Protein AF-A1Y9X6-F1 (afdb_monomer_lite)

pLDDT: mean 77.51, std 23.69, range [21.83, 98.44]

Foldseek 3Di:
DPVPDPQQLADQPPPDDDDDDDDDDDDDDDDDDDDDDDDDDDDDDDDDDDDDDDDDDDDDDDDDDDDDDDDPPCPVVVVLLVLLLVLLQQAAQFQRDGCVVDPVSDKDFQWDFDDPVLVVLCVVPDDPDGINQVLCCVQRVDRCVPPDSSFHRGIHDVLVVVSSSCVRVVDDDPRDRPDPDGDDTDGDDPPDPSNVVVVVPPDDDDDDDDDDDDDDDDDDDDDDDDDDDDDDDDDDDPPVLVVLQVQCVCVVPAAALVQFPDDDDPVVLVQQAAPRNRGGADCWKAAPVGHIHHLVSVVSCCVPVNQADPPPRHGHDNVRIHRDDPVVVVVSQQTWGADPDPPGGDTDGNVCVVVVVVVVDDDDDDPDPDPPDDDPDDDLVVDDPVVNCVVCVVVLVVLQVVCVPPVVRPSPVSVLVVVLVVCVVVVVVVVSVQSVCVVSCNHLAHQLSVLLSVCVSVVNDLVNSQVVQVVCCVVVVDRNYDHPVRNVVVVLLLFFQNFQKAKVVHFPPDDNRRNFGKDWLLNPPDCDPVDDHQQKGKIFGQPVSLVQSLCQSCLVLLLVLCVVVVHDSQDQFAKEWEKEKAKDKDAQQDDDDDPDHNFARIKMWIWMFGAWIWGDDPPDIGTSDGDPCRPDPSRTGTGMMMRDDLVPLVNVCSRCLSNQSSVVRLQVIWMWGQGPNHTHIYHYDYAHDRYAPQSLCSQLQADGCPDQQNAPFFLHGPVRCVVPVPPDDGDDFSVLLQVLQVCLVVVPVVDDPVVSCSVSSRRPDHHRDGHDRDHDPVVVVVVVVVVVVVVD

Sequence (792 aa):
KFSEWKFKLFKVRSLVKPSPGEAQGPTKNTKEGQSSLEETPAVICSTNIPAPEKPALVPPAVTAHSKSLEKPADVGKAREKAVHQASLRQLCRICGASFRADGQNRRYPVHGPVDSKTQSVLRKKEKKVTSWPDLIVKVFKIDVKGDIDSIHPTQFCHNCWNVMYGRFSNSPYEVYFPRNATIEWHPHAPSCDVCQAARRGLKRKGRQSNPSLSKKLKAMADRARRARLPKSHGQPRNSSRDLMKKLTNCSKVHLSTKCLAVDYPADFVKAVSCRICEHLLTDPVETTCKHLFCRTCILRCLKVMGSYCPSCQYPCFPTDVESPARSFVNTLNSLAVRCPVKDCDKEVSLEKYNQHISSHREPKESYVYINKGGRPRQHLLSLTRRAQKHRLRDLKLQVKAFADKEEGGDLKAVCLTLFLLVLRARNEHRQADELEAIMQGRGSGLQAAVCLAIRVNTFLSCSQYHKMYRTVKAITGRQIFQPLHALRNAEKTLLPGHHPFEWQPPLRNVSARTDVGILDGLSGLSASLDDYPVDTIAKRFRYDAALVSALMDMEEDVLEGLKSRDLSDYLSGPFTVVVKESCDGMGDVSEKHGSGPAVPEKAVRFSFTIMNVSVAHGQESVRIFEEAKPNSELCCKPLCLMLADESDHETLTAILSPLIAEREAMKSSDLLLDMGGIQRTFKFIFRGTGYDEKLVREVEGLEASGSVYICTLCDATRLEASQNLVLHSITRSHAENLERYEVWRSNPYQESVEELRDRVKGVSAKPFIETVPSIDALHCDIGNAAEFYKLF

Radius of gyration: 51.13 Å; chains: 1; bounding box: 126×92×133 Å

Structure (mmCIF, N/CA/C/O backbone):
data_AF-A1Y9X6-F1
#
_entry.id   AF-A1Y9X6-F1
#
loop_
_atom_site.group_PDB
_atom_site.id
_atom_site.type_symbol
_atom_site.label_atom_id
_atom_site.label_alt_id
_atom_site.label_comp_id
_atom_site.label_asym_id
_atom_site.label_entity_id
_atom_site.label_seq_id
_atom_site.pdbx_PDB_ins_code
_atom_site.Cartn_x
_atom_site.Cartn_y
_atom_site.Cartn_z
_atom_site.occupancy
_atom_site.B_iso_or_equiv
_atom_site.auth_seq_id
_atom_site.auth_comp_id
_atom_site.auth_asym_id
_atom_site.auth_atom_id
_atom_site.pdbx_PDB_model_num
ATOM 1 N N . LYS A 1 1 ? 20.071 -16.683 -13.156 1.00 33.16 1 LYS A N 1
ATOM 2 C CA . LYS A 1 1 ? 20.014 -16.990 -11.704 1.00 33.16 1 LYS A CA 1
ATOM 3 C C . LYS A 1 1 ? 19.480 -15.832 -10.834 1.00 33.16 1 LYS A C 1
ATOM 5 O O . LYS A 1 1 ? 19.561 -15.938 -9.626 1.00 33.16 1 LYS A O 1
ATOM 10 N N . PHE A 1 2 ? 18.891 -14.767 -11.402 1.00 29.86 2 PHE A N 1
ATOM 11 C CA . PHE A 1 2 ? 18.185 -13.705 -10.645 1.00 29.86 2 PHE A CA 1
ATOM 12 C C . PHE A 1 2 ? 16.651 -13.768 -10.814 1.00 29.86 2 PHE A C 1
ATOM 14 O O . PHE A 1 2 ? 15.935 -12.913 -10.314 1.00 29.86 2 PHE A O 1
ATOM 21 N N . SER A 1 3 ? 16.151 -14.771 -11.541 1.00 25.25 3 SER A N 1
ATOM 22 C CA . SER A 1 3 ? 14.742 -14.953 -11.916 1.00 25.25 3 SER A CA 1
ATOM 23 C C . SER A 1 3 ? 13.899 -15.687 -10.865 1.00 25.25 3 SER A C 1
ATOM 25 O O . SER A 1 3 ? 12.709 -15.866 -11.073 1.00 25.25 3 SER A O 1
ATOM 27 N N . GLU A 1 4 ? 14.495 -16.110 -9.748 1.00 28.03 4 GLU A N 1
ATOM 28 C CA . GLU A 1 4 ? 13.824 -16.902 -8.700 1.00 28.03 4 GLU A CA 1
ATOM 29 C C . GLU A 1 4 ? 13.557 -16.106 -7.414 1.00 28.03 4 GLU A C 1
ATOM 31 O O . GLU A 1 4 ? 13.043 -16.643 -6.436 1.00 28.03 4 GLU A O 1
ATOM 36 N N . TRP A 1 5 ? 13.875 -14.810 -7.385 1.00 30.14 5 TRP A N 1
ATOM 37 C CA . TRP A 1 5 ? 13.626 -13.983 -6.207 1.00 30.14 5 TRP A CA 1
ATOM 38 C C . TRP A 1 5 ? 12.179 -13.476 -6.201 1.00 30.14 5 TRP A C 1
ATOM 40 O O . TRP A 1 5 ? 11.869 -12.401 -6.710 1.00 30.14 5 TRP A O 1
ATOM 50 N N . LYS A 1 6 ? 11.280 -14.277 -5.615 1.00 30.47 6 LYS A N 1
ATOM 51 C CA . LYS A 1 6 ? 9.922 -13.856 -5.239 1.00 30.47 6 LYS A CA 1
ATOM 52 C C . LYS A 1 6 ? 10.006 -12.897 -4.044 1.00 30.47 6 LYS A C 1
ATOM 54 O O . LYS A 1 6 ? 10.012 -13.340 -2.900 1.00 30.47 6 LYS A O 1
ATOM 59 N N . PHE A 1 7 ? 10.065 -11.589 -4.291 1.00 32.84 7 PHE A N 1
ATOM 60 C CA . PHE A 1 7 ? 9.871 -10.586 -3.239 1.00 32.84 7 PHE A CA 1
ATOM 61 C C . PHE A 1 7 ? 8.386 -10.220 -3.141 1.00 32.84 7 PHE A C 1
ATOM 63 O O . PHE A 1 7 ? 7.777 -9.850 -4.140 1.00 32.84 7 PHE A O 1
ATOM 70 N N . LYS A 1 8 ? 7.804 -10.353 -1.944 1.00 38.34 8 LYS A N 1
ATOM 71 C CA . LYS A 1 8 ? 6.350 -10.279 -1.704 1.00 38.34 8 LYS A CA 1
ATOM 72 C C . LYS A 1 8 ? 5.805 -8.902 -1.297 1.00 38.34 8 LYS A C 1
ATOM 74 O O . LYS A 1 8 ? 4.604 -8.785 -1.134 1.00 38.34 8 LYS A O 1
ATOM 79 N N . LEU A 1 9 ? 6.643 -7.872 -1.166 1.00 37.34 9 LEU A N 1
ATOM 80 C CA . LEU A 1 9 ? 6.183 -6.525 -0.780 1.00 37.34 9 LEU A CA 1
ATOM 81 C C . LEU A 1 9 ? 5.751 -5.659 -1.978 1.00 37.34 9 LEU A C 1
ATOM 83 O O . LEU A 1 9 ? 4.952 -4.751 -1.811 1.00 37.34 9 LEU A O 1
ATOM 87 N N . PHE A 1 10 ? 6.248 -5.952 -3.186 1.00 34.97 10 PHE A N 1
ATOM 88 C CA . PHE A 1 10 ? 5.828 -5.312 -4.441 1.00 34.97 10 PHE A CA 1
ATOM 89 C C . PHE A 1 10 ? 5.846 -6.377 -5.538 1.00 34.97 10 PHE A C 1
ATOM 91 O O . PHE A 1 10 ? 6.927 -6.824 -5.941 1.00 34.97 10 PHE A O 1
ATOM 98 N N . LYS A 1 11 ? 4.675 -6.787 -6.038 1.00 41.50 11 LYS A N 1
ATOM 99 C CA . LYS A 1 11 ? 4.606 -7.568 -7.278 1.00 41.50 11 LYS A CA 1
ATOM 100 C C . LYS A 1 11 ? 4.964 -6.636 -8.433 1.00 41.50 11 LYS A C 1
ATOM 102 O O . LYS A 1 11 ? 4.400 -5.559 -8.601 1.00 41.50 11 LYS A O 1
ATOM 107 N N . VAL A 1 12 ? 5.962 -7.023 -9.221 1.00 34.28 12 VAL A N 1
ATOM 108 C CA . VAL A 1 12 ? 6.292 -6.312 -10.458 1.00 34.28 12 VAL A CA 1
ATOM 109 C C . VAL A 1 12 ? 5.105 -6.493 -11.404 1.00 34.28 12 VAL A C 1
ATOM 111 O O . VAL A 1 12 ? 4.924 -7.591 -11.924 1.00 34.28 12 VAL A O 1
ATOM 114 N N . ARG A 1 13 ? 4.310 -5.434 -11.627 1.00 30.72 13 ARG A N 1
ATOM 115 C CA . ARG A 1 13 ? 3.277 -5.413 -12.675 1.00 30.72 13 ARG A CA 1
ATOM 116 C C . ARG A 1 13 ? 3.906 -5.855 -13.999 1.00 30.72 13 ARG A C 1
ATOM 118 O O . ARG A 1 13 ? 4.835 -5.216 -14.502 1.00 30.72 13 ARG A O 1
ATOM 125 N N . SER A 1 14 ? 3.390 -6.938 -14.569 1.00 28.11 14 SER A N 1
ATOM 126 C CA . SER A 1 14 ? 3.634 -7.303 -15.959 1.00 28.11 14 SER A CA 1
ATOM 127 C C . SER A 1 14 ? 2.846 -6.326 -16.833 1.00 28.11 14 SER A C 1
ATOM 129 O O . SER A 1 14 ? 1.711 -6.589 -17.205 1.00 28.11 14 SER A O 1
ATOM 131 N N . LEU A 1 15 ? 3.431 -5.172 -17.164 1.00 28.12 15 LEU A N 1
ATOM 132 C CA . LEU A 1 15 ? 2.878 -4.283 -18.192 1.00 28.12 15 LEU A CA 1
ATOM 133 C C . LEU A 1 15 ? 3.068 -4.929 -19.573 1.00 28.12 15 LEU A C 1
ATOM 135 O O . LEU A 1 15 ? 3.943 -4.544 -20.347 1.00 28.12 15 LEU A O 1
ATOM 139 N N . VAL A 1 16 ? 2.258 -5.941 -19.867 1.00 27.44 16 VAL A N 1
ATOM 140 C CA . VAL A 1 16 ? 2.082 -6.508 -21.201 1.00 27.44 16 VAL A CA 1
ATOM 141 C C . VAL A 1 16 ? 0.598 -6.399 -21.520 1.00 27.44 16 VAL A C 1
ATOM 143 O O . VAL A 1 16 ? -0.187 -7.250 -21.126 1.00 27.44 16 VAL A O 1
ATOM 146 N N . LYS A 1 17 ? 0.207 -5.345 -22.244 1.00 23.67 17 LYS A N 1
ATOM 147 C CA . LYS A 1 17 ? -1.031 -5.382 -23.031 1.00 23.67 17 LYS A CA 1
ATOM 148 C C . LYS A 1 17 ? -0.779 -6.312 -24.223 1.00 23.67 17 LYS A C 1
ATOM 150 O O . LYS A 1 17 ? 0.127 -6.006 -25.003 1.00 23.67 17 LYS A O 1
ATOM 155 N N . PRO A 1 18 ? -1.535 -7.403 -24.412 1.00 26.08 18 PRO A N 1
ATOM 156 C CA . PRO A 1 18 ? -1.594 -8.060 -25.705 1.00 26.08 18 PRO A CA 1
ATOM 157 C C . PRO A 1 18 ? -2.414 -7.176 -26.652 1.00 26.08 18 PRO A C 1
ATOM 159 O O . PRO A 1 18 ? -3.508 -6.724 -26.315 1.00 26.08 18 PRO A O 1
ATOM 162 N N . SER A 1 19 ? -1.880 -6.909 -27.839 1.00 24.66 19 SER A N 1
ATOM 163 C CA . SER A 1 19 ? -2.670 -6.437 -28.977 1.00 24.66 19 SER A CA 1
ATOM 164 C C . SER A 1 19 ? -3.728 -7.489 -29.347 1.00 24.66 19 SER A C 1
ATOM 166 O O . SER A 1 19 ? -3.403 -8.679 -29.319 1.00 24.66 19 SER A O 1
ATOM 168 N N . PRO A 1 20 ? -4.957 -7.101 -29.729 1.00 28.06 20 PRO A N 1
ATOM 169 C CA . PRO A 1 20 ? -5.976 -8.052 -30.154 1.00 28.06 20 PRO A CA 1
ATOM 170 C C . PRO A 1 20 ? -5.622 -8.585 -31.548 1.00 28.06 20 PRO A C 1
ATOM 172 O O . PRO A 1 20 ? -5.428 -7.805 -32.479 1.00 28.06 20 PRO A O 1
ATOM 175 N N . GLY A 1 21 ? -5.511 -9.906 -31.692 1.00 25.23 21 GLY A N 1
ATOM 176 C CA . GLY A 1 21 ? -5.165 -10.533 -32.966 1.00 25.23 21 GLY A CA 1
ATOM 177 C C . GLY A 1 21 ? -5.295 -12.054 -32.948 1.00 25.23 21 GLY A C 1
ATOM 178 O O . GLY A 1 21 ? -4.360 -12.747 -32.574 1.00 25.23 21 GLY A O 1
ATOM 179 N N . GLU A 1 22 ? -6.465 -12.502 -33.404 1.00 26.42 22 GLU A N 1
ATOM 180 C CA . GLU A 1 22 ? -6.786 -13.790 -34.037 1.00 26.42 22 GLU A CA 1
ATOM 181 C C . GLU A 1 22 ? -6.810 -15.079 -33.196 1.00 26.42 22 GLU A C 1
ATOM 183 O O . GLU A 1 22 ? -5.808 -15.688 -32.827 1.00 26.42 22 GLU A O 1
ATOM 188 N N . ALA A 1 23 ? -8.046 -15.542 -32.994 1.00 27.48 23 ALA A N 1
ATOM 189 C CA . ALA A 1 23 ? -8.404 -16.873 -32.546 1.00 27.48 23 ALA A CA 1
ATOM 190 C C . ALA A 1 23 ? -8.045 -17.937 -33.597 1.00 27.48 23 ALA A C 1
ATOM 192 O O . ALA A 1 23 ? -8.478 -17.848 -34.746 1.00 27.48 23 ALA A O 1
ATOM 193 N N . GLN A 1 24 ? -7.362 -19.001 -33.175 1.00 28.41 24 GLN A N 1
ATOM 194 C CA . GLN A 1 24 ? -7.435 -20.311 -33.825 1.00 28.41 24 GLN A CA 1
ATOM 195 C C . GLN A 1 24 ? -7.580 -21.397 -32.753 1.00 28.41 24 GLN A C 1
ATOM 197 O O . GLN A 1 24 ? -6.834 -21.434 -31.776 1.00 28.41 24 GLN A O 1
ATOM 202 N N . GLY A 1 25 ? -8.614 -22.224 -32.920 1.00 25.81 25 GLY A N 1
ATOM 203 C CA . GLY A 1 25 ? -9.029 -23.274 -31.990 1.00 25.81 25 GLY A CA 1
ATOM 204 C C . GLY A 1 25 ? -8.090 -24.491 -31.933 1.00 25.81 25 GLY A C 1
ATOM 205 O O . GLY A 1 25 ? -7.125 -24.584 -32.691 1.00 25.81 25 GLY A O 1
ATOM 206 N N . PRO A 1 26 ? -8.366 -25.439 -31.018 1.00 28.08 26 PRO A N 1
ATOM 207 C CA . PRO A 1 26 ? -7.383 -26.400 -30.540 1.00 28.08 26 PRO A CA 1
ATOM 208 C C . PRO A 1 26 ? -7.350 -27.676 -31.386 1.00 28.08 26 PRO A C 1
ATOM 210 O O . PRO A 1 26 ? -8.379 -28.303 -31.639 1.00 28.08 26 PRO A O 1
ATOM 213 N N . THR A 1 27 ? -6.150 -28.146 -31.720 1.00 25.47 27 THR A N 1
ATOM 214 C CA . THR A 1 27 ? -5.928 -29.541 -32.120 1.00 25.47 27 THR A CA 1
ATOM 215 C C . THR A 1 27 ? -5.343 -30.330 -30.956 1.00 25.47 27 THR A C 1
ATOM 217 O O . THR A 1 27 ? -4.222 -30.084 -30.513 1.00 25.47 27 THR A O 1
ATOM 220 N N . LYS A 1 28 ? -6.141 -31.292 -30.484 1.00 26.02 28 LYS A N 1
ATOM 221 C CA . LYS A 1 28 ? -5.777 -32.382 -29.573 1.00 26.02 28 LYS A CA 1
ATOM 222 C C . LYS A 1 28 ? -4.501 -33.090 -30.036 1.00 26.02 28 LYS A C 1
ATOM 224 O O . LYS A 1 28 ? -4.397 -33.424 -31.211 1.00 26.02 28 LYS A O 1
ATOM 229 N N . ASN A 1 29 ? -3.627 -33.437 -29.093 1.00 24.62 29 ASN A N 1
ATOM 230 C CA . ASN A 1 29 ? -2.937 -34.725 -29.106 1.00 24.62 29 ASN A CA 1
ATOM 231 C C . ASN A 1 29 ? -2.531 -35.138 -27.687 1.00 24.62 29 ASN A C 1
ATOM 233 O O . ASN A 1 29 ? -1.824 -34.438 -26.970 1.00 24.62 29 ASN A O 1
ATOM 237 N N . THR A 1 30 ? -3.050 -36.299 -27.317 1.00 25.33 30 THR A N 1
ATOM 238 C CA . THR A 1 30 ? -2.841 -37.071 -26.097 1.00 25.33 30 THR A CA 1
ATOM 239 C C . THR A 1 30 ? -1.493 -37.796 -26.161 1.00 25.33 30 THR A C 1
ATOM 241 O O . THR A 1 30 ? -1.182 -38.346 -27.217 1.00 25.33 30 THR A O 1
ATOM 244 N N . LYS A 1 31 ? -0.752 -37.873 -25.042 1.00 26.14 31 LYS A N 1
ATOM 245 C CA . LYS A 1 31 ? -0.281 -39.128 -24.397 1.00 26.14 31 LYS A CA 1
ATOM 246 C C . LYS A 1 31 ? 0.800 -38.899 -23.322 1.00 26.14 31 LYS A C 1
ATOM 248 O O . LYS A 1 31 ? 1.779 -38.221 -23.598 1.00 26.14 31 LYS A O 1
ATOM 253 N N . GLU A 1 32 ? 0.549 -39.529 -22.160 1.00 26.41 32 GLU A N 1
ATOM 254 C CA . GLU A 1 32 ? 1.444 -40.340 -21.288 1.00 26.41 32 GLU A CA 1
ATOM 255 C C . GLU A 1 32 ? 2.796 -39.710 -20.862 1.00 26.41 32 GLU A C 1
ATOM 257 O O . GLU A 1 32 ? 3.558 -39.256 -21.696 1.00 26.41 32 GLU A O 1
ATOM 262 N N . GLY A 1 33 ? 3.235 -39.639 -19.598 1.00 23.72 33 GLY A N 1
ATOM 263 C CA . GLY A 1 33 ? 3.003 -40.443 -18.390 1.00 23.72 33 GLY A CA 1
ATOM 264 C C . GLY A 1 33 ? 4.372 -40.890 -17.814 1.00 23.72 33 GLY A C 1
ATOM 265 O O . GLY A 1 33 ? 5.235 -41.245 -18.607 1.00 23.72 33 GLY A O 1
ATOM 266 N N . GLN A 1 34 ? 4.521 -40.918 -16.471 1.00 24.75 34 GLN A N 1
ATOM 267 C CA . GLN A 1 34 ? 5.664 -41.359 -15.604 1.00 24.75 34 GLN A CA 1
ATOM 268 C C . GLN A 1 34 ? 6.573 -40.223 -15.055 1.00 24.75 34 GLN A C 1
ATOM 270 O O . GLN A 1 34 ? 7.173 -39.492 -15.833 1.00 24.75 34 GLN A O 1
ATOM 275 N N . SER A 1 35 ? 6.579 -39.863 -13.750 1.00 22.05 35 SER A N 1
ATOM 276 C CA . SER A 1 35 ? 7.053 -40.562 -12.512 1.00 22.05 35 SER A CA 1
ATOM 277 C C . SER A 1 35 ? 8.559 -40.902 -12.571 1.00 22.05 35 SER A C 1
ATOM 279 O O . SER A 1 35 ? 8.967 -41.486 -13.562 1.00 22.05 35 SER A O 1
ATOM 281 N N . SER A 1 36 ? 9.464 -40.655 -11.612 1.00 24.34 36 SER A N 1
ATOM 282 C CA . SER A 1 36 ? 9.420 -40.352 -10.167 1.00 24.34 36 SER A CA 1
ATOM 283 C C . SER A 1 36 ? 10.872 -40.223 -9.615 1.00 24.34 36 SER A C 1
ATOM 285 O O . SER A 1 36 ? 11.795 -40.646 -10.307 1.00 24.34 36 SER A O 1
ATOM 287 N N . LEU A 1 37 ? 11.009 -39.779 -8.346 1.00 25.36 37 LEU A N 1
ATOM 288 C CA . LEU A 1 37 ? 12.133 -39.932 -7.373 1.00 25.36 37 LEU A CA 1
ATOM 289 C C . LEU A 1 37 ? 13.325 -38.956 -7.518 1.00 25.36 37 LEU A C 1
ATOM 291 O O . LEU A 1 37 ? 13.980 -38.914 -8.552 1.00 25.36 37 LEU A O 1
ATOM 295 N N . GLU A 1 38 ? 13.555 -37.990 -6.614 1.00 23.14 38 GLU A N 1
ATOM 296 C CA . GLU A 1 38 ? 14.001 -38.060 -5.195 1.00 23.14 38 GLU A CA 1
ATOM 297 C C . GLU A 1 38 ? 15.283 -38.870 -4.965 1.00 23.14 38 GLU A C 1
ATOM 299 O O . GLU A 1 38 ? 15.268 -40.081 -5.116 1.00 23.14 38 GLU A O 1
ATOM 304 N N . GLU A 1 39 ? 16.358 -38.183 -4.542 1.00 24.78 39 GLU A N 1
ATOM 305 C CA . GLU A 1 39 ? 17.291 -38.641 -3.498 1.00 24.78 39 GLU A CA 1
ATOM 306 C C . GLU A 1 39 ? 18.306 -37.535 -3.111 1.00 24.78 39 GLU A C 1
ATOM 308 O O . GLU A 1 39 ? 19.016 -36.965 -3.938 1.00 24.78 39 GLU A O 1
ATOM 313 N N . THR A 1 40 ? 18.373 -37.252 -1.810 1.00 21.83 40 THR A N 1
ATOM 314 C CA . THR A 1 40 ? 19.495 -36.679 -1.033 1.00 21.83 40 THR A CA 1
ATOM 315 C C . THR A 1 40 ? 19.386 -37.299 0.377 1.00 21.83 40 THR A C 1
ATOM 317 O O . THR A 1 40 ? 18.334 -37.879 0.654 1.00 21.83 40 THR A O 1
ATOM 320 N N . PRO A 1 41 ? 20.310 -37.104 1.343 1.00 38.78 41 PRO A N 1
ATOM 321 C CA . PRO A 1 41 ? 21.719 -36.676 1.316 1.00 38.78 41 PRO A CA 1
ATOM 322 C C . PRO A 1 41 ? 22.620 -37.587 2.199 1.00 38.78 41 PRO A C 1
ATOM 324 O O . PRO A 1 41 ? 22.140 -38.453 2.923 1.00 38.78 41 PRO A O 1
ATOM 327 N N . ALA A 1 42 ? 23.933 -37.323 2.249 1.00 23.62 42 ALA A N 1
ATOM 328 C CA . ALA A 1 42 ? 24.750 -37.701 3.408 1.00 23.62 42 ALA A CA 1
ATOM 329 C C . ALA A 1 42 ? 25.847 -36.662 3.699 1.00 23.62 42 ALA A C 1
ATOM 331 O O . ALA A 1 42 ? 26.558 -36.196 2.810 1.00 23.62 42 ALA A O 1
ATOM 332 N N . VAL A 1 43 ? 25.925 -36.308 4.979 1.00 24.28 43 VAL A N 1
ATOM 333 C CA . VAL A 1 43 ? 26.839 -35.381 5.663 1.00 24.28 43 VAL A CA 1
ATOM 334 C C . VAL A 1 43 ? 28.044 -36.166 6.204 1.00 24.28 43 VAL A C 1
ATOM 336 O O . VAL A 1 43 ? 27.867 -37.330 6.540 1.00 24.28 43 VAL A O 1
ATOM 339 N N . ILE A 1 44 ? 29.228 -35.537 6.323 1.00 26.03 44 ILE A N 1
ATOM 340 C CA . ILE A 1 44 ? 30.125 -35.558 7.509 1.00 26.03 44 ILE A CA 1
ATOM 341 C C . ILE A 1 44 ? 31.363 -34.643 7.286 1.00 26.03 44 ILE A C 1
ATOM 343 O O . ILE A 1 44 ? 32.053 -34.711 6.272 1.00 26.03 44 ILE A O 1
ATOM 347 N N . CYS A 1 45 ? 31.575 -33.772 8.282 1.00 23.09 45 CYS A N 1
ATOM 348 C CA . CYS A 1 45 ? 32.722 -32.921 8.670 1.00 23.09 45 CYS A CA 1
ATOM 349 C C . CYS A 1 45 ? 34.058 -33.709 8.846 1.00 23.09 45 CYS A C 1
ATOM 351 O O . CYS A 1 45 ? 34.012 -34.919 8.968 1.00 23.09 45 CYS A O 1
ATOM 353 N N . SER A 1 46 ? 35.294 -33.196 8.973 1.00 25.39 46 SER A N 1
ATOM 354 C CA . SER A 1 46 ? 35.849 -31.884 9.338 1.00 25.39 46 SER A CA 1
ATOM 355 C C . SER A 1 46 ? 37.400 -31.886 9.213 1.00 25.39 46 SER A C 1
ATOM 357 O O . SER A 1 46 ? 38.039 -32.915 9.404 1.00 25.39 46 SER A O 1
ATOM 359 N N . THR A 1 47 ? 37.967 -30.682 9.026 1.00 24.28 47 THR A N 1
ATOM 360 C CA . THR A 1 47 ? 39.203 -30.104 9.634 1.00 24.28 47 THR A CA 1
ATOM 361 C C . THR A 1 47 ? 40.653 -30.542 9.307 1.00 24.28 47 THR A C 1
ATOM 363 O O . THR A 1 47 ? 41.109 -31.607 9.701 1.00 24.28 47 THR A O 1
ATOM 366 N N . ASN A 1 48 ? 41.409 -29.535 8.820 1.00 25.02 48 ASN A N 1
ATOM 367 C CA . ASN A 1 48 ? 42.656 -28.937 9.365 1.00 25.02 48 ASN A CA 1
ATOM 368 C C . ASN A 1 48 ? 43.971 -28.952 8.540 1.00 25.02 48 ASN A C 1
ATOM 370 O O . ASN A 1 48 ? 44.436 -29.956 8.019 1.00 25.02 48 ASN A O 1
ATOM 374 N N . ILE A 1 49 ? 44.541 -27.739 8.489 1.00 26.05 49 ILE A N 1
ATOM 375 C CA . ILE A 1 49 ? 45.761 -27.163 7.872 1.00 26.05 49 ILE A CA 1
ATOM 376 C C . ILE A 1 49 ? 46.753 -26.920 9.046 1.00 26.05 49 ILE A C 1
ATOM 378 O O . ILE A 1 49 ? 46.232 -26.643 10.132 1.00 26.05 49 ILE A O 1
ATOM 382 N N . PRO A 1 50 ? 48.111 -26.998 8.931 1.00 30.39 50 PRO A N 1
ATOM 383 C CA . PRO A 1 50 ? 48.935 -25.899 8.383 1.00 30.39 50 PRO A CA 1
ATOM 384 C C . PRO A 1 50 ? 50.277 -26.218 7.685 1.00 30.39 50 PRO A C 1
ATOM 386 O O . PRO A 1 50 ? 50.867 -27.283 7.816 1.00 30.39 50 PRO A O 1
ATOM 389 N N . ALA A 1 51 ? 50.710 -25.217 6.904 1.00 23.86 51 ALA A N 1
ATOM 390 C CA . ALA A 1 51 ? 52.004 -25.023 6.225 1.00 23.86 51 ALA A CA 1
ATOM 391 C C . ALA A 1 51 ? 53.073 -24.469 7.213 1.00 23.86 51 ALA A C 1
ATOM 393 O O . ALA A 1 51 ? 52.795 -24.508 8.411 1.00 23.86 51 ALA A O 1
ATOM 394 N N . PRO A 1 52 ? 54.182 -23.791 6.813 1.00 41.78 52 PRO A N 1
ATOM 395 C CA . PRO A 1 52 ? 54.988 -23.732 5.570 1.00 41.78 52 PRO A CA 1
ATOM 396 C C . PRO A 1 52 ? 56.523 -23.836 5.860 1.00 41.78 52 PRO A C 1
ATOM 398 O O . PRO A 1 52 ? 56.909 -24.010 7.004 1.00 41.78 52 PRO A O 1
ATOM 401 N N . GLU A 1 53 ? 57.401 -23.713 4.843 1.00 24.16 53 GLU A N 1
ATOM 402 C CA . GLU A 1 53 ? 58.560 -22.771 4.794 1.00 24.16 53 GLU A CA 1
ATOM 403 C C . GLU A 1 53 ? 59.592 -23.081 3.669 1.00 24.16 53 GLU A C 1
ATOM 405 O O . GLU A 1 53 ? 59.806 -24.214 3.249 1.00 24.16 53 GLU A O 1
ATOM 410 N N . LYS A 1 54 ? 60.198 -22.003 3.152 1.00 22.69 54 LYS A N 1
ATOM 411 C CA . LYS A 1 54 ? 61.356 -21.825 2.228 1.00 22.69 54 LYS A CA 1
ATOM 412 C C . LYS A 1 54 ? 62.415 -21.015 3.036 1.00 22.69 54 LYS A C 1
ATOM 414 O O . LYS A 1 54 ? 61.937 -20.402 3.991 1.00 22.69 54 LYS A O 1
ATOM 419 N N . PRO A 1 55 ? 63.728 -20.819 2.685 1.00 33.31 55 PRO A N 1
ATOM 420 C CA . PRO A 1 55 ? 64.213 -20.361 1.353 1.00 33.31 55 PRO A CA 1
ATOM 421 C C . PRO A 1 55 ? 65.730 -20.541 0.962 1.00 33.31 55 PRO A C 1
ATOM 423 O O . PRO A 1 55 ? 66.531 -21.035 1.738 1.00 33.31 55 PRO A O 1
ATOM 426 N N . ALA A 1 56 ? 66.080 -20.012 -0.240 1.00 24.25 56 ALA A N 1
ATOM 427 C CA . ALA A 1 56 ? 67.334 -19.314 -0.677 1.00 24.25 56 ALA A CA 1
ATOM 428 C C . ALA A 1 56 ? 68.682 -20.088 -0.812 1.00 24.25 56 ALA A C 1
ATOM 430 O O . ALA A 1 56 ? 68.890 -21.050 -0.096 1.00 24.25 56 ALA A O 1
ATOM 431 N N . LEU A 1 57 ? 69.719 -19.752 -1.616 1.00 24.84 57 LEU A N 1
ATOM 432 C CA . LEU A 1 57 ? 70.088 -18.944 -2.821 1.00 24.84 57 LEU A CA 1
ATOM 433 C C . LEU A 1 57 ? 71.538 -19.456 -3.195 1.00 24.84 57 LEU A C 1
ATOM 435 O O . LEU A 1 57 ? 72.310 -19.654 -2.268 1.00 24.84 57 LEU A O 1
ATOM 439 N N . VAL A 1 58 ? 71.900 -19.895 -4.426 1.00 25.66 58 VAL A N 1
ATOM 440 C CA . VAL A 1 58 ? 72.701 -19.203 -5.505 1.00 25.66 58 VAL A CA 1
ATOM 441 C C . VAL A 1 58 ? 74.201 -18.899 -5.151 1.00 25.66 58 VAL A C 1
ATOM 443 O O . VAL A 1 58 ? 74.420 -18.440 -4.040 1.00 25.66 58 VAL A O 1
ATOM 446 N N . PRO A 1 59 ? 75.219 -18.854 -6.068 1.00 39.91 59 PRO A N 1
ATOM 447 C CA . PRO A 1 59 ? 75.811 -19.735 -7.126 1.00 39.91 59 PRO A CA 1
ATOM 448 C C . PRO A 1 59 ? 77.393 -19.713 -7.000 1.00 39.91 59 PRO A C 1
ATOM 450 O O . PRO A 1 59 ? 77.837 -19.688 -5.857 1.00 39.91 59 PRO A O 1
ATOM 453 N N . PRO A 1 60 ? 78.297 -19.516 -8.012 1.00 36.78 60 PRO A N 1
ATOM 454 C CA . PRO A 1 60 ? 78.430 -19.883 -9.447 1.00 36.78 60 PRO A CA 1
ATOM 455 C C . PRO A 1 60 ? 79.824 -20.505 -9.808 1.00 36.78 60 PRO A C 1
ATOM 457 O O . PRO A 1 60 ? 80.712 -20.560 -8.968 1.00 36.78 60 PRO A O 1
ATOM 460 N N . ALA A 1 61 ? 80.066 -20.886 -11.077 1.00 24.08 61 ALA A N 1
ATOM 461 C CA . ALA A 1 61 ? 81.219 -20.434 -11.901 1.00 24.08 61 ALA A CA 1
ATOM 462 C C . ALA A 1 61 ? 81.379 -21.246 -13.206 1.00 24.08 61 ALA A C 1
ATOM 464 O O . ALA A 1 61 ? 81.162 -22.451 -13.260 1.00 24.08 61 ALA A O 1
ATOM 465 N N . VAL A 1 62 ? 81.774 -20.536 -14.263 1.00 26.42 62 VAL A N 1
ATOM 466 C CA . VAL A 1 62 ? 81.932 -20.960 -15.662 1.00 26.42 62 VAL A CA 1
ATOM 467 C C . VAL A 1 62 ? 83.421 -20.959 -16.004 1.00 26.42 62 VAL A C 1
ATOM 469 O O . VAL A 1 62 ? 84.113 -20.046 -15.572 1.00 26.42 62 VAL A O 1
ATOM 472 N N . THR A 1 63 ? 83.904 -21.869 -16.855 1.00 24.69 63 THR A N 1
ATOM 473 C CA . THR A 1 63 ? 84.958 -21.550 -17.845 1.00 24.69 63 THR A CA 1
ATOM 474 C C . THR A 1 63 ? 84.974 -22.535 -19.025 1.00 24.69 63 THR A C 1
ATOM 476 O O . THR A 1 63 ? 84.783 -23.739 -18.885 1.00 24.69 63 THR A O 1
ATOM 479 N N . ALA A 1 64 ? 85.172 -21.942 -20.203 1.00 23.95 64 ALA A N 1
ATOM 480 C CA . ALA A 1 64 ? 85.472 -22.485 -21.534 1.00 23.95 64 ALA A CA 1
ATOM 481 C C . ALA A 1 64 ? 86.910 -23.073 -21.602 1.00 23.95 64 ALA A C 1
ATOM 483 O O . ALA A 1 64 ? 87.657 -22.890 -20.653 1.00 23.95 64 ALA A O 1
ATOM 484 N N . HIS A 1 65 ? 87.486 -23.698 -22.641 1.00 25.47 65 HIS A N 1
ATOM 485 C CA . HIS A 1 65 ? 87.209 -24.121 -24.028 1.00 25.47 65 HIS A CA 1
ATOM 486 C C . HIS A 1 65 ? 88.387 -25.068 -24.400 1.00 25.47 65 HIS A C 1
ATOM 488 O O . HIS A 1 65 ? 89.503 -24.794 -23.969 1.00 25.47 65 HIS A O 1
ATOM 494 N N . SER A 1 66 ? 88.226 -26.058 -25.291 1.00 25.98 66 SER A N 1
ATOM 495 C CA . SER A 1 66 ? 89.248 -26.383 -26.319 1.00 25.98 66 SER A CA 1
ATOM 496 C C . SER A 1 66 ? 88.746 -27.390 -27.371 1.00 25.98 66 SER A C 1
ATOM 498 O O . SER A 1 66 ? 87.928 -28.264 -27.106 1.00 25.98 66 SER A O 1
ATOM 500 N N . LYS A 1 67 ? 89.197 -27.174 -28.613 1.00 29.28 67 LYS A N 1
ATOM 501 C CA . LYS A 1 67 ? 88.841 -27.862 -29.868 1.00 29.28 67 LYS A CA 1
ATOM 502 C C . LYS A 1 67 ? 89.729 -29.096 -30.099 1.00 29.28 67 LYS A C 1
ATOM 504 O O . LYS A 1 67 ? 90.908 -29.020 -29.777 1.00 29.28 67 LYS A O 1
ATOM 509 N N . SER A 1 68 ? 89.242 -30.123 -30.812 1.00 24.78 68 SER A N 1
ATOM 510 C CA . SER A 1 68 ? 89.868 -30.618 -32.066 1.00 24.78 68 SER A CA 1
ATOM 511 C C . SER A 1 68 ? 89.228 -31.899 -32.656 1.00 24.78 68 SER A C 1
ATOM 513 O O . SER A 1 68 ? 88.720 -32.747 -31.931 1.00 24.78 68 SER A O 1
ATOM 515 N N . LEU A 1 69 ? 89.356 -32.005 -33.992 1.00 30.27 69 LEU A N 1
ATOM 516 C CA . LEU A 1 69 ? 89.373 -33.194 -34.874 1.00 30.27 69 LEU A CA 1
ATOM 517 C C . LEU A 1 69 ? 88.053 -33.877 -35.319 1.00 30.27 69 LEU A C 1
ATOM 519 O O . LEU A 1 69 ? 87.469 -34.708 -34.630 1.00 30.27 69 LEU A O 1
ATOM 523 N N . GLU A 1 70 ? 87.667 -33.595 -36.573 1.00 33.50 70 GLU A N 1
ATOM 524 C CA . GLU A 1 70 ? 86.645 -34.293 -37.373 1.00 33.50 70 GLU A CA 1
ATOM 525 C C . GLU A 1 70 ? 87.145 -35.650 -37.927 1.00 33.50 70 GLU A C 1
ATOM 527 O O . GLU A 1 70 ? 88.298 -35.788 -38.338 1.00 33.50 70 GLU A O 1
ATOM 532 N N . LYS A 1 71 ? 86.245 -36.649 -37.998 1.00 30.08 71 LYS A N 1
ATOM 533 C CA . LYS A 1 71 ? 86.412 -37.954 -38.682 1.00 30.08 71 LYS A CA 1
ATOM 534 C C . LYS A 1 71 ? 85.185 -38.268 -39.574 1.00 30.08 71 LYS A C 1
ATOM 536 O O . LYS A 1 71 ? 84.084 -37.795 -39.286 1.00 30.08 71 LYS A O 1
ATOM 541 N N . PRO A 1 72 ? 85.323 -39.098 -40.632 1.00 35.31 72 PRO A N 1
ATOM 542 C CA . PRO A 1 72 ? 84.471 -39.124 -41.832 1.00 35.31 72 PRO A CA 1
ATOM 543 C C . PRO A 1 72 ? 83.174 -39.948 -41.686 1.00 35.31 72 PRO A C 1
ATOM 545 O O . PRO A 1 72 ? 82.794 -40.705 -42.573 1.00 35.31 72 PRO A O 1
ATOM 548 N N . ALA A 1 73 ? 82.465 -39.787 -40.567 1.00 38.97 73 ALA A N 1
ATOM 549 C CA . ALA A 1 73 ? 81.073 -40.228 -40.396 1.00 38.97 73 ALA A CA 1
ATOM 550 C C . ALA A 1 73 ? 80.069 -39.073 -40.612 1.00 38.97 73 ALA A C 1
ATOM 552 O O . ALA A 1 73 ? 78.857 -39.243 -40.450 1.00 38.97 73 ALA A O 1
ATOM 553 N N . ASP A 1 74 ? 80.571 -37.882 -40.954 1.00 43.69 74 ASP A N 1
ATOM 554 C CA . ASP A 1 74 ? 79.828 -36.631 -40.812 1.00 43.69 74 ASP A CA 1
ATOM 555 C C . ASP A 1 74 ? 79.036 -36.214 -42.062 1.00 43.69 74 ASP A C 1
ATOM 557 O O . ASP A 1 74 ? 78.082 -35.456 -41.957 1.00 43.69 74 ASP A O 1
ATOM 561 N N . VAL A 1 75 ? 79.309 -36.774 -43.249 1.00 47.88 75 VAL A N 1
ATOM 562 C CA . VAL A 1 75 ? 78.588 -36.375 -44.482 1.00 47.88 75 VAL A CA 1
ATOM 563 C C . VAL A 1 75 ? 77.126 -36.857 -44.479 1.00 47.88 75 VAL A C 1
ATOM 565 O O . VAL A 1 75 ? 76.220 -36.128 -44.892 1.00 47.88 75 VAL A O 1
ATOM 568 N N . GLY A 1 76 ? 76.863 -38.064 -43.959 1.00 51.84 76 GLY A N 1
ATOM 569 C CA . GLY A 1 76 ? 75.503 -38.599 -43.794 1.00 51.84 76 GLY A CA 1
ATOM 570 C C . GLY A 1 76 ? 74.717 -37.870 -42.700 1.00 51.84 76 GLY A C 1
ATOM 571 O O . GLY A 1 76 ? 73.577 -37.459 -42.925 1.00 51.84 76 GLY A O 1
ATOM 572 N N . LYS A 1 77 ? 75.364 -37.609 -41.554 1.00 55.03 77 LYS A N 1
ATOM 573 C CA . LYS A 1 77 ? 74.789 -36.833 -40.444 1.00 55.03 77 LYS A CA 1
ATOM 574 C C . LYS A 1 77 ? 74.544 -35.370 -40.826 1.00 55.03 77 LYS A C 1
ATOM 576 O O . LYS A 1 77 ? 73.517 -34.821 -40.438 1.00 55.03 77 LYS A O 1
ATOM 581 N N . ALA A 1 78 ? 75.416 -34.747 -41.620 1.00 59.44 78 ALA A N 1
ATOM 582 C CA . ALA A 1 78 ? 75.238 -33.384 -42.120 1.00 59.44 78 ALA A CA 1
ATOM 583 C C . ALA A 1 78 ? 74.052 -33.280 -43.089 1.00 59.44 78 ALA A C 1
ATOM 585 O O . ALA A 1 78 ? 73.259 -32.343 -42.992 1.00 59.44 78 ALA A O 1
ATOM 586 N N . ARG A 1 79 ? 73.864 -34.271 -43.973 1.00 64.44 79 ARG A N 1
ATOM 587 C CA . ARG A 1 79 ? 72.702 -34.323 -44.875 1.00 64.44 79 ARG A CA 1
ATOM 588 C C . ARG A 1 79 ? 71.390 -34.503 -44.108 1.00 64.44 79 ARG A C 1
ATOM 590 O O . ARG A 1 79 ? 70.409 -33.836 -44.429 1.00 64.44 79 ARG A O 1
ATOM 597 N N . GLU A 1 80 ? 71.360 -35.358 -43.089 1.00 67.94 80 GLU A N 1
ATOM 598 C CA . GLU A 1 80 ? 70.173 -35.545 -42.243 1.00 67.94 80 GLU A CA 1
ATOM 599 C C . GLU A 1 80 ? 69.869 -34.313 -41.382 1.00 67.94 80 GLU A C 1
ATOM 601 O O . GLU A 1 80 ? 68.719 -33.875 -41.337 1.00 67.94 80 GLU A O 1
ATOM 606 N N . LYS A 1 81 ? 70.894 -33.679 -40.799 1.00 69.06 81 LYS A N 1
ATOM 607 C CA . LYS A 1 81 ? 70.764 -32.392 -40.095 1.00 69.06 81 LYS A CA 1
ATOM 608 C C . LYS A 1 81 ? 70.257 -31.282 -41.023 1.00 69.06 81 LYS A C 1
ATOM 610 O O . LYS A 1 81 ? 69.394 -30.510 -40.616 1.00 69.06 81 LYS A O 1
ATOM 615 N N . ALA A 1 82 ? 70.704 -31.232 -42.281 1.00 72.06 82 ALA A N 1
ATOM 616 C CA . ALA A 1 82 ? 70.223 -30.260 -43.265 1.00 72.06 82 ALA A CA 1
ATOM 617 C C . ALA A 1 82 ? 68.747 -30.487 -43.648 1.00 72.06 82 ALA A C 1
ATOM 619 O O . ALA A 1 82 ? 67.987 -29.528 -43.790 1.00 72.06 82 ALA A O 1
ATOM 620 N N . VAL A 1 83 ? 68.311 -31.747 -43.772 1.00 74.38 83 VAL A N 1
ATOM 621 C CA . VAL A 1 83 ? 66.899 -32.099 -44.020 1.00 74.38 83 VAL A CA 1
ATOM 622 C C . VAL A 1 83 ? 66.025 -31.790 -42.802 1.00 74.38 83 VAL A C 1
ATOM 624 O O . VAL A 1 83 ? 64.915 -31.272 -42.958 1.00 74.38 83 VAL A O 1
ATOM 627 N N . HIS A 1 84 ? 66.526 -32.047 -41.594 1.00 79.25 84 HIS A N 1
ATOM 628 C CA . HIS A 1 84 ? 65.862 -31.667 -40.351 1.00 79.25 84 HIS A CA 1
ATOM 629 C C . HIS A 1 84 ? 65.691 -30.147 -40.258 1.00 79.25 84 HIS A C 1
ATOM 631 O O . HIS A 1 84 ? 64.573 -29.661 -40.094 1.00 79.25 84 HIS A O 1
ATOM 637 N N . GLN A 1 85 ? 66.759 -29.384 -40.499 1.00 77.12 85 GLN A N 1
ATOM 638 C CA . GLN A 1 85 ? 66.725 -27.923 -40.493 1.00 77.12 85 GLN A CA 1
ATOM 639 C C . GLN A 1 85 ? 65.788 -27.357 -41.576 1.00 77.12 85 GLN A C 1
ATOM 641 O O . GLN A 1 85 ? 65.044 -26.406 -41.334 1.00 77.12 85 GLN A O 1
ATOM 646 N N . ALA A 1 86 ? 65.751 -27.967 -42.765 1.00 76.56 86 ALA A N 1
ATOM 647 C CA . ALA A 1 86 ? 64.800 -27.603 -43.816 1.00 76.56 86 ALA A CA 1
ATOM 648 C C . ALA A 1 86 ? 63.340 -27.891 -43.422 1.00 76.56 86 ALA A C 1
ATOM 650 O O . ALA A 1 86 ? 62.442 -27.146 -43.821 1.00 76.56 86 ALA A O 1
ATOM 651 N N . SER A 1 87 ? 63.103 -28.937 -42.626 1.00 77.94 87 SER A N 1
ATOM 652 C CA . SER A 1 87 ? 61.779 -29.294 -42.105 1.00 77.94 87 SER A CA 1
ATOM 653 C C . SER A 1 87 ? 61.342 -28.347 -40.981 1.00 77.94 87 SER A C 1
ATOM 655 O O . SER A 1 87 ? 60.202 -27.885 -41.001 1.00 77.94 87 SER A O 1
ATOM 657 N N . LEU A 1 88 ? 62.256 -27.954 -40.082 1.00 80.38 88 LEU A N 1
ATOM 658 C CA . LEU A 1 88 ? 62.014 -26.933 -39.051 1.00 80.38 88 LEU A CA 1
ATOM 659 C C . LEU A 1 88 ? 61.595 -25.589 -39.663 1.00 80.38 88 LEU A C 1
ATOM 661 O O . LEU A 1 88 ? 60.640 -24.973 -39.201 1.00 80.38 88 LEU A O 1
ATOM 665 N N . ARG A 1 89 ? 62.213 -25.171 -40.779 1.00 78.81 89 ARG A N 1
ATOM 666 C CA . ARG A 1 89 ? 61.833 -23.944 -41.518 1.00 78.81 89 ARG A CA 1
ATOM 667 C C . ARG A 1 89 ? 60.406 -23.965 -42.089 1.00 78.81 89 ARG A C 1
ATOM 669 O O . ARG A 1 89 ? 59.925 -22.938 -42.572 1.00 78.81 89 ARG A O 1
ATOM 676 N N . GLN A 1 90 ? 59.733 -25.117 -42.092 1.00 79.62 90 GLN A N 1
ATOM 677 C CA . GLN A 1 90 ? 58.347 -25.258 -42.550 1.00 79.62 90 GLN A CA 1
ATOM 678 C C . GLN A 1 90 ? 57.326 -25.330 -41.407 1.00 79.62 90 GLN A C 1
ATOM 680 O O . GLN A 1 90 ? 56.139 -25.518 -41.688 1.00 79.62 90 GLN A O 1
ATOM 685 N N . LEU A 1 91 ? 57.763 -25.171 -40.156 1.00 82.69 91 LEU A N 1
ATOM 686 C CA . LEU A 1 91 ? 56.928 -25.245 -38.960 1.00 82.69 91 LEU A CA 1
ATOM 687 C C . LEU A 1 91 ? 56.929 -23.911 -38.206 1.00 82.69 91 LEU A C 1
ATOM 689 O O . LEU A 1 91 ? 57.902 -23.164 -38.223 1.00 82.69 91 LEU A O 1
ATOM 693 N N . CYS A 1 92 ? 55.821 -23.613 -37.532 1.00 85.19 92 CYS A N 1
ATOM 694 C CA . CYS A 1 92 ? 55.701 -22.447 -36.663 1.00 85.19 92 CYS A CA 1
ATOM 695 C C . CYS A 1 92 ? 56.350 -22.706 -35.295 1.00 85.19 92 CYS A C 1
ATOM 697 O O . CYS A 1 92 ? 55.969 -23.657 -34.614 1.00 85.19 92 CYS A O 1
ATOM 699 N N . ARG A 1 93 ? 57.239 -21.814 -34.835 1.00 85.88 93 ARG A N 1
ATOM 700 C CA . ARG A 1 93 ? 57.879 -21.904 -33.505 1.00 85.88 93 ARG A CA 1
ATOM 701 C C . ARG A 1 93 ? 56.900 -21.930 -32.324 1.00 85.88 93 ARG A C 1
ATOM 703 O O . ARG A 1 93 ? 57.184 -22.565 -31.310 1.00 85.88 93 ARG A O 1
ATOM 710 N N . ILE A 1 94 ? 55.774 -21.223 -32.452 1.00 81.44 94 ILE A N 1
ATOM 711 C CA . ILE A 1 94 ? 54.813 -20.993 -31.362 1.00 81.44 94 ILE A CA 1
ATOM 712 C C . ILE A 1 94 ? 53.765 -22.114 -31.296 1.00 81.44 94 ILE A C 1
ATOM 714 O O . ILE A 1 94 ? 53.501 -22.631 -30.219 1.00 81.44 94 ILE A O 1
ATOM 718 N N . CYS A 1 95 ? 53.174 -22.506 -32.432 1.00 79.75 95 CYS A N 1
ATOM 719 C CA . CYS A 1 95 ? 52.072 -23.483 -32.467 1.00 79.75 95 CYS A CA 1
ATOM 720 C C . CYS A 1 95 ? 52.396 -24.809 -33.171 1.00 79.75 95 CYS A C 1
ATOM 722 O O . CYS A 1 95 ? 51.539 -25.689 -33.221 1.00 79.75 95 CYS A O 1
ATOM 724 N N . GLY A 1 96 ? 53.589 -24.966 -33.755 1.00 75.19 96 GLY A N 1
ATOM 725 C CA . GLY A 1 96 ? 54.025 -26.200 -34.425 1.00 75.19 96 GLY A CA 1
ATOM 726 C C . GLY A 1 96 ? 53.299 -26.532 -35.727 1.00 75.19 96 GLY A C 1
ATOM 727 O O . GLY A 1 96 ? 53.599 -27.547 -36.348 1.00 75.19 96 GLY A O 1
ATOM 728 N N . ALA A 1 97 ? 52.352 -25.699 -36.166 1.00 77.94 97 ALA A N 1
ATOM 729 C CA . ALA A 1 97 ? 51.629 -25.917 -37.412 1.00 77.94 97 ALA A CA 1
ATOM 730 C C . ALA A 1 97 ? 52.561 -25.777 -38.625 1.00 77.94 97 ALA A C 1
ATOM 732 O O . ALA A 1 97 ? 53.447 -24.916 -38.651 1.00 77.94 97 ALA A O 1
ATOM 733 N N . SER A 1 98 ? 52.335 -26.606 -39.648 1.00 77.75 98 SER A N 1
ATOM 734 C CA . SER A 1 98 ? 53.055 -26.487 -40.914 1.00 77.75 98 SER A CA 1
ATOM 735 C C . SER A 1 98 ? 52.539 -25.313 -41.734 1.00 77.75 98 SER A C 1
ATOM 737 O O . SER A 1 98 ? 51.338 -25.181 -41.960 1.00 77.75 98 SER A O 1
ATOM 739 N N . PHE A 1 99 ? 53.457 -24.523 -42.290 1.00 74.81 99 PHE A N 1
ATOM 740 C CA . PHE A 1 99 ? 53.114 -23.433 -43.206 1.00 74.81 99 PHE A CA 1
ATOM 741 C C . PHE A 1 99 ? 52.513 -23.915 -44.539 1.00 74.81 99 PHE A C 1
ATOM 743 O O . PHE A 1 99 ? 52.035 -23.091 -45.310 1.00 74.81 99 PHE A O 1
ATOM 750 N N . ARG A 1 100 ? 52.530 -25.225 -44.841 1.00 60.97 100 ARG A N 1
ATOM 751 C CA . ARG A 1 100 ? 51.959 -25.782 -46.083 1.00 60.97 100 ARG A CA 1
ATOM 752 C C . ARG A 1 100 ? 50.427 -25.890 -46.077 1.00 60.97 100 ARG A C 1
ATOM 754 O O . ARG A 1 100 ? 49.863 -26.144 -47.135 1.00 60.97 100 ARG A O 1
ATOM 761 N N . ALA A 1 101 ? 49.770 -25.708 -44.929 1.00 53.41 101 ALA A N 1
ATOM 762 C CA . ALA A 1 101 ? 48.312 -25.813 -44.793 1.00 53.41 101 ALA A CA 1
ATOM 763 C C . ALA A 1 101 ? 47.570 -24.459 -44.846 1.00 53.41 101 ALA A C 1
ATOM 765 O O . ALA A 1 101 ? 46.345 -24.451 -44.896 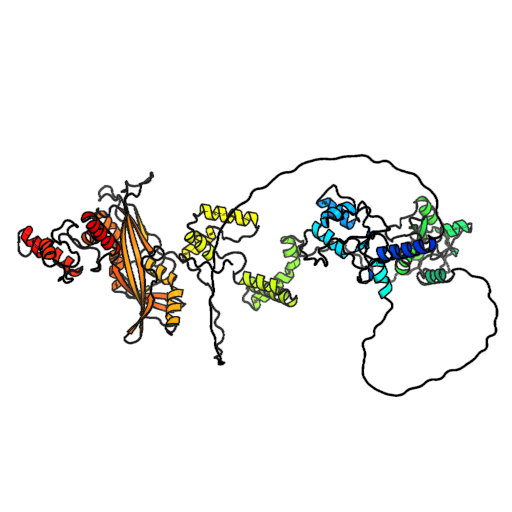1.00 53.41 101 ALA A O 1
ATOM 766 N N . ASP A 1 102 ? 48.285 -23.326 -44.867 1.00 46.56 102 ASP A N 1
ATOM 767 C CA . ASP A 1 102 ? 47.698 -21.980 -44.791 1.00 46.56 102 ASP A CA 1
ATOM 768 C C . ASP A 1 102 ? 47.849 -21.227 -46.126 1.00 46.56 102 ASP A C 1
ATOM 770 O O . ASP A 1 102 ? 48.953 -20.862 -46.538 1.00 46.56 102 ASP A O 1
ATOM 774 N N . GLY A 1 103 ? 46.730 -20.935 -46.797 1.00 51.88 103 GLY A N 1
ATOM 775 C CA . GLY A 1 103 ? 46.695 -20.279 -48.115 1.00 51.88 103 GLY A CA 1
ATOM 776 C C . GLY A 1 103 ? 47.218 -18.833 -48.162 1.00 51.88 103 GLY A C 1
ATOM 777 O O . GLY A 1 103 ? 47.304 -18.254 -49.240 1.00 51.88 103 GLY A O 1
ATOM 778 N N . GLN A 1 104 ? 47.585 -18.234 -47.022 1.00 55.19 104 GLN A N 1
ATOM 779 C CA . GLN A 1 104 ? 48.033 -16.835 -46.945 1.00 55.19 104 GLN A CA 1
ATOM 780 C C . GLN A 1 104 ? 49.561 -16.653 -46.875 1.00 55.19 104 GLN A C 1
ATOM 782 O O . GLN A 1 104 ? 50.029 -15.527 -47.013 1.00 55.19 104 GLN A O 1
ATOM 787 N N . ASN A 1 105 ? 50.339 -17.729 -46.684 1.00 56.44 105 ASN A N 1
ATOM 788 C CA . ASN A 1 105 ? 51.811 -17.804 -46.794 1.00 56.44 105 ASN A CA 1
ATOM 789 C C . ASN A 1 105 ? 52.639 -16.663 -46.131 1.00 56.44 105 ASN A C 1
ATOM 791 O O . ASN A 1 105 ? 53.788 -16.430 -46.508 1.00 56.44 105 ASN A O 1
ATOM 795 N N . ARG A 1 106 ? 52.090 -15.950 -45.133 1.00 70.94 106 ARG A N 1
ATOM 796 C CA . ARG A 1 106 ? 52.783 -14.891 -44.372 1.00 70.94 106 ARG A CA 1
ATOM 797 C C . ARG A 1 106 ? 53.500 -15.484 -43.162 1.00 70.94 106 ARG A C 1
ATOM 799 O O . ARG A 1 106 ? 52.875 -16.132 -42.322 1.00 70.94 106 ARG A O 1
ATOM 806 N N . ARG A 1 107 ? 54.807 -15.238 -43.076 1.00 77.94 107 ARG A N 1
ATOM 807 C CA . ARG A 1 107 ? 55.703 -15.761 -42.036 1.00 77.94 107 ARG A CA 1
ATOM 808 C C . ARG A 1 107 ? 56.438 -14.602 -41.377 1.00 77.94 107 ARG A C 1
ATOM 810 O O . ARG A 1 107 ? 56.878 -13.690 -42.074 1.00 77.94 107 ARG A O 1
ATOM 817 N N . TYR A 1 108 ? 56.564 -14.650 -40.058 1.00 81.19 108 TYR A N 1
ATOM 818 C CA . TYR A 1 108 ? 57.208 -13.609 -39.259 1.00 81.19 108 TYR A CA 1
ATOM 819 C C . TYR A 1 108 ? 58.456 -14.185 -38.584 1.00 81.19 108 TYR A C 1
ATOM 821 O O . TYR A 1 108 ? 58.414 -15.340 -38.149 1.00 81.19 108 TYR A O 1
ATOM 829 N N . PRO A 1 109 ? 59.570 -13.438 -38.518 1.00 83.00 109 PRO A N 1
ATOM 830 C CA . PRO A 1 109 ? 60.787 -13.915 -37.874 1.00 83.00 109 PRO A CA 1
ATOM 831 C C . PRO A 1 109 ? 60.623 -13.927 -36.349 1.00 83.00 109 PRO A C 1
ATOM 833 O O . PRO A 1 109 ? 60.031 -13.015 -35.781 1.00 83.00 109 PRO A O 1
ATOM 836 N N . VAL A 1 110 ? 61.154 -14.955 -35.684 1.00 81.25 110 VAL A N 1
ATOM 837 C CA . VAL A 1 110 ? 61.137 -15.063 -34.210 1.00 81.25 110 VAL A CA 1
ATOM 838 C C . VAL A 1 110 ? 62.122 -14.077 -33.565 1.00 81.25 110 VAL A C 1
ATOM 840 O O . VAL A 1 110 ? 61.856 -13.552 -32.485 1.00 81.25 110 VAL A O 1
ATOM 843 N N . HIS A 1 111 ? 63.223 -13.768 -34.258 1.00 74.56 111 HIS A N 1
ATOM 844 C CA . HIS A 1 111 ? 64.264 -12.838 -33.820 1.00 74.56 111 HIS A CA 1
ATOM 845 C C . HIS A 1 111 ? 64.326 -11.589 -34.707 1.00 74.56 111 HIS A C 1
ATOM 847 O O . HIS A 1 111 ? 64.031 -11.644 -35.900 1.00 74.56 111 HIS A O 1
ATOM 853 N N . GLY A 1 112 ? 64.756 -10.466 -34.129 1.00 71.81 112 GLY A N 1
ATOM 854 C CA . GLY A 1 112 ? 64.909 -9.186 -34.826 1.00 71.81 112 GLY A CA 1
ATOM 855 C C . GLY A 1 112 ? 63.880 -8.126 -34.410 1.00 71.81 112 GLY A C 1
ATOM 856 O O . GLY A 1 112 ? 63.024 -8.383 -33.552 1.00 71.81 112 GLY A O 1
ATOM 857 N N . PRO A 1 113 ? 63.981 -6.908 -34.971 1.00 69.38 113 PRO A N 1
ATOM 858 C CA . PRO A 1 113 ? 63.073 -5.819 -34.649 1.00 69.38 113 PRO A CA 1
ATOM 859 C C . PRO A 1 113 ? 61.662 -6.097 -35.174 1.00 69.38 113 PRO A C 1
ATOM 861 O O . PRO A 1 113 ? 61.462 -6.741 -36.206 1.00 69.38 113 PRO A O 1
ATOM 864 N N . VAL A 1 114 ? 60.676 -5.591 -34.440 1.00 71.12 114 VAL A N 1
ATOM 865 C CA . VAL A 1 114 ? 59.255 -5.718 -34.782 1.00 71.12 114 VAL A CA 1
ATOM 866 C C . VAL A 1 114 ? 58.949 -4.945 -36.074 1.00 71.12 114 VAL A C 1
ATOM 868 O O . VAL A 1 114 ? 59.502 -3.867 -36.295 1.00 71.12 114 VAL A O 1
ATOM 871 N N . ASP A 1 115 ? 58.060 -5.465 -36.926 1.00 69.31 115 ASP A N 1
ATOM 872 C CA . ASP A 1 115 ? 57.669 -4.802 -38.177 1.00 69.31 115 ASP A CA 1
ATOM 873 C C . ASP A 1 115 ? 56.990 -3.445 -37.918 1.00 69.31 115 ASP A C 1
ATOM 875 O O . ASP A 1 115 ? 56.303 -3.253 -36.914 1.00 69.31 115 ASP A O 1
ATOM 879 N N . SER A 1 116 ? 57.143 -2.491 -38.841 1.00 64.56 116 SER A N 1
ATOM 880 C CA . SER A 1 116 ? 56.677 -1.101 -38.674 1.00 64.56 116 SER A CA 1
ATOM 881 C C . SER A 1 116 ? 55.189 -0.989 -38.311 1.00 64.56 116 SER A C 1
ATOM 883 O O . SER A 1 116 ? 54.794 -0.121 -37.525 1.00 64.56 116 SER A O 1
ATOM 885 N N . LYS A 1 117 ? 54.361 -1.913 -38.819 1.00 65.62 117 LYS A N 1
ATOM 886 C CA . LYS A 1 117 ? 52.928 -1.996 -38.520 1.00 65.62 117 LYS A CA 1
ATOM 887 C C . LYS A 1 117 ? 52.676 -2.342 -37.051 1.00 65.62 117 LYS A C 1
ATOM 889 O O . LYS A 1 117 ? 51.923 -1.627 -36.391 1.00 65.62 117 LYS A O 1
ATOM 894 N N . THR A 1 118 ? 53.338 -3.362 -36.514 1.00 65.81 118 THR A N 1
ATOM 895 C CA . THR A 1 118 ? 53.195 -3.766 -35.104 1.00 65.81 118 THR A CA 1
ATOM 896 C C . THR A 1 118 ? 53.927 -2.792 -34.166 1.00 65.81 118 THR A C 1
ATOM 898 O O . THR A 1 118 ? 53.422 -2.467 -33.091 1.00 65.81 118 THR A O 1
ATOM 901 N N . GLN A 1 119 ? 55.040 -2.197 -34.608 1.00 65.69 119 GLN A N 1
ATOM 902 C CA . GLN A 1 119 ? 55.790 -1.173 -33.870 1.00 65.69 119 GLN A CA 1
ATOM 903 C C . GLN A 1 119 ? 54.959 0.105 -33.631 1.00 65.69 119 GLN A C 1
ATOM 905 O O . GLN A 1 119 ? 55.018 0.698 -32.552 1.00 65.69 119 GLN A O 1
ATOM 910 N N . SER A 1 120 ? 54.125 0.506 -34.601 1.00 62.22 120 SER A N 1
ATOM 911 C CA . SER A 1 120 ? 53.211 1.655 -34.468 1.00 62.22 120 SER A CA 1
ATOM 912 C C . SER A 1 120 ? 52.111 1.450 -33.413 1.00 62.22 120 SER A C 1
ATOM 914 O O . SER A 1 120 ? 51.681 2.407 -32.765 1.00 62.22 120 SER A O 1
ATOM 916 N N . VAL A 1 121 ? 51.685 0.198 -33.206 1.00 59.31 121 VAL A N 1
ATOM 917 C CA . VAL A 1 121 ? 50.665 -0.183 -32.216 1.00 59.31 121 VAL A CA 1
ATOM 918 C C . VAL A 1 121 ? 51.269 -0.235 -30.810 1.00 59.31 121 VAL A C 1
ATOM 920 O O . VAL A 1 121 ? 50.643 0.231 -29.859 1.00 59.31 121 VAL A O 1
ATOM 923 N N . LEU A 1 122 ? 52.515 -0.704 -30.682 1.00 58.62 122 LEU A N 1
ATOM 924 C CA . LEU A 1 122 ? 53.236 -0.780 -29.406 1.00 58.62 122 LEU A CA 1
ATOM 925 C C . LEU A 1 122 ? 53.615 0.599 -28.847 1.00 58.62 122 LEU A C 1
ATOM 927 O O . LEU A 1 122 ? 53.436 0.829 -27.650 1.00 58.62 122 LEU A O 1
ATOM 931 N N . ARG A 1 123 ? 54.016 1.560 -29.702 1.00 60.22 123 ARG A N 1
ATOM 932 C CA . ARG A 1 123 ? 54.352 2.938 -29.274 1.00 60.22 123 ARG A CA 1
ATOM 933 C C . ARG A 1 123 ? 53.219 3.655 -28.525 1.00 60.22 123 ARG A C 1
ATOM 935 O O . ARG A 1 123 ? 53.498 4.591 -27.781 1.00 60.22 123 ARG A O 1
ATOM 942 N N . LYS A 1 124 ? 51.960 3.233 -28.703 1.00 56.44 124 LYS A N 1
ATOM 943 C CA . LYS A 1 124 ? 50.792 3.819 -28.022 1.00 56.44 124 LYS A CA 1
ATOM 944 C C . LYS A 1 124 ? 50.547 3.281 -26.610 1.00 56.44 124 LYS A C 1
ATOM 946 O O . LYS A 1 124 ? 49.797 3.919 -25.879 1.00 56.44 124 LYS A O 1
ATOM 951 N N . LYS A 1 125 ? 51.126 2.137 -26.226 1.00 56.84 125 LYS A N 1
ATOM 952 C CA . LYS A 1 125 ? 50.836 1.491 -24.932 1.00 56.84 125 LYS A CA 1
ATOM 953 C C . LYS A 1 125 ? 52.070 1.171 -24.088 1.00 56.84 125 LYS A C 1
ATOM 955 O O . LYS A 1 125 ? 51.964 1.254 -22.873 1.00 56.84 125 LYS A O 1
ATOM 960 N N . GLU A 1 126 ? 53.237 0.886 -24.676 1.00 53.72 126 GLU A N 1
ATOM 961 C CA . GLU A 1 126 ? 54.472 0.631 -23.915 1.00 53.72 126 GLU A CA 1
ATOM 962 C C . GLU A 1 126 ? 55.722 1.139 -24.653 1.00 53.72 126 GLU A C 1
ATOM 964 O O . GLU A 1 126 ? 55.993 0.766 -25.790 1.00 53.72 126 GLU A O 1
ATOM 969 N N . LYS A 1 127 ? 56.528 1.983 -23.992 1.00 54.12 127 LYS A N 1
ATOM 970 C CA . LYS A 1 127 ? 57.690 2.664 -24.601 1.00 54.12 127 LYS A CA 1
ATOM 971 C C . LYS A 1 127 ? 58.981 1.822 -24.689 1.00 54.12 127 LYS A C 1
ATOM 973 O O . LYS A 1 127 ? 59.984 2.351 -25.153 1.00 54.12 127 LYS A O 1
ATOM 978 N N . LYS A 1 128 ? 58.999 0.555 -24.242 1.00 54.00 128 LYS A N 1
ATOM 979 C CA . LYS A 1 128 ? 60.250 -0.221 -24.040 1.00 54.00 128 LYS A CA 1
ATOM 980 C C . LYS A 1 128 ? 60.401 -1.529 -24.833 1.00 54.00 128 LYS A C 1
ATOM 982 O O . LYS A 1 128 ? 61.465 -2.128 -24.752 1.00 54.00 128 LYS A O 1
ATOM 987 N N . VAL A 1 129 ? 59.407 -1.978 -25.604 1.00 54.62 129 VAL A N 1
ATOM 988 C CA . VAL A 1 129 ? 59.501 -3.258 -26.339 1.00 54.62 129 VAL A CA 1
ATOM 989 C C . VAL A 1 129 ? 59.732 -3.010 -27.829 1.00 54.62 129 VAL A C 1
ATOM 991 O O . VAL A 1 129 ? 58.856 -2.488 -28.517 1.00 54.62 129 VAL A O 1
ATOM 994 N N . THR A 1 130 ? 60.917 -3.370 -28.325 1.00 60.59 130 THR A N 1
ATOM 995 C CA . THR A 1 130 ? 61.354 -3.105 -29.711 1.00 60.59 130 THR A CA 1
ATOM 996 C C . THR A 1 130 ? 61.651 -4.370 -30.525 1.00 60.59 130 THR A C 1
ATOM 998 O O . THR A 1 130 ? 61.892 -4.258 -31.730 1.00 60.59 130 THR A O 1
ATOM 1001 N N . SER A 1 131 ? 61.586 -5.563 -29.917 1.00 75.12 131 SER A N 1
ATOM 1002 C CA . SER A 1 131 ? 61.995 -6.833 -30.535 1.00 75.12 131 SER A CA 1
ATOM 1003 C C . SER A 1 131 ? 60.915 -7.929 -30.472 1.00 75.12 131 SER A C 1
ATOM 1005 O O . SER A 1 131 ? 60.087 -7.949 -29.557 1.00 75.12 131 SER A O 1
ATOM 1007 N N . TRP A 1 132 ? 60.914 -8.847 -31.450 1.00 79.00 132 TRP A N 1
ATOM 1008 C CA . TRP A 1 132 ? 60.007 -10.008 -31.480 1.00 79.00 132 TRP A CA 1
ATOM 1009 C C . TRP A 1 132 ? 60.141 -10.942 -30.262 1.00 79.00 132 TRP A C 1
ATOM 1011 O O . TRP A 1 132 ? 59.100 -11.313 -29.711 1.00 79.00 132 TRP A O 1
ATOM 1021 N N . PRO A 1 133 ? 61.355 -11.276 -29.773 1.00 79.50 133 PRO A N 1
ATOM 1022 C CA . PRO A 1 133 ? 61.522 -12.135 -28.598 1.00 79.50 133 PRO A CA 1
ATOM 1023 C C . PRO A 1 133 ? 60.809 -11.627 -27.342 1.00 79.50 133 PRO A C 1
ATOM 1025 O O . PRO A 1 133 ? 60.159 -12.398 -26.639 1.00 79.50 133 PRO A O 1
ATOM 1028 N N . ASP A 1 134 ? 60.870 -10.319 -27.084 1.00 76.25 134 ASP A N 1
ATOM 1029 C CA . ASP A 1 134 ? 60.248 -9.714 -25.902 1.00 76.25 134 ASP A CA 1
ATOM 1030 C C . ASP A 1 134 ? 58.710 -9.805 -25.947 1.00 76.25 134 ASP A C 1
ATOM 1032 O O . ASP A 1 134 ? 58.058 -10.009 -24.919 1.00 76.25 134 ASP A O 1
ATOM 1036 N N . LEU A 1 135 ? 58.112 -9.701 -27.140 1.00 75.62 135 LEU A N 1
ATOM 1037 C CA . LEU A 1 135 ? 56.665 -9.847 -27.328 1.00 75.62 135 LEU A CA 1
ATOM 1038 C C . LEU A 1 135 ? 56.203 -11.297 -27.194 1.00 75.62 135 LEU A C 1
ATOM 1040 O O . LEU A 1 135 ? 55.159 -11.555 -26.590 1.00 75.62 135 LEU A O 1
ATOM 1044 N N . ILE A 1 136 ? 56.974 -12.239 -27.740 1.00 78.19 136 ILE A N 1
ATOM 1045 C CA . ILE A 1 136 ? 56.653 -13.670 -27.700 1.00 78.19 136 ILE A CA 1
ATOM 1046 C C . ILE A 1 136 ? 56.670 -14.176 -26.253 1.00 78.19 136 ILE A C 1
ATOM 1048 O O . ILE A 1 136 ? 55.690 -14.788 -25.819 1.00 78.19 136 ILE A O 1
ATOM 1052 N N . VAL A 1 137 ? 57.700 -13.829 -25.472 1.00 80.19 137 VAL A N 1
ATOM 1053 C CA . VAL A 1 137 ? 57.769 -14.140 -24.032 1.00 80.19 137 VAL A CA 1
ATOM 1054 C C . VAL A 1 137 ? 56.579 -13.544 -23.289 1.00 80.19 137 VAL A C 1
ATOM 1056 O O . VAL A 1 137 ? 55.956 -14.200 -22.457 1.00 80.19 137 VAL A O 1
ATOM 1059 N N . LYS A 1 138 ? 56.216 -12.295 -23.585 1.00 76.56 138 LYS A N 1
ATOM 1060 C CA . LYS A 1 138 ? 55.157 -11.604 -22.847 1.00 76.56 138 LYS A CA 1
ATOM 1061 C C . LYS A 1 138 ? 53.766 -12.185 -23.108 1.00 76.56 138 LYS A C 1
ATOM 1063 O O . LYS A 1 138 ? 52.989 -12.311 -22.161 1.00 76.56 138 LYS A O 1
ATOM 1068 N N . VAL A 1 139 ? 53.461 -12.530 -24.362 1.00 74.81 139 VAL A N 1
ATOM 1069 C CA . VAL A 1 139 ? 52.133 -13.015 -24.780 1.00 74.81 139 VAL A CA 1
ATOM 1070 C C . VAL A 1 139 ? 51.979 -14.522 -24.606 1.00 74.81 139 VAL A C 1
ATOM 1072 O O . VAL A 1 139 ? 50.941 -14.960 -24.118 1.00 74.81 139 VAL A O 1
ATOM 1075 N N . PHE A 1 140 ? 52.993 -15.303 -24.981 1.00 75.38 140 PHE A N 1
ATOM 1076 C CA . PHE A 1 140 ? 52.919 -16.767 -25.014 1.00 75.38 140 PHE A CA 1
ATOM 1077 C C . PHE A 1 140 ? 53.714 -17.451 -23.898 1.00 75.38 140 PHE A C 1
ATOM 1079 O O . PHE A 1 140 ? 53.607 -18.663 -23.764 1.00 75.38 140 PHE A O 1
ATOM 1086 N N . LYS A 1 141 ? 54.492 -16.703 -23.096 1.00 76.12 141 LYS A N 1
ATOM 1087 C CA . LYS A 1 141 ? 55.382 -17.250 -22.049 1.00 76.12 141 LYS A CA 1
ATOM 1088 C C . LYS A 1 141 ? 56.431 -18.233 -22.588 1.00 76.12 141 LYS A C 1
ATOM 1090 O O . LYS A 1 141 ? 56.931 -19.067 -21.846 1.00 76.12 141 LYS A O 1
ATOM 1095 N N . ILE A 1 142 ? 56.783 -18.104 -23.868 1.00 79.00 142 ILE A N 1
ATOM 1096 C CA . ILE A 1 142 ? 57.824 -18.901 -24.523 1.00 79.00 142 ILE A CA 1
ATOM 1097 C C . ILE A 1 142 ? 59.093 -18.057 -24.583 1.00 79.00 142 ILE A C 1
ATOM 1099 O O . ILE A 1 142 ? 59.088 -17.013 -25.238 1.00 79.00 142 ILE A O 1
ATOM 1103 N N . ASP A 1 143 ? 60.163 -18.505 -23.926 1.00 77.25 143 ASP A N 1
ATOM 1104 C CA . ASP A 1 143 ? 61.485 -17.916 -24.127 1.00 77.25 143 ASP A CA 1
ATOM 1105 C C . ASP A 1 143 ? 62.089 -18.416 -25.434 1.00 77.25 143 ASP A C 1
ATOM 1107 O O . ASP A 1 143 ? 62.234 -19.616 -25.655 1.00 77.25 143 ASP A O 1
ATOM 1111 N N . VAL A 1 144 ? 62.378 -17.463 -26.315 1.00 79.19 144 VAL A N 1
ATOM 1112 C CA . VAL A 1 144 ? 62.984 -17.703 -27.624 1.00 79.19 144 VAL A CA 1
ATOM 1113 C C . VAL A 1 144 ? 64.383 -17.105 -27.710 1.00 79.19 144 VAL A C 1
ATOM 1115 O O . VAL A 1 144 ? 65.050 -17.296 -28.713 1.00 79.19 144 VAL A O 1
ATOM 1118 N N . LYS A 1 145 ? 64.878 -16.381 -26.690 1.00 74.75 145 LYS A N 1
ATOM 1119 C CA . LYS A 1 145 ? 66.192 -15.708 -26.761 1.00 74.75 145 LYS A CA 1
ATOM 1120 C C . LYS A 1 145 ? 67.365 -16.691 -26.843 1.00 74.75 145 LYS A C 1
ATOM 1122 O O . LYS A 1 145 ? 68.409 -16.316 -27.366 1.00 74.75 145 LYS A O 1
ATOM 1127 N N . GLY A 1 146 ? 67.175 -17.922 -26.366 1.00 71.25 146 GLY A N 1
ATOM 1128 C CA . GLY A 1 146 ? 68.135 -19.027 -26.456 1.00 71.25 146 GLY A CA 1
ATOM 1129 C C . GLY A 1 146 ? 67.887 -20.010 -27.607 1.00 71.25 146 GLY A C 1
ATOM 1130 O O . GLY A 1 146 ? 68.487 -21.084 -27.605 1.00 71.25 146 GLY A O 1
ATOM 1131 N N . ASP A 1 147 ? 67.000 -19.697 -28.560 1.00 80.44 147 ASP A N 1
ATOM 1132 C CA . ASP A 1 147 ? 66.692 -20.601 -29.671 1.00 80.44 147 ASP A CA 1
ATOM 1133 C C . ASP A 1 147 ? 67.927 -20.818 -30.569 1.00 80.44 147 ASP A C 1
ATOM 1135 O O . ASP A 1 147 ? 68.600 -19.885 -31.005 1.00 80.44 147 ASP A O 1
ATOM 1139 N N . ILE A 1 148 ? 68.206 -22.086 -30.870 1.00 73.88 148 ILE A N 1
ATOM 1140 C CA . ILE A 1 148 ? 69.270 -22.511 -31.788 1.00 73.88 148 ILE A CA 1
ATOM 1141 C C . ILE A 1 148 ? 68.629 -22.997 -33.096 1.00 73.88 148 ILE A C 1
ATOM 1143 O O . ILE A 1 148 ? 67.816 -23.923 -33.066 1.00 73.88 148 ILE A O 1
ATOM 1147 N N . ASP A 1 149 ? 69.040 -22.436 -34.241 1.00 73.19 149 ASP A N 1
ATOM 1148 C CA . ASP A 1 149 ? 68.508 -22.694 -35.601 1.00 73.19 149 ASP A CA 1
ATOM 1149 C C . ASP A 1 149 ? 68.533 -24.166 -36.062 1.00 73.19 149 ASP A C 1
ATOM 1151 O O . ASP A 1 149 ? 67.927 -24.518 -37.078 1.00 73.19 149 ASP A O 1
ATOM 1155 N N . SER A 1 150 ? 69.284 -25.025 -35.372 1.00 70.31 150 SER A N 1
ATOM 1156 C CA . SER A 1 150 ? 69.384 -26.465 -35.637 1.00 70.31 150 SER A CA 1
ATOM 1157 C C . SER A 1 150 ? 68.372 -27.309 -34.852 1.00 70.31 150 SER A C 1
ATOM 1159 O O . SER A 1 150 ? 68.241 -28.497 -35.140 1.00 70.31 150 SER A O 1
ATOM 1161 N N . ILE A 1 151 ? 67.671 -26.705 -33.886 1.00 75.31 151 ILE A N 1
ATOM 1162 C CA . ILE A 1 151 ? 66.702 -27.346 -32.982 1.00 75.31 151 ILE A CA 1
ATOM 1163 C C . ILE A 1 151 ? 65.326 -26.671 -33.107 1.00 75.31 151 ILE A C 1
ATOM 1165 O O . ILE A 1 151 ? 64.298 -27.346 -33.115 1.00 75.31 151 ILE A O 1
ATOM 1169 N N . HIS A 1 152 ? 65.299 -25.343 -33.254 1.00 83.25 152 HIS A N 1
ATOM 1170 C CA . HIS A 1 152 ? 64.085 -24.531 -33.199 1.00 83.25 152 HIS A CA 1
ATOM 1171 C C . HIS A 1 152 ? 63.725 -23.933 -34.568 1.00 83.25 152 HIS A C 1
ATOM 1173 O O . HIS A 1 152 ? 64.610 -23.507 -35.317 1.00 83.25 152 HIS A O 1
ATOM 1179 N N . PRO A 1 153 ? 62.427 -23.840 -34.918 1.00 85.25 153 PRO A N 1
ATOM 1180 C CA . PRO A 1 153 ? 61.995 -23.064 -36.074 1.00 85.25 153 PRO A CA 1
ATOM 1181 C C . PRO A 1 153 ? 62.278 -21.569 -35.904 1.00 85.25 153 PRO A C 1
ATOM 1183 O O . PRO A 1 153 ? 61.952 -20.977 -34.881 1.00 85.25 153 PRO A O 1
ATOM 1186 N N . THR A 1 154 ? 62.788 -20.926 -36.951 1.00 79.88 154 THR A N 1
ATOM 1187 C CA . THR A 1 154 ? 63.171 -19.502 -36.922 1.00 79.88 154 THR A CA 1
ATOM 1188 C C . THR A 1 154 ? 62.024 -18.538 -37.257 1.00 79.88 154 THR A C 1
ATOM 1190 O O . THR A 1 154 ? 62.199 -17.316 -37.246 1.00 79.88 154 THR A O 1
ATOM 1193 N N . GLN A 1 155 ? 60.837 -19.069 -37.576 1.00 84.69 155 GLN A N 1
ATOM 1194 C CA . GLN A 1 155 ? 59.665 -18.303 -38.010 1.00 84.69 155 GLN A CA 1
ATOM 1195 C C . GLN A 1 155 ? 58.380 -18.763 -37.308 1.00 84.69 155 GLN A C 1
ATOM 1197 O O . GLN A 1 155 ? 58.230 -19.926 -36.928 1.00 84.69 155 GLN A O 1
ATOM 1202 N N . PHE A 1 156 ? 57.410 -17.858 -37.186 1.00 86.44 156 PHE A N 1
ATOM 1203 C CA . PHE A 1 156 ? 56.066 -18.153 -36.689 1.00 86.44 156 PHE A CA 1
ATOM 1204 C C . PHE A 1 156 ? 54.972 -17.695 -37.669 1.00 86.44 156 PHE A C 1
ATOM 1206 O O . PHE A 1 156 ? 55.207 -16.883 -38.569 1.00 86.44 156 PHE A O 1
ATOM 1213 N N . CYS A 1 157 ? 53.775 -18.277 -37.545 1.00 83.81 157 CYS A N 1
ATOM 1214 C CA . CYS A 1 157 ? 52.684 -18.107 -38.509 1.00 83.81 157 CYS A CA 1
ATOM 1215 C C . CYS A 1 157 ? 51.858 -16.838 -38.276 1.00 83.81 157 CYS A C 1
ATOM 1217 O O . CYS A 1 157 ? 51.832 -16.266 -37.183 1.00 83.81 157 CYS A O 1
ATOM 1219 N N . HIS A 1 158 ? 51.117 -16.434 -39.310 1.00 81.62 158 HIS A N 1
ATOM 1220 C CA . HIS A 1 158 ? 50.235 -15.270 -39.258 1.00 81.62 158 HIS A CA 1
ATOM 1221 C C . HIS A 1 158 ? 49.114 -15.391 -38.216 1.00 81.62 158 HIS A C 1
ATOM 1223 O O . HIS A 1 158 ? 48.748 -14.390 -37.612 1.00 81.62 158 HIS A O 1
ATOM 1229 N N . ASN A 1 159 ? 48.622 -16.598 -37.920 1.00 78.94 159 ASN A N 1
ATOM 1230 C CA . ASN A 1 159 ? 47.614 -16.788 -36.872 1.00 78.94 159 ASN A CA 1
ATOM 1231 C C . ASN A 1 159 ? 48.180 -16.495 -35.474 1.00 78.94 159 ASN A C 1
ATOM 1233 O O . ASN A 1 159 ? 47.553 -15.774 -34.702 1.00 78.94 159 ASN A O 1
ATOM 1237 N N . CYS A 1 160 ? 49.401 -16.946 -35.166 1.00 79.44 160 CYS A N 1
ATOM 1238 C CA . CYS A 1 160 ? 50.081 -16.573 -33.920 1.00 79.44 160 CYS A CA 1
ATOM 1239 C C . CYS A 1 160 ? 50.392 -15.069 -33.866 1.00 79.44 160 CYS A C 1
ATOM 1241 O O . CYS A 1 160 ? 50.270 -14.457 -32.805 1.00 79.44 160 CYS A O 1
ATOM 1243 N N . TRP A 1 161 ? 50.727 -14.454 -35.007 1.00 80.31 161 TRP A N 1
ATOM 1244 C CA . TRP A 1 161 ? 50.854 -12.999 -35.109 1.00 80.31 161 TRP A CA 1
ATOM 1245 C C . TRP A 1 161 ? 49.525 -12.281 -34.826 1.00 80.31 161 TRP A C 1
ATOM 1247 O O . TRP A 1 161 ? 49.517 -11.326 -34.060 1.00 80.31 161 TRP A O 1
ATOM 1257 N N . ASN A 1 162 ? 48.394 -12.759 -35.358 1.00 77.00 162 ASN A N 1
ATOM 1258 C CA . ASN A 1 162 ? 47.067 -12.181 -35.113 1.00 77.00 162 ASN A CA 1
ATOM 1259 C C . ASN A 1 162 ? 46.652 -12.287 -33.640 1.00 77.00 162 ASN A C 1
ATOM 1261 O O . ASN A 1 162 ? 46.092 -11.335 -33.104 1.00 77.00 162 ASN A O 1
ATOM 1265 N N . VAL A 1 163 ? 46.970 -13.396 -32.964 1.00 75.56 163 VAL A N 1
ATOM 1266 C CA . VAL A 1 163 ? 46.756 -13.541 -31.510 1.00 75.56 163 VAL A CA 1
ATOM 1267 C C . VAL A 1 163 ? 47.575 -12.507 -30.737 1.00 75.56 163 VAL A C 1
ATOM 1269 O O . VAL A 1 163 ? 47.059 -11.840 -29.838 1.00 75.56 163 VAL A O 1
ATOM 1272 N N . MET A 1 164 ? 48.845 -12.336 -31.114 1.00 75.31 164 MET A N 1
ATOM 1273 C CA . MET A 1 164 ? 49.731 -11.344 -30.510 1.00 75.31 164 MET A CA 1
ATOM 1274 C C . MET A 1 164 ? 49.218 -9.920 -30.756 1.00 75.31 164 MET A C 1
ATOM 1276 O O . MET A 1 164 ? 49.095 -9.141 -29.819 1.00 75.31 164 MET A O 1
ATOM 1280 N N . TYR A 1 165 ? 48.842 -9.601 -31.994 1.00 69.69 165 TYR A N 1
ATOM 1281 C CA . TYR A 1 165 ? 48.292 -8.309 -32.394 1.00 69.69 165 TYR A CA 1
ATOM 1282 C C . TYR A 1 165 ? 46.967 -8.002 -31.671 1.00 69.69 165 TYR A C 1
ATOM 1284 O O . TYR A 1 165 ? 46.810 -6.917 -31.110 1.00 69.69 165 TYR A O 1
ATOM 1292 N N . GLY A 1 166 ? 46.055 -8.978 -31.602 1.00 67.06 166 GLY A N 1
ATOM 1293 C CA . GLY A 1 166 ? 44.741 -8.871 -30.962 1.00 67.06 166 GLY A CA 1
ATOM 1294 C C . GLY A 1 166 ? 44.809 -8.549 -29.467 1.00 67.06 166 GLY A C 1
ATOM 1295 O O . GLY A 1 166 ? 44.054 -7.702 -28.987 1.00 67.06 166 GLY A O 1
ATOM 1296 N N . ARG A 1 167 ? 45.777 -9.137 -28.745 1.00 65.31 167 ARG A N 1
ATOM 1297 C CA . ARG A 1 167 ? 46.040 -8.836 -27.322 1.00 65.31 167 ARG A CA 1
ATOM 1298 C C . ARG A 1 167 ? 46.407 -7.369 -27.075 1.00 65.31 167 ARG A C 1
ATOM 1300 O O . ARG A 1 167 ? 46.098 -6.844 -26.009 1.00 65.31 167 ARG A O 1
ATOM 1307 N N . PHE A 1 168 ? 47.032 -6.690 -28.038 1.00 61.97 168 PHE A N 1
ATOM 1308 C CA . PHE A 1 168 ? 47.433 -5.286 -27.889 1.00 61.97 168 PHE A CA 1
ATOM 1309 C C . PHE A 1 168 ? 46.443 -4.295 -28.526 1.00 61.97 168 PHE A C 1
ATOM 1311 O O . PHE A 1 168 ? 46.381 -3.134 -28.100 1.00 61.97 168 PHE A O 1
ATOM 1318 N N . SER A 1 169 ? 45.615 -4.739 -29.480 1.00 53.72 169 SER A N 1
ATOM 1319 C CA . SER A 1 169 ? 44.715 -3.881 -30.262 1.00 53.72 169 SER A CA 1
ATOM 1320 C C . SER A 1 169 ? 43.299 -3.669 -29.688 1.00 53.72 169 SER A C 1
ATOM 1322 O O . SER A 1 169 ? 42.502 -3.015 -30.350 1.00 53.72 169 SER A O 1
ATOM 1324 N N . ASN A 1 170 ? 42.970 -4.139 -28.472 1.00 51.97 170 ASN A N 1
ATOM 1325 C CA . ASN A 1 170 ? 41.637 -3.996 -27.832 1.00 51.97 170 ASN A CA 1
ATOM 1326 C C . ASN A 1 170 ? 40.448 -4.414 -28.734 1.00 51.97 170 ASN A C 1
ATOM 1328 O O . ASN A 1 170 ? 39.391 -3.788 -28.696 1.00 51.97 170 ASN A O 1
ATOM 1332 N N . SER A 1 171 ? 40.606 -5.467 -29.541 1.00 42.28 171 SER A N 1
ATOM 1333 C CA . SER A 1 171 ? 39.500 -6.045 -30.318 1.00 42.28 171 SER A CA 1
ATOM 1334 C C . SER A 1 171 ? 39.070 -7.364 -29.669 1.00 42.28 171 SER A C 1
ATOM 1336 O O . SER A 1 171 ? 39.934 -8.224 -29.497 1.00 42.28 171 SER A O 1
ATOM 1338 N N . PRO A 1 172 ? 37.787 -7.562 -29.310 1.00 40.03 172 PRO A N 1
ATOM 1339 C CA . PRO A 1 172 ? 37.316 -8.836 -28.787 1.00 40.03 172 PRO A CA 1
ATOM 1340 C C . PRO A 1 172 ? 37.193 -9.808 -29.963 1.00 40.03 172 PRO A C 1
ATOM 1342 O O . PRO A 1 172 ? 36.264 -9.723 -30.760 1.00 40.03 172 PRO A O 1
ATOM 1345 N N . TYR A 1 173 ? 38.177 -10.685 -30.116 1.00 40.06 173 TYR A N 1
ATOM 1346 C CA . TYR A 1 173 ? 38.117 -11.802 -31.050 1.00 40.06 173 TYR A CA 1
ATOM 1347 C C . TYR A 1 173 ? 38.464 -13.057 -30.255 1.00 40.06 173 TYR A C 1
ATOM 1349 O O . TYR A 1 173 ? 39.578 -13.166 -29.737 1.00 40.06 173 TYR A O 1
ATOM 1357 N N . GLU A 1 174 ? 37.514 -13.980 -30.112 1.00 39.22 174 GLU A N 1
ATOM 1358 C CA . GLU A 1 174 ? 37.810 -15.327 -29.626 1.00 39.22 174 GLU A CA 1
ATOM 1359 C C . GLU A 1 174 ? 38.667 -16.016 -30.686 1.00 39.22 174 GLU A C 1
ATOM 1361 O O . GLU A 1 174 ? 38.179 -16.508 -31.701 1.00 39.22 174 GLU A O 1
ATOM 1366 N N . VAL A 1 175 ? 39.985 -15.993 -30.492 1.00 40.31 175 VAL A N 1
ATOM 1367 C CA . VAL A 1 175 ? 40.881 -16.799 -31.312 1.00 40.31 175 VAL A CA 1
ATOM 1368 C C . VAL A 1 175 ? 40.993 -18.161 -30.649 1.00 40.31 175 VAL A C 1
ATOM 1370 O O . VAL A 1 175 ? 41.625 -18.299 -29.603 1.00 40.31 175 VAL A O 1
ATOM 1373 N N . TYR A 1 176 ? 40.386 -19.169 -31.270 1.00 40.62 176 TYR A N 1
ATOM 1374 C CA . TYR A 1 176 ? 40.607 -20.564 -30.916 1.00 40.62 176 TYR A CA 1
ATOM 1375 C C . TYR A 1 176 ? 42.100 -20.893 -31.070 1.00 40.62 176 TYR A C 1
ATOM 1377 O O . TYR A 1 176 ? 42.648 -20.852 -32.174 1.00 40.62 176 TYR A O 1
ATOM 1385 N N . PHE A 1 177 ? 42.776 -21.178 -29.955 1.00 42.97 177 PHE A N 1
ATOM 1386 C CA . PHE A 1 177 ? 44.170 -21.608 -29.951 1.00 42.97 177 PHE A CA 1
ATOM 1387 C C . PHE A 1 177 ? 44.193 -23.143 -30.039 1.00 42.97 177 PHE A C 1
ATOM 1389 O O . PHE A 1 177 ? 43.697 -23.794 -29.123 1.00 42.97 177 PHE A O 1
ATOM 1396 N N . PRO A 1 178 ? 44.732 -23.767 -31.105 1.00 41.69 178 PRO A N 1
ATOM 1397 C CA . PRO A 1 178 ? 44.510 -25.199 -31.329 1.00 41.69 178 PRO A CA 1
ATOM 1398 C C . PRO A 1 178 ? 45.204 -26.131 -30.322 1.00 41.69 178 PRO A C 1
ATOM 1400 O O . PRO A 1 178 ? 44.952 -27.333 -30.356 1.00 41.69 178 PRO A O 1
ATOM 1403 N N . ARG A 1 179 ? 46.114 -25.629 -29.471 1.00 49.75 179 ARG A N 1
ATOM 1404 C CA . ARG A 1 179 ? 46.885 -26.434 -28.505 1.00 49.75 179 ARG A CA 1
ATOM 1405 C C . ARG A 1 179 ? 47.297 -25.610 -27.283 1.00 49.75 179 ARG A C 1
ATOM 1407 O O . ARG A 1 179 ? 48.076 -24.676 -27.422 1.00 49.75 179 ARG A O 1
ATOM 1414 N N . ASN A 1 180 ? 46.842 -26.000 -26.093 1.00 43.66 180 ASN A N 1
ATOM 1415 C CA . ASN A 1 180 ? 47.168 -25.327 -24.824 1.00 43.66 180 ASN A CA 1
ATOM 1416 C C . ASN A 1 180 ? 48.530 -25.726 -24.215 1.00 43.66 180 ASN A C 1
ATOM 1418 O O . ASN A 1 180 ? 48.858 -25.269 -23.126 1.00 43.66 180 ASN A O 1
ATOM 1422 N N . ALA A 1 181 ? 49.326 -26.556 -24.896 1.00 50.03 181 ALA A N 1
ATOM 1423 C CA . ALA A 1 181 ? 50.636 -27.000 -24.420 1.00 50.03 181 ALA A CA 1
ATOM 1424 C C . ALA A 1 181 ? 51.767 -26.341 -25.224 1.00 50.03 181 ALA A C 1
ATOM 1426 O O . ALA A 1 181 ? 51.736 -26.333 -26.459 1.00 50.03 181 ALA A O 1
ATOM 1427 N N . THR A 1 182 ? 52.766 -25.799 -24.524 1.00 58.38 182 THR A N 1
ATOM 1428 C CA . THR A 1 182 ? 54.023 -25.326 -25.118 1.00 58.38 182 THR A CA 1
ATOM 1429 C C . THR A 1 182 ? 54.723 -26.483 -25.823 1.00 58.38 182 THR A C 1
ATOM 1431 O O . THR A 1 182 ? 54.909 -27.545 -25.239 1.00 58.38 182 THR A O 1
ATOM 1434 N N . ILE A 1 183 ? 55.097 -26.293 -27.089 1.00 71.06 183 ILE A N 1
ATOM 1435 C CA . ILE A 1 183 ? 55.798 -27.328 -27.856 1.00 71.06 183 ILE A CA 1
ATOM 1436 C C . ILE A 1 183 ? 57.268 -27.352 -27.454 1.00 71.06 183 ILE A C 1
ATOM 1438 O O . ILE A 1 183 ? 57.964 -26.342 -27.583 1.00 71.06 183 ILE A O 1
ATOM 1442 N N . GLU A 1 184 ? 57.727 -28.523 -27.030 1.00 69.88 184 GLU A N 1
ATOM 1443 C CA . GLU A 1 184 ? 59.129 -28.794 -26.731 1.00 69.88 184 GLU A CA 1
ATOM 1444 C C . GLU A 1 184 ? 59.867 -29.250 -27.994 1.00 69.88 184 GLU A C 1
ATOM 1446 O O . GLU A 1 184 ? 59.476 -30.211 -28.664 1.00 69.88 184 GLU A O 1
ATOM 1451 N N . TRP A 1 185 ? 60.941 -28.537 -28.337 1.00 80.69 185 TRP A N 1
ATOM 1452 C CA . TRP A 1 185 ? 61.768 -28.814 -29.509 1.00 80.69 185 TRP A CA 1
ATOM 1453 C C . TRP A 1 185 ? 63.048 -29.525 -29.082 1.00 80.69 185 TRP A C 1
ATOM 1455 O O . TRP A 1 185 ? 63.762 -29.064 -28.196 1.00 80.69 185 TRP A O 1
ATOM 1465 N N . HIS A 1 186 ? 63.344 -30.643 -29.739 1.00 72.50 186 HIS A N 1
ATOM 1466 C CA . HIS A 1 186 ? 64.472 -31.506 -29.405 1.00 72.50 186 HIS A CA 1
ATOM 1467 C C . HIS A 1 186 ? 65.477 -31.553 -30.567 1.00 72.50 186 HIS A C 1
ATOM 1469 O O . HIS A 1 186 ? 65.057 -31.498 -31.729 1.00 72.50 186 HIS A O 1
ATOM 1475 N N . PRO A 1 187 ? 66.793 -31.677 -30.299 1.00 73.81 187 PRO A N 1
ATOM 1476 C CA . PRO A 1 187 ? 67.796 -31.885 -31.340 1.00 73.81 187 PRO A CA 1
ATOM 1477 C C . PRO A 1 187 ? 67.507 -33.120 -32.201 1.00 73.81 187 PRO A C 1
ATOM 1479 O O . PRO A 1 187 ? 66.877 -34.080 -31.757 1.00 73.81 187 PRO A O 1
ATOM 1482 N N . HIS A 1 188 ? 68.015 -33.126 -33.436 1.00 77.31 188 HIS A N 1
ATOM 1483 C CA . HIS A 1 188 ? 67.823 -34.251 -34.351 1.00 77.31 188 HIS A CA 1
ATOM 1484 C C . HIS A 1 188 ? 68.372 -35.574 -33.782 1.00 77.31 188 HIS A C 1
ATOM 1486 O O . HIS A 1 188 ? 69.583 -35.737 -33.625 1.00 77.31 188 HIS A O 1
ATOM 1492 N N . ALA A 1 189 ? 67.474 -36.537 -33.565 1.00 71.94 189 ALA A N 1
ATOM 1493 C CA . ALA A 1 189 ? 67.760 -37.928 -33.215 1.00 71.94 189 ALA A CA 1
ATOM 1494 C C . ALA A 1 189 ? 67.194 -38.895 -34.282 1.00 71.94 189 ALA A C 1
ATOM 1496 O O . ALA A 1 189 ? 66.307 -38.507 -35.048 1.00 71.94 189 ALA A O 1
ATOM 1497 N N . PRO A 1 190 ? 67.654 -40.161 -34.346 1.00 64.38 190 PRO A N 1
ATOM 1498 C CA . PRO A 1 190 ? 67.201 -41.142 -35.345 1.00 64.38 190 PRO A CA 1
ATOM 1499 C C . PRO A 1 190 ? 65.678 -41.383 -35.354 1.00 64.38 190 PRO A C 1
ATOM 1501 O O . PRO A 1 190 ? 65.112 -41.759 -36.380 1.00 64.38 190 PRO A O 1
ATOM 1504 N N . SER A 1 191 ? 65.004 -41.126 -34.229 1.00 62.56 191 SER A N 1
ATOM 1505 C CA . SER A 1 191 ? 63.553 -41.234 -34.027 1.00 62.56 191 SER A CA 1
ATOM 1506 C C . SER A 1 191 ? 62.811 -39.884 -34.065 1.00 62.56 191 SER A C 1
ATOM 1508 O O . SER A 1 191 ? 61.718 -39.774 -33.528 1.00 62.56 191 SER A O 1
ATOM 1510 N N . CYS A 1 192 ? 63.368 -38.845 -34.698 1.00 73.94 192 CYS A N 1
ATOM 1511 C CA . CYS A 1 192 ? 62.790 -37.495 -34.690 1.00 73.94 192 CYS A CA 1
ATOM 1512 C C . CYS A 1 192 ? 61.418 -37.395 -35.398 1.00 73.94 192 CYS A C 1
ATOM 1514 O O . CYS A 1 192 ? 61.317 -37.579 -36.618 1.00 73.94 192 CYS A O 1
ATOM 1516 N N . ASP A 1 193 ? 60.382 -36.987 -34.657 1.00 66.88 193 ASP A N 1
ATOM 1517 C CA . ASP A 1 193 ? 59.002 -36.821 -35.146 1.00 66.88 193 ASP A CA 1
ATOM 1518 C C . ASP A 1 193 ? 58.873 -35.812 -36.300 1.00 66.88 193 ASP A C 1
ATOM 1520 O O . ASP A 1 193 ? 58.127 -36.034 -37.260 1.00 66.88 193 ASP A O 1
ATOM 1524 N N . VAL A 1 194 ? 59.666 -34.734 -36.265 1.00 73.75 194 VAL A N 1
ATOM 1525 C CA . VAL A 1 194 ? 59.721 -33.702 -37.320 1.00 73.75 194 VAL A CA 1
ATOM 1526 C C . VAL A 1 194 ? 60.184 -34.304 -38.652 1.00 73.75 194 VAL A C 1
ATOM 1528 O O . VAL A 1 194 ? 59.638 -33.992 -39.714 1.00 73.75 194 VAL A O 1
ATOM 1531 N N . CYS A 1 195 ? 61.158 -35.215 -38.605 1.00 71.69 195 CYS A N 1
ATOM 1532 C CA . CYS A 1 195 ? 61.685 -35.898 -39.784 1.00 71.69 195 CYS A CA 1
ATOM 1533 C C . CYS A 1 195 ? 60.792 -37.069 -40.230 1.00 71.69 195 CYS A C 1
ATOM 1535 O O . CYS A 1 195 ? 60.684 -37.329 -41.432 1.00 71.69 195 CYS A O 1
ATOM 1537 N N . GLN A 1 196 ? 60.115 -37.762 -39.305 1.00 62.69 196 GLN A N 1
ATOM 1538 C CA . GLN A 1 196 ? 59.164 -38.830 -39.642 1.00 62.69 196 GLN A CA 1
ATOM 1539 C C . GLN A 1 196 ? 57.918 -38.305 -40.367 1.00 62.69 196 GLN A C 1
ATOM 1541 O O . GLN A 1 196 ? 57.460 -38.938 -41.324 1.00 62.69 196 GLN A O 1
ATOM 1546 N N . ALA A 1 197 ? 57.391 -37.140 -39.974 1.00 59.12 197 ALA A N 1
ATOM 1547 C CA . ALA A 1 197 ? 56.241 -36.518 -40.634 1.00 59.12 197 ALA A CA 1
ATOM 1548 C C . ALA A 1 197 ? 56.526 -36.190 -42.115 1.00 59.12 197 ALA A C 1
ATOM 1550 O O . ALA A 1 197 ? 55.681 -36.434 -42.979 1.00 59.12 197 ALA A O 1
ATOM 1551 N N . ALA A 1 198 ? 57.745 -35.737 -42.435 1.00 53.38 198 ALA A N 1
ATOM 1552 C CA . ALA A 1 198 ? 58.180 -35.473 -43.809 1.00 53.38 198 ALA A CA 1
ATOM 1553 C C . ALA A 1 198 ? 58.303 -36.752 -44.666 1.00 53.38 198 ALA A C 1
ATOM 1555 O O . ALA A 1 198 ? 58.088 -36.703 -45.879 1.00 53.38 198 ALA A O 1
ATOM 1556 N N . ARG A 1 199 ? 58.593 -37.913 -44.053 1.00 51.59 199 ARG A N 1
ATOM 1557 C CA . ARG A 1 199 ? 58.709 -39.208 -44.755 1.00 51.59 199 ARG A CA 1
ATOM 1558 C C . ARG A 1 199 ? 57.356 -39.861 -45.084 1.00 51.59 199 ARG A C 1
ATOM 1560 O O . ARG A 1 199 ? 57.290 -40.643 -46.030 1.00 51.59 199 ARG A O 1
ATOM 1567 N N . ARG A 1 200 ? 56.261 -39.536 -44.376 1.00 48.06 200 ARG A N 1
ATOM 1568 C CA . ARG A 1 200 ? 54.918 -40.122 -44.626 1.00 48.06 200 ARG A CA 1
ATOM 1569 C C . ARG A 1 200 ? 54.179 -39.544 -45.847 1.00 48.06 200 ARG A C 1
ATOM 1571 O O . ARG A 1 200 ? 53.198 -40.135 -46.285 1.00 48.06 200 ARG A O 1
ATOM 1578 N N . GLY A 1 201 ? 54.661 -38.452 -46.450 1.00 42.88 201 GLY A N 1
ATOM 1579 C CA . GLY A 1 201 ? 54.036 -37.796 -47.614 1.00 42.88 201 GLY A CA 1
ATOM 1580 C C . GLY A 1 201 ? 54.099 -38.560 -48.949 1.00 42.88 201 GLY A C 1
ATOM 1581 O O . GLY A 1 201 ? 53.617 -38.057 -49.960 1.00 42.88 201 GLY A O 1
ATOM 1582 N N . LEU A 1 202 ? 54.671 -39.768 -48.975 1.00 43.09 202 LEU A N 1
ATOM 1583 C CA . LEU A 1 202 ? 54.821 -40.608 -50.169 1.00 43.09 202 LEU A CA 1
ATOM 1584 C C . LEU A 1 202 ? 54.144 -41.979 -50.004 1.00 43.09 202 LEU A C 1
ATOM 1586 O O . LEU A 1 202 ? 54.756 -43.001 -50.283 1.00 43.09 202 LEU A O 1
ATOM 1590 N N . LYS A 1 203 ? 52.877 -42.034 -49.575 1.00 32.62 203 LYS A N 1
ATOM 1591 C CA . LYS A 1 203 ? 51.991 -43.188 -49.839 1.00 32.62 203 LYS A CA 1
ATOM 1592 C C . LYS A 1 203 ? 50.542 -42.724 -50.023 1.00 32.62 203 LYS A C 1
ATOM 1594 O O . LYS A 1 203 ? 49.817 -42.516 -49.056 1.00 32.62 203 LYS A O 1
ATOM 1599 N N . ARG A 1 204 ? 50.106 -42.586 -51.281 1.00 32.50 204 ARG A N 1
ATOM 1600 C CA . ARG A 1 204 ? 48.680 -42.495 -51.640 1.00 32.50 204 ARG A CA 1
ATOM 1601 C C . ARG A 1 204 ? 48.010 -43.840 -51.320 1.00 32.50 204 ARG A C 1
ATOM 1603 O O . ARG A 1 204 ? 48.302 -44.829 -51.982 1.00 32.50 204 ARG A O 1
ATOM 1610 N N . LYS A 1 205 ? 47.094 -43.871 -50.347 1.00 28.80 205 LYS A N 1
ATOM 1611 C CA . LYS A 1 205 ? 45.986 -44.840 -50.311 1.00 28.80 205 LYS A CA 1
ATOM 1612 C C . LYS A 1 205 ? 44.790 -44.160 -50.978 1.00 28.80 205 LYS A C 1
ATOM 1614 O O . LYS A 1 205 ? 44.225 -43.229 -50.413 1.00 28.80 205 LYS A O 1
ATOM 1619 N N . GLY A 1 206 ? 44.468 -44.572 -52.202 1.00 27.23 206 GLY A N 1
ATOM 1620 C CA . GLY A 1 206 ? 43.240 -44.170 -52.886 1.00 27.23 206 GLY A CA 1
ATOM 1621 C C . GLY A 1 206 ? 42.032 -44.858 -52.252 1.00 27.23 206 GLY A C 1
ATOM 1622 O O . GLY A 1 206 ? 42.107 -46.037 -51.904 1.00 27.23 206 GLY A O 1
ATOM 1623 N N . ARG A 1 207 ? 40.935 -44.115 -52.087 1.00 26.75 207 ARG A N 1
ATOM 1624 C CA . ARG A 1 207 ? 39.619 -44.672 -51.765 1.00 26.75 207 ARG A CA 1
ATOM 1625 C C . ARG A 1 207 ? 38.937 -45.082 -53.074 1.00 26.75 207 ARG A C 1
ATOM 1627 O O . ARG A 1 207 ? 39.079 -44.403 -54.086 1.00 26.75 207 ARG A O 1
ATOM 1634 N N . GLN A 1 208 ? 38.284 -46.234 -53.013 1.00 26.83 208 GLN A N 1
ATOM 1635 C CA . GLN A 1 208 ? 37.678 -46.995 -54.100 1.00 26.83 208 GLN A CA 1
ATOM 1636 C C . GLN A 1 208 ? 36.472 -46.283 -54.728 1.00 26.83 208 GLN A C 1
ATOM 1638 O O . GLN A 1 208 ? 35.682 -45.666 -54.018 1.00 26.83 208 GLN A O 1
ATOM 1643 N N . SER A 1 209 ? 36.299 -46.472 -56.037 1.00 24.69 209 SER A N 1
ATOM 1644 C CA . SER A 1 209 ? 35.022 -46.348 -56.740 1.00 24.69 209 SER A CA 1
ATOM 1645 C C . SER A 1 209 ? 34.777 -47.616 -57.574 1.00 24.69 209 SER A C 1
ATOM 1647 O O . SER A 1 209 ? 35.454 -47.821 -58.577 1.00 24.69 209 SER A O 1
ATOM 1649 N N . ASN A 1 210 ? 33.798 -48.406 -57.118 1.00 24.81 210 ASN A N 1
ATOM 1650 C CA . ASN A 1 210 ? 32.847 -49.264 -57.846 1.00 24.81 210 ASN A CA 1
ATOM 1651 C C . ASN A 1 210 ? 33.308 -50.519 -58.634 1.00 24.81 210 ASN A C 1
ATOM 1653 O O . ASN A 1 210 ? 34.480 -50.661 -58.971 1.00 24.81 210 ASN A O 1
ATOM 1657 N N . PRO A 1 211 ? 32.398 -51.512 -58.788 1.00 32.41 211 PRO A N 1
ATOM 1658 C CA . PRO A 1 211 ? 32.738 -52.914 -58.572 1.00 32.41 211 PRO A CA 1
ATOM 1659 C C . PRO A 1 211 ? 33.015 -53.736 -59.840 1.00 32.41 211 PRO A C 1
ATOM 1661 O O . PRO A 1 211 ? 32.528 -53.457 -60.928 1.00 32.41 211 PRO A O 1
ATOM 1664 N N . SER A 1 212 ? 33.738 -54.829 -59.573 1.00 26.91 212 SER A N 1
ATOM 1665 C CA . SER A 1 212 ? 33.660 -56.172 -60.170 1.00 26.91 212 SER A CA 1
ATOM 1666 C C . SER A 1 212 ? 34.006 -56.411 -61.650 1.00 26.91 212 SER A C 1
ATOM 1668 O O . SER A 1 212 ? 33.228 -56.108 -62.542 1.00 26.91 212 SER A O 1
ATOM 1670 N N . LEU A 1 213 ? 35.087 -57.203 -61.796 1.00 27.80 213 LEU A N 1
ATOM 1671 C CA . LEU A 1 213 ? 35.262 -58.382 -62.672 1.00 27.80 213 LEU A CA 1
ATOM 1672 C C . LEU A 1 213 ? 35.401 -58.087 -64.186 1.00 27.80 213 LEU A C 1
ATOM 1674 O O . LEU A 1 213 ? 34.504 -57.569 -64.821 1.00 27.80 213 LEU A O 1
ATOM 1678 N N . SER A 1 214 ? 36.475 -58.475 -64.883 1.00 28.27 214 SER A N 1
ATOM 1679 C CA . SER A 1 214 ? 37.111 -59.794 -64.845 1.00 28.27 214 SER A CA 1
ATOM 1680 C C . SER A 1 214 ? 38.428 -59.864 -65.662 1.00 28.27 214 SER A C 1
ATOM 1682 O O . SER A 1 214 ? 38.611 -59.132 -66.626 1.00 28.27 214 SER A O 1
ATOM 1684 N N . LYS A 1 215 ? 39.278 -60.835 -65.270 1.00 30.80 215 LYS A N 1
ATOM 1685 C CA . LYS A 1 215 ? 40.297 -61.600 -66.044 1.00 30.80 215 LYS A CA 1
ATOM 1686 C C . LYS A 1 215 ? 41.662 -60.960 -66.432 1.00 30.80 215 LYS A C 1
ATOM 1688 O O . LYS A 1 215 ? 41.780 -60.208 -67.386 1.00 30.80 215 LYS A O 1
ATOM 1693 N N . LYS A 1 216 ? 42.699 -61.369 -65.658 1.00 29.56 216 LYS A N 1
ATOM 1694 C CA . LYS A 1 216 ? 43.972 -62.090 -66.013 1.00 29.56 216 LYS A CA 1
ATOM 1695 C C . LYS A 1 216 ? 44.388 -62.111 -67.507 1.00 29.56 216 LYS A C 1
ATOM 1697 O O . LYS A 1 216 ? 43.513 -62.273 -68.336 1.00 29.56 216 LYS A O 1
ATOM 1702 N N . LEU A 1 217 ? 45.650 -62.154 -67.974 1.00 25.75 217 LEU A N 1
ATOM 1703 C CA . LEU A 1 217 ? 47.043 -62.414 -67.509 1.00 25.75 217 LEU A CA 1
ATOM 1704 C C . LEU A 1 217 ? 47.947 -62.001 -68.723 1.00 25.75 217 LEU A C 1
ATOM 1706 O O . LEU A 1 217 ? 47.562 -62.275 -69.849 1.00 25.75 217 LEU A O 1
ATOM 1710 N N . LYS A 1 218 ? 49.008 -61.185 -68.595 1.00 26.41 218 LYS A N 1
ATOM 1711 C CA . LYS A 1 218 ? 50.455 -61.521 -68.439 1.00 26.41 218 LYS A CA 1
ATOM 1712 C C . LYS A 1 218 ? 51.186 -62.130 -69.665 1.00 26.41 218 LYS A C 1
ATOM 1714 O O . LYS A 1 218 ? 50.973 -63.296 -69.955 1.00 26.41 218 LYS A O 1
ATOM 1719 N N . ALA A 1 219 ? 52.139 -61.371 -70.239 1.00 23.88 219 ALA A N 1
ATOM 1720 C CA . ALA A 1 219 ? 53.534 -61.726 -70.633 1.00 23.88 219 ALA A CA 1
ATOM 1721 C C . ALA A 1 219 ? 54.083 -60.618 -71.575 1.00 23.88 219 ALA A C 1
ATOM 1723 O O . ALA A 1 219 ? 53.411 -60.253 -72.528 1.00 23.88 219 ALA A O 1
ATOM 1724 N N . MET A 1 220 ? 55.124 -59.841 -71.236 1.00 23.47 220 MET A N 1
ATOM 1725 C CA . MET A 1 220 ? 56.570 -60.137 -71.339 1.00 23.47 220 MET A CA 1
ATOM 1726 C C . MET A 1 220 ? 57.016 -60.645 -72.719 1.00 23.47 220 MET A C 1
ATOM 1728 O O . MET A 1 220 ? 56.766 -61.797 -73.038 1.00 23.47 220 MET A O 1
ATOM 1732 N N . ALA A 1 221 ? 57.779 -59.838 -73.464 1.00 24.16 221 ALA A N 1
ATOM 1733 C CA . ALA A 1 221 ? 59.245 -59.891 -73.464 1.00 24.16 221 ALA A CA 1
ATOM 1734 C C . ALA A 1 221 ? 59.827 -59.158 -74.690 1.00 24.16 221 ALA A C 1
ATOM 1736 O O . ALA A 1 221 ? 59.402 -59.408 -75.808 1.00 24.16 221 ALA A O 1
ATOM 1737 N N . ASP A 1 222 ? 60.857 -58.345 -74.410 1.00 27.41 222 ASP A N 1
ATOM 1738 C CA . ASP A 1 222 ? 62.078 -58.189 -75.215 1.00 27.41 222 ASP A CA 1
ATOM 1739 C C . ASP A 1 222 ? 61.986 -57.604 -76.649 1.00 27.41 222 ASP A C 1
ATOM 1741 O O . ASP A 1 222 ? 61.037 -57.794 -77.382 1.00 27.41 222 ASP A O 1
ATOM 1745 N N . ARG A 1 223 ? 62.960 -56.867 -77.190 1.00 27.81 223 ARG A N 1
ATOM 1746 C CA . ARG A 1 223 ? 64.261 -56.370 -76.728 1.00 27.81 223 ARG A CA 1
ATOM 1747 C C . ARG A 1 223 ? 64.776 -55.432 -77.827 1.00 27.81 223 ARG A C 1
ATOM 1749 O O . ARG A 1 223 ? 64.709 -55.810 -78.985 1.00 27.81 223 ARG A O 1
ATOM 1756 N N . ALA A 1 224 ? 65.424 -54.333 -77.426 1.00 27.61 224 ALA A N 1
ATOM 1757 C CA . ALA A 1 224 ? 66.579 -53.697 -78.088 1.00 27.61 224 ALA A CA 1
ATOM 1758 C C . ALA A 1 224 ? 66.422 -53.196 -79.553 1.00 27.61 224 ALA A C 1
ATOM 1760 O O . ALA A 1 224 ? 65.864 -53.835 -80.420 1.00 27.61 224 ALA A O 1
ATOM 1761 N N . ARG A 1 225 ? 67.030 -52.077 -79.952 1.00 28.56 225 ARG A N 1
ATOM 1762 C CA . ARG A 1 225 ? 68.446 -51.772 -79.736 1.00 28.56 225 ARG A CA 1
ATOM 1763 C C . ARG A 1 225 ? 68.722 -50.288 -80.022 1.00 28.56 225 ARG A C 1
ATOM 1765 O O . ARG A 1 225 ? 68.115 -49.671 -80.885 1.00 28.56 225 ARG A O 1
ATOM 1772 N N . ARG A 1 226 ? 69.655 -49.747 -79.238 1.00 31.77 226 ARG A N 1
ATOM 1773 C CA . ARG A 1 226 ? 70.236 -48.397 -79.291 1.00 31.77 226 ARG A CA 1
ATOM 1774 C C . ARG A 1 226 ? 71.267 -48.275 -80.423 1.00 31.77 226 ARG A C 1
ATOM 1776 O O . ARG A 1 226 ? 71.959 -49.254 -80.681 1.00 31.77 226 ARG A O 1
ATOM 1783 N N . ALA A 1 227 ? 71.536 -47.039 -80.842 1.00 25.94 227 ALA A N 1
ATOM 1784 C CA . ALA A 1 227 ? 72.881 -46.459 -81.042 1.00 25.94 227 ALA A CA 1
ATOM 1785 C C . ALA A 1 227 ? 72.733 -44.917 -80.905 1.00 25.94 227 ALA A C 1
ATOM 1787 O O . ALA A 1 227 ? 71.872 -44.357 -81.568 1.00 25.94 227 ALA A O 1
ATOM 1788 N N . ARG A 1 228 ? 73.225 -44.222 -79.852 1.00 27.80 228 ARG A N 1
ATOM 1789 C CA . ARG A 1 228 ? 74.605 -43.719 -79.563 1.00 27.80 228 ARG A CA 1
ATOM 1790 C C . ARG A 1 228 ? 75.168 -42.896 -80.741 1.00 27.80 228 ARG A C 1
ATOM 1792 O O . ARG A 1 228 ? 75.188 -43.447 -81.825 1.00 27.80 228 ARG A O 1
ATOM 1799 N N . LEU A 1 229 ? 75.673 -41.652 -80.658 1.00 30.02 229 LEU A N 1
ATOM 1800 C CA . LEU A 1 229 ? 76.325 -40.749 -79.659 1.00 30.02 229 LEU A CA 1
ATOM 1801 C C . LEU A 1 229 ? 76.485 -39.338 -80.348 1.00 30.02 229 LEU A C 1
ATOM 1803 O O . LEU A 1 229 ? 76.099 -39.264 -81.512 1.00 30.02 229 LEU A O 1
ATOM 1807 N N . PRO A 1 230 ? 77.141 -38.266 -79.811 1.00 39.59 230 PRO A N 1
ATOM 1808 C CA . PRO A 1 230 ? 77.515 -37.869 -78.442 1.00 39.59 230 PRO A CA 1
ATOM 1809 C C . PRO A 1 230 ? 77.146 -36.396 -78.063 1.00 39.59 230 PRO A C 1
ATOM 1811 O O . PRO A 1 230 ? 76.601 -35.621 -78.839 1.00 39.59 230 PRO A O 1
ATOM 1814 N N . LYS A 1 231 ? 77.482 -36.033 -76.816 1.00 39.75 231 LYS A N 1
ATOM 1815 C CA . LYS A 1 231 ? 77.383 -34.721 -76.140 1.00 39.75 231 LYS A CA 1
ATOM 1816 C C . LYS A 1 231 ? 78.030 -33.547 -76.904 1.00 39.75 231 LYS A C 1
ATOM 1818 O O . LYS A 1 231 ? 79.121 -33.708 -77.439 1.00 39.75 231 LYS A O 1
ATOM 1823 N N . SER A 1 232 ? 77.474 -32.338 -76.752 1.00 26.03 232 SER A N 1
ATOM 1824 C CA . SER A 1 232 ? 78.250 -31.089 -76.809 1.00 26.03 232 SER A CA 1
ATOM 1825 C C . SER A 1 232 ? 77.840 -30.112 -75.696 1.00 26.03 232 SER A C 1
ATOM 1827 O O . SER A 1 232 ? 76.818 -30.270 -75.030 1.00 26.03 232 SER A O 1
ATOM 1829 N N . HIS A 1 233 ? 78.758 -29.192 -75.432 1.00 30.56 233 HIS A N 1
ATOM 1830 C CA . HIS A 1 233 ? 78.929 -28.352 -74.256 1.00 30.56 233 HIS A CA 1
ATOM 1831 C C . HIS A 1 233 ? 77.815 -27.324 -73.999 1.00 30.56 233 HIS A C 1
ATOM 1833 O O . HIS A 1 233 ? 77.027 -26.979 -74.871 1.00 30.56 233 HIS A O 1
ATOM 1839 N N . GLY A 1 234 ? 77.771 -26.836 -72.754 1.00 38.78 234 GLY A N 1
ATOM 1840 C CA . GLY A 1 234 ? 76.753 -25.917 -72.260 1.00 38.78 234 GLY A CA 1
ATOM 1841 C C . GLY A 1 234 ? 76.649 -24.585 -73.007 1.00 38.78 234 GLY A C 1
ATOM 1842 O O . GLY A 1 234 ? 77.623 -24.064 -73.545 1.00 38.78 234 GLY A O 1
ATOM 1843 N N . GLN A 1 235 ? 75.449 -24.006 -72.950 1.00 30.34 235 GLN A N 1
ATOM 1844 C CA . GLN A 1 235 ? 75.189 -22.617 -73.314 1.00 30.34 235 GLN A CA 1
ATOM 1845 C C . GLN A 1 235 ? 74.316 -21.910 -72.261 1.00 30.34 235 GLN A C 1
ATOM 1847 O O . GLN A 1 235 ? 73.524 -22.558 -71.569 1.00 30.34 235 GLN A O 1
ATOM 1852 N N . PRO A 1 236 ? 74.469 -20.582 -72.101 1.00 33.34 236 PRO A N 1
ATOM 1853 C CA . PRO A 1 236 ? 73.963 -19.831 -70.964 1.00 33.34 236 PRO A CA 1
ATOM 1854 C C . PRO A 1 236 ? 72.556 -19.252 -71.200 1.00 33.34 236 PRO A C 1
ATOM 1856 O O . PRO A 1 236 ? 72.232 -18.758 -72.272 1.00 33.34 236 PRO A O 1
ATOM 1859 N N . ARG A 1 237 ? 71.734 -19.304 -70.146 1.00 35.56 237 ARG A N 1
ATOM 1860 C CA . ARG A 1 237 ? 70.738 -18.328 -69.634 1.00 35.56 237 ARG A CA 1
ATOM 1861 C C . ARG A 1 237 ? 70.112 -17.230 -70.545 1.00 35.56 237 ARG A C 1
ATOM 1863 O O . ARG A 1 237 ? 69.763 -16.174 -70.025 1.00 35.56 237 ARG A O 1
ATOM 1870 N N . ASN A 1 238 ? 69.855 -17.449 -71.835 1.00 33.62 238 ASN A N 1
ATOM 1871 C CA . ASN A 1 238 ? 69.259 -16.414 -72.707 1.00 33.62 238 ASN A CA 1
ATOM 1872 C C . ASN A 1 238 ? 67.716 -16.293 -72.667 1.00 33.62 238 ASN A C 1
ATOM 1874 O O . ASN A 1 238 ? 67.182 -15.289 -73.125 1.00 33.62 238 ASN A O 1
ATOM 1878 N N . SER A 1 239 ? 66.972 -17.222 -72.052 1.00 41.50 239 SER A N 1
ATOM 1879 C CA . SER A 1 239 ? 65.491 -17.188 -72.070 1.00 41.50 239 SER A CA 1
ATOM 1880 C C . SER A 1 239 ? 64.842 -16.107 -71.184 1.00 41.50 239 SER A C 1
ATOM 1882 O O . SER A 1 239 ? 63.696 -15.727 -71.412 1.00 41.50 239 SER A O 1
ATOM 1884 N N . SER A 1 240 ? 65.560 -15.582 -70.184 1.00 52.47 240 SER A N 1
ATOM 1885 C CA . SER A 1 240 ? 65.043 -14.571 -69.241 1.00 52.47 240 SER A CA 1
ATOM 1886 C C . SER A 1 240 ? 64.997 -13.157 -69.846 1.00 52.47 240 SER A C 1
ATOM 1888 O O . SER A 1 240 ? 64.062 -12.392 -69.599 1.00 52.47 240 SER A O 1
ATOM 1890 N N . ARG A 1 241 ? 65.977 -12.808 -70.692 1.00 53.53 241 ARG A N 1
ATOM 1891 C CA . ARG A 1 241 ? 66.131 -11.447 -71.236 1.00 53.53 241 ARG A CA 1
ATOM 1892 C C . ARG A 1 241 ? 65.083 -11.115 -72.303 1.00 53.53 241 ARG A C 1
ATOM 1894 O O . ARG A 1 241 ? 64.554 -10.006 -72.306 1.00 53.53 241 ARG A O 1
ATOM 1901 N N . ASP A 1 242 ? 64.704 -12.090 -73.125 1.00 55.38 242 ASP A N 1
ATOM 1902 C CA . ASP A 1 242 ? 63.634 -11.927 -74.120 1.00 55.38 242 ASP A CA 1
ATOM 1903 C C . ASP A 1 242 ? 62.235 -11.879 -73.487 1.00 55.38 242 ASP A C 1
ATOM 1905 O O . ASP A 1 242 ? 61.339 -11.202 -74.000 1.00 55.38 242 ASP A O 1
ATOM 1909 N N . LEU A 1 243 ? 62.048 -12.527 -72.331 1.00 59.97 243 LEU A N 1
ATOM 1910 C CA . LEU A 1 243 ? 60.818 -12.421 -71.543 1.00 59.97 243 LEU A CA 1
ATOM 1911 C C . LEU A 1 243 ? 60.656 -11.003 -70.960 1.00 59.97 243 LEU A C 1
ATOM 1913 O O . LEU A 1 243 ? 59.566 -10.432 -71.020 1.00 59.97 243 LEU A O 1
ATOM 1917 N N . MET A 1 244 ? 61.753 -10.407 -70.469 1.00 58.12 244 MET A N 1
ATOM 1918 C CA . MET A 1 244 ? 61.776 -9.030 -69.953 1.00 58.12 244 MET A CA 1
ATOM 1919 C C . MET A 1 244 ? 61.411 -7.998 -71.030 1.00 58.12 244 MET A C 1
ATOM 1921 O O . MET A 1 244 ? 60.588 -7.119 -70.773 1.00 58.12 244 MET A O 1
ATOM 1925 N N . LYS A 1 245 ? 61.934 -8.144 -72.257 1.00 58.41 245 LYS A N 1
ATOM 1926 C CA . LYS A 1 245 ? 61.628 -7.241 -73.384 1.00 58.41 245 LYS A CA 1
ATOM 1927 C C . LYS A 1 245 ? 60.156 -7.306 -73.824 1.00 58.41 245 LYS A C 1
ATOM 1929 O O . LYS A 1 245 ? 59.578 -6.272 -74.155 1.00 58.41 245 LYS A O 1
ATOM 1934 N N . LYS A 1 246 ? 59.518 -8.485 -73.768 1.00 58.75 246 LYS A N 1
ATOM 1935 C CA . LYS A 1 246 ? 58.087 -8.665 -74.101 1.00 58.75 246 LYS A CA 1
ATOM 1936 C C . LYS A 1 246 ? 57.137 -8.053 -73.061 1.00 58.75 246 LYS A C 1
ATOM 1938 O O . LYS A 1 246 ? 56.075 -7.555 -73.426 1.00 58.75 246 LYS A O 1
ATOM 1943 N N . LEU A 1 247 ? 57.521 -8.051 -71.783 1.00 58.06 247 LEU A N 1
ATOM 1944 C CA . LEU A 1 247 ? 56.728 -7.499 -70.671 1.00 58.06 247 LEU A CA 1
ATOM 1945 C C . LEU A 1 247 ? 56.689 -5.962 -70.646 1.00 58.06 247 LEU A C 1
ATOM 1947 O O . LEU A 1 247 ? 55.724 -5.357 -70.169 1.00 58.06 247 LEU A O 1
ATOM 1951 N N . THR A 1 248 ? 57.731 -5.313 -71.165 1.00 58.03 248 THR A N 1
ATOM 1952 C CA . THR A 1 248 ? 57.868 -3.855 -71.191 1.00 58.03 248 THR A CA 1
ATOM 1953 C C . THR A 1 248 ? 57.989 -3.358 -72.627 1.00 58.03 248 THR A C 1
ATOM 1955 O O . THR A 1 248 ? 59.034 -2.835 -73.009 1.00 58.03 248 THR A O 1
ATOM 1958 N N . ASN A 1 249 ? 56.940 -3.524 -73.444 1.00 63.00 249 ASN A N 1
ATOM 1959 C CA . ASN A 1 249 ? 56.899 -2.947 -74.792 1.00 63.00 249 ASN A CA 1
ATOM 1960 C C . ASN A 1 249 ? 56.900 -1.403 -74.702 1.00 63.00 249 ASN A C 1
ATOM 1962 O O . ASN A 1 249 ? 55.857 -0.752 -74.688 1.00 63.00 249 ASN A O 1
ATOM 1966 N N . CYS A 1 250 ? 58.093 -0.831 -74.539 1.00 67.25 250 CYS A N 1
ATOM 1967 C CA . CYS A 1 250 ? 58.349 0.583 -74.268 1.00 67.25 250 CYS A CA 1
ATOM 1968 C C . CYS A 1 250 ? 58.722 1.359 -75.536 1.00 67.25 250 CYS A C 1
ATOM 1970 O O . CYS A 1 250 ? 59.028 2.542 -75.442 1.00 67.25 250 CYS A O 1
ATOM 1972 N N . SER A 1 251 ? 58.685 0.719 -76.709 1.00 61.00 251 SER A N 1
ATOM 1973 C CA . SER A 1 251 ? 59.008 1.311 -78.020 1.00 61.00 251 SER A CA 1
ATOM 1974 C C . SER A 1 251 ? 58.166 2.542 -78.366 1.00 61.00 251 SER A C 1
ATOM 1976 O O . SER A 1 251 ? 58.629 3.415 -79.086 1.00 61.00 251 SER A O 1
ATOM 1978 N N . LYS A 1 252 ? 56.949 2.636 -77.815 1.00 61.34 252 LYS A N 1
ATOM 1979 C CA . LYS A 1 252 ? 56.040 3.784 -77.975 1.00 61.34 252 LYS A CA 1
ATOM 1980 C C . LYS A 1 252 ? 56.037 4.752 -76.780 1.00 61.34 252 LYS A C 1
ATOM 1982 O O . LYS A 1 252 ? 55.253 5.693 -76.783 1.00 61.34 252 LYS A O 1
ATOM 1987 N N . VAL A 1 253 ? 56.835 4.488 -75.738 1.00 65.69 253 VAL A N 1
ATOM 1988 C CA . VAL A 1 253 ? 56.769 5.196 -74.440 1.00 65.69 253 VAL A CA 1
ATOM 1989 C C . VAL A 1 253 ? 58.103 5.836 -74.051 1.00 65.69 253 VAL A C 1
ATOM 1991 O O . VAL A 1 253 ? 58.098 6.935 -73.515 1.00 65.69 253 VAL A O 1
ATOM 1994 N N . HIS A 1 254 ? 59.236 5.174 -74.303 1.00 78.38 254 HIS A N 1
ATOM 1995 C CA . HIS A 1 254 ? 60.572 5.696 -73.989 1.00 78.38 254 HIS A CA 1
ATOM 1996 C C . HIS A 1 254 ? 61.367 5.929 -75.274 1.00 78.38 254 HIS A C 1
ATOM 1998 O O . HIS A 1 254 ? 61.232 5.169 -76.234 1.00 78.38 254 HIS A O 1
ATOM 2004 N N . LEU A 1 255 ? 62.222 6.950 -75.265 1.00 78.88 255 LEU A N 1
ATOM 2005 C CA . LEU A 1 255 ? 63.033 7.339 -76.413 1.00 78.88 255 LEU A CA 1
ATOM 2006 C C . LEU A 1 255 ? 64.227 6.391 -76.607 1.00 78.88 255 LEU A C 1
ATOM 2008 O O . LEU A 1 255 ? 64.941 6.068 -75.656 1.00 78.88 255 LEU A O 1
ATOM 2012 N N . SER A 1 256 ? 64.454 5.941 -77.842 1.00 78.19 256 SER A N 1
ATOM 2013 C CA . SER A 1 256 ? 65.589 5.071 -78.166 1.00 78.19 256 SER A CA 1
ATOM 2014 C C . SER A 1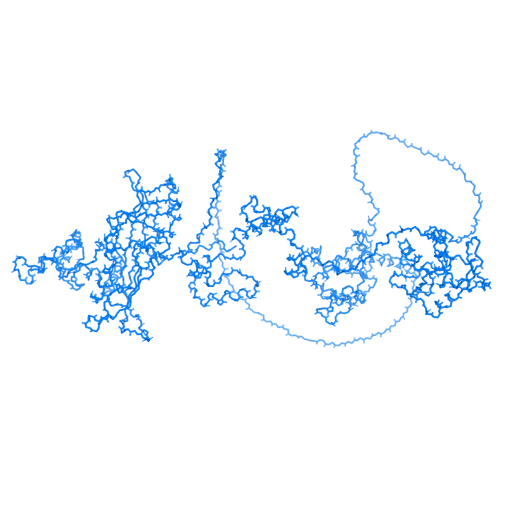 256 ? 66.922 5.807 -77.988 1.00 78.19 256 SER A C 1
ATOM 2016 O O . SER A 1 256 ? 67.018 7.003 -78.246 1.00 78.19 256 SER A O 1
ATOM 2018 N N . THR A 1 257 ? 67.981 5.083 -77.622 1.00 76.19 257 THR A N 1
ATOM 2019 C CA . THR A 1 257 ? 69.353 5.621 -77.564 1.00 76.19 257 THR A CA 1
ATOM 2020 C C . THR A 1 257 ? 69.879 6.069 -78.931 1.00 76.19 257 THR A C 1
ATOM 2022 O O . THR A 1 257 ? 70.787 6.889 -78.988 1.00 76.19 257 THR A O 1
ATOM 2025 N N . LYS A 1 258 ? 69.265 5.609 -80.032 1.00 74.81 258 LYS A N 1
ATOM 2026 C CA . LYS A 1 258 ? 69.552 6.065 -81.405 1.00 74.81 258 LYS A CA 1
ATOM 2027 C C . LYS A 1 258 ? 69.124 7.511 -81.680 1.00 74.81 258 LYS A C 1
ATOM 2029 O O . LYS A 1 258 ? 69.482 8.057 -82.713 1.00 74.81 258 LYS A O 1
ATOM 2034 N N . CYS A 1 259 ? 68.338 8.108 -80.786 1.00 73.06 259 CYS A N 1
ATOM 2035 C CA . CYS A 1 259 ? 67.898 9.493 -80.897 1.00 73.06 259 CYS A CA 1
ATOM 2036 C C . CYS A 1 259 ? 68.890 10.479 -80.266 1.00 73.06 259 CYS A C 1
ATOM 2038 O O . CYS A 1 259 ? 68.598 11.665 -80.253 1.00 73.06 259 CYS A O 1
ATOM 2040 N N . LEU A 1 260 ? 70.030 10.039 -79.719 1.00 77.19 260 LEU A N 1
ATOM 2041 C CA . LEU A 1 260 ? 71.057 10.960 -79.225 1.00 77.19 260 LEU A CA 1
ATOM 2042 C C . LEU A 1 260 ? 71.666 11.747 -80.399 1.00 77.19 260 LEU A C 1
ATOM 2044 O O . LEU A 1 260 ? 71.984 11.185 -81.447 1.00 77.19 260 LEU A O 1
ATOM 2048 N N . ALA A 1 261 ? 71.782 13.065 -80.241 1.00 71.81 261 ALA A N 1
ATOM 2049 C CA . ALA A 1 261 ? 72.371 13.941 -81.253 1.00 71.81 261 ALA A CA 1
ATOM 2050 C C . ALA A 1 261 ? 73.884 13.714 -81.392 1.00 71.81 261 ALA A C 1
ATOM 2052 O O . ALA A 1 261 ? 74.405 13.708 -82.504 1.00 71.81 261 ALA A O 1
ATOM 2053 N N . VAL A 1 262 ? 74.549 13.442 -80.265 1.00 75.62 262 VAL A N 1
ATOM 2054 C CA . VAL A 1 262 ? 76.000 13.257 -80.145 1.00 75.62 262 VAL A CA 1
ATOM 2055 C C . VAL A 1 262 ? 76.347 11.775 -79.968 1.00 75.62 262 VAL A C 1
ATOM 2057 O O . VAL A 1 262 ? 75.706 11.069 -79.183 1.00 75.62 262 VAL A O 1
ATOM 2060 N N . ASP A 1 263 ? 77.398 11.321 -80.653 1.00 73.56 263 ASP A N 1
ATOM 2061 C CA . ASP A 1 263 ? 77.948 9.971 -80.507 1.00 73.56 263 ASP A CA 1
ATOM 2062 C C . ASP A 1 263 ? 78.776 9.860 -79.217 1.00 73.56 263 ASP A C 1
ATOM 2064 O O . ASP A 1 263 ? 79.944 10.243 -79.151 1.00 73.56 263 ASP A O 1
ATOM 2068 N N . TYR A 1 264 ? 78.157 9.338 -78.157 1.00 79.62 264 TYR A N 1
ATOM 2069 C CA . TYR A 1 264 ? 78.824 9.106 -76.874 1.00 79.62 264 TYR A CA 1
ATOM 2070 C C . TYR A 1 264 ? 79.497 7.723 -76.803 1.00 79.62 264 TYR A C 1
ATOM 2072 O O . TYR A 1 264 ? 79.009 6.765 -77.411 1.00 79.62 264 TYR A O 1
ATOM 2080 N N . PRO A 1 265 ? 80.556 7.556 -75.981 1.00 82.88 265 PRO A N 1
ATOM 2081 C CA . PRO A 1 265 ? 81.163 6.252 -75.724 1.00 82.88 265 PRO A CA 1
ATOM 2082 C C . PRO A 1 265 ? 80.137 5.204 -75.274 1.00 82.88 265 PRO A C 1
ATOM 2084 O O . PRO A 1 265 ? 79.231 5.493 -74.487 1.00 82.88 265 PRO A O 1
ATOM 2087 N N . ALA A 1 266 ? 80.306 3.955 -75.718 1.00 74.50 266 ALA A N 1
ATOM 2088 C CA . ALA A 1 266 ? 79.336 2.879 -75.483 1.00 74.50 266 ALA A CA 1
ATOM 2089 C C . ALA A 1 266 ? 79.019 2.644 -73.994 1.00 74.50 266 ALA A C 1
ATOM 2091 O O . ALA A 1 266 ? 77.894 2.280 -73.645 1.00 74.50 266 ALA A O 1
ATOM 2092 N N . ASP A 1 267 ? 79.986 2.867 -73.105 1.00 76.25 267 ASP A N 1
ATOM 2093 C CA . ASP A 1 267 ? 79.787 2.697 -71.665 1.00 76.25 267 ASP A CA 1
ATOM 2094 C C . ASP A 1 267 ? 79.000 3.851 -71.037 1.00 76.25 267 ASP A C 1
ATOM 2096 O O . ASP A 1 267 ? 78.205 3.618 -70.124 1.00 76.25 267 ASP A O 1
ATOM 2100 N N . PHE A 1 268 ? 79.106 5.059 -71.598 1.00 81.44 268 PHE A N 1
ATOM 2101 C CA . PHE A 1 268 ? 78.256 6.185 -71.222 1.00 81.44 268 PHE A CA 1
ATOM 2102 C C . PHE A 1 268 ? 76.807 5.947 -71.662 1.00 81.44 268 PHE A C 1
ATOM 2104 O O . PHE A 1 268 ? 75.891 6.060 -70.848 1.00 81.44 268 PHE A O 1
ATOM 2111 N N . VAL A 1 269 ? 76.588 5.501 -72.906 1.00 79.81 269 VAL A N 1
ATOM 2112 C CA . VAL A 1 269 ? 75.244 5.168 -73.420 1.00 79.81 269 VAL A CA 1
ATOM 2113 C C . VAL A 1 269 ? 74.585 4.066 -72.578 1.00 79.81 269 VAL A C 1
ATOM 2115 O O . VAL A 1 269 ? 73.402 4.157 -72.252 1.00 79.81 269 VAL A O 1
ATOM 2118 N N . LYS A 1 270 ? 75.351 3.057 -72.136 1.00 78.50 270 LYS A N 1
ATOM 2119 C CA . LYS A 1 270 ? 74.859 2.023 -71.206 1.00 78.50 270 LYS A CA 1
ATOM 2120 C C . LYS A 1 270 ? 74.484 2.582 -69.830 1.00 78.50 270 LYS A C 1
ATOM 2122 O O . LYS A 1 270 ? 73.565 2.041 -69.216 1.00 78.50 270 LYS A O 1
ATOM 2127 N N . ALA A 1 271 ? 75.177 3.610 -69.337 1.00 79.88 271 ALA A N 1
ATOM 2128 C CA . ALA A 1 271 ? 74.917 4.222 -68.032 1.00 79.88 271 ALA A CA 1
ATOM 2129 C C . ALA A 1 271 ? 73.632 5.066 -68.019 1.00 79.88 271 ALA A C 1
ATOM 2131 O O . ALA A 1 271 ? 72.905 5.058 -67.028 1.00 79.88 271 ALA A O 1
ATOM 2132 N N . VAL A 1 272 ? 73.311 5.730 -69.134 1.00 82.00 272 VAL A N 1
ATOM 2133 C CA . VAL A 1 272 ? 72.088 6.545 -69.290 1.00 82.00 272 VAL A CA 1
ATOM 2134 C C . VAL A 1 272 ? 70.890 5.759 -69.847 1.00 82.00 272 VAL A C 1
ATOM 2136 O O . VAL A 1 272 ? 69.793 6.302 -69.998 1.00 82.00 272 VAL A O 1
ATOM 2139 N N . SER A 1 273 ? 71.081 4.467 -70.130 1.00 84.19 273 SER A N 1
ATOM 2140 C CA . SER A 1 273 ? 70.041 3.561 -70.624 1.00 84.19 273 SER A CA 1
ATOM 2141 C C . SER A 1 273 ? 69.464 2.664 -69.526 1.00 84.19 273 SER A C 1
ATOM 2143 O O . SER A 1 273 ? 70.163 2.187 -68.629 1.00 84.19 273 SER A O 1
ATOM 2145 N N . CYS A 1 274 ? 68.169 2.375 -69.617 1.00 84.12 274 CYS A N 1
ATOM 2146 C CA . CYS A 1 274 ? 67.511 1.429 -68.728 1.00 84.12 274 CYS A CA 1
ATOM 2147 C C . CYS A 1 274 ? 67.969 -0.005 -69.013 1.00 84.12 274 CYS A C 1
ATOM 2149 O O . CYS A 1 274 ? 67.830 -0.498 -70.129 1.00 84.12 274 CYS A O 1
ATOM 2151 N N . ARG A 1 275 ? 68.391 -0.743 -67.980 1.00 79.50 275 ARG A N 1
ATOM 2152 C CA . ARG A 1 275 ? 68.824 -2.149 -68.119 1.00 79.50 275 ARG A CA 1
ATOM 2153 C C . ARG A 1 275 ? 67.706 -3.149 -68.460 1.00 79.50 275 ARG A C 1
ATOM 2155 O O . ARG A 1 275 ? 68.008 -4.298 -68.759 1.00 79.50 275 ARG A O 1
ATOM 2162 N N . ILE A 1 276 ? 66.438 -2.724 -68.430 1.00 78.19 276 ILE A N 1
ATOM 2163 C CA . ILE A 1 276 ? 65.273 -3.550 -68.798 1.00 78.19 276 ILE A CA 1
ATOM 2164 C C . ILE A 1 276 ? 64.844 -3.277 -70.245 1.00 78.19 276 ILE A C 1
ATOM 2166 O O . ILE A 1 276 ? 64.730 -4.214 -71.030 1.00 78.19 276 ILE A O 1
ATOM 2170 N N . CYS A 1 277 ? 64.605 -2.008 -70.604 1.00 79.50 277 CYS A N 1
ATOM 2171 C CA . CYS A 1 277 ? 64.084 -1.650 -71.928 1.00 79.50 277 CYS A CA 1
ATOM 2172 C C . CYS A 1 277 ? 65.142 -1.136 -72.915 1.00 79.50 277 CYS A C 1
ATOM 2174 O O . CYS A 1 277 ? 64.796 -0.893 -74.062 1.00 79.50 277 CYS A O 1
ATOM 2176 N N . GLU A 1 278 ? 66.396 -0.951 -72.490 1.00 79.31 278 GLU A N 1
ATOM 2177 C CA . GLU A 1 278 ? 67.529 -0.482 -73.316 1.00 79.31 278 GLU A CA 1
ATOM 2178 C C . GLU A 1 278 ? 67.297 0.893 -73.990 1.00 79.31 278 GLU A C 1
ATOM 2180 O O . GLU A 1 278 ? 68.011 1.283 -74.909 1.00 79.31 278 GLU A O 1
ATOM 2185 N N . HIS A 1 279 ? 66.313 1.655 -73.506 1.00 83.25 279 HIS A N 1
ATOM 2186 C CA . HIS A 1 279 ? 65.994 3.024 -73.932 1.00 83.25 279 HIS A CA 1
ATOM 2187 C C . HIS A 1 279 ? 66.571 4.042 -72.943 1.00 83.25 279 HIS A C 1
ATOM 2189 O O . HIS A 1 279 ? 66.953 3.663 -71.831 1.00 83.25 279 HIS A O 1
ATOM 2195 N N . LEU A 1 280 ? 66.605 5.323 -73.321 1.00 82.06 280 LEU A N 1
ATOM 2196 C CA . LEU A 1 280 ? 67.018 6.403 -72.420 1.00 82.06 280 LEU A CA 1
ATOM 2197 C C . LEU A 1 280 ? 66.143 6.408 -71.159 1.00 82.06 280 LEU A C 1
ATOM 2199 O O . LEU A 1 280 ? 64.921 6.230 -71.228 1.00 82.06 280 LEU A O 1
ATOM 2203 N N . LEU A 1 281 ? 66.780 6.562 -69.996 1.00 83.06 281 LEU A N 1
ATOM 2204 C CA . LEU A 1 281 ? 66.093 6.523 -68.709 1.00 83.06 281 LEU A CA 1
ATOM 2205 C C . LEU A 1 281 ? 65.018 7.620 -68.637 1.00 83.06 281 LEU A C 1
ATOM 2207 O O . LEU A 1 281 ? 65.308 8.806 -68.730 1.00 83.06 281 LEU A O 1
ATOM 2211 N N . THR A 1 282 ? 63.765 7.206 -68.454 1.00 76.25 282 THR A N 1
ATOM 2212 C CA . THR A 1 282 ? 62.611 8.094 -68.256 1.00 76.25 282 THR A CA 1
ATOM 2213 C C . THR A 1 282 ? 62.121 7.908 -66.825 1.00 76.25 282 THR A C 1
ATOM 2215 O O . THR A 1 282 ? 61.782 6.781 -66.457 1.00 76.25 282 THR A O 1
ATOM 2218 N N . ASP A 1 283 ? 62.110 8.982 -66.029 1.00 79.56 283 ASP A N 1
ATOM 2219 C CA . ASP A 1 283 ? 61.930 8.919 -64.566 1.00 79.56 283 ASP A CA 1
ATOM 2220 C C . ASP A 1 283 ? 62.920 7.912 -63.932 1.00 79.56 283 ASP A C 1
ATOM 2222 O O . ASP A 1 283 ? 62.538 6.786 -63.573 1.00 79.56 283 ASP A O 1
ATOM 2226 N N . PRO A 1 284 ? 64.228 8.254 -63.928 1.00 86.31 284 PRO A N 1
ATOM 2227 C CA . PRO A 1 284 ? 65.281 7.342 -63.519 1.00 86.31 284 PRO A CA 1
ATOM 2228 C C . PRO A 1 284 ? 65.150 7.021 -62.035 1.00 86.31 284 PRO A C 1
ATOM 2230 O O . PRO A 1 284 ? 65.002 7.905 -61.192 1.00 86.31 284 PRO A O 1
ATOM 2233 N N . VAL A 1 285 ? 65.263 5.739 -61.719 1.00 86.19 285 VAL A N 1
ATOM 2234 C CA . VAL A 1 285 ? 65.290 5.255 -60.349 1.00 86.19 285 VAL A CA 1
ATOM 2235 C C . VAL A 1 285 ? 66.461 4.320 -60.123 1.00 86.19 285 VAL A C 1
ATOM 2237 O O . VAL A 1 285 ? 66.839 3.531 -60.993 1.00 86.19 285 VAL A O 1
ATOM 2240 N N . GLU A 1 286 ? 67.016 4.414 -58.929 1.00 85.62 286 GLU A N 1
ATOM 2241 C CA . GLU A 1 286 ? 68.150 3.663 -58.442 1.00 85.62 286 GLU A CA 1
ATOM 2242 C C . GLU A 1 286 ? 67.671 2.655 -57.397 1.00 85.62 286 GLU A C 1
ATOM 2244 O O . GLU A 1 286 ? 66.933 2.968 -56.464 1.00 85.62 286 GLU A O 1
ATOM 2249 N N . THR A 1 287 ? 68.071 1.405 -57.581 1.00 84.06 287 THR A N 1
ATOM 2250 C CA . THR A 1 287 ? 67.841 0.347 -56.590 1.00 84.06 287 THR A CA 1
ATOM 2251 C C . THR A 1 287 ? 68.926 0.384 -55.513 1.00 84.06 287 THR A C 1
ATOM 2253 O O . THR A 1 287 ? 70.021 0.888 -55.751 1.00 84.06 287 THR A O 1
ATOM 2256 N N . THR A 1 288 ? 68.691 -0.235 -54.354 1.00 78.31 288 THR A N 1
ATOM 2257 C CA . THR A 1 288 ? 69.700 -0.380 -53.277 1.00 78.31 288 THR A CA 1
ATOM 2258 C C . THR A 1 288 ? 71.025 -0.989 -53.749 1.00 78.31 288 THR A C 1
ATOM 2260 O O . THR A 1 288 ? 72.087 -0.664 -53.226 1.00 78.31 288 THR A O 1
ATOM 2263 N N . CYS A 1 289 ? 70.983 -1.823 -54.791 1.00 83.31 289 CYS A N 1
ATOM 2264 C CA . CYS A 1 289 ? 72.157 -2.392 -55.451 1.00 83.31 289 CYS A CA 1
ATOM 2265 C C . CYS A 1 289 ? 72.785 -1.493 -56.537 1.00 83.31 289 CYS A C 1
ATOM 2267 O O . CYS A 1 289 ? 73.537 -1.994 -57.371 1.00 83.31 289 CYS A O 1
ATOM 2269 N N . LYS A 1 290 ? 72.459 -0.193 -56.555 1.00 81.69 290 LYS A N 1
ATOM 2270 C CA . LYS A 1 290 ? 73.031 0.848 -57.428 1.00 81.69 290 LYS A CA 1
ATOM 2271 C C . LYS A 1 290 ? 72.759 0.689 -58.932 1.00 81.69 290 LYS A C 1
ATOM 2273 O O . LYS A 1 290 ? 73.368 1.367 -59.753 1.00 81.69 290 LYS A O 1
ATOM 2278 N N . HIS A 1 291 ? 71.810 -0.167 -59.319 1.00 85.88 291 HIS A N 1
ATOM 2279 C CA . HIS A 1 291 ? 71.380 -0.302 -60.714 1.00 85.88 291 HIS A CA 1
ATOM 2280 C C . HIS A 1 291 ? 70.248 0.670 -61.057 1.00 85.88 291 HIS A C 1
ATOM 2282 O O . HIS A 1 291 ? 69.301 0.811 -60.276 1.00 85.88 291 HIS A O 1
ATOM 2288 N N . LEU A 1 292 ? 70.337 1.264 -62.253 1.00 86.19 292 LEU A N 1
ATOM 2289 C CA . LEU A 1 292 ? 69.408 2.270 -62.770 1.00 86.19 292 LEU A CA 1
ATOM 2290 C C . LEU A 1 292 ? 68.364 1.681 -63.727 1.00 86.19 292 LEU A C 1
ATOM 2292 O O . LEU A 1 292 ? 68.679 0.925 -64.655 1.00 86.19 292 LEU A O 1
ATOM 2296 N N . PHE A 1 293 ? 67.109 2.081 -63.529 1.00 87.31 293 PHE A N 1
ATOM 2297 C CA . PHE A 1 293 ? 65.968 1.671 -64.345 1.00 87.31 293 PHE A CA 1
ATOM 2298 C C . PHE A 1 293 ? 64.979 2.828 -64.543 1.00 87.31 293 PHE A C 1
ATOM 2300 O O . PHE A 1 293 ? 64.996 3.790 -63.786 1.00 87.31 293 PHE A O 1
ATOM 2307 N N . CYS A 1 294 ? 64.071 2.728 -65.520 1.00 85.12 294 CYS A N 1
ATOM 2308 C CA . CYS A 1 294 ? 62.879 3.581 -65.530 1.00 85.12 294 CYS A CA 1
ATOM 2309 C C . CYS A 1 294 ? 61.924 3.103 -64.431 1.00 85.12 294 CYS A C 1
ATOM 2311 O O . CYS A 1 294 ? 61.694 1.889 -64.314 1.00 85.12 294 CYS A O 1
ATOM 2313 N N . ARG A 1 295 ? 61.303 4.021 -63.682 1.00 84.31 295 ARG A N 1
ATOM 2314 C CA . ARG A 1 295 ? 60.345 3.686 -62.609 1.00 84.31 295 ARG A CA 1
ATOM 2315 C C . ARG A 1 295 ? 59.249 2.724 -63.071 1.00 84.31 295 ARG A C 1
ATOM 2317 O O . ARG A 1 295 ? 58.918 1.753 -62.392 1.00 84.31 295 ARG A O 1
ATOM 2324 N N . THR A 1 296 ? 58.718 2.950 -64.268 1.00 82.38 296 THR A N 1
ATOM 2325 C CA . THR A 1 296 ? 57.684 2.105 -64.883 1.00 82.38 296 THR A CA 1
ATOM 2326 C C . THR A 1 296 ? 58.191 0.700 -65.223 1.00 82.38 296 THR A C 1
ATOM 2328 O O . THR A 1 296 ? 57.472 -0.279 -65.008 1.00 82.38 296 THR A O 1
ATOM 2331 N N . CYS A 1 297 ? 59.429 0.576 -65.713 1.00 81.06 297 CYS A N 1
ATOM 2332 C CA . CYS A 1 297 ? 60.038 -0.699 -66.091 1.00 81.06 297 CYS A CA 1
ATOM 2333 C C . CYS A 1 297 ? 60.320 -1.580 -64.874 1.00 81.06 297 CYS A C 1
ATOM 2335 O O . CYS A 1 297 ? 59.947 -2.754 -64.879 1.00 81.06 297 CYS A O 1
ATOM 2337 N N . ILE A 1 298 ? 60.928 -1.026 -63.820 1.00 83.25 298 ILE A N 1
ATOM 2338 C CA . ILE A 1 298 ? 61.263 -1.811 -62.626 1.00 83.25 298 ILE A CA 1
ATOM 2339 C C . ILE A 1 298 ? 60.004 -2.244 -61.871 1.00 83.25 298 ILE A C 1
ATOM 2341 O O . ILE A 1 298 ? 59.884 -3.413 -61.520 1.00 83.25 298 ILE A O 1
ATOM 2345 N N . LEU A 1 299 ? 58.999 -1.373 -61.721 1.00 81.44 299 LEU A N 1
ATOM 2346 C CA . LEU A 1 299 ? 57.755 -1.729 -61.027 1.00 81.44 299 LEU A CA 1
ATOM 2347 C C . LEU A 1 299 ? 56.944 -2.805 -61.765 1.00 81.44 299 LEU A C 1
ATOM 2349 O O . LEU A 1 299 ? 56.324 -3.651 -61.118 1.00 81.44 299 LEU A O 1
ATOM 2353 N N . ARG A 1 300 ? 56.947 -2.812 -63.108 1.00 80.50 300 ARG A N 1
ATOM 2354 C CA . ARG A 1 300 ? 56.346 -3.914 -63.883 1.00 80.50 300 ARG A CA 1
ATOM 2355 C C . ARG A 1 300 ? 57.135 -5.209 -63.719 1.00 80.50 300 ARG A C 1
ATOM 2357 O O . ARG A 1 300 ? 56.524 -6.259 -63.550 1.00 80.50 300 ARG A O 1
ATOM 2364 N N . CYS A 1 301 ? 58.464 -5.134 -63.731 1.00 77.56 301 CYS A N 1
ATOM 2365 C CA . CYS A 1 301 ? 59.317 -6.307 -63.571 1.00 77.56 301 CYS A CA 1
ATOM 2366 C C . CYS A 1 301 ? 59.160 -6.940 -62.176 1.00 77.56 301 CYS A C 1
ATOM 2368 O O . CYS A 1 301 ? 58.916 -8.140 -62.087 1.00 77.56 301 CYS A O 1
ATOM 2370 N N . LEU A 1 302 ? 59.154 -6.138 -61.102 1.00 79.88 302 LEU A N 1
ATOM 2371 C CA . LEU A 1 302 ? 58.960 -6.616 -59.725 1.00 79.88 302 LEU A CA 1
ATOM 2372 C C . LEU A 1 302 ? 57.590 -7.284 -59.508 1.00 79.88 302 LEU A C 1
ATOM 2374 O O . LEU A 1 302 ? 57.489 -8.257 -58.764 1.00 79.88 302 LEU A O 1
ATOM 2378 N N . LYS A 1 303 ? 56.531 -6.810 -60.184 1.00 74.31 303 LYS A N 1
ATOM 2379 C CA . LYS A 1 303 ? 55.196 -7.439 -60.124 1.00 74.31 303 LYS A CA 1
ATOM 2380 C C . LYS A 1 303 ? 55.158 -8.845 -60.723 1.00 74.31 303 LYS A C 1
ATOM 2382 O O . LYS A 1 303 ? 54.336 -9.647 -60.293 1.00 74.31 303 LYS A O 1
ATOM 2387 N N . VAL A 1 304 ? 55.994 -9.126 -61.722 1.00 71.31 304 VAL A N 1
ATOM 2388 C CA . VAL A 1 304 ? 55.946 -10.384 -62.486 1.00 71.31 304 VAL A CA 1
ATOM 2389 C C . VAL A 1 304 ? 57.034 -11.362 -62.051 1.00 71.31 304 VAL A C 1
ATOM 2391 O O . VAL A 1 304 ? 56.778 -12.558 -61.961 1.00 71.31 304 VAL A O 1
ATOM 2394 N N . MET A 1 305 ? 58.236 -10.868 -61.757 1.00 62.00 305 MET A N 1
ATOM 2395 C CA . MET A 1 305 ? 59.404 -11.687 -61.418 1.00 62.00 305 MET A CA 1
ATOM 2396 C C . MET A 1 305 ? 59.685 -11.776 -59.909 1.00 62.00 305 MET A C 1
ATOM 2398 O O . MET A 1 305 ? 60.541 -12.557 -59.497 1.00 62.00 305 MET A O 1
ATOM 2402 N N . GLY A 1 306 ? 58.955 -11.019 -59.081 1.00 67.75 306 GLY A N 1
ATOM 2403 C CA . GLY A 1 306 ? 59.151 -10.955 -57.631 1.00 67.75 306 GLY A CA 1
ATOM 2404 C C . GLY A 1 306 ? 60.158 -9.882 -57.199 1.00 67.75 306 GLY A C 1
ATOM 2405 O O . GLY A 1 306 ? 60.723 -9.168 -58.024 1.00 67.75 306 GLY A O 1
ATOM 2406 N N . SER A 1 307 ? 60.364 -9.754 -55.885 1.00 78.12 307 SER A N 1
ATOM 2407 C CA . SER A 1 307 ? 61.139 -8.675 -55.245 1.00 78.12 307 SER A CA 1
ATOM 2408 C C . SER A 1 307 ? 62.664 -8.830 -55.379 1.00 78.12 307 SER A C 1
ATOM 2410 O O . SER A 1 307 ? 63.379 -8.870 -54.377 1.00 78.12 307 SER A O 1
ATOM 2412 N N . TYR A 1 308 ? 63.172 -8.943 -56.606 1.00 80.06 308 TYR A N 1
ATOM 2413 C CA . TYR A 1 308 ? 64.600 -9.062 -56.905 1.00 80.06 308 TYR A CA 1
ATOM 2414 C C . TYR A 1 308 ? 65.004 -8.116 -58.038 1.00 80.06 308 TYR A C 1
ATOM 2416 O O . TYR A 1 308 ? 64.272 -7.938 -59.011 1.00 80.06 308 TYR A O 1
ATOM 2424 N N . CYS A 1 309 ? 66.197 -7.529 -57.937 1.00 80.06 309 CYS A N 1
ATOM 2425 C CA . CYS A 1 309 ? 66.766 -6.678 -58.972 1.00 80.06 309 CYS A CA 1
ATOM 2426 C C . CYS A 1 309 ? 67.005 -7.482 -60.267 1.00 80.06 309 CYS A C 1
ATOM 2428 O O . CYS A 1 309 ? 67.718 -8.488 -60.228 1.00 80.06 309 CYS A O 1
ATOM 2430 N N . PRO A 1 310 ? 66.508 -7.027 -61.432 1.00 76.56 310 PRO A N 1
ATOM 2431 C CA . PRO A 1 310 ? 66.689 -7.735 -62.702 1.00 76.56 310 PRO A CA 1
ATOM 2432 C C . PRO A 1 310 ? 68.148 -7.860 -63.162 1.00 76.56 310 PRO A C 1
ATOM 2434 O O . PRO A 1 310 ? 68.479 -8.791 -63.893 1.00 76.56 310 PRO A O 1
ATOM 2437 N N . SER A 1 311 ? 69.022 -6.946 -62.728 1.00 78.44 311 SER A N 1
ATOM 2438 C CA . SER A 1 311 ? 70.429 -6.911 -63.150 1.00 78.44 311 SER A CA 1
ATOM 2439 C C . SER A 1 311 ? 71.333 -7.839 -62.334 1.00 78.44 311 SER A C 1
ATOM 2441 O O . SER A 1 311 ? 72.231 -8.454 -62.900 1.00 78.44 311 SER A O 1
ATOM 2443 N N . CYS A 1 312 ? 71.111 -7.960 -61.020 1.00 80.50 312 CYS A N 1
ATOM 2444 C CA . CYS A 1 312 ? 72.012 -8.696 -60.116 1.00 80.50 312 CYS A CA 1
ATOM 2445 C C . CYS A 1 312 ? 71.316 -9.681 -59.163 1.00 80.50 312 CYS A C 1
ATOM 2447 O O . CYS A 1 312 ? 71.987 -10.321 -58.361 1.00 80.50 312 CYS A O 1
ATOM 2449 N N . GLN A 1 313 ? 69.986 -9.813 -59.232 1.00 74.62 313 GLN A N 1
ATOM 2450 C CA . GLN A 1 313 ? 69.165 -10.684 -58.373 1.00 74.62 313 GLN A CA 1
ATOM 2451 C C . GLN A 1 313 ? 69.224 -10.349 -56.870 1.00 74.62 313 GLN A C 1
ATOM 2453 O O . GLN A 1 313 ? 68.772 -11.136 -56.043 1.00 74.62 313 GLN A O 1
ATOM 2458 N N . TYR A 1 314 ? 69.720 -9.162 -56.506 1.00 77.75 314 TYR A N 1
ATOM 2459 C CA . TYR A 1 314 ? 69.686 -8.665 -55.131 1.00 77.75 314 TYR A CA 1
ATOM 2460 C C . TYR A 1 314 ? 68.237 -8.377 -54.688 1.00 77.75 314 TYR A C 1
ATOM 2462 O O . TYR A 1 314 ? 67.480 -7.833 -55.497 1.00 77.75 314 TYR A O 1
ATOM 2470 N N . PRO A 1 315 ? 67.819 -8.711 -53.451 1.00 76.56 315 PRO A N 1
ATOM 2471 C CA . PRO A 1 315 ? 66.472 -8.411 -52.965 1.00 76.56 315 PRO A CA 1
ATOM 2472 C C . PRO A 1 315 ? 66.149 -6.916 -53.085 1.00 76.56 315 PRO A C 1
ATOM 2474 O O . PRO A 1 315 ? 66.893 -6.072 -52.595 1.00 76.56 315 PRO A O 1
ATOM 2477 N N . CYS A 1 316 ? 65.054 -6.586 -53.764 1.00 75.31 316 CYS A N 1
ATOM 2478 C CA . CYS A 1 316 ? 64.640 -5.210 -54.015 1.00 75.31 316 CYS A CA 1
ATOM 2479 C C . CYS A 1 316 ? 63.116 -5.131 -53.949 1.00 75.31 316 CYS A C 1
ATOM 2481 O O . CYS A 1 316 ? 62.422 -5.714 -54.787 1.00 75.31 316 CYS A O 1
ATOM 2483 N N . PHE A 1 317 ? 62.584 -4.441 -52.939 1.00 76.50 317 PHE A N 1
ATOM 2484 C CA . PHE A 1 317 ? 61.151 -4.210 -52.817 1.00 76.50 317 PHE A CA 1
ATOM 2485 C C . PHE A 1 317 ? 60.751 -2.912 -53.534 1.00 76.50 317 PHE A C 1
ATOM 2487 O O . PHE A 1 317 ? 61.565 -2.002 -53.673 1.00 76.50 317 PHE A O 1
ATOM 2494 N N . PRO A 1 318 ? 59.483 -2.771 -53.967 1.00 71.25 318 PRO A N 1
ATOM 2495 C CA . PRO A 1 318 ? 59.001 -1.544 -54.611 1.00 71.25 318 PRO A CA 1
ATOM 2496 C C . PRO A 1 318 ? 59.180 -0.261 -53.780 1.00 71.25 318 PRO A C 1
ATOM 2498 O O . PRO A 1 318 ? 59.138 0.829 -54.340 1.00 71.25 318 PRO A O 1
ATOM 2501 N N . THR A 1 319 ? 59.341 -0.388 -52.459 1.00 73.94 319 THR A N 1
ATOM 2502 C CA . THR A 1 319 ? 59.626 0.712 -51.526 1.00 73.94 319 THR A CA 1
ATOM 2503 C C . THR A 1 319 ? 61.092 1.137 -51.502 1.00 73.94 319 THR A C 1
ATOM 2505 O O . THR A 1 319 ? 61.374 2.231 -51.032 1.00 73.94 319 THR A O 1
ATOM 2508 N N . ASP A 1 320 ? 62.004 0.312 -52.017 1.00 75.00 320 ASP A N 1
ATOM 2509 C CA . ASP A 1 320 ? 63.461 0.475 -51.871 1.00 75.00 320 ASP A CA 1
ATOM 2510 C C . ASP A 1 320 ? 64.100 1.116 -53.115 1.00 75.00 320 ASP A C 1
ATOM 2512 O O . ASP A 1 320 ? 65.287 0.947 -53.400 1.00 75.00 320 ASP A O 1
ATOM 2516 N N . VAL A 1 321 ? 63.269 1.768 -53.921 1.00 81.00 321 VAL A N 1
ATOM 2517 C CA . VAL A 1 321 ? 63.629 2.360 -55.202 1.00 81.00 321 VAL A CA 1
ATOM 2518 C C . VAL A 1 321 ? 63.660 3.872 -55.007 1.00 81.00 321 VAL A C 1
ATOM 2520 O O . VAL A 1 321 ? 62.614 4.501 -54.833 1.00 81.00 321 VAL A O 1
ATOM 2523 N N . GLU A 1 322 ? 64.859 4.444 -55.017 1.00 81.88 322 GLU A N 1
ATOM 2524 C CA . GLU A 1 322 ? 65.102 5.865 -54.763 1.00 81.88 322 GLU A CA 1
ATOM 2525 C C . GLU A 1 322 ? 65.434 6.609 -56.061 1.00 81.88 322 GLU A C 1
ATOM 2527 O O . GLU A 1 322 ? 65.717 6.005 -57.095 1.00 81.88 322 GLU A O 1
ATOM 2532 N N . SER A 1 323 ? 65.371 7.939 -56.043 1.00 81.62 323 SER A N 1
ATOM 2533 C CA . SER A 1 323 ? 65.847 8.748 -57.169 1.00 81.62 323 SER A CA 1
ATOM 2534 C C . SER A 1 323 ? 67.379 8.832 -57.136 1.00 81.62 323 SER A C 1
ATOM 2536 O O . SER A 1 323 ? 67.935 9.050 -56.058 1.00 81.62 323 SER A O 1
ATOM 2538 N N . PRO A 1 324 ? 68.071 8.701 -58.282 1.00 84.69 324 PRO A N 1
ATOM 2539 C CA . PRO A 1 324 ? 69.520 8.828 -58.328 1.00 84.69 324 PRO A CA 1
ATOM 2540 C C . PRO A 1 324 ? 69.972 10.249 -57.984 1.00 84.69 324 PRO A C 1
ATOM 2542 O O . PRO A 1 324 ? 69.179 11.197 -57.970 1.00 84.69 324 PRO A O 1
ATOM 2545 N N . ALA A 1 325 ? 71.272 10.403 -57.726 1.00 83.44 325 ALA A N 1
ATOM 2546 C CA . ALA A 1 325 ? 71.874 11.687 -57.383 1.00 83.44 325 ALA A CA 1
ATOM 2547 C C . ALA A 1 325 ? 71.478 12.799 -58.376 1.00 83.44 325 ALA A C 1
ATOM 2549 O O . ALA A 1 325 ? 71.497 12.606 -59.594 1.00 83.44 325 ALA A O 1
ATOM 2550 N N . ARG A 1 326 ? 71.162 13.995 -57.855 1.00 80.44 326 ARG A N 1
ATOM 2551 C CA . ARG A 1 326 ? 70.708 15.145 -58.665 1.00 80.44 326 ARG A CA 1
ATOM 2552 C C . ARG A 1 326 ? 71.687 15.514 -59.783 1.00 80.44 326 ARG A C 1
ATOM 2554 O O . ARG A 1 326 ? 71.248 15.897 -60.859 1.00 80.44 326 ARG A O 1
ATOM 2561 N N . SER A 1 327 ? 72.991 15.357 -59.552 1.00 80.12 327 SER A N 1
ATOM 2562 C CA . SER A 1 327 ? 74.026 15.570 -60.571 1.00 80.12 327 SER A CA 1
ATOM 2563 C C . SER A 1 327 ? 73.840 14.655 -61.784 1.00 80.12 327 SER A C 1
ATOM 2565 O O . SER A 1 327 ? 73.871 15.138 -62.910 1.00 80.12 327 SER A O 1
ATOM 2567 N N . PHE A 1 328 ? 73.555 13.367 -61.568 1.00 85.00 328 PHE A N 1
ATOM 2568 C CA . PHE A 1 328 ? 73.291 12.407 -62.643 1.00 85.00 328 PHE A CA 1
ATOM 2569 C C . PHE A 1 328 ? 72.010 12.746 -63.417 1.00 85.00 328 PHE A C 1
ATOM 2571 O O . PHE A 1 328 ? 72.006 12.707 -64.645 1.00 85.00 328 PHE A O 1
ATOM 2578 N N . VAL A 1 329 ? 70.934 13.121 -62.716 1.00 81.94 329 VAL A N 1
ATOM 2579 C CA . VAL A 1 329 ? 69.667 13.528 -63.352 1.00 81.94 329 VAL A CA 1
ATOM 2580 C C . VAL A 1 329 ? 69.858 14.785 -64.206 1.00 81.94 329 VAL A C 1
ATOM 2582 O O . VAL A 1 329 ? 69.353 14.841 -65.324 1.00 81.94 329 VAL A O 1
ATOM 2585 N N . ASN A 1 330 ? 70.638 15.757 -63.732 1.00 80.38 330 ASN A N 1
ATOM 2586 C CA . ASN A 1 330 ? 70.946 16.967 -64.494 1.00 80.38 330 ASN A CA 1
ATOM 2587 C C . ASN A 1 330 ? 71.762 16.653 -65.759 1.00 80.38 330 ASN A C 1
ATOM 2589 O O . ASN A 1 330 ? 71.429 17.156 -66.828 1.00 80.38 330 ASN A O 1
ATOM 2593 N N . THR A 1 331 ? 72.771 15.776 -65.666 1.00 81.62 331 THR A N 1
ATOM 2594 C CA . THR A 1 331 ? 73.549 15.320 -66.833 1.00 81.62 331 THR A CA 1
ATOM 2595 C C . THR A 1 331 ? 72.691 14.547 -67.839 1.00 81.62 331 THR A C 1
ATOM 2597 O O . THR A 1 331 ? 72.856 14.712 -69.045 1.00 81.62 331 THR A O 1
ATOM 2600 N N . LEU A 1 332 ? 71.750 13.726 -67.363 1.00 83.19 332 LEU A N 1
ATOM 2601 C CA . LEU A 1 332 ? 70.794 13.011 -68.212 1.00 83.19 332 LEU A CA 1
ATOM 2602 C C . LEU A 1 332 ? 69.857 13.987 -68.946 1.00 83.19 332 LEU A C 1
ATOM 2604 O O . LEU A 1 332 ? 69.616 13.840 -70.142 1.00 83.19 332 LEU A O 1
ATOM 2608 N N . ASN A 1 333 ? 69.366 15.007 -68.244 1.00 81.31 333 ASN A N 1
ATOM 2609 C CA . ASN A 1 333 ? 68.448 16.014 -68.775 1.00 81.31 333 ASN A CA 1
ATOM 2610 C C . ASN A 1 333 ? 69.101 16.960 -69.798 1.00 81.31 333 ASN A C 1
ATOM 2612 O O . ASN A 1 333 ? 68.408 17.452 -70.692 1.00 81.31 333 ASN A O 1
ATOM 2616 N N . SER A 1 334 ? 70.419 17.178 -69.709 1.00 80.56 334 SER A N 1
ATOM 2617 C CA . SER A 1 334 ? 71.188 17.990 -70.662 1.00 80.56 334 SER A CA 1
ATOM 2618 C C . SER A 1 334 ? 71.548 17.269 -71.965 1.00 80.56 334 SER A C 1
ATOM 2620 O O . SER A 1 334 ? 72.096 17.903 -72.863 1.00 80.56 334 SER A O 1
ATOM 2622 N N . LEU A 1 335 ? 71.269 15.965 -72.093 1.00 83.62 335 LEU A N 1
ATOM 2623 C CA . LEU A 1 335 ? 71.553 15.226 -73.326 1.00 83.62 335 LEU A CA 1
ATOM 2624 C C . LEU A 1 335 ? 70.719 15.779 -74.486 1.00 83.62 335 LEU A C 1
ATOM 2626 O O . LEU A 1 335 ? 69.493 15.863 -74.391 1.00 83.62 335 LEU A O 1
ATOM 2630 N N . ALA A 1 336 ? 71.388 16.130 -75.583 1.00 81.44 336 ALA A N 1
ATOM 2631 C CA . ALA A 1 336 ? 70.739 16.554 -76.815 1.00 81.44 336 ALA A CA 1
ATOM 2632 C C . ALA A 1 336 ? 70.180 15.334 -77.558 1.00 81.44 336 ALA A C 1
ATOM 2634 O O . ALA A 1 336 ? 70.898 14.364 -77.824 1.00 81.44 336 ALA A O 1
ATOM 2635 N N . VAL A 1 337 ? 68.890 15.379 -77.881 1.00 81.88 337 VAL A N 1
ATOM 2636 C CA . VAL A 1 337 ? 68.180 14.333 -78.616 1.00 81.88 337 VAL A CA 1
ATOM 2637 C C . VAL A 1 337 ? 67.548 14.893 -79.890 1.00 81.88 337 VAL A C 1
ATOM 2639 O O . VAL A 1 337 ? 66.939 15.963 -79.883 1.00 81.88 337 VAL A O 1
ATOM 2642 N N . ARG A 1 338 ? 67.694 14.148 -80.988 1.00 78.31 338 ARG A N 1
ATOM 2643 C CA . ARG A 1 338 ? 67.058 14.394 -82.285 1.00 78.31 338 ARG A CA 1
ATOM 2644 C C . ARG A 1 338 ? 65.616 13.891 -82.271 1.00 78.31 338 ARG A C 1
ATOM 2646 O O . ARG A 1 338 ? 65.331 12.787 -81.796 1.00 78.31 338 ARG A O 1
ATOM 2653 N N . CYS A 1 339 ? 64.705 14.703 -82.802 1.00 77.00 339 CYS A N 1
ATOM 2654 C CA . CYS A 1 339 ? 63.298 14.341 -82.927 1.00 77.00 339 CYS A CA 1
ATOM 2655 C C . CYS A 1 339 ? 63.107 13.232 -83.986 1.00 77.00 339 CYS A C 1
ATOM 2657 O O . CYS A 1 339 ? 63.609 13.366 -85.097 1.00 77.00 339 CYS A O 1
ATOM 2659 N N . PRO A 1 340 ? 62.384 12.133 -83.691 1.00 67.44 340 PRO A N 1
ATOM 2660 C CA . PRO A 1 340 ? 62.157 11.045 -84.648 1.00 67.44 340 PRO A CA 1
ATOM 2661 C C . PRO A 1 340 ? 60.982 11.294 -85.620 1.00 67.44 340 PRO A C 1
ATOM 2663 O O . PRO A 1 340 ? 60.624 10.391 -86.379 1.00 67.44 340 PRO A O 1
ATOM 2666 N N . VAL A 1 341 ? 60.335 12.466 -85.573 1.00 73.81 341 VAL A N 1
ATOM 2667 C CA . VAL A 1 341 ? 59.201 12.832 -86.443 1.00 73.81 341 VAL A CA 1
ATOM 2668 C C . VAL A 1 341 ? 59.734 13.282 -87.808 1.00 73.81 341 VAL A C 1
ATOM 2670 O O . VAL A 1 341 ? 60.638 14.112 -87.865 1.00 73.81 341 VAL A O 1
ATOM 2673 N N . LYS A 1 342 ? 59.187 12.736 -88.905 1.00 59.75 342 LYS A N 1
ATOM 2674 C CA . LYS A 1 342 ? 59.533 13.168 -90.271 1.00 59.75 342 LYS A CA 1
ATOM 2675 C C . LYS A 1 342 ? 59.179 14.658 -90.427 1.00 59.75 342 LYS A C 1
ATOM 2677 O O . LYS A 1 342 ? 58.107 15.049 -89.982 1.00 59.75 342 LYS A O 1
ATOM 2682 N N . ASP A 1 343 ? 60.089 15.447 -91.001 1.00 62.09 343 ASP A N 1
ATOM 2683 C CA . ASP A 1 343 ? 60.022 16.915 -91.172 1.00 62.09 343 ASP A CA 1
ATOM 2684 C C . ASP A 1 343 ? 60.368 17.774 -89.930 1.00 62.09 343 ASP A C 1
ATOM 2686 O O . ASP A 1 343 ? 60.024 18.955 -89.861 1.00 62.09 343 ASP A O 1
ATOM 2690 N N . CYS A 1 344 ? 61.094 17.223 -88.942 1.00 72.56 344 CYS A N 1
ATOM 2691 C CA . CYS A 1 344 ? 61.586 17.987 -87.789 1.00 72.56 344 CYS A CA 1
ATOM 2692 C C . CYS A 1 344 ? 63.048 17.668 -87.408 1.00 72.56 344 CYS A C 1
ATOM 2694 O O . CYS A 1 344 ? 63.302 16.783 -86.594 1.00 72.56 344 CYS A O 1
ATOM 2696 N N . ASP A 1 345 ? 64.001 18.483 -87.874 1.00 66.44 345 ASP A N 1
ATOM 2697 C CA . ASP A 1 345 ? 65.449 18.317 -87.614 1.00 66.44 345 ASP A CA 1
ATOM 2698 C C . ASP A 1 345 ? 65.965 19.035 -86.347 1.00 66.44 345 ASP A C 1
ATOM 2700 O O . ASP A 1 345 ? 67.151 19.330 -86.209 1.00 66.44 345 ASP A O 1
ATOM 2704 N N . LYS A 1 346 ? 65.085 19.354 -85.390 1.00 72.94 346 LYS A N 1
ATOM 2705 C CA . LYS A 1 346 ? 65.480 20.078 -84.170 1.00 72.94 346 LYS A CA 1
ATOM 2706 C C . LYS A 1 346 ? 66.149 19.154 -83.150 1.00 72.94 346 LYS A C 1
ATOM 2708 O O . LYS A 1 346 ? 65.574 18.144 -82.737 1.00 72.94 346 LYS A O 1
ATOM 2713 N N . GLU A 1 347 ? 67.326 19.563 -82.684 1.00 79.69 347 GLU A N 1
ATOM 2714 C CA . GLU A 1 347 ? 67.986 19.002 -81.506 1.00 79.69 347 GLU A CA 1
ATOM 2715 C C . GLU A 1 347 ? 67.474 19.703 -80.248 1.00 79.69 347 GLU A C 1
ATOM 2717 O O . GLU A 1 347 ? 67.539 20.926 -80.118 1.00 79.69 347 GLU A O 1
ATOM 2722 N N . VAL A 1 348 ? 66.922 18.929 -79.316 1.00 79.88 348 VAL A N 1
ATOM 2723 C CA . VAL A 1 348 ? 66.326 19.453 -78.083 1.00 79.88 348 VAL A CA 1
ATOM 2724 C C . VAL A 1 348 ? 66.938 18.717 -76.897 1.00 79.88 348 VAL A C 1
ATOM 2726 O O . VAL A 1 348 ? 67.228 17.526 -76.990 1.00 79.88 348 VAL A O 1
ATOM 2729 N N . SER A 1 349 ? 67.146 19.400 -75.769 1.00 80.56 349 SER A N 1
ATOM 2730 C CA . SER A 1 349 ? 67.550 18.715 -74.537 1.00 80.56 349 SER A CA 1
ATOM 2731 C C . SER A 1 349 ? 66.464 17.733 -74.087 1.00 80.56 349 SER A C 1
ATOM 2733 O O . SER A 1 349 ? 65.267 17.992 -74.255 1.00 80.56 349 SER A O 1
ATOM 2735 N N . LEU A 1 350 ? 66.859 16.609 -73.486 1.00 77.81 350 LEU A N 1
ATOM 2736 C CA . LEU A 1 350 ? 65.930 15.567 -73.039 1.00 77.81 350 LEU A CA 1
ATOM 2737 C C . LEU A 1 350 ? 64.826 16.115 -72.113 1.00 77.81 350 LEU A C 1
ATOM 2739 O O . LEU A 1 350 ? 63.680 15.677 -72.193 1.00 77.81 350 LEU A O 1
ATOM 2743 N N . GLU A 1 351 ? 65.140 17.124 -71.296 1.00 75.19 351 GLU A N 1
ATOM 2744 C CA . GLU A 1 351 ? 64.176 17.822 -70.433 1.00 75.19 351 GLU A CA 1
ATOM 2745 C C . GLU A 1 351 ? 63.036 18.505 -71.211 1.00 75.19 351 GLU A C 1
ATOM 2747 O O . GLU A 1 351 ? 61.870 18.432 -70.818 1.00 75.19 351 GLU A O 1
ATOM 2752 N N . LYS A 1 352 ? 63.353 19.140 -72.346 1.00 73.50 352 LYS A N 1
ATOM 2753 C CA . LYS A 1 352 ? 62.396 19.912 -73.160 1.00 73.50 352 LYS A CA 1
ATOM 2754 C C 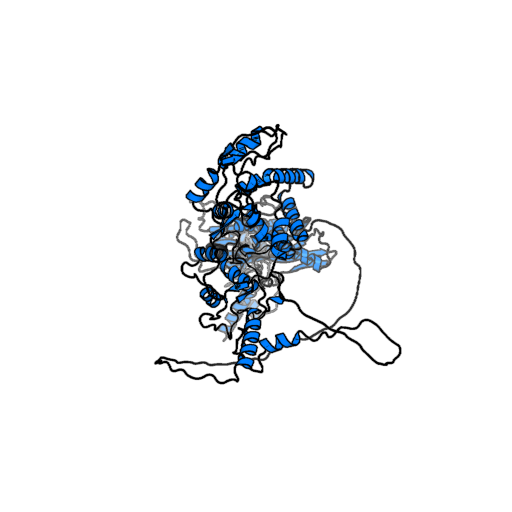. LYS A 1 352 ? 61.737 19.073 -74.261 1.00 73.50 352 LYS A C 1
ATOM 2756 O O . LYS A 1 352 ? 60.800 19.531 -74.916 1.00 73.50 352 LYS A O 1
ATOM 2761 N N . TYR A 1 353 ? 62.167 17.823 -74.432 1.00 74.88 353 TYR A N 1
ATOM 2762 C CA . TYR A 1 353 ? 61.665 16.911 -75.460 1.00 74.88 353 TYR A CA 1
ATOM 2763 C C . TYR A 1 353 ? 60.146 16.666 -75.376 1.00 74.88 353 TYR A C 1
ATOM 2765 O O . TYR A 1 353 ? 59.454 16.691 -76.392 1.00 74.88 353 TYR A O 1
ATOM 2773 N N . ASN A 1 354 ? 59.591 16.493 -74.170 1.00 68.38 354 ASN A N 1
ATOM 2774 C CA . ASN A 1 354 ? 58.148 16.257 -73.994 1.00 68.38 354 ASN A CA 1
ATOM 2775 C C . ASN A 1 354 ? 57.292 17.474 -74.391 1.00 68.38 354 ASN A C 1
ATOM 2777 O O . ASN A 1 354 ? 56.196 17.312 -74.929 1.00 68.38 354 ASN A O 1
ATOM 2781 N N . GLN A 1 355 ? 57.797 18.692 -74.172 1.00 70.88 355 GLN A N 1
ATOM 2782 C CA . GLN A 1 355 ? 57.139 19.925 -74.619 1.00 70.88 355 GLN A CA 1
ATOM 2783 C C . GLN A 1 355 ? 57.214 20.060 -76.146 1.00 70.88 355 GLN A C 1
ATOM 2785 O O . GLN A 1 355 ? 56.224 20.410 -76.779 1.00 70.88 355 GLN A O 1
ATOM 2790 N N . HIS A 1 356 ? 58.346 19.680 -76.744 1.00 76.88 356 HIS A N 1
ATOM 2791 C CA . HIS A 1 356 ? 58.528 19.660 -78.194 1.00 76.88 356 HIS A CA 1
ATOM 2792 C C . HIS A 1 356 ? 57.638 18.624 -78.913 1.00 76.88 356 HIS A C 1
ATOM 2794 O O . HIS A 1 356 ? 57.040 18.935 -79.934 1.00 76.88 356 HIS A O 1
ATOM 2800 N N . ILE A 1 357 ? 57.461 17.407 -78.381 1.00 68.94 357 ILE A N 1
ATOM 2801 C CA . ILE A 1 357 ? 56.488 16.447 -78.946 1.00 68.94 357 ILE A CA 1
ATOM 2802 C C . ILE A 1 357 ? 55.055 16.976 -78.860 1.00 68.94 357 ILE A C 1
ATOM 2804 O O . ILE A 1 357 ? 54.233 16.693 -79.732 1.00 68.94 357 ILE A O 1
ATOM 2808 N N . SER A 1 358 ? 54.745 17.735 -77.811 1.00 66.00 358 SER A N 1
ATOM 2809 C CA . SER A 1 358 ? 53.403 18.279 -77.613 1.00 66.00 358 SER A CA 1
ATOM 2810 C C . SER A 1 358 ? 53.031 19.306 -78.688 1.00 66.00 358 SER A C 1
ATOM 2812 O O . SER A 1 358 ? 51.858 19.388 -79.031 1.00 66.00 358 SER A O 1
ATOM 2814 N N . SER A 1 359 ? 54.001 20.004 -79.299 1.00 65.31 359 SER A N 1
ATOM 2815 C CA . SER A 1 359 ? 53.742 20.876 -80.459 1.00 65.31 359 SER A CA 1
ATOM 2816 C C . SER A 1 359 ? 53.473 20.122 -81.768 1.00 65.31 359 SER A C 1
ATOM 2818 O O . SER A 1 359 ? 53.036 20.739 -82.729 1.00 65.31 359 SER A O 1
ATOM 2820 N N . HIS A 1 360 ? 53.712 18.804 -81.816 1.00 68.94 360 HIS A N 1
ATOM 2821 C CA . HIS A 1 360 ? 53.446 17.952 -82.987 1.00 68.94 360 HIS A CA 1
ATOM 2822 C C . HIS A 1 360 ? 52.103 17.203 -82.912 1.00 68.94 360 HIS A C 1
ATOM 2824 O O . HIS A 1 360 ? 51.734 16.502 -83.852 1.00 68.94 360 HIS A O 1
ATOM 2830 N N . ARG A 1 361 ? 51.366 17.291 -81.794 1.00 53.88 361 ARG A N 1
ATOM 2831 C CA . ARG A 1 361 ? 50.047 16.656 -81.630 1.00 53.88 361 ARG A CA 1
ATOM 2832 C C . ARG A 1 361 ? 48.939 17.705 -81.681 1.00 53.88 361 ARG A C 1
ATOM 2834 O O . ARG A 1 361 ? 48.765 18.456 -80.730 1.00 53.88 361 ARG A O 1
ATOM 2841 N N . GLU A 1 362 ? 48.146 17.685 -82.747 1.00 45.66 362 GLU A N 1
ATOM 2842 C CA . GLU A 1 362 ? 46.883 18.431 -82.824 1.00 45.66 362 GLU A CA 1
ATOM 2843 C C . GLU A 1 362 ? 45.897 17.996 -81.714 1.00 45.66 362 GLU A C 1
ATOM 2845 O O . GLU A 1 362 ? 45.880 16.817 -81.323 1.00 45.66 362 GLU A O 1
ATOM 2850 N N . PRO A 1 363 ? 45.074 18.916 -81.176 1.00 46.09 363 PRO A N 1
ATOM 2851 C CA . PRO A 1 363 ? 44.309 18.681 -79.960 1.00 46.09 363 PRO A CA 1
ATOM 2852 C C . PRO A 1 363 ? 43.099 17.777 -80.229 1.00 46.09 363 PRO A C 1
ATOM 2854 O O . PRO A 1 363 ? 42.091 18.194 -80.788 1.00 46.09 363 PRO A O 1
ATOM 2857 N N . LYS A 1 364 ? 43.157 16.529 -79.758 1.00 42.66 364 LYS A N 1
ATOM 2858 C CA . LYS A 1 364 ? 41.947 15.761 -79.433 1.00 42.66 364 LYS A CA 1
ATOM 2859 C C . LYS A 1 364 ? 41.598 16.049 -77.980 1.00 42.66 364 LYS A C 1
ATOM 2861 O O . LYS A 1 364 ? 42.382 15.707 -77.097 1.00 42.66 364 LYS A O 1
ATOM 2866 N N . GLU A 1 365 ? 40.443 16.666 -77.741 1.00 44.41 365 GLU A N 1
ATOM 2867 C CA . GLU A 1 365 ? 39.896 16.918 -76.405 1.00 44.41 365 GLU A CA 1
ATOM 2868 C C . GLU A 1 365 ? 39.728 15.602 -75.629 1.00 44.41 365 GLU A C 1
ATOM 2870 O O . GLU A 1 365 ? 38.714 14.911 -75.695 1.00 44.41 365 GLU A O 1
ATOM 2875 N N . SER A 1 366 ? 40.756 15.228 -74.870 1.00 44.50 366 SER A N 1
ATOM 2876 C CA . SER A 1 366 ? 40.616 14.274 -73.784 1.00 44.50 366 SER A CA 1
ATOM 2877 C C . SER A 1 366 ? 40.075 15.045 -72.587 1.00 44.50 366 SER A C 1
ATOM 2879 O O . SER A 1 366 ? 40.802 15.856 -72.010 1.00 44.50 366 SER A O 1
ATOM 2881 N N . TYR A 1 367 ? 38.832 14.795 -72.181 1.00 48.97 367 TYR A N 1
ATOM 2882 C CA . TYR A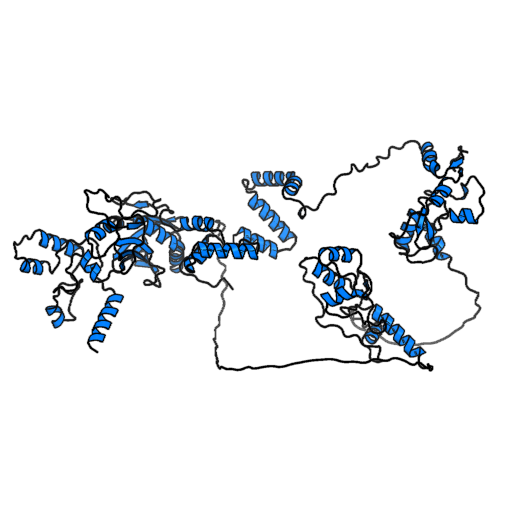 1 367 ? 38.383 15.177 -70.844 1.00 48.97 367 TYR A CA 1
ATOM 2883 C C . TYR A 1 367 ? 39.283 14.475 -69.820 1.00 48.97 367 TYR A C 1
ATOM 2885 O O . TYR A 1 367 ? 39.080 13.314 -69.462 1.00 48.97 367 TYR A O 1
ATOM 2893 N N . VAL A 1 368 ? 40.321 15.167 -69.360 1.00 52.22 368 VAL A N 1
ATOM 2894 C CA . VAL A 1 368 ? 41.107 14.741 -68.208 1.00 52.22 368 VAL A CA 1
ATOM 2895 C C . VAL A 1 368 ? 40.218 14.982 -66.994 1.00 52.22 368 VAL A C 1
ATOM 2897 O O . VAL A 1 368 ? 39.872 16.121 -66.691 1.00 52.22 368 VAL A O 1
ATOM 2900 N N . TYR A 1 369 ? 39.805 13.915 -66.307 1.00 61.50 369 TYR A N 1
ATOM 2901 C CA . TYR A 1 369 ? 39.137 14.034 -65.013 1.00 61.50 369 TYR A CA 1
ATOM 2902 C C . TYR A 1 369 ? 40.079 14.759 -64.043 1.00 61.50 369 TYR A C 1
ATOM 2904 O O . TYR A 1 369 ? 41.043 14.182 -63.535 1.00 61.50 369 TYR A O 1
ATOM 2912 N N . ILE A 1 370 ? 39.814 16.041 -63.796 1.00 65.88 370 ILE A N 1
ATOM 2913 C CA . ILE A 1 370 ? 40.520 16.813 -62.778 1.00 65.88 370 ILE A CA 1
ATOM 2914 C C . ILE A 1 370 ? 39.883 16.444 -61.441 1.00 65.88 370 ILE A C 1
ATOM 2916 O O . ILE A 1 370 ? 38.741 16.813 -61.154 1.00 65.88 370 ILE A O 1
ATOM 2920 N N . ASN A 1 371 ? 40.614 15.695 -60.613 1.00 76.25 371 ASN A N 1
ATOM 2921 C CA . ASN A 1 371 ? 40.203 15.456 -59.236 1.00 76.25 371 ASN A CA 1
ATOM 2922 C C . ASN A 1 371 ? 40.110 16.813 -58.521 1.00 76.25 371 ASN A C 1
ATOM 2924 O O . ASN A 1 371 ? 41.134 17.418 -58.215 1.00 76.25 371 ASN A O 1
ATOM 2928 N N . LYS A 1 372 ? 38.884 17.273 -58.232 1.00 84.50 372 LYS A N 1
ATOM 2929 C CA . LYS A 1 372 ? 38.602 18.537 -57.522 1.00 84.50 372 LYS A CA 1
ATOM 2930 C C . LYS A 1 372 ? 39.089 18.539 -56.061 1.00 84.50 372 LYS A C 1
ATOM 2932 O O . LYS A 1 372 ? 38.823 19.480 -55.319 1.00 84.50 372 LYS A O 1
ATOM 2937 N N . GLY A 1 373 ? 39.776 17.481 -55.629 1.00 81.81 373 GLY A N 1
ATOM 2938 C CA . GLY A 1 373 ? 40.187 17.281 -54.252 1.00 81.81 373 GLY A CA 1
ATOM 2939 C C . GLY A 1 373 ? 38.992 16.969 -53.352 1.00 81.81 373 GLY A C 1
ATOM 2940 O O . GLY A 1 373 ? 37.951 16.484 -53.794 1.00 81.81 373 GLY A O 1
ATOM 2941 N N . GLY A 1 374 ? 39.159 17.227 -52.057 1.00 83.38 374 GLY A N 1
ATOM 2942 C CA . GLY A 1 374 ? 38.154 16.964 -51.031 1.00 83.38 374 GLY A CA 1
ATOM 2943 C C . GLY A 1 374 ? 38.671 16.031 -49.943 1.00 83.38 374 GLY A C 1
ATOM 2944 O O . GLY A 1 374 ? 39.478 15.130 -50.180 1.00 83.38 374 GLY A O 1
ATOM 2945 N N . ARG A 1 375 ? 38.210 16.254 -48.710 1.00 84.19 375 ARG A N 1
ATOM 2946 C CA . ARG A 1 375 ? 38.591 15.413 -47.573 1.00 84.19 375 ARG A CA 1
ATOM 2947 C C . ARG A 1 375 ? 38.124 13.970 -47.823 1.00 84.19 375 ARG A C 1
ATOM 2949 O O . ARG A 1 375 ? 36.938 13.777 -48.108 1.00 84.19 375 ARG A O 1
ATOM 2956 N N . PRO A 1 376 ? 38.992 12.954 -47.650 1.00 88.06 376 PRO A N 1
ATOM 2957 C CA . PRO A 1 376 ? 38.590 11.558 -47.767 1.00 88.06 376 PRO A CA 1
ATOM 2958 C C . PRO A 1 376 ? 37.386 11.255 -46.874 1.00 88.06 376 PRO A C 1
ATOM 2960 O O . PRO A 1 376 ? 37.359 11.622 -45.693 1.00 88.06 376 PRO A O 1
ATOM 2963 N N . ARG A 1 377 ? 36.369 10.596 -47.439 1.00 89.56 377 ARG A N 1
ATOM 2964 C CA . ARG A 1 377 ? 35.166 10.236 -46.686 1.00 89.56 377 ARG A CA 1
ATOM 2965 C C . ARG A 1 377 ? 35.548 9.263 -45.573 1.00 89.56 377 ARG A C 1
ATOM 2967 O O . ARG A 1 377 ? 36.064 8.182 -45.826 1.00 89.56 377 ARG A O 1
ATOM 2974 N N . GLN A 1 378 ? 35.261 9.656 -44.339 1.00 92.56 378 GLN A N 1
ATOM 2975 C CA . GLN A 1 378 ? 35.434 8.797 -43.173 1.00 92.56 378 GLN A CA 1
ATOM 2976 C C . GLN A 1 378 ? 34.287 7.781 -43.081 1.00 92.56 378 GLN A C 1
ATOM 2978 O O . GLN A 1 378 ? 33.183 8.031 -43.582 1.00 92.56 378 GLN A O 1
ATOM 2983 N N . HIS A 1 379 ? 34.556 6.644 -42.437 1.00 94.31 379 HIS A N 1
ATOM 2984 C CA . HIS A 1 379 ? 33.545 5.638 -42.123 1.00 94.31 379 HIS A CA 1
ATOM 2985 C C . HIS A 1 379 ? 32.486 6.222 -41.175 1.00 94.31 379 HIS A C 1
ATOM 2987 O O . HIS A 1 379 ? 32.816 6.983 -40.269 1.00 94.31 379 HIS A O 1
ATOM 2993 N N . LEU A 1 380 ? 31.211 5.863 -41.351 1.00 94.12 380 LEU A N 1
ATOM 2994 C CA . LEU A 1 380 ? 30.106 6.488 -40.611 1.00 94.12 380 LEU A CA 1
ATOM 2995 C C . LEU A 1 380 ? 30.255 6.352 -39.085 1.00 94.12 380 LEU A C 1
ATOM 2997 O O . LEU A 1 380 ? 29.944 7.287 -38.350 1.00 94.12 380 LEU A O 1
ATOM 3001 N N . LEU A 1 381 ? 30.770 5.215 -38.611 1.00 94.31 381 LEU A N 1
ATOM 3002 C CA . LEU A 1 381 ? 30.939 4.936 -37.180 1.00 94.31 381 LEU A CA 1
ATOM 3003 C C . LEU A 1 381 ? 32.087 5.717 -36.516 1.00 94.31 381 LEU A C 1
ATOM 3005 O O . LEU A 1 381 ? 32.113 5.806 -35.295 1.00 94.31 381 LEU A O 1
ATOM 3009 N N . SER A 1 382 ? 33.022 6.296 -37.282 1.00 94.88 382 SER A N 1
ATOM 3010 C CA . SER A 1 382 ? 34.117 7.108 -36.723 1.00 94.88 382 SER A CA 1
ATOM 3011 C C . SER A 1 382 ? 33.798 8.606 -36.663 1.00 94.88 382 SER A C 1
ATOM 3013 O O . SER A 1 382 ? 34.629 9.403 -36.228 1.00 94.88 382 SER A O 1
ATOM 3015 N N . LEU A 1 383 ? 32.606 9.000 -37.118 1.00 95.19 383 LEU A N 1
ATOM 3016 C CA . LEU A 1 383 ? 32.151 10.386 -37.163 1.00 95.19 383 LEU A CA 1
ATOM 3017 C C . LEU A 1 383 ? 31.481 10.823 -35.853 1.00 95.19 383 LEU A C 1
ATOM 3019 O O . LEU A 1 383 ? 30.855 10.032 -35.154 1.00 95.19 383 LEU A O 1
ATOM 3023 N N . THR A 1 384 ? 31.533 12.126 -35.564 1.00 95.62 384 THR A N 1
ATOM 3024 C CA . THR A 1 384 ? 30.732 12.740 -34.491 1.00 95.62 384 THR A CA 1
ATOM 3025 C C . THR A 1 384 ? 29.243 12.742 -34.849 1.00 95.62 384 THR A C 1
ATOM 3027 O O . THR A 1 384 ? 28.884 12.744 -36.030 1.00 95.62 384 THR A O 1
ATOM 3030 N N . ARG A 1 385 ? 28.350 12.844 -33.850 1.00 94.25 385 ARG A N 1
ATOM 3031 C CA . ARG A 1 385 ? 26.889 12.871 -34.084 1.00 94.25 385 ARG A CA 1
ATOM 3032 C C . ARG A 1 385 ? 26.460 13.943 -35.096 1.00 94.25 385 ARG A C 1
ATOM 3034 O O . ARG A 1 385 ? 25.586 13.693 -35.920 1.00 94.25 385 ARG A O 1
ATOM 3041 N N . ARG A 1 386 ? 27.088 15.129 -35.079 1.00 94.69 386 ARG A N 1
ATOM 3042 C CA . ARG A 1 386 ? 26.790 16.217 -36.033 1.00 94.69 386 ARG A CA 1
ATOM 3043 C C . ARG A 1 386 ? 27.160 15.834 -37.467 1.00 94.69 386 ARG A C 1
ATOM 3045 O O . ARG A 1 386 ? 26.374 16.071 -38.381 1.00 94.69 386 ARG A O 1
ATOM 3052 N N . ALA A 1 387 ? 28.322 15.214 -37.659 1.00 94.56 387 ALA A N 1
ATOM 3053 C CA . ALA A 1 387 ? 28.759 14.754 -38.971 1.00 94.56 387 ALA A CA 1
ATOM 3054 C C . ALA A 1 387 ? 27.914 13.569 -39.475 1.00 94.56 387 ALA A C 1
ATOM 3056 O O . ALA A 1 387 ? 27.551 13.554 -40.648 1.00 94.56 387 ALA A O 1
ATOM 3057 N N . GLN A 1 388 ? 27.523 12.633 -38.601 1.00 94.69 388 GLN A N 1
ATOM 3058 C CA . GLN A 1 388 ? 26.576 11.559 -38.937 1.00 94.69 388 GLN A CA 1
ATOM 3059 C C . GLN A 1 388 ? 25.212 12.121 -39.358 1.00 94.69 388 GLN A C 1
ATOM 3061 O O . GLN A 1 388 ? 24.706 11.756 -40.415 1.00 94.69 388 GLN A O 1
ATOM 3066 N N . LYS A 1 389 ? 24.656 13.073 -38.589 1.00 94.81 389 LYS A N 1
ATOM 3067 C CA . LYS A 1 389 ? 23.393 13.758 -38.917 1.00 94.81 389 LYS A CA 1
ATOM 3068 C C . LYS A 1 389 ? 23.449 14.427 -40.289 1.00 94.81 389 LYS A C 1
ATOM 3070 O O . LYS A 1 389 ? 22.485 14.344 -41.038 1.00 94.81 389 LYS A O 1
ATOM 3075 N N . HIS A 1 390 ? 24.561 15.082 -40.618 1.00 94.94 390 HIS A N 1
ATOM 3076 C CA . HIS A 1 390 ? 24.741 15.705 -41.928 1.00 94.94 390 HIS A CA 1
ATOM 3077 C C . HIS A 1 390 ? 24.850 14.660 -43.050 1.00 94.94 390 HIS A C 1
ATOM 3079 O O . HIS A 1 390 ? 24.191 14.793 -44.073 1.00 94.94 390 HIS A O 1
ATOM 3085 N N . ARG A 1 391 ? 25.626 13.587 -42.844 1.00 93.81 391 ARG A N 1
ATOM 3086 C CA . ARG A 1 391 ? 25.819 12.513 -43.835 1.00 93.81 391 ARG A CA 1
ATOM 3087 C C . ARG A 1 391 ? 24.564 11.686 -44.109 1.00 93.81 391 ARG A C 1
ATOM 3089 O O . ARG A 1 391 ? 24.443 11.167 -45.211 1.00 93.81 391 ARG A O 1
ATOM 3096 N N . LEU A 1 392 ? 23.680 11.550 -43.124 1.00 95.81 392 LEU A N 1
ATOM 3097 C CA . LEU A 1 392 ? 22.421 10.806 -43.220 1.00 95.81 392 LEU A CA 1
ATOM 3098 C C . LEU A 1 392 ? 21.204 11.722 -43.417 1.00 95.81 392 LEU A C 1
ATOM 3100 O O . LEU A 1 392 ? 20.082 11.261 -43.244 1.00 95.81 392 LEU A O 1
ATOM 3104 N N . ARG A 1 393 ? 21.393 13.013 -43.729 1.00 95.94 393 ARG A N 1
ATOM 3105 C CA . ARG A 1 393 ? 20.294 13.991 -43.800 1.00 95.94 393 ARG A CA 1
ATOM 3106 C C . ARG A 1 393 ? 19.197 13.548 -44.765 1.00 95.94 393 ARG A C 1
ATOM 3108 O O . ARG A 1 393 ? 18.036 13.522 -44.372 1.00 95.94 393 ARG A O 1
ATOM 3115 N N . ASP A 1 394 ? 19.575 13.187 -45.984 1.00 95.69 394 ASP A N 1
ATOM 3116 C CA . ASP A 1 394 ? 18.612 12.883 -47.045 1.00 95.69 394 ASP A CA 1
ATOM 3117 C C . ASP A 1 394 ? 17.903 11.553 -46.773 1.00 95.69 394 ASP A C 1
ATOM 3119 O O . ASP A 1 394 ? 16.680 11.482 -46.845 1.00 95.69 394 ASP A O 1
ATOM 3123 N N . LEU A 1 395 ? 18.645 10.535 -46.317 1.00 95.62 395 LEU A N 1
ATOM 3124 C CA . LEU A 1 395 ? 18.061 9.264 -45.878 1.00 95.62 395 LEU A CA 1
ATOM 3125 C C . LEU A 1 395 ? 17.100 9.461 -44.698 1.00 95.62 395 LEU A C 1
ATOM 3127 O O . LEU A 1 395 ? 16.021 8.884 -44.678 1.00 95.62 395 LEU A O 1
ATOM 3131 N N . LYS A 1 396 ? 17.451 10.311 -43.725 1.00 94.62 396 LYS A N 1
ATOM 3132 C CA . LYS A 1 396 ? 16.561 10.640 -42.606 1.00 94.62 396 LYS A CA 1
ATOM 3133 C C . LYS A 1 396 ? 15.259 11.279 -43.098 1.00 94.62 396 LYS A C 1
ATOM 3135 O O . LYS A 1 396 ? 14.209 10.987 -42.537 1.00 94.62 396 LYS A O 1
ATOM 3140 N N . LEU A 1 397 ? 15.320 12.156 -44.102 1.00 94.75 397 LEU A N 1
ATOM 3141 C CA . LEU A 1 397 ? 14.126 12.771 -44.688 1.00 94.75 397 LEU A CA 1
ATOM 3142 C C . LEU A 1 397 ? 13.263 11.741 -45.422 1.00 94.75 397 LEU A C 1
ATOM 3144 O O . LEU A 1 397 ? 12.050 11.772 -45.267 1.00 94.75 397 LEU A O 1
ATOM 3148 N N . GLN A 1 398 ? 13.876 10.802 -46.143 1.00 95.56 398 GLN A N 1
ATOM 3149 C CA . GLN A 1 398 ? 13.159 9.703 -46.798 1.00 95.56 398 GLN A CA 1
ATOM 3150 C C . GLN A 1 398 ? 12.469 8.784 -45.784 1.00 95.56 398 GLN A C 1
ATOM 3152 O O . GLN A 1 398 ? 11.283 8.515 -45.926 1.00 95.56 398 GLN A O 1
ATOM 3157 N N . VAL A 1 399 ? 13.175 8.361 -44.728 1.00 95.12 399 VAL A N 1
ATOM 3158 C CA . VAL A 1 399 ? 12.597 7.523 -43.661 1.00 95.12 399 VAL A CA 1
ATOM 3159 C C . VAL A 1 399 ? 11.473 8.258 -42.936 1.00 95.12 399 VAL A C 1
ATOM 3161 O O . VAL A 1 399 ? 10.463 7.648 -42.608 1.00 95.12 399 VAL A O 1
ATOM 3164 N N . LYS A 1 400 ? 11.610 9.573 -42.723 1.00 94.94 400 LYS A N 1
ATOM 3165 C CA . LYS A 1 400 ? 10.529 10.386 -42.160 1.00 94.94 400 LYS A CA 1
ATOM 3166 C C . LYS A 1 400 ? 9.314 10.440 -43.081 1.00 94.94 400 LYS A C 1
ATOM 3168 O O . LYS A 1 400 ? 8.219 10.161 -42.626 1.00 94.94 400 LYS A O 1
ATOM 3173 N N . ALA A 1 401 ? 9.514 10.725 -44.365 1.00 95.25 401 ALA A N 1
ATOM 3174 C CA . ALA A 1 401 ? 8.424 10.750 -45.334 1.00 95.25 401 ALA A CA 1
ATOM 3175 C C . ALA A 1 401 ? 7.733 9.383 -45.484 1.00 95.25 401 ALA A C 1
ATOM 3177 O O . ALA A 1 401 ? 6.538 9.343 -45.745 1.00 95.25 401 ALA A O 1
ATOM 3178 N N . PHE A 1 402 ? 8.468 8.279 -45.323 1.00 96.25 402 PHE A N 1
ATOM 3179 C CA . PHE A 1 402 ? 7.901 6.932 -45.274 1.00 96.25 402 PHE A CA 1
ATOM 3180 C C . PHE A 1 402 ? 7.074 6.714 -44.001 1.00 96.25 402 PHE A C 1
ATOM 3182 O O . PHE A 1 402 ? 5.913 6.334 -44.095 1.00 96.25 402 PHE A O 1
ATOM 3189 N N . ALA A 1 403 ? 7.638 7.018 -42.826 1.00 95.38 403 ALA A N 1
ATOM 3190 C CA . ALA A 1 403 ? 6.943 6.857 -41.550 1.00 95.38 403 ALA A CA 1
ATOM 3191 C C . ALA A 1 403 ? 5.654 7.689 -41.494 1.00 95.38 403 ALA A C 1
ATOM 3193 O O . ALA A 1 403 ? 4.631 7.189 -41.046 1.00 95.38 403 ALA A O 1
ATOM 3194 N N . ASP A 1 404 ? 5.687 8.928 -41.993 1.00 94.56 404 ASP A N 1
ATOM 3195 C CA . ASP A 1 404 ? 4.524 9.822 -42.026 1.00 94.56 404 ASP A CA 1
ATOM 3196 C C . ASP A 1 404 ? 3.408 9.298 -42.960 1.00 94.56 404 ASP A C 1
ATOM 3198 O O . ASP A 1 404 ? 2.240 9.601 -42.732 1.00 94.56 404 ASP A O 1
ATOM 3202 N N . LYS A 1 405 ? 3.748 8.522 -44.001 1.00 95.06 405 LYS A N 1
ATOM 3203 C CA . LYS A 1 405 ? 2.780 7.971 -44.967 1.00 95.06 405 LYS A CA 1
ATOM 3204 C C . LYS A 1 405 ? 2.175 6.635 -44.539 1.00 95.06 405 LYS A C 1
ATOM 3206 O O . LYS A 1 405 ? 0.979 6.455 -44.716 1.00 95.06 405 LYS A O 1
ATOM 3211 N N . GLU A 1 406 ? 2.991 5.722 -44.017 1.00 92.94 406 GLU A N 1
ATOM 3212 C CA . GLU A 1 406 ? 2.590 4.324 -43.777 1.00 92.94 406 GLU A CA 1
ATOM 3213 C C . GLU A 1 406 ? 2.344 4.013 -42.288 1.00 92.94 406 GLU A C 1
ATOM 3215 O O . GLU A 1 406 ? 1.502 3.189 -41.962 1.00 92.94 406 GLU A O 1
ATOM 3220 N N . GLU A 1 407 ? 3.049 4.685 -41.370 1.00 90.19 407 GLU A N 1
ATOM 3221 C CA . GLU A 1 407 ? 3.140 4.299 -39.945 1.00 90.19 407 GLU A CA 1
ATOM 3222 C C . GLU A 1 407 ? 2.723 5.442 -38.998 1.00 90.19 407 GLU A C 1
ATOM 3224 O O . GLU A 1 407 ? 3.143 5.511 -37.840 1.00 90.19 407 GLU A O 1
ATOM 3229 N N . GLY A 1 408 ? 1.965 6.420 -39.509 1.00 90.00 408 GLY A N 1
ATOM 3230 C CA . GLY A 1 408 ? 1.472 7.561 -38.727 1.00 90.00 408 GLY A CA 1
ATOM 3231 C C . GLY A 1 408 ? 2.567 8.445 -38.107 1.00 90.00 408 GLY A C 1
ATOM 3232 O O . GLY A 1 408 ? 2.301 9.187 -37.162 1.00 90.00 408 GLY A O 1
ATOM 3233 N N . GLY A 1 409 ? 3.802 8.371 -38.612 1.00 91.06 409 GLY A N 1
ATOM 3234 C CA . GLY A 1 409 ? 4.943 9.171 -38.161 1.00 91.06 409 GLY A CA 1
ATOM 3235 C C . GLY A 1 409 ? 5.814 8.549 -37.059 1.00 91.06 409 GLY A C 1
ATOM 3236 O O . GLY A 1 409 ? 6.718 9.237 -36.565 1.00 91.06 409 GLY A O 1
ATOM 3237 N N . ASP A 1 410 ? 5.629 7.275 -36.673 1.00 91.38 410 ASP A N 1
ATOM 3238 C CA . ASP A 1 410 ? 6.501 6.621 -35.676 1.00 91.38 410 ASP A CA 1
ATOM 3239 C C . ASP A 1 410 ? 7.884 6.254 -36.247 1.00 91.38 410 ASP A C 1
ATOM 3241 O O . ASP A 1 410 ? 8.234 5.113 -36.559 1.00 91.38 410 ASP A O 1
ATOM 3245 N N . LEU A 1 411 ? 8.742 7.269 -36.313 1.00 91.81 411 LEU A N 1
ATOM 3246 C CA . LEU A 1 411 ? 10.140 7.145 -36.712 1.00 91.81 411 LEU A CA 1
ATOM 3247 C C . LEU A 1 411 ? 10.939 6.149 -35.864 1.00 91.81 411 LEU A C 1
ATOM 3249 O O . LEU A 1 411 ? 11.922 5.586 -36.356 1.00 91.81 411 LEU A O 1
ATOM 3253 N N . LYS A 1 412 ? 10.598 5.985 -34.580 1.00 90.19 412 LYS A N 1
ATOM 3254 C CA . LYS A 1 412 ? 11.385 5.168 -33.654 1.00 90.19 412 LYS A CA 1
ATOM 3255 C C . LYS A 1 412 ? 11.143 3.694 -33.948 1.00 90.19 412 LYS A C 1
ATOM 3257 O O . LYS A 1 412 ? 12.126 2.969 -34.105 1.00 90.19 412 LYS A O 1
ATOM 3262 N N . ALA A 1 413 ? 9.880 3.282 -34.055 1.00 89.75 413 ALA A N 1
ATOM 3263 C CA . ALA A 1 413 ? 9.520 1.918 -34.424 1.00 89.75 413 ALA A CA 1
ATOM 3264 C C . ALA A 1 413 ? 10.108 1.552 -35.791 1.00 89.75 413 ALA A C 1
ATOM 3266 O O . ALA A 1 413 ? 10.864 0.588 -35.883 1.00 89.75 413 ALA A O 1
ATOM 3267 N N . VAL A 1 414 ? 9.904 2.396 -36.811 1.00 92.81 414 VAL A N 1
ATOM 3268 C CA . VAL A 1 414 ? 10.428 2.165 -38.169 1.00 92.81 414 VAL A CA 1
ATOM 3269 C C . VAL A 1 414 ? 11.947 1.969 -38.175 1.00 92.81 414 VAL A C 1
ATOM 3271 O O . VAL A 1 414 ? 12.452 1.002 -38.745 1.00 92.81 414 VAL A O 1
ATOM 3274 N N . CYS A 1 415 ? 12.709 2.849 -37.515 1.00 93.19 415 CYS A N 1
ATOM 3275 C CA . CYS A 1 415 ? 14.171 2.726 -37.483 1.00 93.19 415 CYS A CA 1
ATOM 3276 C C . CYS A 1 415 ? 14.648 1.473 -36.735 1.00 93.19 415 CYS A C 1
ATOM 3278 O O . CYS A 1 415 ? 15.644 0.867 -37.137 1.00 93.19 415 CYS A O 1
ATOM 3280 N N . LEU A 1 416 ? 13.973 1.100 -35.645 1.00 92.25 416 LEU A N 1
ATOM 3281 C CA . LEU A 1 416 ? 14.310 -0.092 -34.870 1.00 92.25 416 LEU A CA 1
ATOM 3282 C C . LEU A 1 416 ? 14.020 -1.367 -35.667 1.00 92.25 416 LEU A C 1
ATOM 3284 O O . LEU A 1 416 ? 14.893 -2.227 -35.761 1.00 92.25 416 LEU A O 1
ATOM 3288 N N . THR A 1 417 ? 12.859 -1.442 -36.317 1.00 91.88 417 THR A N 1
ATOM 3289 C CA . THR A 1 417 ? 12.470 -2.561 -37.183 1.00 91.88 417 THR A CA 1
ATOM 3290 C C . THR A 1 417 ? 13.415 -2.701 -38.373 1.00 91.88 417 THR A C 1
ATOM 3292 O O . THR A 1 417 ? 13.901 -3.798 -38.644 1.00 91.88 417 THR A O 1
ATOM 3295 N N . LEU A 1 418 ? 13.779 -1.599 -39.041 1.00 93.94 418 LEU A N 1
ATOM 3296 C CA . LEU A 1 418 ? 14.780 -1.627 -40.114 1.00 93.94 418 LEU A CA 1
ATOM 3297 C C . LEU A 1 418 ? 16.121 -2.187 -39.627 1.00 93.94 418 LEU A C 1
ATOM 3299 O O . LEU A 1 418 ? 16.745 -2.992 -40.318 1.00 93.94 418 LEU A O 1
ATOM 3303 N N . PHE A 1 419 ? 16.570 -1.786 -38.435 1.00 94.88 419 PHE A N 1
ATOM 3304 C CA . PHE A 1 419 ? 17.828 -2.285 -37.890 1.00 94.88 419 PHE A CA 1
ATOM 3305 C C . PHE A 1 419 ? 17.744 -3.772 -37.510 1.00 94.88 419 PHE A C 1
ATOM 3307 O O . PHE A 1 419 ? 18.666 -4.521 -37.828 1.00 94.88 419 PHE A O 1
ATOM 3314 N N . LEU A 1 420 ? 16.622 -4.223 -36.939 1.00 94.38 420 LEU A N 1
ATOM 3315 C CA . LEU A 1 420 ? 16.355 -5.640 -36.667 1.00 94.38 420 LEU A CA 1
ATOM 3316 C C . LEU A 1 420 ? 16.392 -6.498 -37.933 1.00 94.38 420 LEU A C 1
ATOM 3318 O O . LEU A 1 420 ? 17.072 -7.524 -37.961 1.00 94.38 420 LEU A O 1
ATOM 3322 N N . LEU A 1 421 ? 15.706 -6.067 -38.995 1.00 94.94 421 LEU A N 1
ATOM 3323 C CA . LEU A 1 421 ? 15.681 -6.784 -40.270 1.00 94.94 421 LEU A CA 1
ATOM 3324 C C . LEU A 1 421 ? 17.080 -6.890 -40.882 1.00 94.94 421 LEU A C 1
ATOM 3326 O O . LEU A 1 421 ? 17.447 -7.946 -41.391 1.00 94.94 421 LEU A O 1
ATOM 3330 N N . VAL A 1 422 ? 17.894 -5.835 -40.780 1.00 96.12 422 VAL A N 1
ATOM 3331 C CA . VAL A 1 422 ? 19.288 -5.860 -41.248 1.00 96.12 422 VAL A CA 1
ATOM 3332 C C . VAL A 1 422 ? 20.143 -6.831 -40.430 1.00 96.12 422 VAL A C 1
ATOM 3334 O O . VAL A 1 422 ? 20.934 -7.565 -41.020 1.00 96.12 422 VAL A O 1
ATOM 3337 N N . LEU A 1 423 ? 19.997 -6.863 -39.101 1.00 95.50 423 LEU A N 1
ATOM 3338 C CA . LEU A 1 423 ? 20.720 -7.814 -38.246 1.00 95.50 423 LEU A CA 1
ATOM 3339 C C . LEU A 1 423 ? 20.328 -9.262 -38.570 1.00 95.50 423 LEU A C 1
ATOM 3341 O O . LEU A 1 423 ? 21.201 -10.118 -38.719 1.00 95.50 423 LEU A O 1
ATOM 3345 N N . ARG A 1 424 ? 19.033 -9.527 -38.781 1.00 94.50 424 ARG A N 1
ATOM 3346 C CA . ARG A 1 424 ? 18.546 -10.845 -39.213 1.00 94.50 424 ARG A CA 1
ATOM 3347 C C . ARG A 1 424 ? 19.049 -11.225 -40.603 1.00 94.50 424 ARG A C 1
ATOM 3349 O O . ARG A 1 424 ? 19.537 -12.333 -40.773 1.00 94.50 424 ARG A O 1
ATOM 3356 N N . ALA A 1 425 ? 19.030 -10.303 -41.566 1.00 96.38 425 ALA A N 1
ATOM 3357 C CA . ALA A 1 425 ? 19.570 -10.536 -42.909 1.00 96.38 425 ALA A CA 1
ATOM 3358 C C . ALA A 1 425 ? 21.089 -10.797 -42.910 1.00 96.38 425 ALA A C 1
ATOM 3360 O O . ALA A 1 425 ? 21.614 -11.441 -43.817 1.00 96.38 425 ALA A O 1
ATOM 3361 N N . ARG A 1 426 ? 21.807 -10.308 -41.891 1.00 95.81 426 ARG A N 1
ATOM 3362 C CA . ARG A 1 426 ? 23.233 -10.588 -41.657 1.00 95.81 426 ARG A CA 1
ATOM 3363 C C . ARG A 1 426 ? 23.491 -11.861 -40.846 1.00 95.81 426 ARG A C 1
ATOM 3365 O O . ARG A 1 426 ? 24.653 -12.178 -40.609 1.00 95.81 426 ARG A O 1
ATOM 3372 N N . ASN A 1 427 ? 22.445 -12.594 -40.459 1.00 94.94 427 ASN A N 1
ATOM 3373 C CA . ASN A 1 427 ? 22.490 -13.769 -39.582 1.00 94.94 427 ASN A CA 1
ATOM 3374 C C . ASN A 1 427 ? 23.044 -13.479 -38.171 1.00 94.94 427 ASN A C 1
ATOM 3376 O O . ASN A 1 427 ? 23.570 -14.365 -37.500 1.00 94.94 427 ASN A O 1
ATOM 3380 N N . GLU A 1 428 ? 22.910 -12.242 -37.684 1.00 95.50 428 GLU A N 1
ATOM 3381 C CA . GLU A 1 428 ? 23.324 -11.826 -36.337 1.00 95.50 428 GLU A CA 1
ATOM 3382 C C . GLU A 1 428 ? 22.153 -11.954 -35.342 1.00 95.50 428 GLU A C 1
ATOM 3384 O O . GLU A 1 428 ? 21.783 -10.997 -34.661 1.00 95.50 428 GLU A O 1
ATOM 3389 N N . HIS A 1 429 ? 21.556 -13.151 -35.252 1.00 92.56 429 HIS A N 1
ATOM 3390 C CA . HIS A 1 429 ? 20.325 -13.395 -34.478 1.00 92.56 429 HIS A CA 1
ATOM 3391 C C . HIS A 1 429 ? 20.436 -12.977 -33.010 1.00 92.56 429 HIS A C 1
ATOM 3393 O O . HIS A 1 429 ? 19.579 -12.258 -32.521 1.00 92.56 429 HIS A O 1
ATOM 3399 N N . ARG A 1 430 ? 21.554 -13.288 -32.342 1.00 92.25 430 ARG A N 1
ATOM 3400 C CA . ARG A 1 430 ? 21.777 -12.889 -30.944 1.00 92.25 430 ARG A CA 1
ATOM 3401 C C . ARG A 1 430 ? 21.655 -11.376 -30.721 1.00 92.25 430 ARG A C 1
ATOM 3403 O O . ARG A 1 430 ? 21.106 -10.946 -29.715 1.00 92.25 430 ARG A O 1
ATOM 3410 N N . GLN A 1 431 ? 22.190 -10.564 -31.633 1.00 90.69 431 GLN A N 1
ATOM 3411 C CA . GLN A 1 431 ? 22.119 -9.104 -31.505 1.00 90.69 431 GLN A CA 1
ATOM 3412 C C . GLN A 1 431 ? 20.719 -8.581 -31.825 1.00 90.69 431 GLN A C 1
ATOM 3414 O O . GLN A 1 431 ? 20.290 -7.597 -31.225 1.00 90.69 431 GLN A O 1
ATOM 3419 N N . ALA A 1 432 ? 20.010 -9.238 -32.747 1.00 91.38 432 ALA A N 1
ATOM 3420 C CA . ALA A 1 432 ? 18.608 -8.946 -33.008 1.00 91.38 432 ALA A CA 1
ATOM 3421 C C . ALA A 1 432 ? 17.750 -9.244 -31.766 1.00 91.38 432 ALA A C 1
ATOM 3423 O O . ALA A 1 432 ? 16.984 -8.380 -31.353 1.00 91.38 432 ALA A O 1
ATOM 3424 N N . ASP A 1 433 ? 17.962 -10.385 -31.107 1.00 89.75 433 ASP A N 1
ATOM 3425 C CA . ASP A 1 433 ? 17.243 -10.768 -29.886 1.00 89.75 433 ASP A CA 1
ATOM 3426 C C . ASP A 1 433 ? 17.551 -9.808 -28.721 1.00 89.75 433 ASP A C 1
ATOM 3428 O O . ASP A 1 433 ? 16.656 -9.394 -27.985 1.00 89.75 433 ASP A O 1
ATOM 3432 N N . GLU A 1 434 ? 18.813 -9.386 -28.566 1.00 87.94 434 GLU A N 1
ATOM 3433 C CA . GLU A 1 434 ? 19.205 -8.371 -27.577 1.00 87.94 434 GLU A CA 1
ATOM 3434 C C . GLU A 1 434 ? 18.533 -7.012 -27.857 1.00 87.94 434 GLU A C 1
ATOM 3436 O O . GLU A 1 434 ? 18.104 -6.322 -26.926 1.00 87.94 434 GLU A O 1
ATOM 3441 N N . LEU A 1 435 ? 18.410 -6.621 -29.129 1.00 88.44 435 LEU A N 1
ATOM 3442 C CA . LEU A 1 435 ? 17.723 -5.395 -29.529 1.00 88.44 435 LEU A CA 1
ATOM 3443 C C . LEU A 1 435 ? 16.208 -5.494 -29.296 1.00 88.44 435 LEU A C 1
ATOM 3445 O O . LEU A 1 435 ? 15.630 -4.551 -28.759 1.00 88.44 435 LEU A O 1
ATOM 3449 N N . GLU A 1 436 ? 15.580 -6.627 -29.613 1.00 87.19 436 GLU A N 1
ATOM 3450 C CA . GLU A 1 436 ? 14.165 -6.895 -29.317 1.00 87.19 436 GLU A CA 1
ATOM 3451 C C . GLU A 1 436 ? 13.889 -6.867 -27.815 1.00 87.19 436 GLU A C 1
ATOM 3453 O O . GLU A 1 436 ? 12.931 -6.230 -27.373 1.00 87.19 436 GLU A O 1
ATOM 3458 N N . ALA A 1 437 ? 14.773 -7.456 -27.008 1.00 85.19 437 ALA A N 1
ATOM 3459 C CA . ALA A 1 437 ? 14.681 -7.374 -25.558 1.00 85.19 437 ALA A CA 1
ATOM 3460 C C . ALA A 1 437 ? 14.732 -5.914 -25.079 1.00 85.19 437 ALA A C 1
ATOM 3462 O O . ALA A 1 437 ? 13.940 -5.517 -24.228 1.00 85.19 437 ALA A O 1
ATOM 3463 N N . ILE A 1 438 ? 15.604 -5.073 -25.646 1.00 80.75 438 ILE A N 1
ATOM 3464 C CA . ILE A 1 438 ? 15.643 -3.637 -25.323 1.00 80.75 438 ILE A CA 1
ATOM 3465 C C . ILE A 1 438 ? 14.349 -2.931 -25.754 1.00 80.75 438 ILE A C 1
ATOM 3467 O O . ILE A 1 438 ? 13.838 -2.103 -24.998 1.00 80.75 438 ILE A O 1
ATOM 3471 N N . MET A 1 439 ? 13.801 -3.259 -26.927 1.00 80.19 439 MET A N 1
ATOM 3472 C CA . MET A 1 439 ? 12.541 -2.692 -27.425 1.00 80.19 439 MET A CA 1
ATOM 3473 C C . MET A 1 439 ? 11.356 -3.025 -26.518 1.00 80.19 439 MET A C 1
ATOM 3475 O O . MET A 1 439 ? 10.532 -2.155 -26.255 1.00 80.19 439 MET A O 1
ATOM 3479 N N . GLN A 1 440 ? 11.320 -4.243 -25.982 1.00 80.75 440 GLN A N 1
ATOM 3480 C CA . GLN A 1 440 ? 10.302 -4.715 -25.039 1.00 80.75 440 GLN A CA 1
ATOM 3481 C C . GLN A 1 440 ? 10.572 -4.281 -23.585 1.00 80.75 440 GLN A C 1
ATOM 3483 O O . GLN A 1 440 ? 9.869 -4.701 -22.670 1.00 80.75 440 GLN A O 1
ATOM 3488 N N . GLY A 1 441 ? 11.615 -3.480 -23.328 1.00 72.69 441 GLY A N 1
ATOM 3489 C CA . GLY A 1 441 ? 11.979 -3.056 -21.972 1.00 72.69 441 GLY A CA 1
ATOM 3490 C C . GLY A 1 441 ? 12.550 -4.174 -21.085 1.00 72.69 441 GLY A C 1
ATOM 3491 O O . GLY A 1 441 ? 12.608 -4.009 -19.869 1.00 72.69 441 GLY A O 1
ATOM 3492 N N . ARG A 1 442 ? 12.985 -5.287 -21.687 1.00 75.38 442 ARG A N 1
ATOM 3493 C CA . ARG A 1 442 ? 13.678 -6.444 -21.083 1.00 75.38 442 ARG A CA 1
ATOM 3494 C C . ARG A 1 442 ? 15.206 -6.376 -21.244 1.00 75.38 442 ARG A C 1
ATOM 3496 O O . ARG A 1 442 ? 15.901 -7.376 -21.089 1.00 75.38 442 ARG A O 1
ATOM 3503 N N . GLY A 1 443 ? 15.742 -5.209 -21.605 1.00 73.94 443 GLY A N 1
ATOM 3504 C CA . GLY A 1 443 ? 17.183 -4.988 -21.726 1.00 73.94 443 GLY A CA 1
ATOM 3505 C C . GLY A 1 443 ? 17.915 -5.043 -20.377 1.00 73.94 443 GLY A C 1
ATOM 3506 O O . GLY A 1 443 ? 17.323 -5.229 -19.320 1.00 73.94 443 GLY A O 1
ATOM 3507 N N . SER A 1 444 ? 19.231 -4.800 -20.383 1.00 74.12 444 SER A N 1
ATOM 3508 C CA . SER A 1 444 ? 20.044 -4.804 -19.151 1.00 74.12 444 SER A CA 1
ATOM 3509 C C . SER A 1 444 ? 19.697 -3.690 -18.148 1.00 74.12 444 SER A C 1
ATOM 3511 O O . SER A 1 444 ? 20.215 -3.692 -17.034 1.00 74.12 444 SER A O 1
ATOM 3513 N N . GLY A 1 445 ? 18.910 -2.693 -18.562 1.00 84.62 445 GLY A N 1
ATOM 3514 C CA . GLY A 1 445 ? 18.380 -1.657 -17.681 1.00 84.62 445 GLY A CA 1
ATOM 3515 C C . GLY A 1 445 ? 17.053 -2.114 -17.093 1.00 84.62 445 GLY A C 1
ATOM 3516 O O . GLY A 1 445 ? 16.104 -2.334 -17.838 1.00 84.62 445 GLY A O 1
ATOM 3517 N N . LEU A 1 446 ? 16.986 -2.232 -15.770 1.00 90.00 446 LEU A N 1
ATOM 3518 C CA . LEU A 1 446 ? 15.761 -2.595 -15.065 1.00 90.00 446 LEU A CA 1
ATOM 3519 C C . LEU A 1 446 ? 14.717 -1.484 -15.214 1.00 90.00 446 LEU A C 1
ATOM 3521 O O . LEU A 1 446 ? 15.057 -0.299 -15.237 1.00 90.00 446 LEU A O 1
ATOM 3525 N N . GLN A 1 447 ? 13.439 -1.852 -15.270 1.00 90.75 447 GLN A N 1
ATOM 3526 C CA . GLN A 1 447 ? 12.348 -0.878 -15.247 1.00 90.75 447 GLN A CA 1
ATOM 3527 C C . GLN A 1 447 ? 12.287 -0.153 -13.893 1.00 90.75 447 GLN A C 1
ATOM 3529 O O . GLN A 1 447 ? 12.730 -0.673 -12.865 1.00 90.75 447 GLN A O 1
ATOM 3534 N N . ALA A 1 448 ? 11.722 1.058 -13.879 1.00 93.81 448 ALA A N 1
ATOM 3535 C CA . ALA A 1 448 ? 11.629 1.863 -12.661 1.00 93.81 448 ALA A CA 1
ATOM 3536 C C . ALA A 1 448 ? 10.803 1.171 -11.562 1.00 93.81 448 ALA A C 1
ATOM 3538 O O . ALA A 1 448 ? 11.219 1.201 -10.408 1.00 93.81 448 ALA A O 1
ATOM 3539 N N . ALA A 1 449 ? 9.711 0.487 -11.925 1.00 92.56 449 ALA A N 1
ATOM 3540 C CA . ALA A 1 449 ? 8.885 -0.284 -10.993 1.00 92.56 449 ALA A CA 1
ATOM 3541 C C . ALA A 1 449 ? 9.666 -1.437 -10.335 1.00 92.56 449 ALA A C 1
ATOM 3543 O O . ALA A 1 449 ? 9.615 -1.604 -9.122 1.00 92.56 449 ALA A O 1
ATOM 3544 N N . VAL A 1 450 ? 10.483 -2.166 -11.107 1.00 93.69 450 VAL A N 1
ATOM 3545 C CA . VAL A 1 450 ? 11.361 -3.225 -10.571 1.00 93.69 450 VAL A CA 1
ATOM 3546 C C . VAL A 1 450 ? 12.395 -2.641 -9.607 1.00 93.69 450 VAL A C 1
ATOM 3548 O O . VAL A 1 450 ? 12.653 -3.201 -8.546 1.00 93.69 450 VAL A O 1
ATOM 3551 N N . CYS A 1 451 ? 12.978 -1.489 -9.945 1.00 95.62 451 CYS A N 1
ATOM 3552 C CA . CYS A 1 451 ? 13.918 -0.804 -9.060 1.00 95.62 451 CYS A CA 1
ATOM 3553 C C . CYS A 1 451 ? 13.252 -0.313 -7.765 1.00 95.62 451 CYS A C 1
ATOM 3555 O O . CYS A 1 451 ? 13.879 -0.368 -6.707 1.00 95.62 451 CYS A O 1
ATOM 3557 N N . LEU A 1 452 ? 12.006 0.170 -7.848 1.00 96.69 452 LEU A N 1
ATOM 3558 C CA . LEU A 1 452 ? 11.212 0.585 -6.693 1.00 96.69 452 LEU A CA 1
ATOM 3559 C C . LEU A 1 452 ? 10.930 -0.611 -5.777 1.00 96.69 452 LEU A C 1
ATOM 3561 O O . LEU A 1 452 ? 11.228 -0.528 -4.590 1.00 96.69 452 LEU A O 1
ATOM 3565 N N . ALA A 1 453 ? 10.483 -1.734 -6.346 1.00 95.12 453 ALA A N 1
ATOM 3566 C CA . ALA A 1 453 ? 10.269 -2.982 -5.621 1.00 95.12 453 ALA A CA 1
ATOM 3567 C C . ALA A 1 453 ? 11.542 -3.449 -4.900 1.00 95.12 453 ALA A C 1
ATOM 3569 O O . ALA A 1 453 ? 11.513 -3.696 -3.700 1.00 95.12 453 ALA A O 1
ATOM 3570 N N . ILE A 1 454 ? 12.690 -3.495 -5.592 1.00 95.94 454 ILE A N 1
ATOM 3571 C CA . ILE A 1 454 ? 13.973 -3.852 -4.963 1.00 95.94 454 ILE A CA 1
ATOM 3572 C C . ILE A 1 454 ? 14.271 -2.911 -3.797 1.00 95.94 454 ILE A C 1
ATOM 3574 O O . ILE A 1 454 ? 14.605 -3.378 -2.713 1.00 95.94 454 ILE A O 1
ATOM 3578 N N . ARG A 1 455 ? 14.149 -1.593 -4.001 1.00 97.62 455 ARG A N 1
ATOM 3579 C CA . ARG A 1 455 ? 14.460 -0.603 -2.966 1.00 97.62 455 ARG A CA 1
ATOM 3580 C C . ARG A 1 455 ? 13.604 -0.810 -1.715 1.00 97.62 455 ARG A C 1
ATOM 3582 O O . ARG A 1 455 ? 14.167 -0.855 -0.626 1.00 97.62 455 ARG A O 1
ATOM 3589 N N . VAL A 1 456 ? 12.281 -0.901 -1.863 1.00 95.69 456 VAL A N 1
ATOM 3590 C CA . VAL A 1 456 ? 11.374 -0.966 -0.708 1.00 95.69 456 VAL A CA 1
ATOM 3591 C C . VAL A 1 456 ? 11.462 -2.329 -0.018 1.00 95.69 456 VAL A C 1
ATOM 3593 O O . VAL A 1 456 ? 11.609 -2.375 1.197 1.00 95.69 456 VAL A O 1
ATOM 3596 N N . ASN A 1 457 ? 11.521 -3.427 -0.778 1.00 94.44 457 ASN A N 1
ATOM 3597 C CA . ASN A 1 457 ? 11.539 -4.795 -0.231 1.00 94.44 457 ASN A CA 1
ATOM 3598 C C . ASN A 1 457 ? 12.841 -5.144 0.491 1.00 94.44 457 ASN A C 1
ATOM 3600 O O . ASN A 1 457 ? 12.885 -6.095 1.262 1.00 94.44 457 ASN A O 1
ATOM 3604 N N . THR A 1 458 ? 13.916 -4.410 0.201 1.00 95.88 458 THR A N 1
ATOM 3605 C CA . THR A 1 458 ? 15.219 -4.575 0.862 1.00 95.88 458 THR A CA 1
ATOM 3606 C C . THR A 1 458 ? 15.500 -3.470 1.879 1.00 95.88 458 THR A C 1
ATOM 3608 O O . THR A 1 458 ? 16.630 -3.350 2.347 1.00 95.88 458 THR A O 1
ATOM 3611 N N . PHE A 1 459 ? 14.489 -2.656 2.213 1.00 96.00 459 PHE A N 1
ATOM 3612 C CA . PHE A 1 459 ? 14.571 -1.563 3.188 1.00 96.00 459 PHE A CA 1
ATOM 3613 C C . PHE A 1 459 ? 15.684 -0.543 2.890 1.00 96.00 459 PHE A C 1
ATOM 3615 O O . PHE A 1 459 ? 16.227 0.102 3.787 1.00 96.00 459 PHE A O 1
ATOM 3622 N N . LEU A 1 460 ? 16.029 -0.359 1.610 1.00 96.50 460 LEU A N 1
ATOM 3623 C CA . LEU A 1 460 ? 17.055 0.595 1.204 1.00 96.50 460 LEU A CA 1
ATOM 3624 C C . LEU A 1 460 ? 16.515 2.024 1.255 1.00 96.50 460 LEU A C 1
ATOM 3626 O O . LEU A 1 460 ? 15.595 2.417 0.522 1.00 96.50 460 LEU A O 1
ATOM 3630 N N . SER A 1 461 ? 17.172 2.860 2.056 1.00 97.75 461 SER A N 1
ATOM 3631 C CA . SER A 1 461 ? 16.871 4.288 2.085 1.00 97.75 461 SER A CA 1
ATOM 3632 C C . SER A 1 461 ? 17.146 4.938 0.721 1.00 97.75 461 SER A C 1
ATOM 3634 O O . SER A 1 461 ? 17.942 4.449 -0.090 1.00 97.75 461 SER A O 1
ATOM 3636 N N . CYS A 1 462 ? 16.511 6.083 0.442 1.00 97.75 462 CYS A N 1
ATOM 3637 C CA . CYS A 1 462 ? 16.756 6.834 -0.797 1.00 97.75 462 CYS A CA 1
ATOM 3638 C C . CYS A 1 462 ? 18.249 7.143 -1.005 1.00 97.75 462 CYS A C 1
ATOM 3640 O O . CYS A 1 462 ? 18.743 7.069 -2.132 1.00 97.75 462 CYS A O 1
ATOM 3642 N N . SER A 1 463 ? 18.974 7.476 0.067 1.00 97.62 463 SER A N 1
ATOM 3643 C CA . SER A 1 463 ? 20.399 7.813 0.011 1.00 97.62 463 SER A CA 1
ATOM 3644 C C . SER A 1 463 ? 21.271 6.580 -0.239 1.00 97.62 463 SER A C 1
ATOM 3646 O O . SER A 1 463 ? 22.154 6.628 -1.100 1.00 97.62 463 SER A O 1
ATOM 3648 N N . GLN A 1 464 ? 20.988 5.459 0.432 1.00 97.88 464 GLN A N 1
ATOM 3649 C CA . GLN A 1 464 ? 21.673 4.182 0.206 1.00 97.88 464 GLN A CA 1
ATOM 3650 C C . GLN A 1 464 ? 21.461 3.687 -1.228 1.00 97.88 464 GLN A C 1
ATOM 3652 O O . GLN A 1 464 ? 22.431 3.389 -1.929 1.00 97.88 464 GLN A O 1
ATOM 3657 N N . TYR A 1 465 ? 20.213 3.694 -1.704 1.00 98.00 465 TYR A N 1
ATOM 3658 C CA . TYR A 1 465 ? 19.883 3.340 -3.083 1.00 98.00 465 TYR A CA 1
ATOM 3659 C C . TYR A 1 465 ? 20.597 4.257 -4.084 1.00 98.00 465 TYR A C 1
ATOM 3661 O O . TYR A 1 465 ? 21.179 3.784 -5.059 1.00 98.00 465 TYR A O 1
ATOM 3669 N N . HIS A 1 466 ? 20.614 5.573 -3.843 1.00 97.56 466 HIS A N 1
ATOM 3670 C CA . HIS A 1 466 ? 21.304 6.514 -4.725 1.00 97.56 466 HIS A CA 1
ATOM 3671 C C . HIS A 1 466 ? 22.816 6.257 -4.783 1.00 97.56 466 HIS A C 1
ATOM 3673 O O . HIS A 1 466 ? 23.403 6.292 -5.868 1.00 97.56 466 HIS A O 1
ATOM 3679 N N . LYS A 1 467 ? 23.442 5.950 -3.639 1.00 97.88 467 LYS A N 1
ATOM 3680 C CA . LYS A 1 467 ? 24.857 5.567 -3.560 1.00 97.88 467 LYS A CA 1
ATOM 3681 C C . LYS A 1 467 ? 25.120 4.289 -4.360 1.00 97.88 467 LYS A C 1
ATOM 3683 O O . LYS A 1 467 ? 26.036 4.275 -5.179 1.00 97.88 467 LYS A O 1
ATOM 3688 N N . MET A 1 468 ? 24.286 3.261 -4.197 1.00 97.38 468 MET A N 1
ATOM 3689 C CA . MET A 1 468 ? 24.359 2.016 -4.970 1.00 97.38 468 MET A CA 1
ATOM 3690 C C . MET A 1 468 ? 24.230 2.276 -6.479 1.00 97.38 468 MET A C 1
ATOM 3692 O O . MET A 1 468 ? 25.108 1.886 -7.249 1.00 97.38 468 MET A O 1
ATOM 3696 N N . TYR A 1 469 ? 23.185 2.994 -6.899 1.00 96.69 469 TYR A N 1
ATOM 3697 C CA . TYR A 1 469 ? 22.950 3.379 -8.292 1.00 96.69 469 TYR A CA 1
ATOM 3698 C C . TYR A 1 469 ? 24.164 4.103 -8.895 1.00 96.69 469 TYR A C 1
ATOM 3700 O O . TYR A 1 469 ? 24.625 3.741 -9.981 1.00 96.69 469 TYR A O 1
ATOM 3708 N N . ARG A 1 470 ? 24.713 5.104 -8.190 1.00 97.06 470 ARG A N 1
ATOM 3709 C CA . ARG A 1 470 ? 25.858 5.895 -8.663 1.00 97.06 470 ARG A CA 1
ATOM 3710 C C . ARG A 1 470 ? 27.108 5.032 -8.820 1.00 97.06 470 ARG A C 1
ATOM 3712 O O . ARG A 1 470 ? 27.776 5.137 -9.846 1.00 97.06 470 ARG A O 1
ATOM 3719 N N . THR A 1 471 ? 27.399 4.172 -7.848 1.00 96.81 471 THR A N 1
ATOM 3720 C CA . THR A 1 471 ? 28.565 3.277 -7.876 1.00 96.81 471 THR A CA 1
ATOM 3721 C C . THR A 1 471 ? 28.467 2.264 -9.014 1.00 96.81 471 THR A C 1
ATOM 3723 O O . THR A 1 471 ? 29.395 2.146 -9.812 1.00 96.81 471 THR A O 1
ATOM 3726 N N . VAL A 1 472 ? 27.324 1.588 -9.164 1.00 95.62 472 VAL A N 1
ATOM 3727 C CA . VAL A 1 472 ? 27.114 0.598 -10.235 1.00 95.62 472 VAL A CA 1
ATOM 3728 C C . VAL A 1 472 ? 27.207 1.252 -11.614 1.00 95.62 472 VAL A C 1
ATOM 3730 O O . VAL A 1 472 ? 27.865 0.715 -12.509 1.00 95.62 472 VAL A O 1
ATOM 3733 N N . LYS A 1 473 ? 26.612 2.438 -11.787 1.00 95.62 473 LYS A N 1
ATOM 3734 C CA . LYS A 1 473 ? 26.678 3.193 -13.045 1.00 95.62 473 LYS A CA 1
ATOM 3735 C C . LYS A 1 473 ? 28.102 3.651 -13.373 1.00 95.62 473 LYS A C 1
ATOM 3737 O O . LYS A 1 473 ? 28.493 3.598 -14.536 1.00 95.62 473 LYS A O 1
ATOM 3742 N N . ALA A 1 474 ? 28.878 4.066 -12.370 1.00 96.31 474 ALA A N 1
ATOM 3743 C CA . ALA A 1 474 ? 30.267 4.485 -12.550 1.00 96.31 474 ALA A CA 1
ATOM 3744 C C . ALA A 1 474 ? 31.193 3.316 -12.931 1.00 96.31 474 ALA A C 1
ATOM 3746 O O . ALA A 1 474 ? 32.031 3.478 -13.812 1.00 96.31 474 ALA A O 1
ATOM 3747 N N . ILE A 1 475 ? 31.022 2.141 -12.313 1.00 95.81 475 ILE A N 1
ATOM 3748 C CA . ILE A 1 475 ? 31.874 0.964 -12.562 1.00 95.81 475 ILE A CA 1
ATOM 3749 C C . ILE A 1 475 ? 31.539 0.297 -13.901 1.00 95.81 475 ILE A C 1
ATOM 3751 O O . ILE A 1 475 ? 32.431 -0.028 -14.679 1.00 95.81 475 ILE A O 1
ATOM 3755 N N . THR A 1 476 ? 30.253 0.084 -14.189 1.00 92.44 476 THR A N 1
ATOM 3756 C CA . THR A 1 476 ? 29.827 -0.650 -15.396 1.00 92.44 476 THR A CA 1
ATOM 3757 C C . THR A 1 476 ? 29.735 0.232 -16.642 1.00 92.44 476 THR A C 1
ATOM 3759 O O . THR A 1 476 ? 29.655 -0.283 -17.758 1.00 92.44 476 THR A O 1
ATOM 3762 N N . GLY A 1 477 ? 29.673 1.559 -16.474 1.00 91.50 477 GLY A N 1
ATOM 3763 C CA . GLY A 1 477 ? 29.383 2.508 -17.551 1.00 91.50 477 GLY A CA 1
ATOM 3764 C C . GLY A 1 477 ? 27.967 2.382 -18.132 1.00 91.50 477 GLY A C 1
ATOM 3765 O O . GLY A 1 477 ? 27.643 3.062 -19.106 1.00 91.50 477 GLY A O 1
ATOM 3766 N N . ARG A 1 478 ? 27.113 1.522 -17.556 1.00 88.31 478 ARG A N 1
ATOM 3767 C CA . ARG A 1 478 ? 25.737 1.259 -17.994 1.00 88.31 478 ARG A CA 1
ATOM 3768 C C . ARG A 1 478 ? 24.751 1.639 -16.894 1.00 88.31 478 ARG A C 1
ATOM 3770 O O . ARG A 1 478 ? 25.007 1.457 -15.707 1.00 88.31 478 ARG A O 1
ATOM 3777 N N . GLN A 1 479 ? 23.593 2.157 -17.290 1.00 91.00 479 GLN A N 1
ATOM 3778 C CA . GLN A 1 479 ? 22.506 2.454 -16.360 1.00 91.00 479 GLN A CA 1
ATOM 3779 C C . GLN A 1 479 ? 21.640 1.203 -16.166 1.00 91.00 479 GLN A C 1
ATOM 3781 O O . GLN A 1 479 ? 20.697 0.985 -16.920 1.00 91.00 479 GLN A O 1
ATOM 3786 N N . ILE A 1 480 ? 22.007 0.370 -15.186 1.00 91.44 480 ILE A N 1
ATOM 3787 C CA . ILE A 1 480 ? 21.243 -0.833 -14.810 1.00 91.44 480 ILE A CA 1
ATOM 3788 C C . ILE A 1 480 ? 20.043 -0.441 -13.939 1.00 91.44 480 ILE A C 1
ATOM 3790 O O . ILE A 1 480 ? 18.902 -0.714 -14.293 1.00 91.44 480 ILE A O 1
ATOM 3794 N N . PHE A 1 481 ? 20.302 0.243 -12.823 1.00 94.94 481 PHE A N 1
ATOM 3795 C CA . PHE A 1 481 ? 19.271 0.790 -11.941 1.00 94.94 481 PHE A CA 1
ATOM 3796 C C . PHE A 1 481 ? 18.766 2.143 -12.451 1.00 94.94 481 PHE A C 1
ATOM 3798 O O . PHE A 1 481 ? 19.515 2.892 -13.085 1.00 94.94 481 PHE A O 1
ATOM 3805 N N . GLN A 1 482 ? 17.519 2.489 -12.131 1.00 95.50 482 GLN A N 1
ATOM 3806 C CA . GLN A 1 482 ? 16.938 3.783 -12.495 1.00 95.50 482 GLN A CA 1
ATOM 3807 C C . GLN A 1 482 ? 17.212 4.863 -11.433 1.00 95.50 482 GLN A C 1
ATOM 3809 O O . GLN A 1 482 ? 17.315 4.552 -10.244 1.00 95.50 482 GLN A O 1
ATOM 3814 N N . PRO A 1 483 ? 17.342 6.143 -11.827 1.00 96.75 483 PRO A N 1
ATOM 3815 C CA . PRO A 1 483 ? 17.537 7.247 -10.889 1.00 96.75 483 PRO A CA 1
ATOM 3816 C C . PRO A 1 483 ? 16.285 7.509 -10.037 1.00 96.75 483 PRO A C 1
ATOM 3818 O O . PRO A 1 483 ? 15.165 7.236 -10.457 1.00 96.75 483 PRO A O 1
ATOM 3821 N N . LEU A 1 484 ? 16.464 8.125 -8.862 1.00 97.38 484 LEU A N 1
ATOM 3822 C CA . LEU A 1 484 ? 15.381 8.351 -7.890 1.00 97.38 484 LEU A CA 1
ATOM 3823 C C . LEU A 1 484 ? 14.157 9.094 -8.452 1.00 97.38 484 LEU A C 1
ATOM 3825 O O . LEU A 1 484 ? 13.042 8.781 -8.059 1.00 97.38 484 LEU A O 1
ATOM 3829 N N . HIS A 1 485 ? 14.328 10.053 -9.368 1.00 96.94 485 HIS A N 1
ATOM 3830 C CA . HIS A 1 485 ? 13.182 10.760 -9.958 1.00 96.94 485 HIS A CA 1
ATOM 3831 C C . HIS A 1 485 ? 12.286 9.832 -10.793 1.00 96.94 485 HIS A C 1
ATOM 3833 O O . HIS A 1 485 ? 11.075 10.019 -10.819 1.00 96.94 485 HIS A O 1
ATOM 3839 N N . ALA A 1 486 ? 12.860 8.808 -11.434 1.00 96.00 486 ALA A N 1
ATOM 3840 C CA . ALA A 1 486 ? 12.089 7.805 -12.160 1.00 96.00 486 ALA A CA 1
ATOM 3841 C C . ALA A 1 486 ? 11.321 6.892 -11.192 1.00 96.00 486 ALA A C 1
ATOM 3843 O O . ALA A 1 486 ? 10.175 6.555 -11.464 1.00 96.00 486 ALA A O 1
ATOM 3844 N N . LEU A 1 487 ? 11.921 6.549 -10.042 1.00 96.94 487 LEU A N 1
ATOM 3845 C CA . LEU A 1 487 ? 11.251 5.781 -8.985 1.00 96.94 487 LEU A CA 1
ATOM 3846 C C . LEU A 1 487 ? 10.076 6.564 -8.387 1.00 96.94 487 LEU A C 1
ATOM 3848 O O . LEU A 1 487 ? 8.992 6.009 -8.284 1.00 96.94 487 LEU A O 1
ATOM 3852 N N . ARG A 1 488 ? 10.255 7.857 -8.078 1.00 96.44 488 ARG A N 1
ATOM 3853 C CA . ARG A 1 488 ? 9.165 8.719 -7.577 1.00 96.44 488 ARG A CA 1
ATOM 3854 C C . ARG A 1 488 ? 8.007 8.837 -8.565 1.00 96.44 488 ARG A C 1
ATOM 3856 O O . ARG A 1 488 ? 6.858 8.900 -8.160 1.00 96.44 488 ARG A O 1
ATOM 3863 N N . ASN A 1 489 ? 8.293 8.883 -9.866 1.00 95.81 489 ASN A N 1
ATOM 3864 C CA . ASN A 1 489 ? 7.236 8.906 -10.878 1.00 95.81 489 ASN A CA 1
ATOM 3865 C C . ASN A 1 489 ? 6.506 7.562 -10.979 1.00 95.81 489 ASN A C 1
ATOM 3867 O O . ASN A 1 489 ? 5.299 7.560 -11.181 1.00 95.81 489 ASN A O 1
ATOM 3871 N N . ALA A 1 490 ? 7.218 6.441 -10.824 1.00 94.50 490 ALA A N 1
ATOM 3872 C CA . ALA A 1 490 ? 6.603 5.115 -10.799 1.00 94.50 490 ALA A CA 1
ATOM 3873 C C . ALA A 1 490 ? 5.730 4.909 -9.547 1.00 94.50 490 ALA A C 1
ATOM 3875 O O . ALA A 1 490 ? 4.632 4.376 -9.648 1.00 94.50 490 ALA A O 1
ATOM 3876 N N . GLU A 1 491 ? 6.185 5.391 -8.389 1.00 95.38 491 GLU A N 1
ATOM 3877 C CA . GLU A 1 491 ? 5.480 5.304 -7.102 1.00 95.38 491 GLU A CA 1
ATOM 3878 C C . GLU A 1 491 ? 4.094 5.960 -7.134 1.00 95.38 491 GLU A C 1
ATOM 3880 O O . GLU A 1 491 ? 3.153 5.412 -6.573 1.00 95.38 491 GLU A O 1
ATOM 3885 N N . LYS A 1 492 ? 3.928 7.067 -7.870 1.00 94.12 492 LYS A N 1
ATOM 3886 C CA . LYS A 1 492 ? 2.628 7.748 -8.022 1.00 94.12 492 LYS A CA 1
ATOM 3887 C C . LYS A 1 492 ? 1.506 6.838 -8.519 1.00 94.12 492 LYS A C 1
ATOM 3889 O O . LYS A 1 492 ? 0.358 7.119 -8.223 1.00 94.12 492 LYS A O 1
ATOM 3894 N N . THR A 1 493 ? 1.830 5.789 -9.276 1.00 92.19 493 THR A N 1
ATOM 3895 C CA . THR A 1 493 ? 0.830 4.843 -9.800 1.00 92.19 493 THR A CA 1
ATOM 3896 C C . THR A 1 493 ? 0.320 3.843 -8.761 1.00 92.19 493 THR A C 1
ATOM 3898 O O . THR A 1 493 ? -0.642 3.137 -9.034 1.00 92.19 493 THR A O 1
ATOM 3901 N N . LEU A 1 494 ? 0.986 3.758 -7.605 1.00 93.50 494 LEU A N 1
ATOM 3902 C CA . LEU A 1 494 ? 0.689 2.815 -6.522 1.00 93.50 494 LEU A CA 1
ATOM 3903 C C . LEU A 1 494 ? 0.110 3.510 -5.284 1.00 93.50 494 LEU A C 1
ATOM 3905 O O . LEU A 1 494 ? -0.374 2.840 -4.378 1.00 93.50 494 LEU A O 1
ATOM 3909 N N . LEU A 1 495 ? 0.212 4.839 -5.218 1.00 95.69 495 LEU A N 1
ATOM 3910 C CA . LEU A 1 495 ? -0.326 5.624 -4.115 1.00 95.69 495 LEU A CA 1
ATOM 3911 C C . LEU A 1 495 ? -1.813 5.944 -4.346 1.00 95.69 495 LEU A C 1
ATOM 3913 O O . LEU A 1 495 ? -2.221 6.143 -5.497 1.00 95.69 495 LEU A O 1
ATOM 3917 N N . PRO A 1 496 ? -2.602 6.084 -3.263 1.00 97.31 496 PRO A N 1
ATOM 3918 C CA . PRO A 1 496 ? -3.969 6.586 -3.344 1.00 97.31 496 PRO A CA 1
ATOM 3919 C C . PRO A 1 496 ? -4.052 7.930 -4.078 1.00 97.31 496 PRO A C 1
ATOM 3921 O O . PRO A 1 496 ? -3.154 8.770 -3.966 1.00 97.31 496 PRO A O 1
ATOM 3924 N N . GLY A 1 497 ? -5.131 8.114 -4.840 1.00 94.31 497 GLY A N 1
ATOM 3925 C CA . GLY A 1 497 ? -5.362 9.315 -5.649 1.00 94.31 497 GLY A CA 1
ATOM 3926 C C . GLY A 1 497 ? -4.947 9.204 -7.123 1.00 94.31 497 GLY A C 1
ATOM 3927 O O . GLY A 1 497 ? -4.989 10.198 -7.844 1.00 94.31 497 GLY A O 1
ATOM 3928 N N . HIS A 1 498 ? -4.509 8.025 -7.588 1.00 95.31 498 HIS A N 1
ATOM 3929 C CA . HIS A 1 498 ? -4.102 7.820 -8.986 1.00 95.31 498 HIS A CA 1
ATOM 3930 C C . HIS A 1 498 ? -5.231 7.343 -9.907 1.00 95.31 498 HIS A C 1
ATOM 3932 O O . HIS A 1 498 ? -5.343 7.803 -11.043 1.00 95.31 498 HIS A O 1
ATOM 3938 N N . HIS A 1 499 ? -6.027 6.383 -9.437 1.00 95.38 499 HIS A N 1
ATOM 3939 C CA . HIS A 1 499 ? -7.026 5.692 -10.246 1.00 95.38 499 HIS A CA 1
ATOM 3940 C C . HIS A 1 499 ? -8.388 6.404 -10.174 1.00 95.38 499 HIS A C 1
ATOM 3942 O O . HIS A 1 499 ? -8.778 6.834 -9.087 1.00 95.38 499 HIS A O 1
ATOM 3948 N N . PRO A 1 500 ? -9.120 6.538 -11.296 1.00 96.50 500 PRO A N 1
ATOM 3949 C CA . PRO A 1 500 ? -10.494 7.027 -11.285 1.00 96.50 500 PRO A CA 1
ATOM 3950 C C . PRO A 1 500 ? -11.451 5.946 -10.763 1.00 96.50 500 PRO A C 1
ATOM 3952 O O . PRO A 1 500 ? -11.265 4.761 -11.038 1.00 96.50 500 PRO A O 1
ATOM 3955 N N . PHE A 1 501 ? -12.481 6.360 -10.031 1.00 96.94 501 PHE A N 1
ATOM 3956 C CA . PHE A 1 501 ? -13.528 5.491 -9.495 1.00 96.94 501 PHE A CA 1
ATOM 3957 C C . PHE A 1 501 ? -14.806 6.290 -9.233 1.00 96.94 501 PHE A C 1
ATOM 3959 O O . PHE A 1 501 ? -14.769 7.518 -9.154 1.00 96.94 501 PHE A O 1
ATOM 3966 N N . GLU A 1 502 ? -15.930 5.597 -9.082 1.00 97.56 502 GLU A N 1
ATOM 3967 C CA . GLU A 1 502 ? -17.231 6.208 -8.802 1.00 97.56 502 GLU A CA 1
ATOM 3968 C C . GLU A 1 502 ? -17.998 5.370 -7.775 1.00 97.56 502 GLU A C 1
ATOM 3970 O O . GLU A 1 502 ? -17.873 4.149 -7.755 1.00 97.56 502 GLU A O 1
ATOM 3975 N N . TRP A 1 503 ? -18.795 6.016 -6.925 1.00 98.00 503 TRP A N 1
ATOM 3976 C CA . TRP A 1 503 ? -19.683 5.346 -5.973 1.00 98.00 503 TRP A CA 1
ATOM 3977 C C . TRP A 1 503 ? -21.138 5.532 -6.386 1.00 98.00 503 TRP A C 1
ATOM 3979 O O . TRP A 1 503 ? -21.555 6.653 -6.686 1.00 98.00 503 TRP A O 1
ATOM 3989 N N . GLN A 1 504 ? -21.912 4.449 -6.362 1.00 95.94 504 GLN A N 1
ATOM 3990 C CA . GLN A 1 504 ? -23.334 4.457 -6.683 1.00 95.94 504 GLN A CA 1
ATOM 3991 C C . GLN A 1 504 ? -24.144 3.766 -5.576 1.00 95.94 504 GLN A C 1
ATOM 3993 O O . GLN A 1 504 ? -24.027 2.553 -5.400 1.00 95.94 504 GLN A O 1
ATOM 3998 N N . PRO A 1 505 ? -24.998 4.509 -4.843 1.00 96.94 505 PRO A N 1
ATOM 3999 C CA . PRO A 1 505 ? -25.182 5.970 -4.875 1.00 96.94 505 PRO A CA 1
ATOM 4000 C C . PRO A 1 505 ? -23.953 6.758 -4.363 1.00 96.94 505 PRO A C 1
ATOM 4002 O O . PRO A 1 505 ? -23.121 6.193 -3.652 1.00 96.94 505 PRO A O 1
ATOM 4005 N N . PRO A 1 506 ? -23.832 8.070 -4.655 1.00 97.19 506 PRO A N 1
ATOM 4006 C CA . PRO A 1 506 ? -22.755 8.894 -4.109 1.00 97.19 506 PRO A CA 1
ATOM 4007 C C . PRO A 1 506 ? -22.708 8.848 -2.577 1.00 97.19 506 PRO A C 1
ATOM 4009 O O . PRO A 1 506 ? -23.741 8.913 -1.906 1.00 97.19 506 PRO A O 1
ATOM 4012 N N . LEU A 1 507 ? -21.499 8.756 -2.025 1.00 97.25 507 LEU A N 1
ATOM 4013 C CA . LEU A 1 507 ? -21.283 8.674 -0.583 1.00 97.25 507 LEU A CA 1
ATOM 4014 C C . LEU A 1 507 ? -21.717 9.965 0.127 1.00 97.25 507 LEU A C 1
ATOM 4016 O O . LEU A 1 507 ? -21.386 11.076 -0.292 1.00 97.25 507 LEU A O 1
ATOM 4020 N N . ARG A 1 508 ? -22.430 9.818 1.247 1.00 95.44 508 ARG A N 1
ATOM 4021 C CA . ARG A 1 508 ? -22.838 10.948 2.094 1.00 95.44 508 ARG A CA 1
ATOM 4022 C C . ARG A 1 508 ? -21.611 11.562 2.764 1.00 95.44 508 ARG A C 1
ATOM 4024 O O . ARG A 1 508 ? -20.795 10.835 3.312 1.00 95.44 508 ARG A O 1
ATOM 4031 N N . ASN A 1 509 ? -21.505 12.891 2.753 1.00 94.88 509 ASN A N 1
ATOM 4032 C CA . ASN A 1 509 ? -20.427 13.661 3.395 1.00 94.88 509 ASN A CA 1
ATOM 4033 C C . ASN A 1 509 ? -18.995 13.342 2.910 1.00 94.88 509 ASN A C 1
ATOM 4035 O O . ASN A 1 509 ? -18.031 13.783 3.530 1.00 94.88 509 ASN A O 1
ATOM 4039 N N . VAL A 1 510 ? -18.837 12.642 1.782 1.00 96.31 510 VAL A N 1
ATOM 4040 C CA . VAL A 1 510 ? -17.532 12.356 1.170 1.00 96.31 510 VAL A CA 1
ATOM 4041 C C . VAL A 1 510 ? -17.449 13.045 -0.191 1.00 96.31 510 VAL A C 1
ATOM 4043 O O . VAL A 1 510 ? -18.382 13.014 -0.990 1.00 96.31 510 VAL A O 1
ATOM 4046 N N . SER A 1 511 ? -16.321 13.700 -0.468 1.00 95.62 511 SER A N 1
ATOM 4047 C CA . SER A 1 511 ? -16.104 14.383 -1.748 1.00 95.62 511 SER A CA 1
ATOM 4048 C C . SER A 1 511 ? -15.966 13.389 -2.907 1.00 95.62 511 SER A C 1
ATOM 4050 O O . SER A 1 511 ? -15.189 12.443 -2.819 1.00 95.62 511 SER A O 1
ATOM 4052 N N . ALA A 1 512 ? -16.609 13.678 -4.043 1.00 94.88 512 ALA A N 1
ATOM 4053 C CA . ALA A 1 512 ? -16.505 12.883 -5.274 1.00 94.88 512 ALA A CA 1
ATOM 4054 C C . ALA A 1 512 ? -15.131 12.965 -5.978 1.00 94.88 512 ALA A C 1
ATOM 4056 O O . ALA A 1 512 ? -14.900 12.291 -6.978 1.00 94.88 512 ALA A O 1
ATOM 4057 N N . ARG A 1 513 ? -14.204 13.803 -5.494 1.00 96.44 513 ARG A N 1
ATOM 4058 C CA . ARG A 1 513 ? -12.853 13.912 -6.064 1.00 96.44 513 ARG A CA 1
ATOM 4059 C C . ARG A 1 513 ? -12.071 12.618 -5.870 1.00 96.44 513 ARG A C 1
ATOM 4061 O O . ARG A 1 513 ? -11.952 12.159 -4.739 1.00 96.44 513 ARG A O 1
ATOM 4068 N N . THR A 1 514 ? -11.476 12.084 -6.931 1.00 95.69 514 THR A N 1
ATOM 4069 C CA . THR A 1 514 ? -10.694 10.834 -6.896 1.00 95.69 514 THR A CA 1
ATOM 4070 C C . THR A 1 514 ? -9.183 11.066 -6.812 1.00 95.69 514 THR A C 1
ATOM 4072 O O . THR A 1 514 ? -8.432 10.115 -6.644 1.00 95.69 514 THR A O 1
ATOM 4075 N N . ASP A 1 515 ? -8.721 12.316 -6.919 1.00 95.69 515 ASP A N 1
ATOM 4076 C CA . ASP A 1 515 ? -7.307 12.718 -6.987 1.00 95.69 515 ASP A CA 1
ATOM 4077 C C . ASP A 1 515 ? -6.683 13.029 -5.612 1.00 95.69 515 ASP A C 1
ATOM 4079 O O . ASP A 1 515 ? -5.670 13.724 -5.505 1.00 95.69 515 ASP A O 1
ATOM 4083 N N . VAL A 1 516 ? -7.304 12.539 -4.539 1.00 95.00 516 VAL A N 1
ATOM 4084 C CA . VAL A 1 516 ? -6.911 12.837 -3.160 1.00 95.00 516 VAL A CA 1
ATOM 4085 C C . VAL A 1 516 ? -5.862 11.836 -2.671 1.00 95.00 516 VAL A C 1
ATOM 4087 O O . VAL A 1 516 ? -6.107 10.633 -2.639 1.00 95.00 516 VAL A O 1
ATOM 4090 N N . GLY A 1 517 ? -4.688 12.348 -2.290 1.00 95.38 517 GLY A N 1
ATOM 4091 C CA . GLY A 1 517 ? -3.581 11.567 -1.731 1.00 95.38 517 GLY A CA 1
ATOM 4092 C C . GLY A 1 517 ? -3.527 11.625 -0.201 1.00 95.38 517 GLY A C 1
ATOM 4093 O O . GLY A 1 517 ? -4.521 11.390 0.480 1.00 95.38 517 GLY A O 1
ATOM 4094 N N . ILE A 1 518 ? -2.347 11.939 0.344 1.00 97.75 518 ILE A N 1
ATOM 4095 C CA . ILE A 1 518 ? -2.143 12.091 1.793 1.00 97.75 518 ILE A CA 1
ATOM 4096 C C . ILE A 1 518 ? -2.826 13.375 2.275 1.00 97.75 518 ILE A C 1
ATOM 4098 O O . ILE A 1 518 ? -2.518 14.466 1.790 1.00 97.75 518 ILE A O 1
ATOM 4102 N N . LEU A 1 519 ? -3.710 13.233 3.258 1.00 96.81 519 LEU A N 1
ATOM 4103 C CA . LEU A 1 519 ? -4.426 14.309 3.930 1.00 96.81 519 LEU A CA 1
ATOM 4104 C C . LEU A 1 519 ? -3.851 14.578 5.318 1.00 96.81 519 LEU A C 1
ATOM 4106 O O . LEU A 1 519 ? -3.208 13.724 5.937 1.00 96.81 519 LEU A O 1
ATOM 4110 N N . ASP A 1 520 ? -4.115 15.785 5.811 1.00 96.44 520 ASP A N 1
ATOM 4111 C CA . ASP A 1 520 ? -3.915 16.098 7.216 1.00 96.44 520 ASP A CA 1
ATOM 4112 C C . ASP A 1 520 ? -5.001 15.434 8.067 1.00 96.44 520 ASP A C 1
ATOM 4114 O O . ASP A 1 520 ? -6.189 15.597 7.787 1.00 96.44 520 ASP A O 1
ATOM 4118 N N . GLY A 1 521 ? -4.599 14.657 9.075 1.00 94.06 521 GLY A N 1
ATOM 4119 C CA . GLY A 1 521 ? -5.527 13.870 9.892 1.00 94.06 521 GLY A CA 1
ATOM 4120 C C . GLY A 1 521 ? -6.461 14.736 10.736 1.00 94.06 521 GLY A C 1
ATOM 4121 O O . GLY A 1 521 ? -7.604 14.344 10.949 1.00 94.06 521 GLY A O 1
ATOM 4122 N N . LEU A 1 522 ? -6.024 15.953 11.082 1.00 94.31 522 LEU A N 1
ATOM 4123 C CA . LEU A 1 522 ? -6.820 16.963 11.788 1.00 94.31 522 LEU A CA 1
ATOM 4124 C C . LEU A 1 522 ? -8.116 17.333 11.052 1.00 94.31 522 LEU A C 1
ATOM 4126 O O . LEU A 1 522 ? -9.038 17.858 11.660 1.00 94.31 522 LEU A O 1
ATOM 4130 N N . SER A 1 523 ? -8.190 17.091 9.736 1.00 92.75 523 SER A N 1
ATOM 4131 C CA . SER A 1 523 ? -9.406 17.257 8.925 1.00 92.75 523 SER A CA 1
ATOM 4132 C C . SER A 1 523 ? -10.088 18.633 9.066 1.00 92.75 523 SER A C 1
ATOM 4134 O O . SER A 1 523 ? -11.296 18.747 8.882 1.00 92.75 523 SER A O 1
ATOM 4136 N N . GLY A 1 524 ? -9.304 19.685 9.336 1.00 89.81 524 GLY A N 1
ATOM 4137 C CA . GLY A 1 524 ? -9.790 21.061 9.482 1.00 89.81 524 GLY A CA 1
ATOM 4138 C C . GLY A 1 524 ? -10.142 21.488 10.910 1.00 89.81 524 GLY A C 1
ATOM 4139 O O . GLY A 1 524 ? -10.773 22.531 11.058 1.00 89.81 524 GLY A O 1
ATOM 4140 N N . LEU A 1 525 ? -9.745 20.721 11.935 1.00 90.06 525 LEU A N 1
ATOM 4141 C CA . LEU A 1 525 ? -9.877 21.119 13.340 1.00 90.06 525 LEU A CA 1
ATOM 4142 C C . LEU A 1 525 ? -9.242 22.502 13.570 1.00 90.06 525 LEU A C 1
ATOM 4144 O O . LEU A 1 525 ? -8.135 22.769 13.089 1.00 90.06 525 LEU A O 1
ATOM 4148 N N . SER A 1 526 ? -9.961 23.398 14.248 1.00 86.00 526 SER A N 1
ATOM 4149 C CA . SER A 1 526 ? -9.484 24.756 14.489 1.00 86.00 526 SER A CA 1
ATOM 4150 C C . SER A 1 526 ? -8.318 24.738 15.474 1.00 86.00 526 SER A C 1
ATOM 4152 O O . SER A 1 526 ? -8.384 24.141 16.539 1.00 86.00 526 SER A O 1
ATOM 4154 N N . ALA A 1 527 ? -7.233 25.412 15.102 1.00 83.19 527 ALA A N 1
ATOM 4155 C CA . ALA A 1 527 ? -6.061 25.598 15.955 1.00 83.19 527 ALA A CA 1
ATOM 4156 C C . ALA A 1 527 ? -6.068 26.996 16.606 1.00 83.19 527 ALA A C 1
ATOM 4158 O O . ALA A 1 527 ? -5.023 27.642 16.707 1.00 83.19 527 ALA A O 1
ATOM 4159 N N . SER A 1 528 ? -7.255 27.513 16.952 1.00 89.81 528 SER A N 1
ATOM 4160 C CA . SER A 1 528 ? -7.375 28.788 17.667 1.00 89.81 528 SER A CA 1
ATOM 4161 C C . SER A 1 528 ? -6.932 28.615 19.118 1.00 89.81 528 SER A C 1
ATOM 4163 O O . SER A 1 528 ? -7.133 27.554 19.697 1.00 89.81 528 SER A O 1
ATOM 4165 N N . LEU A 1 529 ? -6.378 29.668 19.724 1.00 87.75 529 LEU A N 1
ATOM 4166 C CA . LEU A 1 529 ? -6.035 29.665 21.155 1.00 87.75 529 LEU A CA 1
ATOM 4167 C C . LEU A 1 529 ? -7.270 29.584 22.061 1.00 87.75 529 LEU A C 1
ATOM 4169 O O . LEU A 1 529 ? -7.144 29.203 23.220 1.00 87.75 529 LEU A O 1
ATOM 4173 N N . ASP A 1 530 ? -8.433 29.976 21.541 1.00 92.62 530 ASP A N 1
ATOM 4174 C CA . ASP A 1 530 ? -9.699 29.952 22.276 1.00 92.62 530 ASP A CA 1
ATOM 4175 C C . ASP A 1 530 ? -10.346 28.556 22.291 1.00 92.62 530 ASP A C 1
ATOM 4177 O O . ASP A 1 530 ? -11.210 28.287 23.125 1.00 92.62 530 ASP A O 1
ATOM 4181 N N . ASP A 1 531 ? -9.943 27.682 21.364 1.00 91.94 531 ASP A N 1
ATOM 4182 C CA . ASP A 1 531 ? -10.493 26.337 21.205 1.00 91.94 531 ASP A CA 1
ATOM 4183 C C . ASP A 1 531 ? -9.668 25.303 21.990 1.00 91.94 531 ASP A C 1
ATOM 4185 O O . ASP A 1 531 ? -8.608 25.601 22.546 1.00 91.94 531 ASP A O 1
ATOM 4189 N N . TYR A 1 532 ? -10.154 24.059 22.042 1.00 90.56 532 TYR A N 1
ATOM 4190 C CA . TYR A 1 532 ? -9.428 22.965 22.688 1.00 90.56 532 TYR A CA 1
ATOM 4191 C C . TYR A 1 532 ? -8.049 22.765 22.026 1.00 90.56 532 TYR A C 1
ATOM 4193 O O . TYR A 1 532 ? -7.976 22.697 20.794 1.00 90.56 532 TYR A O 1
ATOM 4201 N N . PRO A 1 533 ? -6.956 22.670 22.807 1.00 89.19 533 PRO A N 1
ATOM 4202 C CA . PRO A 1 533 ? -5.610 22.579 22.257 1.00 89.19 533 PRO A CA 1
ATOM 4203 C C . PRO A 1 533 ? -5.431 21.301 21.435 1.00 89.19 533 PRO A C 1
ATOM 4205 O O . PRO A 1 533 ? -5.766 20.199 21.864 1.00 89.19 533 PRO A O 1
ATOM 4208 N N . VAL A 1 534 ? -4.885 21.457 20.229 1.00 86.94 534 VAL A N 1
ATOM 4209 C CA . VAL A 1 534 ? -4.637 20.351 19.299 1.00 86.94 534 VAL A CA 1
ATOM 4210 C C . VAL A 1 534 ? -3.178 19.916 19.411 1.00 86.94 534 VAL A C 1
ATOM 4212 O O . VAL A 1 534 ? -2.333 20.288 18.595 1.00 86.94 534 VAL A O 1
ATOM 4215 N N . ASP A 1 535 ? -2.893 19.094 20.416 1.00 88.81 535 ASP A N 1
ATOM 4216 C CA . ASP A 1 535 ? -1.549 18.583 20.727 1.00 88.81 535 ASP A CA 1
ATOM 4217 C C . ASP A 1 535 ? -1.249 17.260 19.995 1.00 88.81 535 ASP A C 1
ATOM 4219 O O . ASP A 1 535 ? -0.669 16.314 20.527 1.00 88.81 535 ASP A O 1
ATOM 4223 N N . THR A 1 536 ? -1.668 17.171 18.728 1.00 93.75 536 THR A N 1
ATOM 4224 C CA . THR A 1 536 ? -1.482 15.977 17.896 1.00 93.75 536 THR A CA 1
ATOM 4225 C C . THR A 1 536 ? -1.051 16.320 16.477 1.00 93.75 536 THR A C 1
ATOM 4227 O O . THR A 1 536 ? -1.416 17.342 15.894 1.00 93.75 536 THR A O 1
ATOM 4230 N N . ILE A 1 537 ? -0.275 15.416 15.884 1.00 95.75 537 ILE A N 1
ATOM 4231 C CA . ILE A 1 537 ? 0.082 15.451 14.470 1.00 95.75 537 ILE A CA 1
ATOM 4232 C C . ILE A 1 537 ? -0.395 14.145 13.853 1.00 95.75 537 ILE A C 1
ATOM 4234 O O . ILE A 1 537 ? 0.052 13.065 14.246 1.00 95.75 537 ILE A O 1
ATOM 4238 N N . ALA A 1 538 ? -1.262 14.246 12.847 1.00 97.19 538 ALA A N 1
ATOM 4239 C CA . ALA A 1 538 ? -1.844 13.088 12.186 1.00 97.19 538 ALA A CA 1
ATOM 4240 C C . ALA A 1 538 ? -1.770 13.197 10.659 1.00 97.19 538 ALA A C 1
ATOM 4242 O O . ALA A 1 538 ? -1.932 14.271 10.078 1.00 97.19 538 ALA A O 1
ATOM 4243 N N . LYS A 1 539 ? -1.553 12.068 9.982 1.00 98.25 539 LYS A N 1
ATOM 4244 C CA . LYS A 1 539 ? -1.661 11.943 8.521 1.00 98.25 539 LYS A CA 1
ATOM 4245 C C . LYS A 1 539 ? -2.474 10.714 8.174 1.00 98.25 539 LYS A C 1
ATOM 4247 O O . LYS A 1 539 ? -2.269 9.644 8.747 1.00 98.25 539 LYS A O 1
ATOM 4252 N N . ARG A 1 540 ? -3.363 10.864 7.196 1.00 98.06 540 ARG A N 1
ATOM 4253 C CA . ARG A 1 540 ? -4.229 9.777 6.744 1.00 98.06 540 ARG A CA 1
ATOM 4254 C C . ARG A 1 540 ? -4.420 9.778 5.240 1.00 98.06 540 ARG A C 1
ATOM 4256 O O . ARG A 1 540 ? -4.218 10.795 4.578 1.00 98.06 540 ARG A O 1
ATOM 4263 N N . PHE A 1 541 ? -4.861 8.649 4.713 1.00 98.38 541 PHE A N 1
ATOM 4264 C CA . PHE A 1 541 ? -5.545 8.614 3.428 1.00 98.38 541 PHE A CA 1
ATOM 4265 C C . PHE A 1 541 ? -7.055 8.728 3.642 1.00 98.38 541 PHE A C 1
ATOM 4267 O O . PHE A 1 541 ? -7.571 8.423 4.720 1.00 98.38 541 PHE A O 1
ATOM 4274 N N . ARG A 1 542 ? -7.768 9.168 2.604 1.00 97.88 542 ARG A N 1
ATOM 4275 C CA . ARG A 1 542 ? -9.221 8.989 2.548 1.00 97.88 542 ARG A CA 1
ATOM 4276 C C . ARG A 1 542 ? -9.520 7.502 2.355 1.00 97.88 542 ARG A C 1
ATOM 4278 O O . ARG A 1 542 ? -8.823 6.846 1.574 1.00 97.88 542 ARG A O 1
ATOM 4285 N N . TYR A 1 543 ? -10.491 6.968 3.088 1.00 98.31 543 TYR A N 1
ATOM 4286 C CA . TYR A 1 543 ? -10.694 5.526 3.209 1.00 98.31 543 TYR A CA 1
ATOM 4287 C C . TYR A 1 543 ? -11.007 4.887 1.846 1.00 98.31 543 TYR A C 1
ATOM 4289 O O . TYR A 1 543 ? -10.317 3.965 1.407 1.00 98.31 543 TYR A O 1
ATOM 4297 N N . ASP A 1 544 ? -11.981 5.431 1.124 1.00 97.88 544 ASP A N 1
ATOM 4298 C CA . ASP A 1 544 ? -12.366 5.001 -0.224 1.00 97.88 544 ASP A CA 1
ATOM 4299 C C . ASP A 1 544 ? -11.186 5.002 -1.217 1.00 97.88 544 ASP A C 1
ATOM 4301 O O . ASP A 1 544 ? -10.954 4.013 -1.913 1.00 97.88 544 ASP A O 1
ATOM 4305 N N . ALA A 1 545 ? -10.385 6.070 -1.243 1.00 97.62 545 ALA A N 1
ATOM 4306 C CA . ALA A 1 545 ? -9.227 6.187 -2.127 1.00 97.62 545 ALA A CA 1
ATOM 4307 C C . ALA A 1 545 ? -8.144 5.144 -1.797 1.00 97.62 545 ALA A C 1
ATOM 4309 O O . ALA A 1 545 ? -7.496 4.607 -2.702 1.00 97.62 545 ALA A O 1
ATOM 4310 N N . ALA A 1 546 ? -7.954 4.831 -0.511 1.00 98.06 546 ALA A N 1
ATOM 4311 C CA . ALA A 1 546 ? -7.035 3.787 -0.070 1.00 98.06 546 ALA A CA 1
ATOM 4312 C C . ALA A 1 546 ? -7.528 2.381 -0.450 1.00 98.06 546 ALA A C 1
ATOM 4314 O O . ALA A 1 546 ? -6.726 1.574 -0.925 1.00 98.06 546 ALA A O 1
ATOM 4315 N N . LEU A 1 547 ? -8.829 2.099 -0.309 1.00 97.94 547 LEU A N 1
ATOM 4316 C CA . LEU A 1 547 ? -9.440 0.833 -0.735 1.00 97.94 547 LEU A CA 1
ATOM 4317 C C . LEU A 1 547 ? -9.312 0.622 -2.243 1.00 97.94 547 LEU A C 1
ATOM 4319 O O . LEU A 1 547 ? -8.901 -0.452 -2.675 1.00 97.94 547 LEU A O 1
ATOM 4323 N N . VAL A 1 548 ? -9.588 1.654 -3.043 1.00 97.94 548 VAL A N 1
ATOM 4324 C CA . VAL A 1 548 ? -9.423 1.604 -4.503 1.00 97.94 548 VAL A CA 1
ATOM 4325 C C . VAL A 1 548 ? -7.971 1.317 -4.870 1.00 97.94 548 VAL A C 1
ATOM 4327 O O . VAL A 1 548 ? -7.699 0.420 -5.665 1.00 97.94 548 VAL A O 1
ATOM 4330 N N . SER A 1 549 ? -7.020 2.029 -4.259 1.00 97.62 549 SER A N 1
ATOM 4331 C CA . SER A 1 549 ? -5.593 1.792 -4.497 1.00 97.62 549 SER A CA 1
ATOM 4332 C C . SER A 1 549 ? -5.176 0.369 -4.115 1.00 97.62 549 SER A C 1
ATOM 4334 O O . SER A 1 549 ? -4.376 -0.243 -4.819 1.00 97.62 549 SER A O 1
ATOM 4336 N N . ALA A 1 550 ? -5.720 -0.169 -3.020 1.00 97.31 550 ALA A N 1
ATOM 4337 C CA . ALA A 1 550 ? -5.460 -1.533 -2.575 1.00 97.31 550 ALA A CA 1
ATOM 4338 C C . ALA A 1 550 ? -6.053 -2.586 -3.526 1.00 97.31 550 ALA A C 1
ATOM 4340 O O . ALA A 1 550 ? -5.378 -3.571 -3.807 1.00 97.31 550 ALA A O 1
ATOM 4341 N N . LEU A 1 551 ? -7.262 -2.367 -4.054 1.00 97.00 551 LEU A N 1
ATOM 4342 C CA . LEU A 1 551 ? -7.894 -3.252 -5.039 1.00 97.00 551 LEU A CA 1
ATOM 4343 C C . LEU A 1 551 ? -7.142 -3.251 -6.378 1.00 97.00 551 LEU A C 1
ATOM 4345 O O . LEU A 1 551 ? -6.872 -4.316 -6.924 1.00 97.00 551 LEU A O 1
ATOM 4349 N N . MET A 1 552 ? -6.723 -2.079 -6.867 1.00 96.62 552 MET A N 1
ATOM 4350 C CA . MET A 1 552 ? -5.938 -1.959 -8.107 1.00 96.62 552 MET A CA 1
ATOM 4351 C C . MET A 1 552 ? -4.528 -2.561 -7.999 1.00 96.62 552 MET A C 1
ATOM 4353 O O . MET A 1 552 ? -3.905 -2.890 -9.011 1.00 96.62 552 MET A O 1
ATOM 4357 N N . ASP A 1 553 ? -3.982 -2.676 -6.789 1.00 94.50 553 ASP A N 1
ATOM 4358 C CA . ASP A 1 553 ? -2.707 -3.357 -6.532 1.00 94.50 553 ASP A CA 1
ATOM 4359 C C . ASP A 1 553 ? -2.847 -4.886 -6.669 1.00 94.50 553 ASP A C 1
ATOM 4361 O O . ASP A 1 553 ? -1.945 -5.546 -7.181 1.00 94.50 553 ASP A O 1
ATOM 4365 N N . MET A 1 554 ? -4.010 -5.440 -6.303 1.00 94.75 554 MET A N 1
ATOM 4366 C CA . MET A 1 554 ? -4.334 -6.873 -6.413 1.00 94.75 554 MET A CA 1
ATOM 4367 C C . MET A 1 554 ? -5.149 -7.245 -7.661 1.00 94.75 554 MET A C 1
ATOM 4369 O O . MET A 1 554 ? -5.692 -8.344 -7.734 1.00 94.75 554 MET A O 1
ATOM 4373 N N . GLU A 1 555 ? -5.216 -6.360 -8.659 1.00 95.19 555 GLU A N 1
ATOM 4374 C CA . GLU A 1 555 ? -5.936 -6.581 -9.922 1.00 95.19 555 GLU A CA 1
ATOM 4375 C C . GLU A 1 555 ? -5.556 -7.921 -10.575 1.00 95.19 555 GLU A C 1
ATOM 4377 O O . GLU A 1 555 ? -6.426 -8.716 -10.926 1.00 95.19 555 GLU A O 1
ATOM 4382 N N . GLU A 1 556 ? -4.255 -8.208 -10.675 1.00 93.69 556 GLU A N 1
ATOM 4383 C CA . GLU A 1 556 ? -3.746 -9.458 -11.254 1.00 93.69 556 GLU A CA 1
ATOM 4384 C C . GLU A 1 556 ? -4.191 -10.690 -10.454 1.00 93.69 556 GLU A C 1
ATOM 4386 O O . GLU A 1 556 ? -4.536 -11.706 -11.047 1.00 93.69 556 GLU A O 1
ATOM 4391 N N . ASP A 1 557 ? -4.246 -10.592 -9.122 1.00 95.19 557 ASP A N 1
ATOM 4392 C CA . ASP A 1 557 ? -4.649 -11.703 -8.251 1.00 95.19 557 ASP A CA 1
ATOM 4393 C C . ASP A 1 557 ? -6.149 -11.989 -8.364 1.00 95.19 557 ASP A C 1
ATOM 4395 O O . ASP A 1 557 ? -6.570 -13.145 -8.348 1.00 95.19 557 ASP A O 1
ATOM 4399 N N . VAL A 1 558 ? -6.965 -10.945 -8.532 1.00 94.56 558 VAL A N 1
ATOM 4400 C CA . VAL A 1 558 ? -8.404 -11.084 -8.781 1.00 94.56 558 VAL A CA 1
ATOM 4401 C C . VAL A 1 558 ? -8.655 -11.700 -10.161 1.00 94.56 558 VAL A C 1
ATOM 4403 O O . VAL A 1 558 ? -9.469 -12.616 -10.281 1.00 94.56 558 VAL A O 1
ATOM 4406 N N . LEU A 1 559 ? -7.945 -11.249 -11.201 1.00 94.25 559 LEU A N 1
ATOM 4407 C CA . LEU A 1 559 ? -8.073 -11.797 -12.557 1.00 94.25 559 LEU A CA 1
ATOM 4408 C C . LEU A 1 559 ? -7.563 -13.244 -12.651 1.00 94.25 559 LEU A C 1
ATOM 4410 O O . LEU A 1 559 ? -8.205 -14.085 -13.277 1.00 94.25 559 LEU A O 1
ATOM 4414 N N . GLU A 1 560 ? -6.435 -13.562 -12.013 1.00 95.00 560 GLU A N 1
ATOM 4415 C CA . GLU A 1 560 ? -5.929 -14.935 -11.905 1.00 95.00 560 GLU A CA 1
ATOM 4416 C C . GLU A 1 560 ? -6.902 -15.818 -11.112 1.00 95.00 560 GLU A C 1
ATOM 4418 O O . GLU A 1 560 ? -7.182 -16.948 -11.515 1.00 95.00 560 GLU A O 1
ATOM 4423 N N . GLY A 1 561 ? -7.493 -15.282 -10.041 1.00 94.06 561 GLY A N 1
ATOM 4424 C CA . GLY A 1 561 ? -8.527 -15.951 -9.260 1.00 94.06 561 GLY A CA 1
ATOM 4425 C C . GLY A 1 561 ? -9.760 -16.312 -10.094 1.00 94.06 561 GLY A C 1
ATOM 4426 O O . GLY A 1 561 ? -10.224 -17.450 -10.018 1.00 94.06 561 GLY A O 1
ATOM 4427 N N . LEU A 1 562 ? -10.255 -15.401 -10.942 1.00 93.06 562 LEU A N 1
ATOM 4428 C CA . LEU A 1 562 ? -11.377 -15.674 -11.853 1.00 93.06 562 LEU A CA 1
ATOM 4429 C C . LEU A 1 562 ? -11.050 -16.823 -12.813 1.00 93.06 562 LEU A C 1
ATOM 4431 O O . LEU A 1 562 ? -11.826 -17.773 -12.921 1.00 93.06 562 LEU A O 1
ATOM 4435 N N . LYS A 1 563 ? -9.860 -16.786 -13.425 1.00 93.50 563 LYS A N 1
ATOM 4436 C CA . LYS A 1 563 ? -9.375 -17.846 -14.324 1.00 93.50 563 LYS A CA 1
ATOM 4437 C C . LYS A 1 563 ? -9.251 -19.189 -13.623 1.00 93.50 563 LYS A C 1
ATOM 4439 O O . LYS A 1 563 ? -9.647 -20.204 -14.179 1.00 93.50 563 LYS A O 1
ATOM 4444 N N . SER A 1 564 ? -8.729 -19.202 -12.396 1.00 93.50 564 SER A N 1
ATOM 4445 C CA . SER A 1 564 ? -8.557 -20.430 -11.607 1.00 93.50 564 SER A CA 1
ATOM 4446 C C . SER A 1 564 ? -9.880 -21.109 -11.231 1.00 93.50 564 SER A C 1
ATOM 4448 O O . SER A 1 564 ? -9.893 -22.290 -10.890 1.00 93.50 564 SER A O 1
ATOM 4450 N N . ARG A 1 565 ? -10.987 -20.359 -11.279 1.00 91.25 565 ARG A N 1
ATOM 4451 C CA . ARG A 1 565 ? -12.349 -20.819 -10.988 1.00 91.25 565 ARG A CA 1
ATOM 4452 C C . ARG A 1 565 ? -13.182 -21.046 -12.255 1.00 91.25 565 ARG A C 1
ATOM 4454 O O . ARG A 1 565 ? -14.393 -21.193 -12.140 1.00 91.25 565 ARG A O 1
ATOM 4461 N N . ASP A 1 566 ? -12.553 -21.040 -13.434 1.00 90.25 566 ASP A N 1
ATOM 4462 C CA . ASP A 1 566 ? -13.204 -21.158 -14.747 1.00 90.25 566 ASP A CA 1
ATOM 4463 C C . ASP A 1 566 ? -14.309 -20.104 -14.989 1.00 90.25 566 ASP A C 1
ATOM 4465 O O . ASP A 1 566 ? -15.270 -20.329 -15.729 1.00 90.25 566 ASP A O 1
ATOM 4469 N N . LEU A 1 567 ? -14.175 -18.923 -14.372 1.00 90.38 567 LEU A N 1
ATOM 4470 C CA . LEU A 1 567 ? -15.069 -17.785 -14.579 1.00 90.38 567 LEU A CA 1
ATOM 4471 C C . LEU A 1 567 ? -14.546 -16.882 -15.704 1.00 90.38 567 LEU A C 1
ATOM 4473 O O . LEU A 1 567 ? -13.347 -16.783 -15.954 1.00 90.38 567 LEU A O 1
ATOM 4477 N N . SER A 1 568 ? -15.464 -16.192 -16.383 1.00 89.19 568 SER A N 1
ATOM 4478 C CA . SER A 1 568 ? -15.113 -15.246 -17.447 1.00 89.19 568 SER A CA 1
ATOM 4479 C C . SER A 1 568 ? -14.355 -14.037 -16.894 1.00 89.19 568 SER A C 1
ATOM 4481 O O . SER A 1 568 ? -14.839 -13.371 -15.977 1.00 89.19 568 SER A O 1
ATOM 4483 N N . ASP A 1 569 ? -13.240 -13.673 -17.535 1.00 88.69 569 ASP A N 1
ATOM 4484 C CA . ASP A 1 569 ? -12.515 -12.418 -17.279 1.00 88.69 569 ASP A CA 1
ATOM 4485 C C . ASP A 1 569 ? -13.430 -11.186 -17.429 1.00 88.69 569 ASP A C 1
ATOM 4487 O O . ASP A 1 569 ? -13.188 -10.148 -16.814 1.00 88.69 569 ASP A O 1
ATOM 4491 N N . TYR A 1 570 ? -14.508 -11.299 -18.214 1.00 89.94 570 TYR A N 1
ATOM 4492 C CA . TYR A 1 570 ? -15.462 -10.216 -18.459 1.00 89.94 570 TYR A CA 1
ATOM 4493 C C . TYR A 1 570 ? -16.535 -10.051 -17.377 1.00 89.94 570 TYR A C 1
ATOM 4495 O O . TYR A 1 570 ? -17.407 -9.194 -17.508 1.00 89.94 570 TYR A O 1
ATOM 4503 N N . LEU A 1 571 ? -16.494 -10.855 -16.312 1.00 91.00 571 LEU A N 1
ATOM 4504 C CA . LEU A 1 571 ? -17.455 -10.765 -15.219 1.00 91.00 571 LEU A CA 1
ATOM 4505 C C . LEU A 1 571 ? -17.329 -9.415 -14.492 1.00 91.00 571 LEU A C 1
ATOM 4507 O O . LEU A 1 571 ? -16.251 -9.049 -14.015 1.00 91.00 571 LEU A O 1
ATOM 4511 N N . SER A 1 572 ? -18.443 -8.683 -14.405 1.00 88.38 572 SER A N 1
ATOM 4512 C CA . SER A 1 572 ? -18.500 -7.331 -13.834 1.00 88.38 572 SER A CA 1
ATOM 4513 C C . SER A 1 572 ? -18.941 -7.277 -12.367 1.00 88.38 572 SER A C 1
ATOM 4515 O O . SER A 1 572 ? -18.719 -6.259 -11.717 1.00 88.38 572 SER A O 1
ATOM 4517 N N . GLY A 1 573 ? -19.474 -8.364 -11.801 1.00 84.81 573 GLY A N 1
ATOM 4518 C CA . GLY A 1 573 ? -19.848 -8.451 -10.384 1.00 84.81 573 GLY A CA 1
ATOM 4519 C C . GLY A 1 573 ? -21.360 -8.593 -10.155 1.00 84.81 573 GLY A C 1
ATOM 4520 O O . GLY A 1 573 ? -22.081 -8.947 -11.089 1.00 84.81 573 GLY A O 1
ATOM 4521 N N . PRO A 1 574 ? -21.849 -8.362 -8.921 1.00 92.44 574 PRO A N 1
ATOM 4522 C CA . PRO A 1 574 ? -21.166 -7.675 -7.820 1.00 92.44 574 PRO A CA 1
ATOM 4523 C C . PRO A 1 574 ? -20.140 -8.551 -7.082 1.00 92.44 574 PRO A C 1
ATOM 4525 O O . PRO A 1 574 ? -20.416 -9.698 -6.730 1.00 92.44 574 PRO A O 1
ATOM 4528 N N . PHE A 1 575 ? -18.963 -7.985 -6.809 1.00 95.88 575 PHE A N 1
ATOM 4529 C CA . PHE A 1 575 ? -17.939 -8.584 -5.953 1.00 95.88 575 PHE A CA 1
ATOM 4530 C C . PHE A 1 575 ? -18.138 -8.138 -4.503 1.00 95.88 575 PHE A C 1
ATOM 4532 O O . PHE A 1 575 ? -18.421 -6.972 -4.241 1.00 95.88 575 PHE A O 1
ATOM 4539 N N . THR A 1 576 ? -17.950 -9.039 -3.547 1.00 97.06 576 THR A N 1
ATOM 4540 C CA . THR A 1 576 ? -17.974 -8.744 -2.112 1.00 97.06 576 THR A CA 1
ATOM 4541 C C . THR A 1 576 ? -16.565 -8.844 -1.545 1.00 97.06 576 THR A C 1
ATOM 4543 O O . THR A 1 576 ? -15.932 -9.900 -1.607 1.00 97.06 576 THR A O 1
ATOM 4546 N N . VAL A 1 577 ? -16.082 -7.735 -0.993 1.00 98.00 577 VAL A N 1
ATOM 4547 C CA . VAL A 1 577 ? -14.750 -7.572 -0.412 1.00 98.00 577 VAL A CA 1
ATOM 4548 C C . VAL A 1 577 ? -14.879 -7.544 1.105 1.00 98.00 577 VAL A C 1
ATOM 4550 O O . VAL A 1 577 ? -15.535 -6.663 1.660 1.00 98.00 577 VAL A O 1
ATOM 4553 N N . VAL A 1 578 ? -14.239 -8.492 1.786 1.00 98.19 578 VAL A N 1
ATOM 4554 C CA . VAL A 1 578 ? -14.186 -8.514 3.253 1.00 98.19 578 VAL A CA 1
ATOM 4555 C C . VAL A 1 578 ? -12.889 -7.859 3.711 1.00 98.19 578 VAL A C 1
ATOM 4557 O O . VAL A 1 578 ? -11.796 -8.323 3.379 1.00 98.19 578 VAL A O 1
ATOM 4560 N N . VAL A 1 579 ? -13.013 -6.788 4.490 1.00 98.44 579 VAL A N 1
ATOM 4561 C CA . VAL A 1 579 ? -11.896 -5.980 4.984 1.00 98.44 579 VAL A CA 1
ATOM 4562 C C . VAL A 1 579 ? -11.779 -6.164 6.493 1.00 98.44 579 VAL A C 1
ATOM 4564 O O . VAL A 1 579 ? -12.724 -5.881 7.225 1.00 98.44 579 VAL A O 1
ATOM 4567 N N . LYS A 1 580 ? -10.621 -6.634 6.961 1.00 98.06 580 LYS A N 1
ATOM 4568 C CA . LYS A 1 580 ? -10.263 -6.628 8.382 1.00 98.06 580 LYS A CA 1
ATOM 4569 C C . LYS A 1 580 ? -9.700 -5.258 8.737 1.00 98.06 580 LYS A C 1
ATOM 4571 O O . LYS A 1 580 ? -8.761 -4.802 8.087 1.00 98.06 580 LYS A O 1
ATOM 4576 N N . GLU A 1 581 ? -10.243 -4.641 9.775 1.00 97.81 581 GLU A N 1
ATOM 4577 C CA . GLU A 1 581 ? -9.753 -3.378 10.328 1.00 97.81 581 GLU A CA 1
ATOM 4578 C C . GLU A 1 581 ? -9.030 -3.633 11.647 1.00 97.81 581 GLU A C 1
ATOM 4580 O O . GLU A 1 581 ? -9.444 -4.491 12.438 1.00 97.81 581 GLU A O 1
ATOM 4585 N N . SER A 1 582 ? -7.947 -2.888 11.854 1.00 96.56 582 SER A N 1
ATOM 4586 C CA . SER A 1 582 ? -7.123 -2.965 13.052 1.00 96.56 582 SER A CA 1
ATOM 4587 C C . SER A 1 582 ? -6.710 -1.567 13.500 1.00 96.56 582 SER A C 1
ATOM 4589 O O . SER A 1 582 ? -6.319 -0.736 12.673 1.00 96.56 582 SER A O 1
ATOM 4591 N N . CYS A 1 583 ? -6.722 -1.329 14.805 1.00 96.50 583 CYS A N 1
ATOM 4592 C CA . CYS A 1 583 ? -6.187 -0.120 15.414 1.00 96.50 583 CYS A CA 1
ATOM 4593 C C . CYS A 1 583 ? -5.413 -0.513 16.664 1.00 96.50 583 CYS A C 1
ATOM 4595 O O . CYS A 1 583 ? -5.876 -1.356 17.423 1.00 96.50 583 CYS A O 1
ATOM 4597 N N . ASP A 1 584 ? -4.236 0.075 16.835 1.00 95.00 584 ASP A N 1
ATOM 4598 C CA . ASP A 1 584 ? -3.323 -0.284 17.913 1.00 95.00 584 ASP A CA 1
ATOM 4599 C C . ASP A 1 584 ? -2.525 0.939 18.374 1.00 95.00 584 ASP A C 1
ATOM 4601 O O . ASP A 1 584 ? -2.124 1.778 17.548 1.00 95.00 584 ASP A O 1
ATOM 4605 N N . GLY A 1 585 ? -2.327 1.030 19.688 1.00 93.62 585 GLY A N 1
ATOM 4606 C CA . GLY A 1 585 ? -1.543 2.051 20.365 1.00 93.62 585 GLY A CA 1
ATOM 4607 C C . GLY A 1 585 ? -0.107 1.586 20.602 1.00 93.62 585 GLY A C 1
ATOM 4608 O O . GLY A 1 585 ? 0.164 0.460 21.001 1.00 93.62 585 GLY A O 1
ATOM 4609 N N . MET A 1 586 ? 0.851 2.474 20.361 1.00 94.88 586 MET A N 1
ATOM 4610 C CA . MET A 1 586 ? 2.277 2.229 20.554 1.00 94.88 586 MET A CA 1
ATOM 4611 C C . MET A 1 586 ? 2.832 3.211 21.585 1.00 94.88 586 MET A C 1
ATOM 4613 O O . MET A 1 586 ? 2.725 4.426 21.410 1.00 94.88 586 MET A O 1
ATOM 4617 N N . GLY A 1 587 ? 3.453 2.678 22.638 1.00 92.62 587 GLY A N 1
ATOM 4618 C CA . GLY A 1 587 ? 4.235 3.451 23.604 1.00 92.62 587 GLY A CA 1
ATOM 4619 C C . GLY A 1 587 ? 5.674 3.710 23.148 1.00 92.62 587 GLY A C 1
ATOM 4620 O O . GLY A 1 587 ? 6.122 3.179 22.130 1.00 92.62 587 GLY A O 1
ATOM 4621 N N . ASP A 1 588 ? 6.396 4.511 23.933 1.00 94.44 588 ASP A N 1
ATOM 4622 C CA . ASP A 1 588 ? 7.836 4.779 23.798 1.00 94.44 588 ASP A CA 1
ATOM 4623 C C . ASP A 1 588 ? 8.259 5.343 22.424 1.00 94.44 588 ASP A C 1
ATOM 4625 O O . ASP A 1 588 ? 9.351 5.074 21.907 1.00 94.44 588 ASP A O 1
ATOM 4629 N N . VAL A 1 589 ? 7.397 6.160 21.812 1.00 96.56 589 VAL A N 1
ATOM 4630 C CA . VAL A 1 589 ? 7.680 6.846 20.546 1.00 96.56 589 VAL A CA 1
ATOM 4631 C C . VAL A 1 589 ? 8.267 8.223 20.845 1.00 96.56 589 VAL A C 1
ATOM 4633 O O . VAL A 1 589 ? 7.542 9.199 20.977 1.00 96.56 589 VAL A O 1
ATOM 4636 N N . SER A 1 590 ? 9.597 8.295 20.931 1.00 96.12 590 SER A N 1
ATOM 4637 C CA . SER A 1 590 ? 10.323 9.519 21.307 1.00 96.12 590 SER A CA 1
ATOM 4638 C C . SER A 1 590 ? 9.924 10.753 20.485 1.00 96.12 590 SER A C 1
ATOM 4640 O O . SER A 1 590 ? 9.981 10.751 19.245 1.00 96.12 590 SER A O 1
ATOM 4642 N N . GLU A 1 591 ? 9.600 11.831 21.204 1.00 96.44 591 GLU A N 1
ATOM 4643 C CA . GLU A 1 591 ? 9.376 13.152 20.626 1.00 96.44 591 GLU A CA 1
ATOM 4644 C C . GLU A 1 591 ? 10.676 13.699 20.014 1.00 96.44 591 GLU A C 1
ATOM 4646 O O . GLU A 1 591 ? 11.786 13.516 20.524 1.00 96.44 591 GLU A O 1
ATOM 4651 N N . LYS A 1 592 ? 10.551 14.390 18.878 1.00 95.94 592 LYS A N 1
ATOM 4652 C CA . LYS A 1 592 ? 11.686 15.037 18.216 1.00 95.94 592 LYS A CA 1
ATOM 4653 C C . LYS A 1 592 ? 11.704 16.521 18.527 1.00 95.94 592 LYS A C 1
ATOM 4655 O O . LYS A 1 592 ? 10.688 17.191 18.397 1.00 95.94 592 LYS A O 1
ATOM 4660 N N . HIS A 1 593 ? 12.899 17.065 18.755 1.00 95.31 593 HIS A N 1
ATOM 4661 C CA . HIS A 1 593 ? 13.096 18.511 18.697 1.00 95.31 593 HIS A CA 1
ATOM 4662 C C . HIS A 1 593 ? 12.646 19.072 17.339 1.00 95.31 593 HIS A C 1
ATOM 4664 O O . HIS A 1 593 ? 12.963 18.515 16.282 1.00 95.31 593 HIS A O 1
ATOM 4670 N N . GLY A 1 594 ? 11.966 20.213 17.363 1.00 94.69 594 GLY A N 1
ATOM 4671 C CA . GLY A 1 594 ? 11.503 20.888 16.160 1.00 94.69 594 GLY A CA 1
ATOM 4672 C C . GLY A 1 594 ? 10.543 22.026 16.477 1.00 94.69 594 GLY A C 1
ATOM 4673 O O . GLY A 1 594 ? 10.242 22.300 17.633 1.00 94.69 594 GLY A O 1
ATOM 4674 N N . SER A 1 595 ? 10.077 22.700 15.429 1.00 90.50 595 SER A N 1
ATOM 4675 C CA . SER A 1 595 ? 8.940 23.614 15.522 1.00 90.50 595 SER A CA 1
ATOM 4676 C C . SER A 1 595 ? 7.649 22.803 15.392 1.00 90.50 595 SER A C 1
ATOM 4678 O O . SER A 1 595 ? 7.420 22.207 14.337 1.00 90.50 595 SER A O 1
ATOM 4680 N N . GLY A 1 596 ? 6.822 22.779 16.429 1.00 90.06 596 GLY A N 1
ATOM 4681 C CA . GLY A 1 596 ? 5.549 22.062 16.448 1.00 90.06 596 GLY A CA 1
ATOM 4682 C C . GLY A 1 596 ? 4.854 22.206 17.803 1.00 90.06 596 GLY A C 1
ATOM 4683 O O . GLY A 1 596 ? 5.463 22.766 18.719 1.00 90.06 596 GLY A O 1
ATOM 4684 N N . PRO A 1 597 ? 3.596 21.748 17.919 1.00 92.31 597 PRO A N 1
ATOM 4685 C CA . PRO A 1 597 ? 2.964 21.584 19.223 1.00 92.31 597 PRO A CA 1
ATOM 4686 C C . PRO A 1 597 ? 3.739 20.550 20.047 1.00 92.31 597 PRO A C 1
ATOM 4688 O O . PRO A 1 597 ? 4.449 19.713 19.478 1.00 92.31 597 PRO A O 1
ATOM 4691 N N . ALA A 1 598 ? 3.598 20.613 21.369 1.00 93.69 598 ALA A N 1
ATOM 4692 C CA . ALA A 1 598 ? 4.053 19.528 22.228 1.00 93.69 598 ALA A CA 1
ATOM 4693 C C . ALA A 1 598 ? 3.226 18.285 21.886 1.00 93.69 598 ALA A C 1
ATOM 4695 O O . ALA A 1 598 ? 2.003 18.369 21.824 1.00 93.69 598 ALA A O 1
ATOM 4696 N N . VAL A 1 599 ? 3.880 17.162 21.604 1.00 95.56 599 VAL A N 1
ATOM 4697 C CA . VAL A 1 599 ? 3.198 15.922 21.206 1.00 95.56 599 VAL A CA 1
ATOM 4698 C C . VAL A 1 599 ? 3.505 14.799 22.191 1.00 95.56 599 VAL A C 1
ATOM 4700 O O . VAL A 1 599 ? 4.626 14.717 22.694 1.00 95.56 599 VAL A O 1
ATOM 4703 N N . PRO A 1 600 ? 2.546 13.897 22.465 1.00 94.94 600 PRO A N 1
ATOM 4704 C CA . PRO A 1 600 ? 2.783 12.780 23.368 1.00 94.94 600 PRO A CA 1
ATOM 4705 C C . PRO A 1 600 ? 3.793 11.788 22.775 1.00 94.94 600 PRO A C 1
ATOM 4707 O O . PRO A 1 600 ? 3.823 11.555 21.565 1.00 94.94 600 PRO A O 1
ATOM 4710 N N . GLU A 1 601 ? 4.561 11.114 23.638 1.00 95.25 601 GLU A N 1
ATOM 4711 C CA . GLU A 1 601 ? 5.502 10.044 23.252 1.00 95.25 601 GLU A CA 1
ATOM 4712 C C . GLU A 1 601 ? 4.798 8.702 22.956 1.00 95.25 601 GLU A C 1
ATOM 4714 O O . GLU A 1 601 ? 5.293 7.610 23.254 1.00 95.25 601 GLU A O 1
ATOM 4719 N N . LYS A 1 602 ? 3.595 8.785 22.387 1.00 95.44 602 LYS A N 1
ATOM 4720 C CA . LYS A 1 602 ? 2.734 7.667 22.013 1.00 95.44 602 LYS A CA 1
ATOM 4721 C C . LYS A 1 602 ? 2.204 7.889 20.605 1.00 95.44 602 LYS A C 1
ATOM 4723 O O . LYS A 1 602 ? 2.009 9.022 20.164 1.00 95.44 602 LYS A O 1
ATOM 4728 N N . ALA A 1 603 ? 1.973 6.800 19.887 1.00 96.69 603 ALA A N 1
ATOM 4729 C CA . ALA A 1 603 ? 1.412 6.847 18.548 1.00 96.69 603 ALA A CA 1
ATOM 4730 C C . ALA A 1 603 ? 0.268 5.852 18.406 1.00 96.69 603 ALA A C 1
ATOM 4732 O O . ALA A 1 603 ? 0.364 4.728 18.882 1.00 96.69 603 ALA A O 1
ATOM 4733 N N . VAL A 1 604 ? -0.773 6.229 17.673 1.00 97.06 604 VAL A N 1
ATOM 4734 C CA . VAL A 1 604 ? -1.867 5.327 17.305 1.00 97.06 604 VAL A CA 1
ATOM 4735 C C . VAL A 1 604 ? -1.827 5.099 15.801 1.00 97.06 604 VAL A C 1
ATOM 4737 O O . VAL A 1 604 ? -1.649 6.029 15.002 1.00 97.06 604 VAL A O 1
ATOM 4740 N N . ARG A 1 605 ? -1.986 3.838 15.397 1.00 97.62 605 ARG A N 1
ATOM 4741 C CA . ARG A 1 605 ? -1.990 3.432 13.992 1.00 97.62 605 ARG A CA 1
ATOM 4742 C C . ARG A 1 605 ? -3.272 2.690 13.654 1.00 97.62 605 ARG A C 1
ATOM 4744 O O . ARG A 1 605 ? -3.489 1.572 14.108 1.00 97.62 605 ARG A O 1
ATOM 4751 N N . PHE A 1 606 ? -4.045 3.269 12.743 1.00 98.25 606 PHE A N 1
ATOM 4752 C CA . PHE A 1 606 ? -5.204 2.628 12.133 1.00 98.25 606 PHE A CA 1
ATOM 4753 C C . PHE A 1 606 ? -4.816 2.037 10.774 1.00 98.25 606 PHE A C 1
ATOM 4755 O O . PHE A 1 606 ? -4.222 2.717 9.928 1.00 98.25 606 PHE A O 1
ATOM 4762 N N . SER A 1 607 ? -5.134 0.765 10.557 1.00 98.31 607 SER A N 1
ATOM 4763 C CA . SER A 1 607 ? -4.771 0.002 9.359 1.00 98.31 607 SER A CA 1
ATOM 4764 C C . SER A 1 607 ? -5.905 -0.926 8.927 1.00 98.31 607 SER A C 1
ATOM 4766 O O . SER A 1 607 ? -6.789 -1.264 9.711 1.00 98.31 607 SER A O 1
ATOM 4768 N N . PHE A 1 608 ? -5.859 -1.384 7.679 1.00 98.38 608 PHE A N 1
ATOM 4769 C CA . PHE A 1 608 ? -6.798 -2.378 7.168 1.00 98.38 608 PHE A CA 1
ATOM 4770 C C . PHE A 1 608 ? -6.093 -3.436 6.316 1.00 98.38 608 PHE A C 1
ATOM 4772 O O . PHE A 1 608 ? -4.974 -3.246 5.837 1.00 98.38 608 PHE A O 1
ATOM 4779 N N . THR A 1 609 ? -6.746 -4.578 6.130 1.00 98.25 609 THR A N 1
ATOM 4780 C CA . THR A 1 609 ? -6.282 -5.685 5.285 1.00 98.25 609 THR A CA 1
ATOM 4781 C C . THR A 1 609 ? -7.461 -6.253 4.505 1.00 98.25 609 THR A C 1
ATOM 4783 O O . THR A 1 609 ? -8.516 -6.523 5.077 1.00 98.25 609 THR A O 1
ATOM 4786 N N . ILE A 1 610 ? -7.294 -6.461 3.198 1.00 98.06 610 ILE A N 1
ATOM 4787 C CA . ILE A 1 610 ? -8.291 -7.166 2.383 1.00 98.06 610 ILE A CA 1
ATOM 4788 C C . ILE A 1 610 ? -8.119 -8.664 2.639 1.00 98.06 610 ILE A C 1
ATOM 4790 O O . ILE A 1 610 ? -7.105 -9.243 2.264 1.00 98.06 610 ILE A O 1
ATOM 4794 N N . MET A 1 611 ? -9.098 -9.281 3.299 1.00 97.62 611 MET A N 1
ATOM 4795 C CA . MET A 1 611 ? -9.031 -10.685 3.711 1.00 97.62 611 MET A CA 1
ATOM 4796 C C . MET A 1 611 ? -9.434 -11.627 2.585 1.00 97.62 611 MET A C 1
ATOM 4798 O O . MET A 1 611 ? -8.780 -12.640 2.349 1.00 97.62 611 MET A O 1
ATOM 4802 N N . ASN A 1 612 ? -10.530 -11.313 1.898 1.00 96.81 612 ASN A N 1
ATOM 4803 C CA . ASN A 1 612 ? -10.980 -12.077 0.746 1.00 96.81 612 ASN A CA 1
ATOM 4804 C C . ASN A 1 612 ? -11.828 -11.221 -0.197 1.00 96.81 612 ASN A C 1
ATOM 4806 O O . ASN A 1 612 ? -12.410 -10.207 0.198 1.00 96.81 612 ASN A O 1
ATOM 4810 N N . VAL A 1 613 ? -11.883 -11.665 -1.450 1.00 97.00 613 VAL A N 1
ATOM 4811 C CA . VAL A 1 613 ? -12.782 -11.149 -2.482 1.00 97.00 613 VAL A CA 1
ATOM 4812 C C . VAL A 1 613 ? -13.579 -12.325 -3.024 1.00 97.00 613 VAL A C 1
ATOM 4814 O O . VAL A 1 613 ? -13.019 -13.349 -3.424 1.00 97.00 613 VAL A O 1
ATOM 4817 N N . SER A 1 614 ? -14.894 -12.176 -3.035 1.00 95.81 614 SER A N 1
ATOM 4818 C CA . SER A 1 614 ? -15.833 -13.178 -3.532 1.00 95.81 614 SER A CA 1
ATOM 4819 C C . SER A 1 614 ? -16.768 -12.574 -4.571 1.00 95.81 614 SER A C 1
ATOM 4821 O O . SER A 1 614 ? -16.912 -11.356 -4.643 1.00 95.81 614 SER A O 1
ATOM 4823 N N . VAL A 1 615 ? -17.379 -13.410 -5.402 1.00 94.44 615 VAL A N 1
ATOM 4824 C CA . VAL A 1 615 ? -18.393 -12.993 -6.374 1.00 94.44 615 VAL A CA 1
ATOM 4825 C C . VAL A 1 615 ? -19.612 -13.891 -6.255 1.00 94.44 615 VAL A C 1
ATOM 4827 O O . VAL A 1 615 ? -19.485 -15.103 -6.067 1.00 94.44 615 VAL A O 1
ATOM 4830 N N . ALA A 1 616 ? -20.796 -13.297 -6.365 1.00 88.31 616 ALA A N 1
ATOM 4831 C CA . ALA A 1 616 ? -22.035 -14.057 -6.429 1.00 88.31 616 ALA A CA 1
ATOM 4832 C C . ALA A 1 616 ? -22.154 -14.735 -7.804 1.00 88.31 616 ALA A C 1
ATOM 4834 O O . ALA A 1 616 ? -22.123 -14.062 -8.836 1.00 88.31 616 ALA A O 1
ATOM 4835 N N . HIS A 1 617 ? -22.306 -16.059 -7.826 1.00 82.44 617 HIS A N 1
ATOM 4836 C CA . HIS A 1 617 ? -22.553 -16.825 -9.044 1.00 82.44 617 HIS A CA 1
ATOM 4837 C C . HIS A 1 617 ? -23.761 -17.748 -8.831 1.00 82.44 617 HIS A C 1
ATOM 4839 O O . HIS A 1 617 ? -23.664 -18.807 -8.215 1.00 82.44 617 HIS A O 1
ATOM 4845 N N . GLY A 1 618 ? -24.934 -17.325 -9.310 1.00 79.31 618 GLY A N 1
ATOM 4846 C CA . GLY A 1 618 ? -26.191 -18.026 -9.032 1.00 79.31 618 GLY A CA 1
ATOM 4847 C C . GLY A 1 618 ? -26.610 -17.873 -7.565 1.00 79.31 618 GLY A C 1
ATOM 4848 O O . GLY A 1 618 ? -26.813 -16.753 -7.106 1.00 79.31 618 GLY A O 1
ATOM 4849 N N . GLN A 1 619 ? -26.758 -18.991 -6.845 1.00 73.81 619 GLN A N 1
ATOM 4850 C CA . GLN A 1 619 ? -27.111 -19.008 -5.414 1.00 73.81 619 GLN A CA 1
ATOM 4851 C C . GLN A 1 619 ? -25.899 -19.114 -4.474 1.00 73.81 619 GLN A C 1
ATOM 4853 O O . GLN A 1 619 ? -26.059 -18.968 -3.264 1.00 73.81 619 GLN A O 1
ATOM 4858 N N . GLU A 1 620 ? -24.695 -19.343 -5.003 1.00 83.00 620 GLU A N 1
ATOM 4859 C CA . GLU A 1 620 ? -23.486 -19.536 -4.201 1.00 83.00 620 GLU A CA 1
ATOM 4860 C C . GLU A 1 620 ? -22.511 -18.360 -4.355 1.00 83.00 620 GLU A C 1
ATOM 4862 O O . GLU A 1 620 ? -22.419 -17.716 -5.404 1.00 83.00 620 GLU A O 1
ATOM 4867 N N . SER A 1 621 ? -21.769 -18.073 -3.283 1.00 88.88 621 SER A N 1
ATOM 4868 C CA . SER A 1 621 ? -20.678 -17.096 -3.295 1.00 88.88 621 SER A CA 1
ATOM 4869 C C . SER A 1 621 ? -19.353 -17.816 -3.518 1.00 88.88 621 SER A C 1
ATOM 4871 O O . SER A 1 621 ? -18.930 -18.640 -2.702 1.00 88.88 621 SER A O 1
ATOM 4873 N N . VAL A 1 622 ? -18.689 -17.508 -4.631 1.00 93.12 622 VAL A N 1
ATOM 4874 C CA . VAL A 1 622 ? -17.411 -18.118 -5.005 1.00 93.12 622 VAL A CA 1
ATOM 4875 C C . VAL A 1 622 ? -16.270 -17.207 -4.564 1.00 93.12 622 VAL A C 1
ATOM 4877 O O . VAL A 1 622 ? -16.210 -16.036 -4.940 1.00 93.12 622 VAL A O 1
ATOM 4880 N N . ARG A 1 623 ? -15.330 -17.746 -3.779 1.00 94.31 623 ARG A N 1
ATOM 4881 C CA . ARG A 1 623 ? -14.108 -17.036 -3.366 1.00 94.31 623 ARG A CA 1
ATOM 4882 C C . ARG A 1 623 ? -13.088 -16.994 -4.506 1.00 94.31 623 ARG A C 1
ATOM 4884 O O . ARG A 1 623 ? -12.608 -18.040 -4.951 1.00 94.31 623 ARG A O 1
ATOM 4891 N N . ILE A 1 624 ? -12.749 -15.780 -4.932 1.00 95.56 624 ILE A N 1
ATOM 4892 C CA . ILE A 1 624 ? -11.791 -15.486 -6.008 1.00 95.56 624 ILE A CA 1
ATOM 4893 C C . ILE A 1 624 ? -10.397 -15.263 -5.432 1.00 95.56 624 ILE A C 1
ATOM 4895 O O . ILE A 1 624 ? -9.423 -15.808 -5.939 1.00 95.56 624 ILE A O 1
ATOM 4899 N N . PHE A 1 625 ? -10.319 -14.483 -4.357 1.00 96.62 625 PHE A N 1
ATOM 4900 C CA . PHE A 1 625 ? -9.080 -14.169 -3.663 1.00 96.62 625 PHE A CA 1
ATOM 4901 C C . PHE A 1 625 ? -9.250 -14.422 -2.168 1.00 96.62 625 PHE A C 1
ATOM 4903 O O . PHE A 1 625 ? -10.291 -14.100 -1.593 1.00 96.62 625 PHE A O 1
ATOM 4910 N N . GLU A 1 626 ? -8.213 -14.964 -1.542 1.00 96.69 626 GLU A N 1
ATOM 4911 C CA . GLU A 1 626 ? -8.109 -15.143 -0.098 1.00 96.69 626 GLU A CA 1
ATOM 4912 C C . GLU A 1 626 ? -6.660 -14.887 0.319 1.00 96.69 626 GLU A C 1
ATOM 4914 O O . GLU A 1 626 ? -5.728 -15.438 -0.274 1.00 96.69 626 GLU A O 1
ATOM 4919 N N . GLU A 1 627 ? -6.467 -14.022 1.315 1.00 97.06 627 GLU A N 1
ATOM 4920 C CA . GLU A 1 627 ? -5.138 -13.672 1.801 1.00 97.06 627 GLU A CA 1
ATOM 4921 C C . GLU A 1 627 ? -4.503 -14.884 2.490 1.00 97.06 627 GLU A C 1
ATOM 4923 O O . GLU A 1 627 ? -4.954 -15.351 3.536 1.00 97.06 627 GLU A O 1
ATOM 4928 N N . ALA A 1 628 ? -3.423 -15.394 1.899 1.00 95.50 628 ALA A N 1
ATOM 4929 C CA . ALA A 1 628 ? -2.764 -16.606 2.367 1.00 95.50 628 ALA A CA 1
ATOM 4930 C C . ALA A 1 628 ? -2.056 -16.416 3.718 1.00 95.50 628 ALA A C 1
ATOM 4932 O O . ALA A 1 628 ? -1.812 -17.395 4.426 1.00 95.50 628 ALA A O 1
ATOM 4933 N N . LYS A 1 629 ? -1.656 -15.183 4.060 1.00 96.12 629 LYS A N 1
ATOM 4934 C CA . LYS A 1 629 ? -0.968 -14.863 5.319 1.00 96.12 629 LYS A CA 1
ATOM 4935 C C . LYS A 1 629 ? -1.571 -13.611 5.970 1.00 96.12 629 LYS A C 1
ATOM 4937 O O . LYS A 1 629 ? -0.916 -12.571 5.986 1.00 96.12 629 LYS A O 1
ATOM 4942 N N . PRO A 1 630 ? -2.767 -13.711 6.575 1.00 94.12 630 PRO A N 1
ATOM 4943 C CA . PRO A 1 630 ? -3.529 -12.547 7.039 1.00 94.12 630 PRO A CA 1
ATOM 4944 C C . PRO A 1 630 ? -2.883 -11.776 8.199 1.00 94.12 630 PRO A C 1
ATOM 4946 O O . PRO A 1 630 ? -3.205 -10.614 8.418 1.00 94.12 630 PRO A O 1
ATOM 4949 N N . ASN A 1 631 ? -1.964 -12.407 8.936 1.00 93.94 631 ASN A N 1
ATOM 4950 C CA . ASN A 1 631 ? -1.223 -11.780 10.035 1.00 93.94 631 ASN A CA 1
ATOM 4951 C C . ASN A 1 631 ? 0.181 -11.309 9.610 1.00 93.94 631 ASN A C 1
ATOM 4953 O O . ASN A 1 631 ? 1.027 -11.055 10.463 1.00 93.94 631 ASN A O 1
ATOM 4957 N N . SER A 1 632 ? 0.469 -11.239 8.305 1.00 95.62 632 SER A N 1
ATOM 4958 C CA . SER A 1 632 ? 1.744 -10.715 7.817 1.00 95.62 632 SER A CA 1
ATOM 4959 C C . SER A 1 632 ? 1.741 -9.189 7.792 1.00 95.62 632 SER A C 1
ATOM 4961 O O . SER A 1 632 ? 0.788 -8.539 7.370 1.00 95.62 632 SER A O 1
ATOM 4963 N N . GLU A 1 633 ? 2.875 -8.605 8.146 1.00 93.12 633 GLU A N 1
ATOM 4964 C CA . GLU A 1 633 ? 3.162 -7.183 8.012 1.00 93.12 633 GLU A CA 1
ATOM 4965 C C . GLU A 1 633 ? 3.074 -6.680 6.560 1.00 93.12 633 GLU A C 1
ATOM 4967 O O . GLU A 1 633 ? 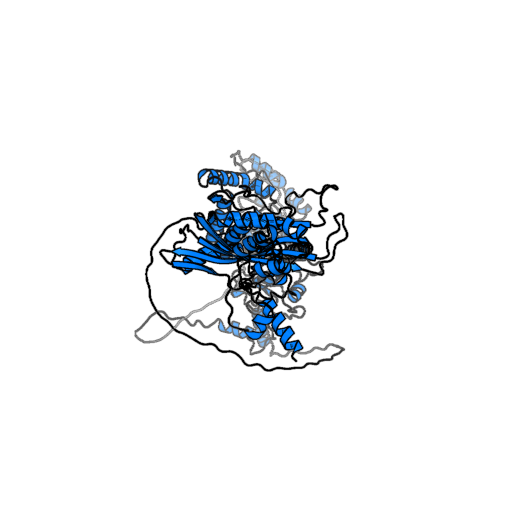2.890 -5.487 6.338 1.00 93.12 633 GLU A O 1
ATOM 4972 N N . LEU A 1 634 ? 3.181 -7.574 5.566 1.00 93.25 634 LEU A N 1
ATOM 4973 C CA . LEU A 1 634 ? 3.151 -7.205 4.148 1.00 93.25 634 LEU A CA 1
ATOM 4974 C C . LEU A 1 634 ? 1.742 -6.837 3.651 1.00 93.25 634 LEU A C 1
ATOM 4976 O O . LEU A 1 634 ? 1.623 -6.050 2.713 1.00 93.25 634 LEU A O 1
ATOM 4980 N N . CYS A 1 635 ? 0.688 -7.416 4.238 1.00 94.38 635 CYS A N 1
ATOM 4981 C CA . CYS A 1 635 ? -0.700 -7.183 3.819 1.00 94.38 635 CYS A CA 1
ATOM 4982 C C . CYS A 1 635 ? -1.423 -6.130 4.674 1.00 94.38 635 CYS A C 1
ATOM 4984 O O . CYS A 1 635 ? -2.461 -5.620 4.252 1.00 94.38 635 CYS A O 1
ATOM 4986 N N . CYS A 1 636 ? -0.865 -5.766 5.834 1.00 96.94 636 CYS A N 1
ATOM 4987 C CA . CYS A 1 636 ? -1.412 -4.739 6.717 1.00 96.94 636 CYS A CA 1
ATOM 4988 C C . CYS A 1 636 ? -1.150 -3.334 6.149 1.00 96.94 636 CYS A C 1
ATOM 4990 O O . CYS A 1 636 ? -0.049 -2.791 6.267 1.00 96.94 636 CYS A O 1
ATOM 4992 N N . LYS A 1 637 ? -2.159 -2.745 5.494 1.00 97.50 637 LYS A N 1
ATOM 4993 C CA . LYS A 1 637 ? -2.048 -1.445 4.820 1.00 97.50 637 LYS A CA 1
ATOM 4994 C C . LYS A 1 637 ? -2.365 -0.307 5.809 1.00 97.50 637 LYS A C 1
ATOM 4996 O O . LYS A 1 637 ? -3.476 -0.270 6.343 1.00 97.50 637 LYS A O 1
ATOM 5001 N N . PRO A 1 638 ? -1.428 0.632 6.062 1.00 97.81 638 PRO A N 1
ATOM 5002 C CA . PRO A 1 638 ? -1.661 1.741 6.983 1.00 97.81 638 PRO A CA 1
ATOM 5003 C C . PRO A 1 638 ? -2.614 2.767 6.366 1.00 97.81 638 PRO A C 1
ATOM 5005 O O . PRO A 1 638 ? -2.459 3.142 5.201 1.00 97.81 638 PRO A O 1
ATOM 5008 N N . LEU A 1 639 ? -3.570 3.252 7.159 1.00 98.19 639 LEU A N 1
ATOM 5009 C CA . LEU A 1 639 ? -4.573 4.221 6.718 1.00 98.19 639 LEU A CA 1
ATOM 5010 C C . LEU A 1 639 ? -4.450 5.562 7.438 1.00 98.19 639 LEU A C 1
ATOM 5012 O O . LEU A 1 639 ? -4.522 6.601 6.783 1.00 98.19 639 LEU A O 1
ATOM 5016 N N . CYS A 1 640 ? -4.232 5.546 8.754 1.00 98.38 640 CYS A N 1
ATOM 5017 C CA . CYS A 1 640 ? -4.032 6.744 9.563 1.00 98.38 640 CYS A CA 1
ATOM 5018 C C . CYS A 1 640 ? -2.942 6.517 10.607 1.00 98.38 640 CYS A C 1
ATOM 5020 O O . CYS A 1 640 ? -2.914 5.488 11.281 1.00 98.38 640 CYS A O 1
ATOM 5022 N N . LEU A 1 641 ? -2.045 7.493 10.717 1.00 98.38 641 LEU A N 1
ATOM 5023 C CA . LEU A 1 641 ? -0.981 7.551 11.709 1.00 98.38 641 LEU A CA 1
ATOM 5024 C C . LEU A 1 641 ? -1.147 8.849 12.488 1.00 98.38 641 LEU A C 1
ATOM 5026 O O . LEU A 1 641 ? -1.216 9.913 11.870 1.00 98.38 641 LEU A O 1
ATOM 5030 N N . MET A 1 642 ? -1.188 8.763 13.811 1.00 97.25 642 MET A N 1
ATOM 5031 C CA . MET A 1 642 ? -1.278 9.927 14.688 1.00 97.25 642 MET A CA 1
ATOM 5032 C C . MET A 1 642 ? -0.334 9.785 15.878 1.00 97.25 642 MET A C 1
ATOM 5034 O O . MET A 1 642 ? -0.081 8.673 16.340 1.00 97.25 642 MET A O 1
ATOM 5038 N N . LEU A 1 643 ? 0.183 10.912 16.358 1.00 97.31 643 LEU A N 1
ATOM 5039 C CA . LEU A 1 643 ? 0.856 11.008 17.651 1.00 97.31 643 LEU A CA 1
ATOM 5040 C C . LEU A 1 643 ? -0.194 11.402 18.687 1.00 97.31 643 LEU A C 1
ATOM 5042 O O . LEU A 1 643 ? -0.587 12.564 18.752 1.00 97.31 643 LEU A O 1
ATOM 5046 N N . ALA A 1 644 ? -0.720 10.412 19.395 1.00 94.75 644 ALA A N 1
ATOM 5047 C CA . ALA A 1 644 ? -1.793 10.559 20.368 1.00 94.75 644 ALA A CA 1
ATOM 5048 C C . ALA A 1 644 ? -1.696 9.424 21.394 1.00 94.75 644 ALA A C 1
ATOM 5050 O O . ALA A 1 644 ? -1.147 8.357 21.097 1.00 94.75 644 ALA A O 1
ATOM 5051 N N . ASP A 1 645 ? -2.237 9.651 22.586 1.00 91.88 645 ASP A N 1
ATOM 5052 C CA . ASP A 1 645 ? -2.493 8.581 23.544 1.00 91.88 645 ASP A CA 1
ATOM 5053 C C . ASP A 1 645 ? -3.824 7.915 23.188 1.00 91.88 645 ASP A C 1
ATOM 5055 O O . ASP A 1 645 ? -4.820 8.596 22.972 1.00 91.88 645 ASP A O 1
ATOM 5059 N N . GLU A 1 646 ? -3.868 6.586 23.155 1.00 89.25 646 GLU A N 1
ATOM 5060 C CA . GLU A 1 646 ? -5.130 5.847 22.998 1.00 89.25 646 GLU A CA 1
ATOM 5061 C C . GLU A 1 646 ? -6.100 6.078 24.166 1.00 89.25 646 GLU A C 1
ATOM 5063 O O . GLU A 1 646 ? -7.289 5.814 24.041 1.00 89.25 646 GLU A O 1
ATOM 5068 N N . SER A 1 647 ? -5.574 6.553 25.298 1.00 87.38 647 SER A N 1
ATOM 5069 C CA . SER A 1 647 ? -6.343 6.859 26.506 1.00 87.38 647 SER A CA 1
ATOM 5070 C C . SER A 1 647 ? -6.962 8.266 26.472 1.00 87.38 647 SER A C 1
ATOM 5072 O O . SER A 1 647 ? -7.778 8.580 27.331 1.00 87.38 647 SER A O 1
ATOM 5074 N N . ASP A 1 648 ? -6.550 9.122 25.526 1.00 91.44 648 ASP A N 1
ATOM 5075 C CA . ASP A 1 648 ? -7.136 10.447 25.292 1.00 91.44 648 ASP A CA 1
ATOM 5076 C C . ASP A 1 648 ? -8.283 10.312 24.281 1.00 91.44 648 ASP A C 1
ATOM 5078 O O . ASP A 1 648 ? -8.081 10.260 23.060 1.00 91.44 648 ASP A O 1
ATOM 5082 N N . HIS A 1 649 ? -9.498 10.194 24.815 1.00 92.06 649 HIS A N 1
ATOM 5083 C CA . HIS A 1 649 ? -10.696 9.903 24.038 1.00 92.06 649 HIS A CA 1
ATOM 5084 C C . HIS A 1 649 ? -11.068 11.060 23.102 1.00 92.06 649 HIS A C 1
ATOM 5086 O O . HIS A 1 649 ? -11.510 10.840 21.971 1.00 92.06 649 HIS A O 1
ATOM 5092 N N . GLU A 1 650 ? -10.877 12.299 23.543 1.00 92.81 650 GLU A N 1
ATOM 5093 C CA . GLU A 1 650 ? -11.173 13.512 22.792 1.00 92.81 650 GLU A CA 1
ATOM 5094 C C . GLU A 1 650 ? -10.317 13.587 21.528 1.00 92.81 650 GLU A C 1
ATOM 5096 O O . GLU A 1 650 ? -10.846 13.708 20.417 1.00 92.81 650 GLU A O 1
ATOM 5101 N N . THR A 1 651 ? -8.999 13.432 21.672 1.00 93.56 651 THR A N 1
ATOM 5102 C CA . THR A 1 651 ? -8.084 13.445 20.526 1.00 93.56 651 THR A CA 1
ATOM 5103 C C . THR A 1 651 ? -8.334 12.247 19.609 1.00 93.56 651 THR A C 1
ATOM 5105 O O . THR A 1 651 ? -8.414 12.402 18.385 1.00 93.56 651 THR A O 1
ATOM 5108 N N . LEU A 1 652 ? -8.513 11.046 20.171 1.00 94.31 652 LEU A N 1
ATOM 5109 C CA . LEU A 1 652 ? -8.737 9.828 19.390 1.00 94.31 652 LEU A CA 1
ATOM 5110 C C . LEU A 1 652 ? -10.009 9.924 18.533 1.00 94.31 652 LEU A C 1
ATOM 5112 O O . LEU A 1 652 ? -9.980 9.635 17.330 1.00 94.31 652 LEU A O 1
ATOM 5116 N N . THR A 1 653 ? -11.121 10.364 19.126 1.00 95.12 653 THR A N 1
ATOM 5117 C CA . THR A 1 653 ? -12.401 10.524 18.422 1.00 95.12 653 THR A CA 1
ATOM 5118 C C . THR A 1 653 ? -12.351 11.645 17.388 1.00 95.12 653 THR A C 1
ATOM 5120 O O . THR A 1 653 ? -12.849 11.461 16.272 1.00 95.12 653 THR A O 1
ATOM 5123 N N . ALA A 1 654 ? -11.701 12.774 17.689 1.00 95.12 654 ALA A N 1
ATOM 5124 C CA . ALA A 1 654 ? -11.548 13.879 16.744 1.00 95.12 654 ALA A CA 1
ATOM 5125 C C . ALA A 1 654 ? -10.817 13.443 15.461 1.00 95.12 654 ALA A C 1
ATOM 5127 O O . ALA A 1 654 ? -11.242 13.790 14.357 1.00 95.12 654 ALA A O 1
ATOM 5128 N N . ILE A 1 655 ? -9.761 12.631 15.585 1.00 96.19 655 ILE A N 1
ATOM 5129 C CA . ILE A 1 655 ? -8.956 12.181 14.440 1.00 96.19 655 ILE A CA 1
ATOM 5130 C C . ILE A 1 655 ? -9.577 10.988 13.702 1.00 96.19 655 ILE A C 1
ATOM 5132 O O . ILE A 1 655 ? -9.493 10.924 12.472 1.00 96.19 655 ILE A O 1
ATOM 5136 N N . LEU A 1 656 ? -10.196 10.034 14.410 1.00 97.06 656 LEU A N 1
ATOM 5137 C CA . LEU A 1 656 ? -10.756 8.828 13.785 1.00 97.06 656 LEU A CA 1
ATOM 5138 C C . LEU A 1 656 ? -12.182 9.006 13.259 1.00 97.06 656 LEU A C 1
ATOM 5140 O O . LEU A 1 656 ? -12.548 8.320 12.303 1.00 97.06 656 LEU A O 1
ATOM 5144 N N . SER A 1 657 ? -12.981 9.926 13.805 1.00 96.50 657 SER A N 1
ATOM 5145 C CA . SER A 1 657 ? -14.379 10.107 13.384 1.00 96.50 657 SER A CA 1
ATOM 5146 C C . SER A 1 657 ? -14.576 10.345 11.876 1.00 96.50 657 SER A C 1
ATOM 5148 O O . SER A 1 657 ? -15.521 9.762 11.333 1.00 96.50 657 SER A O 1
ATOM 5150 N N . PRO A 1 658 ? -13.702 11.063 11.131 1.00 97.25 658 PRO A N 1
ATOM 5151 C CA . PRO A 1 658 ? -13.839 11.171 9.679 1.00 97.25 658 PRO A CA 1
ATOM 5152 C C . PRO A 1 658 ? -13.714 9.818 8.966 1.00 97.25 658 PRO A C 1
ATOM 5154 O O . PRO A 1 658 ? -14.443 9.561 8.012 1.00 97.25 658 PRO A O 1
ATOM 5157 N N . LEU A 1 659 ? -12.831 8.928 9.437 1.00 97.25 659 LEU A N 1
ATOM 5158 C CA . LEU A 1 659 ? -12.672 7.586 8.864 1.00 97.25 659 LEU A CA 1
ATOM 5159 C C . LEU A 1 659 ? -13.897 6.717 9.131 1.00 97.25 659 LEU A C 1
ATOM 5161 O O . LEU A 1 659 ? -14.319 5.977 8.247 1.00 97.25 659 LEU A O 1
ATOM 5165 N N . ILE A 1 660 ? -14.483 6.824 10.325 1.00 97.00 660 ILE A N 1
ATOM 5166 C CA . ILE A 1 660 ? -15.699 6.085 10.677 1.00 97.00 660 ILE A CA 1
ATOM 5167 C C . ILE A 1 660 ? -16.899 6.595 9.874 1.00 97.00 660 ILE A C 1
ATOM 5169 O O . ILE A 1 660 ? -17.681 5.789 9.373 1.00 97.00 660 ILE A O 1
ATOM 5173 N N . ALA A 1 661 ? -17.014 7.909 9.667 1.00 96.81 661 ALA A N 1
ATOM 5174 C CA . ALA A 1 661 ? -18.048 8.492 8.815 1.00 96.81 661 ALA A CA 1
ATOM 5175 C C . ALA A 1 661 ? -17.913 8.036 7.349 1.00 96.81 661 ALA A C 1
ATOM 5177 O O . ALA A 1 661 ? -18.905 7.653 6.727 1.00 96.81 661 ALA A O 1
ATOM 5178 N N . GLU A 1 662 ? -16.686 8.026 6.811 1.00 97.69 662 GLU A N 1
ATOM 5179 C CA . GLU A 1 662 ? -16.382 7.492 5.477 1.00 97.69 662 GLU A CA 1
ATOM 5180 C C . GLU A 1 662 ? -16.744 5.993 5.390 1.00 97.69 662 GLU A C 1
ATOM 5182 O O . GLU A 1 662 ? -17.437 5.575 4.460 1.00 97.69 662 GLU A O 1
ATOM 5187 N N . ARG A 1 663 ? -16.336 5.190 6.383 1.00 97.25 663 ARG A N 1
ATOM 5188 C CA . ARG A 1 663 ? -16.637 3.751 6.497 1.00 97.25 663 ARG A CA 1
ATOM 5189 C C . ARG A 1 663 ? -18.136 3.472 6.496 1.00 97.25 663 ARG A C 1
ATOM 5191 O O . ARG A 1 663 ? -18.596 2.613 5.747 1.00 97.25 663 ARG A O 1
ATOM 5198 N N . GLU A 1 664 ? -18.896 4.194 7.312 1.00 96.56 664 GLU A N 1
ATOM 5199 C CA . GLU A 1 664 ? -20.339 3.993 7.434 1.00 96.56 664 GLU A CA 1
ATOM 5200 C C . GLU A 1 664 ? -21.071 4.361 6.139 1.00 96.56 664 GLU A C 1
ATOM 5202 O O . GLU A 1 664 ? -21.942 3.621 5.683 1.00 96.56 664 GLU A O 1
ATOM 5207 N N . ALA A 1 665 ? -20.657 5.445 5.473 1.00 97.00 665 ALA A N 1
ATOM 5208 C CA . ALA A 1 665 ? -21.201 5.805 4.168 1.00 97.00 665 ALA A CA 1
ATOM 5209 C C . ALA A 1 665 ? -20.971 4.692 3.124 1.00 97.00 665 ALA A C 1
ATOM 5211 O O . ALA A 1 665 ? -21.889 4.359 2.369 1.00 97.00 665 ALA A O 1
ATOM 5212 N N . MET A 1 666 ? -19.776 4.086 3.109 1.00 97.44 666 MET A N 1
ATOM 5213 C CA . MET A 1 666 ? -19.397 3.042 2.145 1.00 97.44 666 MET A CA 1
ATOM 5214 C C . MET A 1 666 ? -20.164 1.726 2.306 1.00 97.44 666 MET A C 1
ATOM 5216 O O . MET A 1 666 ? -20.329 1.011 1.323 1.00 97.44 666 MET A O 1
ATOM 5220 N N . LYS A 1 667 ? -20.671 1.391 3.498 1.00 95.69 667 LYS A N 1
ATOM 5221 C CA . LYS A 1 667 ? -21.451 0.153 3.707 1.00 95.69 667 LYS A CA 1
ATOM 5222 C C . LYS A 1 667 ? -22.742 0.088 2.887 1.00 95.69 667 LYS A C 1
ATOM 5224 O O . LYS A 1 667 ? -23.241 -0.998 2.609 1.00 95.69 667 LYS A O 1
ATOM 5229 N N . SER A 1 668 ? -23.302 1.248 2.547 1.00 94.62 668 SER A N 1
ATOM 5230 C CA . SER A 1 668 ? -24.605 1.382 1.882 1.00 94.62 668 SER A CA 1
ATOM 5231 C C . SER A 1 668 ? -24.511 1.697 0.384 1.00 94.62 668 SER A C 1
ATOM 5233 O O . SER A 1 668 ? -25.528 2.002 -0.240 1.00 94.62 668 SER A O 1
ATOM 5235 N N . SER A 1 669 ? -23.305 1.650 -0.189 1.00 96.81 669 SER A N 1
ATOM 5236 C CA . SER A 1 669 ? -23.039 2.022 -1.578 1.00 96.81 669 SER A CA 1
ATOM 5237 C C . SER A 1 669 ? -22.130 1.014 -2.277 1.00 96.81 669 SER A C 1
ATOM 5239 O O . SER A 1 669 ? -21.353 0.304 -1.637 1.00 96.81 669 SER A O 1
ATOM 5241 N N . ASP A 1 670 ? -22.222 0.982 -3.604 1.00 96.88 670 ASP A N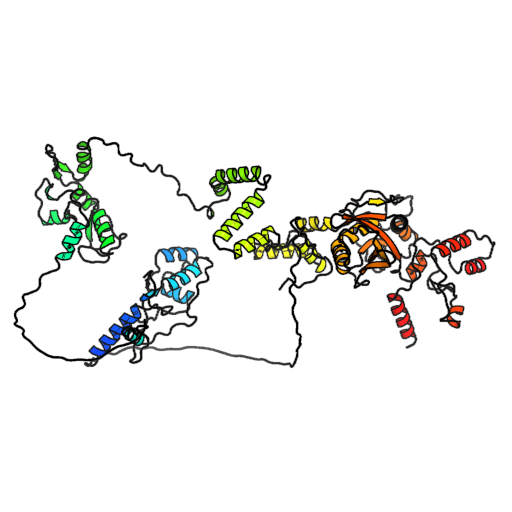 1
ATOM 5242 C CA . ASP A 1 670 ? -21.445 0.103 -4.461 1.00 96.88 670 ASP A CA 1
ATOM 5243 C C . ASP A 1 670 ? -20.353 0.911 -5.177 1.00 96.88 670 ASP A C 1
ATOM 5245 O O . ASP A 1 670 ? -20.600 1.978 -5.746 1.00 96.88 670 ASP A O 1
ATOM 5249 N N . LEU A 1 671 ? -19.127 0.394 -5.173 1.00 97.94 671 LEU A N 1
ATOM 5250 C CA . LEU A 1 671 ? -17.983 0.998 -5.851 1.00 97.94 671 LEU A CA 1
ATOM 5251 C C . LEU A 1 671 ? -17.895 0.500 -7.294 1.00 97.94 671 LEU A C 1
ATOM 5253 O O . LEU A 1 671 ? -17.813 -0.703 -7.533 1.00 97.94 671 LEU A O 1
ATOM 5257 N N . LEU A 1 672 ? -17.810 1.422 -8.246 1.00 97.25 672 LEU A N 1
ATOM 5258 C CA . LEU A 1 672 ? -17.505 1.162 -9.647 1.00 97.25 672 LEU A CA 1
ATOM 5259 C C . LEU A 1 672 ? -16.035 1.469 -9.935 1.00 97.25 672 LEU A C 1
ATOM 5261 O O . LEU A 1 672 ? -15.574 2.601 -9.769 1.00 97.25 672 LEU A O 1
ATOM 5265 N N . LEU A 1 673 ? -15.307 0.460 -10.409 1.00 96.75 673 LEU A N 1
ATOM 5266 C CA . LEU A 1 673 ? -13.872 0.545 -10.666 1.00 96.75 673 LEU A CA 1
ATOM 5267 C C . LEU A 1 673 ? -13.509 -0.161 -11.975 1.00 96.75 673 LEU A C 1
ATOM 5269 O O . LEU A 1 673 ? -13.923 -1.296 -12.209 1.00 96.75 673 LEU A O 1
ATOM 5273 N N . ASP A 1 674 ? -12.727 0.506 -12.824 1.00 95.31 674 ASP A N 1
ATOM 5274 C CA . ASP A 1 674 ? -12.184 -0.101 -14.042 1.00 95.31 674 ASP A CA 1
ATOM 5275 C C . ASP A 1 674 ? -10.984 -0.989 -13.693 1.00 95.31 674 ASP A C 1
ATOM 5277 O O . ASP A 1 674 ? -9.941 -0.505 -13.252 1.00 95.31 674 ASP A O 1
ATOM 5281 N N . MET A 1 675 ? -11.146 -2.296 -13.893 1.00 93.81 675 MET A N 1
ATOM 5282 C CA . MET A 1 675 ? -10.087 -3.288 -13.749 1.00 93.81 675 MET A CA 1
ATOM 5283 C C . MET A 1 675 ? -10.042 -4.160 -15.000 1.00 93.81 675 MET A C 1
ATOM 5285 O O . MET A 1 675 ? -11.065 -4.638 -15.486 1.00 93.81 675 MET A O 1
ATOM 5289 N N . GLY A 1 676 ? -8.861 -4.433 -15.537 1.00 89.94 676 GLY A N 1
ATOM 5290 C CA . GLY A 1 676 ? -8.685 -5.227 -16.752 1.00 89.94 676 GLY A CA 1
ATOM 5291 C C . GLY A 1 676 ? -9.342 -4.616 -17.996 1.00 89.94 676 GLY A C 1
ATOM 5292 O O . GLY A 1 676 ? -9.584 -5.338 -18.960 1.00 89.94 676 GLY A O 1
ATOM 5293 N N . GLY A 1 677 ? -9.645 -3.310 -17.982 1.00 92.25 677 GLY A N 1
ATOM 5294 C CA . GLY A 1 677 ? -10.366 -2.603 -19.046 1.00 92.25 677 GLY A CA 1
ATOM 5295 C C . GLY A 1 677 ? -11.888 -2.774 -19.003 1.00 92.25 677 GLY A C 1
ATOM 5296 O O . GLY A 1 677 ? -12.549 -2.542 -20.015 1.00 92.25 677 GLY A O 1
ATOM 5297 N N . ILE A 1 678 ? -12.434 -3.235 -17.875 1.00 94.44 678 ILE A N 1
ATOM 5298 C CA . ILE A 1 678 ? -13.859 -3.487 -17.664 1.00 94.44 678 ILE A CA 1
ATOM 5299 C C . ILE A 1 678 ? -14.274 -2.839 -16.349 1.00 94.44 678 ILE A C 1
ATOM 5301 O O . ILE A 1 678 ? -13.645 -3.043 -15.309 1.00 94.44 678 ILE A O 1
ATOM 5305 N N . GLN A 1 679 ? -15.382 -2.105 -16.380 1.00 95.50 679 GLN A N 1
ATOM 5306 C CA . GLN A 1 679 ? -15.983 -1.548 -15.176 1.00 95.50 679 GLN A CA 1
ATOM 5307 C C . GLN A 1 679 ? -16.615 -2.669 -14.341 1.00 95.50 679 GLN A C 1
ATOM 5309 O O . GLN A 1 679 ? -17.511 -3.378 -14.807 1.00 95.50 679 GLN A O 1
ATOM 5314 N N . ARG A 1 680 ? -16.132 -2.837 -13.110 1.00 95.06 680 ARG A N 1
ATOM 5315 C CA . ARG A 1 680 ? -16.601 -3.842 -12.151 1.00 95.06 680 ARG A CA 1
ATOM 5316 C C . ARG A 1 680 ? -17.185 -3.186 -10.901 1.00 95.06 680 ARG A C 1
ATOM 5318 O O . ARG A 1 680 ? -16.771 -2.088 -10.530 1.00 95.06 680 ARG A O 1
ATOM 5325 N N . THR A 1 681 ? -18.117 -3.878 -10.252 1.00 96.75 681 THR A N 1
ATOM 5326 C CA . THR A 1 681 ? -18.861 -3.396 -9.078 1.00 96.75 681 THR A CA 1
ATOM 5327 C C . THR A 1 681 ? -18.425 -4.115 -7.800 1.00 96.75 681 THR A C 1
ATOM 5329 O O . THR A 1 681 ? -18.445 -5.345 -7.758 1.00 96.75 681 THR A O 1
ATOM 5332 N N . PHE A 1 682 ? -18.094 -3.371 -6.740 1.00 97.12 682 PHE A N 1
ATOM 5333 C CA . PHE A 1 682 ? -17.628 -3.896 -5.450 1.00 97.12 682 PHE A CA 1
ATOM 5334 C C . PHE A 1 682 ? -18.507 -3.437 -4.291 1.00 97.12 682 PHE A C 1
ATOM 5336 O O . PHE A 1 682 ? -18.868 -2.268 -4.194 1.00 97.12 682 PHE A O 1
ATOM 5343 N N . LYS A 1 683 ? -18.774 -4.364 -3.374 1.00 96.69 683 LYS A N 1
ATOM 5344 C CA . LYS A 1 683 ? -19.420 -4.147 -2.079 1.00 96.69 683 LYS A CA 1
ATOM 5345 C C . LYS A 1 683 ? -18.437 -4.475 -0.971 1.00 96.69 683 LYS A C 1
ATOM 5347 O O . LYS A 1 683 ? -17.697 -5.453 -1.088 1.00 96.69 683 LYS A O 1
ATOM 5352 N N . PHE A 1 684 ? -18.458 -3.710 0.113 1.00 97.75 684 PHE A N 1
ATOM 5353 C CA . PHE A 1 684 ? -17.514 -3.873 1.216 1.00 97.75 684 PHE A CA 1
ATOM 5354 C C . PHE A 1 684 ? -18.201 -4.356 2.488 1.00 97.75 684 PHE A C 1
ATOM 5356 O O . PHE A 1 684 ? -19.265 -3.870 2.863 1.00 97.75 684 PHE A O 1
ATOM 5363 N N . ILE A 1 685 ? -17.554 -5.298 3.170 1.00 97.62 685 ILE A N 1
ATOM 5364 C CA . ILE A 1 685 ? -17.907 -5.735 4.519 1.00 97.62 685 ILE A CA 1
ATOM 5365 C C . ILE A 1 685 ? -16.709 -5.441 5.412 1.00 97.62 685 ILE A C 1
ATOM 5367 O O . ILE A 1 685 ? -15.663 -6.083 5.293 1.00 97.62 685 ILE A O 1
ATOM 5371 N N . PHE A 1 686 ? -16.873 -4.480 6.311 1.00 97.94 686 PHE A N 1
ATOM 5372 C CA . PHE A 1 686 ? -15.855 -4.099 7.281 1.00 97.94 686 PHE A CA 1
ATOM 5373 C C . PHE A 1 686 ? -15.986 -4.957 8.538 1.00 97.94 686 PHE A C 1
ATOM 5375 O O . PHE A 1 686 ? -17.071 -5.082 9.102 1.00 97.94 686 PHE A O 1
ATOM 5382 N N . ARG A 1 687 ? -14.885 -5.571 8.971 1.00 96.81 687 ARG A N 1
ATOM 5383 C CA . ARG A 1 687 ? -14.824 -6.383 10.188 1.00 96.81 687 ARG A CA 1
ATOM 5384 C C . ARG A 1 687 ? -13.714 -5.862 11.082 1.00 96.81 687 ARG A C 1
ATOM 5386 O O . ARG A 1 687 ? -12.539 -6.164 10.873 1.00 96.81 687 ARG A O 1
ATOM 5393 N N . GLY A 1 688 ? -14.107 -5.092 12.086 1.00 94.94 688 GLY A N 1
ATOM 5394 C CA . GLY A 1 688 ? -13.194 -4.593 13.095 1.00 94.94 688 GLY A CA 1
ATOM 5395 C C . GLY A 1 688 ? -12.847 -5.664 14.123 1.00 94.94 688 GLY A C 1
ATOM 5396 O O . GLY A 1 688 ? -13.527 -5.769 15.136 1.00 94.94 688 GLY A O 1
ATOM 5397 N N . THR A 1 689 ? -11.824 -6.479 13.847 1.00 95.62 689 THR A N 1
ATOM 5398 C CA . THR A 1 689 ? -11.386 -7.576 14.738 1.00 95.62 689 THR A CA 1
ATOM 5399 C C . THR A 1 689 ? -9.940 -7.441 15.211 1.00 95.62 689 THR A C 1
ATOM 5401 O O . THR A 1 689 ? -9.468 -8.299 15.945 1.00 95.62 689 THR A O 1
ATOM 5404 N N . GLY A 1 690 ? -9.190 -6.446 14.731 1.00 94.19 690 GLY A N 1
ATOM 5405 C CA . GLY A 1 690 ? -7.786 -6.236 15.090 1.00 94.19 690 GLY A CA 1
ATOM 5406 C C . GLY A 1 690 ? -7.596 -5.176 16.169 1.00 94.19 690 GLY A C 1
ATOM 5407 O O . GLY A 1 690 ? -6.796 -4.268 15.963 1.00 94.19 690 GLY A O 1
ATOM 5408 N N . TYR A 1 691 ? -8.362 -5.275 17.253 1.00 95.12 691 TYR A N 1
ATOM 5409 C CA . TYR A 1 691 ? -8.321 -4.382 18.412 1.00 95.12 691 TYR A CA 1
ATOM 5410 C C . TYR A 1 691 ? -8.048 -5.236 19.650 1.00 95.12 691 TYR A C 1
ATOM 5412 O O . TYR A 1 691 ? -8.588 -6.341 19.755 1.00 95.12 691 TYR A O 1
ATOM 5420 N N . ASP A 1 692 ? -7.220 -4.748 20.567 1.00 94.88 692 ASP A N 1
ATOM 5421 C CA . ASP A 1 692 ? -7.036 -5.391 21.863 1.00 94.88 692 ASP A CA 1
ATOM 5422 C C . ASP A 1 692 ? -8.247 -5.126 22.782 1.00 94.88 692 ASP A C 1
ATOM 5424 O O . ASP A 1 692 ? -9.103 -4.284 22.502 1.00 94.88 692 ASP A O 1
ATOM 5428 N N . GLU A 1 693 ? -8.364 -5.868 23.889 1.00 95.62 693 GLU A N 1
ATOM 5429 C CA . GLU A 1 693 ? -9.523 -5.720 24.783 1.00 95.62 693 GLU A CA 1
ATOM 5430 C C . GLU A 1 693 ? -9.626 -4.300 25.357 1.00 95.62 693 GLU A C 1
ATOM 5432 O O . GLU A 1 693 ? -10.732 -3.779 25.521 1.00 95.62 693 GLU A O 1
ATOM 5437 N N . LYS A 1 694 ? -8.480 -3.667 25.645 1.00 93.81 694 LYS A N 1
ATOM 5438 C CA . LYS A 1 694 ? -8.426 -2.316 26.202 1.00 93.81 694 LYS A CA 1
ATOM 5439 C C . LYS A 1 694 ? -9.076 -1.318 25.245 1.00 93.81 694 LYS A C 1
ATOM 5441 O O . LYS A 1 694 ? -9.983 -0.599 25.660 1.00 93.81 694 LYS A O 1
ATOM 5446 N N . LEU A 1 695 ? -8.662 -1.309 23.979 1.00 94.31 695 LEU A N 1
ATOM 5447 C CA . LEU A 1 695 ? -9.204 -0.391 22.989 1.00 94.31 695 LEU A CA 1
ATOM 5448 C C . LEU A 1 695 ? -10.658 -0.723 22.645 1.00 94.31 695 LEU A C 1
ATOM 5450 O O . LEU A 1 695 ? -11.455 0.197 22.503 1.00 94.31 695 LEU A O 1
ATOM 5454 N N . VAL A 1 696 ? -11.043 -2.008 22.572 1.00 96.00 696 VAL A N 1
ATOM 5455 C CA . VAL A 1 696 ? -12.455 -2.399 22.369 1.00 96.00 696 VAL A CA 1
ATOM 5456 C C . VAL A 1 696 ? -13.346 -1.811 23.460 1.00 96.00 696 VAL A C 1
ATOM 5458 O O . VAL A 1 696 ? -14.392 -1.249 23.147 1.00 96.00 696 VAL A O 1
ATOM 5461 N N . ARG A 1 697 ? -12.941 -1.910 24.733 1.00 95.19 697 ARG A N 1
ATOM 5462 C CA . ARG A 1 697 ? -13.717 -1.347 25.847 1.00 95.19 697 ARG A CA 1
ATOM 5463 C C . ARG A 1 697 ? -13.874 0.164 25.723 1.00 95.19 697 ARG A C 1
ATOM 5465 O O . ARG A 1 697 ? -14.988 0.656 25.859 1.00 95.19 697 ARG A O 1
ATOM 5472 N N . GLU A 1 698 ? -12.789 0.860 25.399 1.00 93.50 698 GLU A N 1
ATOM 5473 C CA . GLU A 1 698 ? -12.774 2.316 25.249 1.00 93.50 698 GLU A CA 1
ATOM 5474 C C . GLU A 1 698 ? -13.690 2.796 24.106 1.00 93.50 698 GLU A C 1
ATOM 5476 O O . GLU A 1 698 ? -14.500 3.704 24.288 1.00 93.50 698 GLU A O 1
ATOM 5481 N N . VAL A 1 699 ? -13.626 2.161 22.928 1.00 94.19 699 VAL A N 1
ATOM 5482 C CA . VAL A 1 699 ? -14.381 2.612 21.739 1.00 94.19 699 VAL A CA 1
ATOM 5483 C C . VAL A 1 699 ? -15.848 2.169 21.722 1.00 94.19 699 VAL A C 1
ATOM 5485 O O . VAL A 1 699 ? -16.670 2.815 21.065 1.00 94.19 699 VAL A O 1
ATOM 5488 N N . GLU A 1 700 ? -16.184 1.092 22.441 1.00 96.19 700 GLU A N 1
ATOM 5489 C CA . GLU A 1 700 ? -17.556 0.597 22.645 1.00 96.19 700 GLU A CA 1
ATOM 5490 C C . GLU A 1 700 ? -18.189 1.112 23.953 1.00 96.19 700 GLU A C 1
ATOM 5492 O O . GLU A 1 700 ? -19.281 0.684 24.324 1.00 96.19 700 GLU A O 1
ATOM 5497 N N . GLY A 1 701 ? -17.526 2.029 24.667 1.00 94.75 701 GLY A N 1
ATOM 5498 C CA . GLY A 1 701 ? -18.080 2.694 25.850 1.00 94.75 701 GLY A CA 1
ATOM 5499 C C . GLY A 1 701 ? -18.308 1.783 27.062 1.00 94.75 701 GLY A C 1
ATOM 5500 O O . GLY A 1 701 ? -19.179 2.056 27.898 1.00 94.75 701 GLY A O 1
ATOM 5501 N N . LEU A 1 702 ? -17.541 0.695 27.147 1.00 96.31 702 LEU A N 1
ATOM 5502 C CA . LEU A 1 702 ? -17.539 -0.238 28.267 1.00 96.31 702 LEU A CA 1
ATOM 5503 C C . LEU A 1 702 ? -16.583 0.242 29.359 1.00 96.31 702 LEU A C 1
ATOM 5505 O O . LEU A 1 702 ? -15.551 0.854 29.095 1.00 96.31 702 LEU A O 1
ATOM 5509 N N . GLU A 1 703 ? -16.868 -0.132 30.601 1.00 94.81 703 GLU A N 1
ATOM 5510 C CA . GLU A 1 703 ? -15.902 0.037 31.685 1.00 94.81 703 GLU A CA 1
ATOM 5511 C C . GLU A 1 703 ? -14.573 -0.687 31.397 1.00 94.81 703 GLU A C 1
ATOM 5513 O O . GLU A 1 703 ? -14.544 -1.760 30.784 1.00 94.81 703 GLU A O 1
ATOM 5518 N N . ALA A 1 704 ? -13.472 -0.126 31.904 1.00 92.31 704 ALA A N 1
ATOM 5519 C CA . ALA A 1 704 ? -12.120 -0.659 31.739 1.00 92.31 704 ALA A CA 1
ATOM 5520 C C . ALA A 1 704 ? -11.954 -2.102 32.271 1.00 92.31 704 ALA A C 1
ATOM 5522 O O . ALA A 1 704 ? -12.780 -2.618 33.028 1.00 92.31 704 ALA A O 1
ATOM 5523 N N . SER A 1 705 ? -10.837 -2.756 31.931 1.00 90.00 705 SER A N 1
ATOM 5524 C CA . SER A 1 705 ? -10.574 -4.189 32.187 1.00 90.00 705 SER A CA 1
ATOM 5525 C C . SER A 1 705 ? -10.663 -4.632 33.662 1.00 90.00 705 SER A C 1
ATOM 5527 O O . SER A 1 705 ? -10.801 -5.819 33.957 1.00 90.00 705 SER A O 1
ATOM 5529 N N . GLY A 1 706 ? -10.610 -3.692 34.612 1.00 91.75 706 GLY A N 1
ATOM 5530 C CA . GLY A 1 706 ? -10.807 -3.948 36.045 1.00 91.75 706 GLY A CA 1
ATOM 5531 C C . GLY A 1 706 ? -12.269 -4.116 36.483 1.00 91.75 706 GLY A C 1
ATOM 5532 O O . GLY A 1 706 ? -12.515 -4.407 37.651 1.00 91.75 706 GLY A O 1
ATOM 5533 N N . SER A 1 707 ? -13.235 -3.942 35.577 1.00 94.94 707 SER A N 1
ATOM 5534 C CA . SER A 1 707 ? -14.667 -3.980 35.885 1.00 94.94 707 SER A CA 1
ATOM 5535 C C . SER A 1 707 ? -15.143 -5.320 36.475 1.00 94.94 707 SER A C 1
ATOM 5537 O O . SER A 1 707 ? -14.520 -6.384 36.335 1.00 94.94 707 SER A O 1
ATOM 5539 N N . VAL A 1 708 ? -16.307 -5.254 37.130 1.00 96.81 708 VAL A N 1
ATOM 5540 C CA . VAL A 1 708 ? -17.128 -6.418 37.488 1.00 96.81 708 VAL A CA 1
ATOM 5541 C C . VAL A 1 708 ? -17.688 -7.095 36.231 1.00 96.81 708 VAL A C 1
ATOM 5543 O O . VAL A 1 708 ? -17.819 -8.315 36.235 1.00 96.81 708 VAL A O 1
ATOM 5546 N N . TYR A 1 709 ? -17.962 -6.350 35.154 1.00 96.81 709 TYR A N 1
ATOM 5547 C CA . TYR A 1 709 ? -18.378 -6.896 33.857 1.00 96.81 709 TYR A CA 1
ATOM 5548 C C . TYR A 1 709 ? -17.142 -7.235 33.015 1.00 96.81 709 TYR A C 1
ATOM 5550 O O . TYR A 1 709 ? -16.519 -6.377 32.379 1.00 96.81 709 TYR A O 1
ATOM 5558 N N . ILE A 1 710 ? -16.758 -8.511 33.041 1.00 95.62 710 ILE A N 1
ATOM 5559 C CA . ILE A 1 710 ? -15.463 -8.968 32.516 1.00 95.62 710 ILE A CA 1
ATOM 5560 C C . ILE A 1 710 ? -15.469 -9.274 31.020 1.00 95.62 710 ILE A C 1
ATOM 5562 O O . ILE A 1 710 ? -14.406 -9.315 30.418 1.00 95.62 710 ILE A O 1
ATOM 5566 N N . CYS A 1 711 ? -16.629 -9.498 30.408 1.00 96.50 711 CYS A N 1
ATOM 5567 C CA . CYS A 1 711 ? -16.703 -9.917 29.015 1.00 96.50 711 CYS A CA 1
ATOM 5568 C C . CYS A 1 711 ? -17.101 -8.745 28.114 1.00 96.50 711 CYS A C 1
ATOM 5570 O O . CYS A 1 711 ? -18.018 -7.999 28.436 1.00 96.50 711 CYS A O 1
ATOM 5572 N N . THR A 1 712 ? -16.454 -8.598 26.960 1.00 96.62 712 THR A N 1
ATOM 5573 C CA . THR A 1 712 ? -16.883 -7.658 25.907 1.00 96.62 712 THR A CA 1
ATOM 5574 C C . THR A 1 712 ? -17.994 -8.236 25.022 1.00 96.62 712 THR A C 1
ATOM 5576 O O . THR A 1 712 ? -18.611 -7.502 24.259 1.00 96.62 712 THR A O 1
ATOM 5579 N N . LEU A 1 713 ? -18.286 -9.537 25.149 1.00 97.25 713 LEU A N 1
ATOM 5580 C CA . LEU A 1 713 ? -19.223 -10.285 24.300 1.00 97.25 713 LEU A CA 1
ATOM 5581 C C . LEU A 1 713 ? -20.543 -10.629 25.007 1.00 97.25 713 LEU A C 1
ATOM 5583 O O . LEU A 1 713 ? -21.566 -10.797 24.346 1.00 97.25 713 LEU A O 1
ATOM 5587 N N . CYS A 1 714 ? -20.535 -10.766 26.334 1.00 96.69 714 CYS A N 1
ATOM 5588 C CA . CYS A 1 714 ? -21.707 -11.114 27.140 1.00 96.69 714 CYS A CA 1
ATOM 5589 C C . CYS A 1 714 ? -21.805 -10.244 28.400 1.00 96.69 714 CYS A C 1
ATOM 5591 O O . CYS A 1 714 ? -20.901 -9.469 28.706 1.00 96.69 714 CYS A O 1
ATOM 5593 N N . ASP A 1 715 ? -22.899 -10.395 29.147 1.00 97.12 715 ASP A N 1
ATOM 5594 C CA . ASP A 1 715 ? -23.205 -9.560 30.317 1.00 97.12 715 ASP A CA 1
ATOM 5595 C C . ASP A 1 715 ? -22.826 -10.179 31.666 1.00 97.12 715 ASP A C 1
ATOM 5597 O O . ASP A 1 715 ? -23.178 -9.638 32.714 1.00 97.12 715 ASP A O 1
ATOM 5601 N N . ALA A 1 716 ? -22.104 -11.301 31.650 1.00 96.19 716 ALA A N 1
ATOM 5602 C CA . ALA A 1 716 ? -21.722 -12.010 32.862 1.00 96.19 716 ALA A CA 1
ATOM 5603 C C . ALA A 1 716 ? -20.806 -11.161 33.756 1.00 96.19 716 ALA A C 1
ATOM 5605 O O . ALA A 1 716 ? -19.821 -10.557 33.307 1.00 96.19 716 ALA A O 1
ATOM 5606 N N . THR A 1 717 ? -21.106 -11.169 35.052 1.00 96.81 717 THR A N 1
ATOM 5607 C CA . THR A 1 717 ? -20.228 -10.587 36.068 1.00 96.81 717 THR A CA 1
ATOM 5608 C C . THR A 1 717 ? -19.050 -11.512 36.382 1.00 96.81 717 THR A C 1
ATOM 5610 O O . THR A 1 717 ? -19.082 -12.716 36.129 1.00 96.81 717 THR A O 1
ATOM 5613 N N . ARG A 1 718 ? -17.997 -10.969 37.000 1.00 96.31 718 ARG A N 1
ATOM 5614 C CA . ARG A 1 718 ? -16.809 -11.724 37.430 1.00 96.31 718 ARG A CA 1
ATOM 5615 C C . ARG A 1 718 ? -17.156 -12.914 38.330 1.00 96.31 718 ARG A C 1
ATOM 5617 O O . ARG A 1 718 ? -16.524 -13.960 38.218 1.00 96.31 718 ARG A O 1
ATOM 5624 N N . LEU A 1 719 ? -18.136 -12.748 39.223 1.00 96.75 719 LEU A N 1
ATOM 5625 C CA . LEU A 1 719 ? -18.569 -13.794 40.152 1.00 96.75 719 LEU A CA 1
ATOM 5626 C C . LEU A 1 719 ? -19.415 -14.865 39.453 1.00 96.75 719 LEU A C 1
ATOM 5628 O O . LEU A 1 719 ? -19.205 -16.050 39.678 1.00 96.75 719 LEU A O 1
ATOM 5632 N N . GLU A 1 720 ? -20.343 -14.469 38.585 1.00 95.81 720 GLU A N 1
ATOM 5633 C CA . GLU A 1 720 ? -21.150 -15.429 37.820 1.00 95.81 720 GLU A CA 1
ATOM 5634 C C . GLU A 1 720 ? -20.275 -16.251 36.869 1.00 95.81 720 GLU A C 1
ATOM 5636 O O . GLU A 1 720 ? -20.401 -17.475 36.791 1.00 95.81 720 GLU A O 1
ATOM 5641 N N . ALA A 1 721 ? -19.329 -15.592 36.196 1.00 96.50 721 ALA A N 1
ATOM 5642 C CA . ALA A 1 721 ? -18.402 -16.248 35.288 1.00 96.50 721 ALA A CA 1
ATOM 5643 C C . ALA A 1 721 ? -17.476 -17.235 36.013 1.00 96.50 721 ALA A C 1
ATOM 5645 O O . ALA A 1 721 ? -17.160 -18.273 35.440 1.00 96.50 721 ALA A O 1
ATOM 5646 N N . SER A 1 722 ? -17.074 -16.971 37.264 1.00 96.81 722 SER A N 1
ATOM 5647 C CA . SER A 1 722 ? -16.229 -17.902 38.029 1.00 96.81 722 SER A CA 1
ATOM 5648 C C . SER A 1 722 ? -16.971 -19.162 38.485 1.00 96.81 722 SER A C 1
ATOM 5650 O O . SER A 1 722 ? -16.342 -20.202 38.668 1.00 96.81 722 SER A O 1
ATOM 5652 N N . GLN A 1 723 ? -18.297 -19.092 38.637 1.00 96.69 723 GLN A N 1
ATOM 5653 C CA . GLN A 1 723 ? -19.139 -20.240 38.983 1.00 96.69 723 GLN A CA 1
ATOM 5654 C C . GLN A 1 723 ? -19.520 -21.071 37.752 1.00 96.69 723 GLN A C 1
ATOM 5656 O O . GLN A 1 723 ? -19.471 -22.298 37.800 1.00 96.69 723 GLN A O 1
ATOM 5661 N N . ASN A 1 724 ? -19.912 -20.414 36.655 1.00 95.50 724 ASN A N 1
ATOM 5662 C CA . ASN A 1 724 ? -20.420 -21.083 35.455 1.00 95.50 724 ASN A CA 1
ATOM 5663 C C . ASN A 1 724 ? -19.300 -21.487 34.475 1.00 95.50 724 ASN A C 1
ATOM 5665 O O . ASN A 1 724 ? -19.316 -22.589 33.928 1.00 95.50 724 ASN A O 1
ATOM 5669 N N . LEU A 1 725 ? -18.300 -20.618 34.285 1.00 93.75 725 LEU A N 1
ATOM 5670 C CA . LEU A 1 725 ? -17.130 -20.757 33.402 1.00 93.75 725 LEU A CA 1
ATOM 5671 C C . LEU A 1 725 ? -17.448 -20.883 31.900 1.00 93.75 725 LEU A C 1
ATOM 5673 O O . LEU A 1 725 ? -16.965 -20.080 31.107 1.00 93.75 725 LEU A O 1
ATOM 5677 N N . VAL A 1 726 ? -18.260 -21.859 31.488 1.00 95.38 726 VAL A N 1
ATOM 5678 C CA . VAL A 1 726 ? -18.365 -22.299 30.083 1.00 95.38 726 VAL A CA 1
ATOM 5679 C C . VAL A 1 726 ? -19.707 -22.001 29.414 1.00 95.38 726 VAL A C 1
ATOM 5681 O O . VAL A 1 726 ? -19.735 -21.828 28.197 1.00 95.38 726 VAL A O 1
ATOM 5684 N N . LEU A 1 727 ? -20.820 -21.922 30.154 1.00 95.69 727 LEU A N 1
ATOM 5685 C CA . LEU A 1 727 ? -22.149 -21.751 29.550 1.00 95.69 727 LEU A CA 1
ATOM 5686 C C . LEU A 1 727 ? -22.529 -20.272 29.443 1.00 95.69 727 LEU A C 1
ATOM 5688 O O . LEU A 1 727 ? -23.302 -19.757 30.248 1.00 95.69 727 LEU A O 1
ATOM 5692 N N . HIS A 1 728 ? -22.002 -19.604 28.419 1.00 96.31 728 HIS A N 1
ATOM 5693 C CA . HIS A 1 728 ? -22.339 -18.222 28.079 1.00 96.31 728 HIS A CA 1
ATOM 5694 C C . HIS A 1 728 ? -22.680 -18.103 26.589 1.00 96.31 728 HIS A C 1
ATOM 5696 O O . HIS A 1 728 ? -22.208 -18.887 25.766 1.00 96.31 728 HIS A O 1
ATOM 5702 N N . SER A 1 729 ? -23.482 -17.102 26.233 1.00 96.31 729 SER A N 1
ATOM 5703 C CA . SER A 1 729 ? -23.800 -16.751 24.846 1.00 96.31 729 SER A CA 1
ATOM 5704 C C . SER A 1 729 ? -23.382 -15.316 24.551 1.00 96.31 729 SER A C 1
ATOM 5706 O O . SER A 1 729 ? -23.404 -14.469 25.443 1.00 96.31 729 SER A O 1
ATOM 5708 N N . ILE A 1 730 ? -23.031 -15.036 23.296 1.00 97.56 730 ILE A N 1
ATOM 5709 C CA . ILE A 1 730 ? -22.763 -13.669 22.838 1.00 97.56 730 ILE A CA 1
ATOM 5710 C C . ILE A 1 730 ? -24.089 -12.904 22.846 1.00 97.56 730 ILE A C 1
ATOM 5712 O O . ILE A 1 730 ? -25.033 -13.319 22.174 1.00 97.56 730 ILE A O 1
ATOM 5716 N N . THR A 1 731 ? -24.158 -11.824 23.620 1.00 95.69 731 THR A N 1
ATOM 5717 C CA . THR A 1 731 ? -25.328 -10.936 23.697 1.00 95.69 731 THR A CA 1
ATOM 5718 C C . THR A 1 731 ? -25.007 -9.553 23.155 1.00 95.69 731 THR A C 1
ATOM 5720 O O . THR A 1 731 ? -25.780 -9.035 22.358 1.00 95.69 731 THR A O 1
ATOM 5723 N N . ARG A 1 732 ? -23.833 -9.006 23.495 1.00 96.44 732 ARG A N 1
ATOM 5724 C CA . ARG A 1 732 ? -23.459 -7.628 23.166 1.00 96.44 732 ARG A CA 1
ATOM 5725 C C . ARG A 1 732 ? -23.292 -7.405 21.670 1.00 96.44 732 ARG A C 1
ATOM 5727 O O . ARG A 1 732 ? -22.692 -8.209 20.953 1.00 96.44 732 ARG A O 1
ATOM 5734 N N . SER A 1 733 ? -23.752 -6.242 21.227 1.00 97.06 733 SER A N 1
ATOM 5735 C CA . SER A 1 733 ? -23.535 -5.718 19.882 1.00 97.06 733 SER A CA 1
ATOM 5736 C C . SER A 1 733 ? -23.413 -4.196 19.914 1.00 97.06 733 SER A C 1
ATOM 5738 O O . SER A 1 733 ? -23.893 -3.550 20.844 1.00 97.06 733 SER A O 1
ATOM 5740 N N . HIS A 1 734 ? -22.816 -3.611 18.876 1.00 96.50 734 HIS A N 1
ATOM 5741 C CA . HIS A 1 734 ? -22.661 -2.158 18.780 1.00 96.50 734 HIS A CA 1
ATOM 5742 C C . HIS A 1 734 ? -24.004 -1.405 18.861 1.00 96.50 734 HIS A C 1
ATOM 5744 O O . HIS A 1 734 ? -24.126 -0.408 19.571 1.00 96.50 734 HIS A O 1
ATOM 5750 N N . ALA A 1 735 ? -25.037 -1.910 18.176 1.00 97.06 735 ALA A N 1
ATOM 5751 C CA . ALA A 1 735 ? -26.378 -1.325 18.207 1.00 97.06 735 ALA A CA 1
ATOM 5752 C C . ALA A 1 735 ? -26.990 -1.371 19.616 1.00 97.06 735 ALA A C 1
ATOM 5754 O O . ALA A 1 735 ? -27.520 -0.372 20.094 1.00 97.06 735 ALA A O 1
ATOM 5755 N N . GLU A 1 736 ? -26.850 -2.502 20.307 1.00 97.44 736 GLU A N 1
ATOM 5756 C CA . GLU A 1 736 ? -27.336 -2.645 21.678 1.00 97.44 736 GLU A CA 1
ATOM 5757 C C . GLU A 1 736 ? -26.581 -1.729 22.652 1.00 97.44 736 GLU A C 1
ATOM 5759 O O . GLU A 1 736 ? -27.195 -1.118 23.523 1.00 97.44 736 GLU A O 1
ATOM 5764 N N . ASN A 1 737 ? -25.263 -1.572 22.498 1.00 97.81 737 ASN A N 1
ATOM 5765 C CA . ASN A 1 737 ? -24.481 -0.664 23.339 1.00 97.81 737 ASN A CA 1
ATOM 5766 C C . ASN A 1 737 ? -24.927 0.799 23.164 1.00 97.81 737 ASN A C 1
ATOM 5768 O O . ASN A 1 737 ? -25.013 1.534 24.147 1.00 97.81 737 ASN A O 1
ATOM 5772 N N . LEU A 1 738 ? -25.265 1.224 21.941 1.00 98.06 738 LEU A N 1
ATOM 5773 C CA . LEU A 1 738 ? -25.829 2.557 21.693 1.00 98.06 738 LEU A CA 1
ATOM 5774 C C . LEU A 1 738 ? -27.169 2.751 22.418 1.00 98.06 738 LEU A C 1
ATOM 5776 O O . LEU A 1 738 ? -27.385 3.792 23.039 1.00 98.06 738 LEU A O 1
ATOM 5780 N N . GLU A 1 739 ? -28.049 1.749 22.382 1.00 97.81 739 GLU A N 1
ATOM 5781 C CA . GLU A 1 739 ? -29.329 1.782 23.101 1.00 97.81 739 GLU A CA 1
ATOM 5782 C C . GLU A 1 739 ? -29.126 1.819 24.622 1.00 97.81 739 GLU A C 1
ATOM 5784 O O . GLU A 1 739 ? -29.727 2.648 25.310 1.00 97.81 739 GLU A O 1
ATOM 5789 N N . ARG A 1 740 ? -28.228 0.978 25.150 1.00 98.00 740 ARG A N 1
ATOM 5790 C CA . ARG A 1 740 ? -27.864 0.949 26.576 1.00 98.00 740 ARG A CA 1
ATOM 5791 C C . ARG A 1 740 ? -27.301 2.287 27.045 1.00 98.00 740 ARG A C 1
ATOM 5793 O O . ARG A 1 740 ? -27.671 2.749 28.122 1.00 98.00 740 ARG A O 1
ATOM 5800 N N . TYR A 1 741 ? -26.477 2.943 26.230 1.00 98.25 741 TYR A N 1
ATOM 5801 C CA . TYR A 1 741 ? -25.977 4.280 26.539 1.00 98.25 741 TYR A CA 1
ATOM 5802 C C . TYR A 1 741 ? -27.099 5.328 26.597 1.00 98.25 741 TYR A C 1
ATOM 5804 O O . TYR A 1 741 ? -27.109 6.166 27.499 1.00 98.25 741 TYR A O 1
ATOM 5812 N N . GLU A 1 742 ? -28.072 5.302 25.681 1.00 98.25 742 GLU A N 1
ATOM 5813 C CA . GLU A 1 742 ? -29.195 6.246 25.756 1.00 98.25 742 GLU A CA 1
ATOM 5814 C C . GLU A 1 742 ? -30.074 5.989 26.991 1.00 98.25 742 GLU A C 1
ATOM 5816 O O . GLU A 1 742 ? -30.557 6.948 27.597 1.00 98.25 742 GLU A O 1
ATOM 5821 N N . VAL A 1 743 ? -30.217 4.734 27.438 1.00 98.06 743 VAL A N 1
ATOM 5822 C CA . VAL A 1 743 ? -30.855 4.405 28.728 1.00 98.06 743 VAL A CA 1
ATOM 5823 C C . VAL A 1 743 ? -30.045 4.962 29.902 1.00 98.06 743 VAL A C 1
ATOM 5825 O O . VAL A 1 743 ? -30.624 5.616 30.768 1.00 98.06 743 VAL A O 1
ATOM 5828 N N . TRP A 1 744 ? -28.721 4.772 29.910 1.00 98.19 744 TRP A N 1
ATOM 5829 C CA . TRP A 1 744 ? -27.817 5.325 30.928 1.00 98.19 744 TRP A CA 1
ATOM 5830 C C . TRP A 1 744 ? -27.933 6.853 31.023 1.00 98.19 744 TRP A C 1
ATOM 5832 O O . TRP A 1 744 ? -28.115 7.407 32.105 1.00 98.19 744 TRP A O 1
ATOM 5842 N N . ARG A 1 745 ? -27.885 7.549 29.882 1.00 97.81 745 ARG A N 1
ATOM 5843 C CA . ARG A 1 745 ? -27.916 9.016 29.824 1.00 97.81 745 ARG A CA 1
ATOM 5844 C C . ARG A 1 745 ? -29.281 9.602 30.183 1.00 97.81 745 ARG A C 1
ATOM 5846 O O . ARG A 1 745 ? -29.337 10.667 30.793 1.00 97.81 745 ARG A O 1
ATOM 5853 N N . SER A 1 746 ? -30.373 8.966 29.755 1.00 97.56 746 SER A N 1
ATOM 5854 C CA . SER A 1 746 ? -31.732 9.484 29.974 1.00 97.56 746 SER A CA 1
ATOM 5855 C C . SER A 1 746 ? -32.344 9.073 31.313 1.00 97.56 746 SER A C 1
ATOM 5857 O O . SER A 1 746 ? -33.259 9.755 31.767 1.00 97.56 746 SER A O 1
ATOM 5859 N N . ASN A 1 747 ? -31.848 7.993 31.930 1.00 97.62 747 ASN A N 1
ATOM 5860 C CA . ASN A 1 747 ? -32.367 7.380 33.157 1.00 97.62 747 ASN A CA 1
ATOM 5861 C C . ASN A 1 747 ? -33.912 7.401 33.231 1.00 97.62 747 ASN A C 1
ATOM 5863 O O . ASN A 1 747 ? -34.495 8.056 34.103 1.00 97.62 747 ASN A O 1
ATOM 5867 N N . PRO A 1 748 ? -34.604 6.699 32.313 1.00 97.62 748 PRO A N 1
ATOM 5868 C CA . PRO A 1 748 ? -36.059 6.778 32.207 1.00 97.62 748 PRO A CA 1
ATOM 5869 C C . PRO A 1 748 ? -36.778 6.168 33.420 1.00 97.62 748 PRO A C 1
ATOM 5871 O O . PRO A 1 748 ? -37.942 6.481 33.660 1.00 97.62 748 PRO A O 1
ATOM 5874 N N . TYR A 1 749 ? -36.089 5.315 34.184 1.00 96.38 749 TYR A N 1
ATOM 5875 C CA . TYR A 1 749 ? -36.623 4.620 35.357 1.00 96.38 749 TYR A CA 1
ATOM 5876 C C . TYR A 1 749 ? -36.306 5.325 36.685 1.00 96.38 749 TYR A C 1
ATOM 5878 O O . TYR A 1 749 ? -36.787 4.877 37.720 1.00 96.38 749 TYR A O 1
ATOM 5886 N N . GLN A 1 750 ? -35.545 6.430 36.659 1.00 96.50 750 GLN A N 1
ATOM 5887 C CA . GLN A 1 750 ? -35.118 7.185 37.849 1.00 96.50 750 GLN A CA 1
ATOM 5888 C C . GLN A 1 750 ? -34.424 6.312 38.908 1.00 96.50 750 GLN A C 1
ATOM 5890 O O . GLN A 1 750 ? -34.602 6.499 40.110 1.00 96.50 750 GLN A O 1
ATOM 5895 N N . GLU A 1 751 ? -33.631 5.352 38.445 1.00 97.62 751 GLU A N 1
ATOM 5896 C CA . GLU A 1 751 ? -32.884 4.427 39.295 1.00 97.62 751 GLU A CA 1
ATOM 5897 C C . GLU A 1 751 ? -31.678 5.110 39.944 1.00 97.62 751 GLU A C 1
ATOM 5899 O O . GLU A 1 751 ? -31.185 6.136 39.450 1.00 97.62 751 GLU A O 1
ATOM 5904 N N . SER A 1 752 ? -31.186 4.524 41.041 1.00 97.81 752 SER A N 1
ATOM 5905 C CA . SER A 1 752 ? -29.891 4.906 41.612 1.00 97.81 752 SER A CA 1
ATOM 5906 C C . SER A 1 752 ? -28.752 4.591 40.635 1.00 97.81 752 SER A C 1
ATOM 5908 O O . SER A 1 752 ? -28.924 3.853 39.663 1.00 97.81 752 SER A O 1
ATOM 5910 N N . VAL A 1 753 ? -27.560 5.140 40.878 1.00 97.31 753 VAL A N 1
ATOM 5911 C CA . VAL A 1 753 ? -26.418 4.919 39.977 1.00 97.31 753 VAL A CA 1
ATOM 5912 C C . VAL A 1 753 ? -26.006 3.444 39.926 1.00 97.31 753 VAL A C 1
ATOM 5914 O O . VAL A 1 753 ? -25.641 2.951 38.861 1.00 97.31 753 VAL A O 1
ATOM 5917 N N . GLU A 1 754 ? -26.110 2.715 41.038 1.00 97.00 754 GLU A N 1
ATOM 5918 C CA . GLU A 1 754 ? -25.779 1.292 41.113 1.00 97.00 754 GLU A CA 1
ATOM 5919 C C . GLU A 1 754 ? -26.799 0.422 40.370 1.00 97.00 754 GLU A C 1
ATOM 5921 O O . GLU A 1 754 ? -26.410 -0.473 39.617 1.00 97.00 754 GLU A O 1
ATOM 5926 N N . GLU A 1 755 ? -28.092 0.704 40.547 1.00 97.44 755 GLU A N 1
ATOM 5927 C CA . GLU A 1 755 ? -29.184 -0.004 39.866 1.00 97.44 755 GLU A CA 1
ATOM 5928 C C . GLU A 1 755 ? -29.153 0.259 38.357 1.00 97.44 755 GLU A C 1
ATOM 5930 O O . GLU A 1 755 ? -29.221 -0.677 37.557 1.00 97.44 755 GLU A O 1
ATOM 5935 N N . LEU A 1 756 ? -28.948 1.519 37.961 1.00 97.81 756 LEU A N 1
ATOM 5936 C CA . LEU A 1 756 ? -28.837 1.909 36.561 1.00 97.81 756 LEU A CA 1
ATOM 5937 C C . LEU A 1 756 ? -27.612 1.266 35.899 1.00 97.81 756 LEU A C 1
ATOM 5939 O O . LEU A 1 756 ? -27.716 0.753 34.785 1.00 97.81 756 LEU A O 1
ATOM 5943 N N . ARG A 1 757 ? -26.463 1.243 36.592 1.00 97.62 757 ARG A N 1
ATOM 5944 C CA . ARG A 1 757 ? -25.236 0.574 36.128 1.00 97.62 757 ARG A CA 1
ATOM 5945 C C . ARG A 1 757 ? -25.468 -0.915 35.894 1.00 97.62 757 ARG A C 1
ATOM 5947 O O . ARG A 1 757 ? -24.976 -1.448 34.896 1.00 97.62 757 ARG A O 1
ATOM 5954 N N . ASP A 1 758 ? -26.219 -1.576 36.779 1.00 97.44 758 ASP A N 1
ATOM 5955 C CA . ASP A 1 758 ? -26.575 -2.977 36.576 1.00 97.44 758 ASP A CA 1
ATOM 5956 C C . ASP A 1 758 ? -27.563 -3.176 35.429 1.00 97.44 758 ASP A C 1
ATOM 5958 O O . ASP A 1 758 ? -27.386 -4.100 34.634 1.00 97.44 758 ASP A O 1
ATOM 5962 N N . ARG A 1 759 ? -28.545 -2.290 35.257 1.00 97.25 759 ARG A N 1
ATOM 5963 C CA . ARG A 1 759 ? -29.475 -2.344 34.122 1.00 97.25 759 ARG A CA 1
ATOM 5964 C C . ARG A 1 759 ? -28.752 -2.274 32.779 1.00 97.25 759 ARG A C 1
ATOM 5966 O O . ARG A 1 759 ? -29.070 -3.051 31.881 1.00 97.25 759 ARG A O 1
ATOM 5973 N N . VAL A 1 760 ? -27.784 -1.367 32.641 1.00 97.50 760 VAL A N 1
ATOM 5974 C CA . VAL A 1 760 ? -27.028 -1.170 31.387 1.00 97.50 760 VAL A CA 1
ATOM 5975 C C . VAL A 1 760 ? -25.789 -2.062 31.276 1.00 97.50 760 VAL A C 1
ATOM 5977 O O . VAL A 1 760 ? -25.064 -1.990 30.285 1.00 97.50 760 VAL A O 1
ATOM 5980 N N . LYS A 1 761 ? -25.539 -2.914 32.280 1.00 97.50 761 LYS A N 1
ATOM 5981 C CA . LYS A 1 761 ? -24.433 -3.884 32.326 1.00 97.50 761 LYS A CA 1
ATOM 5982 C C . LYS A 1 761 ? -23.055 -3.245 32.086 1.00 97.50 761 LYS A C 1
ATOM 5984 O O . LYS A 1 761 ? -22.205 -3.810 31.395 1.00 97.50 761 LYS A O 1
ATOM 5989 N N . GLY A 1 762 ? -22.836 -2.063 32.665 1.00 95.38 762 GLY A N 1
ATOM 5990 C CA . GLY A 1 762 ? -21.551 -1.351 32.612 1.00 95.38 762 GLY A CA 1
ATOM 5991 C C . GLY A 1 762 ? -21.266 -0.574 31.318 1.00 95.38 762 GLY A C 1
ATOM 5992 O O . GLY A 1 762 ? -20.107 -0.258 31.060 1.00 95.38 762 GLY A O 1
ATOM 5993 N N . VAL A 1 763 ? -22.282 -0.279 30.498 1.00 97.75 763 VAL A N 1
ATOM 5994 C CA . VAL A 1 763 ? -22.169 0.688 29.390 1.00 97.75 763 VAL A CA 1
ATOM 5995 C C . VAL A 1 763 ? -22.427 2.097 29.927 1.00 97.75 763 VAL A C 1
ATOM 5997 O O . VAL A 1 763 ? -23.569 2.448 30.218 1.00 97.75 763 VAL A O 1
ATOM 6000 N N . SER A 1 764 ? -21.377 2.906 30.061 1.00 95.19 764 SER A N 1
ATOM 6001 C CA . SER A 1 764 ? -21.461 4.249 30.664 1.00 95.19 764 SER A CA 1
ATOM 6002 C C . SER A 1 764 ? -20.986 5.382 29.750 1.00 95.19 764 SER A C 1
ATOM 6004 O O . SER A 1 764 ? -21.158 6.555 30.086 1.00 95.19 764 SER A O 1
ATOM 6006 N N . ALA A 1 765 ? -20.405 5.055 28.596 1.00 95.81 765 ALA A N 1
ATOM 6007 C CA . ALA A 1 765 ? -19.974 6.010 27.578 1.00 95.81 765 ALA A CA 1
ATOM 6008 C C . ALA A 1 765 ? -20.593 5.662 26.218 1.00 95.81 765 ALA A C 1
ATOM 6010 O O . ALA A 1 765 ? -21.088 4.554 26.017 1.00 95.81 765 ALA A O 1
ATOM 6011 N N . LYS A 1 766 ? -20.618 6.631 25.297 1.00 97.38 766 LYS A N 1
ATOM 6012 C CA . LYS A 1 766 ? -21.240 6.445 23.984 1.00 97.38 766 LYS A CA 1
ATOM 6013 C C . LYS A 1 766 ? -20.277 5.702 23.052 1.00 97.38 766 LYS A C 1
ATOM 6015 O O . LYS A 1 766 ? -19.208 6.245 22.781 1.00 97.38 766 LYS A O 1
ATOM 6020 N N . PRO A 1 767 ? -20.655 4.536 22.501 1.00 96.44 767 PRO A N 1
ATOM 6021 C CA . PRO A 1 767 ? -19.872 3.881 21.459 1.00 96.44 767 PRO A CA 1
ATOM 6022 C C . PRO A 1 767 ? -19.709 4.781 20.230 1.00 96.44 767 PRO A C 1
ATOM 6024 O O . PRO A 1 767 ? -20.665 5.455 19.829 1.00 96.44 767 PRO A O 1
ATOM 6027 N N . PHE A 1 768 ? -18.538 4.754 19.589 1.00 95.56 768 PHE A N 1
ATOM 6028 C CA . PHE A 1 768 ? -18.315 5.512 18.347 1.00 95.56 768 PHE A CA 1
ATOM 6029 C C . PHE A 1 768 ? -17.690 4.704 17.203 1.00 95.56 768 PHE A C 1
ATOM 6031 O O . PHE A 1 768 ? -17.861 5.087 16.046 1.00 95.56 768 PHE A O 1
ATOM 6038 N N . ILE A 1 769 ? -17.006 3.589 17.488 1.00 95.25 769 ILE A N 1
ATOM 6039 C CA . ILE A 1 769 ? -16.512 2.645 16.473 1.00 95.25 769 ILE A CA 1
ATOM 6040 C C . ILE A 1 769 ? -17.275 1.339 16.627 1.00 95.25 769 ILE A C 1
ATOM 6042 O O . ILE A 1 769 ? -17.267 0.744 17.696 1.00 95.25 769 ILE A O 1
ATOM 6046 N N . GLU A 1 770 ? -17.890 0.871 15.546 1.00 95.44 770 GLU A N 1
ATOM 6047 C CA . GLU A 1 770 ? -18.492 -0.459 15.511 1.00 95.44 770 GLU A CA 1
ATOM 6048 C C . GLU A 1 770 ? -17.403 -1.532 15.395 1.00 95.44 770 GLU A C 1
ATOM 6050 O O . GLU A 1 770 ? -16.729 -1.654 14.364 1.00 95.44 770 GLU A O 1
ATOM 6055 N N . THR A 1 771 ? -17.276 -2.345 16.439 1.00 94.75 771 THR A N 1
ATOM 6056 C CA . THR A 1 771 ? -16.400 -3.518 16.478 1.00 94.75 771 THR A CA 1
ATOM 6057 C C . THR A 1 771 ? -17.188 -4.810 16.264 1.00 94.75 771 THR A C 1
ATOM 6059 O O . THR A 1 771 ? -18.402 -4.883 16.465 1.00 94.75 771 THR A O 1
ATOM 6062 N N . VAL A 1 772 ? -16.505 -5.862 15.804 1.00 95.31 772 VAL A N 1
ATOM 6063 C CA . VAL A 1 772 ? -17.126 -7.186 15.680 1.00 95.31 772 VAL A CA 1
ATOM 6064 C C . VAL A 1 772 ? -16.923 -7.942 16.994 1.00 95.31 772 VAL A C 1
ATOM 6066 O O . VAL A 1 772 ? -15.766 -8.099 17.387 1.00 95.31 772 VAL A O 1
ATOM 6069 N N . PRO A 1 773 ? -17.986 -8.490 17.621 1.00 94.62 773 PRO A N 1
ATOM 6070 C CA . PRO A 1 773 ? -17.864 -9.352 18.796 1.00 94.62 773 PRO A CA 1
ATOM 6071 C C . PRO A 1 773 ? -16.977 -10.570 18.495 1.00 94.62 773 PRO A C 1
ATOM 6073 O O . PRO A 1 773 ? -17.400 -11.541 17.865 1.00 94.62 773 PRO A O 1
ATOM 6076 N N . SER A 1 774 ? -15.711 -10.485 18.892 1.00 96.25 774 SER A N 1
ATOM 6077 C CA . SER A 1 774 ? -14.651 -11.452 18.609 1.00 96.25 774 SER A CA 1
ATOM 6078 C C . SER A 1 774 ? -13.583 -11.381 19.702 1.00 96.25 774 SER A C 1
ATOM 6080 O O . SER A 1 774 ? -13.603 -10.497 20.553 1.00 96.25 774 SER A O 1
ATOM 6082 N N . ILE A 1 775 ? -12.639 -12.318 19.668 1.00 96.25 775 ILE A N 1
ATOM 6083 C CA . ILE A 1 775 ? -11.480 -12.365 20.563 1.00 96.25 775 ILE A CA 1
ATOM 6084 C C . ILE A 1 775 ? -10.219 -12.081 19.745 1.00 96.25 775 ILE A C 1
ATOM 6086 O O . ILE A 1 775 ? -10.069 -12.620 18.643 1.00 96.25 775 ILE A O 1
ATOM 6090 N N . ASP A 1 776 ? -9.312 -11.263 20.282 1.00 96.50 776 ASP A N 1
ATOM 6091 C CA . ASP A 1 776 ? -7.953 -11.171 19.756 1.00 96.50 776 ASP A CA 1
ATOM 6092 C C . ASP A 1 776 ? -7.117 -12.355 20.249 1.00 96.50 776 ASP A C 1
ATOM 6094 O O . ASP A 1 776 ? -6.875 -12.529 21.444 1.00 96.50 776 ASP A O 1
ATOM 6098 N N . ALA A 1 777 ? -6.667 -13.174 19.302 1.00 96.81 777 ALA A N 1
ATOM 6099 C CA . ALA A 1 777 ? -5.901 -14.374 19.598 1.00 96.81 777 ALA A CA 1
ATOM 6100 C C . ALA A 1 777 ? -4.553 -14.052 20.260 1.00 96.81 777 ALA A C 1
ATOM 6102 O O . ALA A 1 777 ? -4.140 -14.774 21.162 1.00 96.81 777 ALA A O 1
ATOM 6103 N N . LEU A 1 778 ? -3.883 -12.963 19.854 1.00 96.00 778 LEU A N 1
ATOM 6104 C CA . LEU A 1 778 ? -2.543 -12.649 20.354 1.00 96.00 778 LEU A CA 1
ATOM 6105 C C . LEU A 1 778 ? -2.572 -12.294 21.843 1.00 96.00 778 LEU A C 1
ATOM 6107 O O . LEU A 1 778 ? -1.846 -12.894 22.635 1.00 96.00 778 LEU A O 1
ATOM 6111 N N . HIS A 1 779 ? -3.420 -11.344 22.237 1.00 96.06 779 HIS A N 1
ATOM 6112 C CA . HIS A 1 779 ? -3.537 -10.971 23.645 1.00 96.06 779 HIS A CA 1
ATOM 6113 C C . HIS A 1 779 ? -4.183 -12.074 24.491 1.00 96.06 779 HIS A C 1
ATOM 6115 O O . HIS A 1 779 ? -3.840 -12.199 25.666 1.00 96.06 779 HIS A O 1
ATOM 6121 N N . CYS A 1 780 ? -5.043 -12.921 23.910 1.00 97.31 780 CYS A N 1
ATOM 6122 C CA . CYS A 1 780 ? -5.553 -14.110 24.595 1.00 97.31 780 CYS A CA 1
ATOM 6123 C C . CYS A 1 780 ? -4.419 -15.086 24.954 1.00 97.31 780 CYS A C 1
ATOM 6125 O O . CYS A 1 780 ? -4.323 -15.513 26.105 1.00 97.31 780 CYS A O 1
ATOM 6127 N N . ASP A 1 781 ? -3.518 -15.382 24.012 1.00 98.06 781 ASP A N 1
ATOM 6128 C CA . ASP A 1 781 ? -2.364 -16.256 24.251 1.00 98.06 781 ASP A CA 1
ATOM 6129 C C . ASP A 1 781 ? -1.419 -15.673 25.313 1.00 98.06 781 ASP A C 1
ATOM 6131 O O . ASP A 1 781 ? -1.008 -16.383 26.234 1.00 98.06 781 ASP A O 1
ATOM 6135 N N . ILE A 1 782 ? -1.106 -14.373 25.223 1.00 97.81 782 ILE A N 1
ATOM 6136 C CA . ILE A 1 782 ? -0.242 -13.676 26.190 1.00 97.81 782 ILE A CA 1
ATOM 6137 C C . ILE A 1 782 ? -0.876 -13.677 27.586 1.00 97.81 782 ILE A C 1
ATOM 6139 O O . ILE A 1 782 ? -0.204 -14.008 28.564 1.00 97.81 782 ILE A O 1
ATOM 6143 N N . GLY A 1 783 ? -2.162 -13.332 27.679 1.00 96.88 783 GLY A N 1
ATOM 6144 C CA . GLY A 1 783 ? -2.904 -13.294 28.937 1.00 96.88 783 GLY A CA 1
ATOM 6145 C C . GLY A 1 783 ? -2.960 -14.665 29.601 1.00 96.88 783 GLY A C 1
ATOM 6146 O O . GLY A 1 783 ? -2.585 -14.799 30.765 1.00 96.88 783 GLY A O 1
ATOM 6147 N N . ASN A 1 784 ? -3.325 -15.703 28.844 1.00 97.88 784 ASN A N 1
ATOM 6148 C CA . ASN A 1 784 ? -3.347 -17.075 29.345 1.00 97.88 784 ASN A CA 1
ATOM 6149 C C . ASN A 1 784 ? -1.957 -17.511 29.823 1.00 97.88 784 ASN A C 1
ATOM 6151 O O . ASN A 1 784 ? -1.821 -17.986 30.947 1.00 97.88 784 ASN A O 1
ATOM 6155 N N . ALA A 1 785 ? -0.912 -17.316 29.013 1.00 98.19 785 ALA A N 1
ATOM 6156 C CA . ALA A 1 785 ? 0.452 -17.690 29.382 1.00 98.19 785 ALA A CA 1
ATOM 6157 C C . ALA A 1 785 ? 0.931 -16.985 30.663 1.00 98.19 785 ALA A C 1
ATOM 6159 O O . ALA A 1 785 ? 1.572 -17.617 31.504 1.00 98.19 785 ALA A O 1
ATOM 6160 N N . ALA A 1 786 ? 0.593 -15.705 30.840 1.00 98.06 786 ALA A N 1
ATOM 6161 C CA . ALA A 1 786 ? 0.911 -14.957 32.052 1.00 98.06 786 ALA A CA 1
ATOM 6162 C C . ALA A 1 786 ? 0.167 -15.497 33.286 1.00 98.06 786 ALA A C 1
ATOM 6164 O O . ALA A 1 786 ? 0.756 -15.570 34.364 1.00 98.06 786 ALA A O 1
ATOM 6165 N N . GLU A 1 787 ? -1.092 -15.915 33.145 1.00 97.69 787 GLU A N 1
ATOM 6166 C CA . GLU A 1 787 ? -1.836 -16.552 34.237 1.00 97.69 787 GLU A CA 1
ATOM 6167 C C . GLU A 1 787 ? -1.273 -17.938 34.584 1.00 97.69 787 GLU A C 1
ATOM 6169 O O . GLU A 1 787 ? -1.061 -18.229 35.760 1.00 97.69 787 GLU A O 1
ATOM 6174 N N . PHE A 1 788 ? -0.914 -18.762 33.593 1.00 98.00 788 PHE A N 1
ATOM 6175 C CA . PHE A 1 788 ? -0.199 -20.021 33.845 1.00 98.00 788 PHE A CA 1
ATOM 6176 C C . PHE A 1 788 ? 1.146 -19.787 34.543 1.00 98.00 788 PHE A C 1
ATOM 6178 O O . PHE A 1 788 ? 1.495 -20.531 35.453 1.00 98.00 788 PHE A O 1
ATOM 6185 N N . TYR A 1 789 ? 1.879 -18.735 34.170 1.00 97.81 789 TYR A N 1
ATOM 6186 C CA . TYR A 1 789 ? 3.133 -18.370 34.828 1.00 97.81 789 TYR A CA 1
ATOM 6187 C C . TYR A 1 789 ? 2.949 -17.965 36.295 1.00 97.81 789 TYR A C 1
ATOM 6189 O O . TYR A 1 789 ? 3.824 -18.251 37.096 1.00 97.81 789 TYR A O 1
ATOM 6197 N N . LYS A 1 790 ? 1.832 -17.324 36.666 1.00 97.38 790 LYS A N 1
ATOM 6198 C CA . LYS A 1 790 ? 1.522 -17.017 38.076 1.00 97.38 790 LYS A CA 1
ATOM 6199 C C . LYS A 1 790 ? 1.134 -18.256 38.886 1.00 97.38 790 LYS A C 1
ATOM 6201 O O . LYS A 1 790 ? 1.255 -18.232 40.108 1.00 97.38 790 LYS A O 1
ATOM 6206 N N . LEU A 1 791 ? 0.582 -19.277 38.226 1.00 96.19 791 LEU A N 1
ATOM 6207 C CA . LEU A 1 791 ? 0.217 -20.546 38.860 1.00 96.19 791 LEU A CA 1
ATOM 6208 C C . LEU A 1 791 ? 1.437 -21.434 39.135 1.00 96.19 791 LEU A C 1
ATOM 6210 O O . LEU A 1 791 ? 1.408 -22.198 40.100 1.00 96.19 791 LEU A O 1
ATOM 6214 N N . PHE A 1 792 ? 2.456 -21.367 38.274 1.00 93.12 792 PHE A N 1
ATOM 6215 C CA . PHE A 1 792 ? 3.756 -22.008 38.482 1.00 93.12 792 PHE A CA 1
ATOM 6216 C C . PHE A 1 792 ? 4.580 -21.274 39.542 1.00 93.12 792 PHE A C 1
ATOM 6218 O O . PHE A 1 792 ? 5.283 -21.985 40.299 1.00 93.12 792 PHE A O 1
#

Secondary structure (DSSP, 8-state):
--TT---SSS------PPPP---------------------------------------------------TTHHHHHHHHHHHHHHHTTB-TTT--BGGG-TT--EEESSSBPPHHHHHHHTTT-TT--BHHHHHHHHH----TT--TTTS-SEEEHHHHHHHHHHHTT-------S-SSPPPP----TT-HHHHHHHTTS---PPP-----------------------------THHHHHHHHH---TTTS-BGGGBSS---HHHHHHHB-TTT-BBPSSEEEETTS-EEEHHHHHHHHHHH-SB-TTT--B--TTSEEPPPHHHHHHHHT-EEE--STT---EEETTTHHHHHHTTS-------------PPPPPGGGS-HHHHHHHTHHHHHHHHHHHHHHSTT-HHHHHHHHHHHHHHHTT-HHHHHHHHHHHTT-SSSPPHHHHHHHHHHTT--HHHHHHHHHHHHHHHSS--SPPHHHHHHHHTTTSTTSS-EEEESPPTTS---S---EEETTTT----TTSPP----EEEE-HHHHHHHHHHHSHHHHHHHHHHTT--TT----EEEEEEEEEEEE---PPPPSSS----S-EEEEEEEEEEEEEEETTEEEEEEE-S-TT-TTT-EEEEEE---TT-HHHHHHHHHHHHHHHHHHHTSEEEEEETTEEEEEEEEEEEEE--HHHHHHHTTBPPTTSSB--SSS--BHHHHHHHSS-------HHHHHHHHHHHHH-TT---HHHHHHHTTTB-S---S---S---HHHHHHHHHHHHHHH-

Organism: NCBI:txid225729

InterPro domains:
  IPR001841 Zinc finger, RING-type [PS50089] (274-313)
  IPR001841 Zinc finger, RING-type [SM00184] (274-312)
  IPR013083 Zinc finger, RING/FYVE/PHD-type [G3DSA:3.30.40.10] (249-334)
  IPR017907 Zinc finger, RING-type, conserved site [PS00518] (289-298)
  IPR018957 Zinc finger, C3HC4 RING-type [PF00097] (274-312)
  IPR019485 V(D)J recombination-activating protein 1, Zinc finger [PF10426] (335-364)
  IPR019485 V(D)J recombination-activating protein 1, Zinc finger [PS51765] (335-364)
  IPR023336 RAG nonamer-binding domain [PF12940] (371-441)
  IPR023336 RAG nonamer-binding domain [PS51487] (373-440)
  IPR024627 V(D)J recombination-activating protein 1 [PTHR11539] (1-792)
  IPR035714 RAG1 importin-binding [PF12560] (1-272)
  IPR036236 Zinc finger C2H2 superfamily [SSF57667] (335-363)
  IPR058552 V(D)J recombination-activating protein 1, DNA-binding domain [PF26024] (443-501)
  IPR058553 V(D)J recombination-activating protein 1, pre-RNase H domain [PF26025] (502-575)
  IPR058554 V(D)J recombination-activating protein 1, RNase H domain [PF26100] (577-707)
  IPR058555 V(D)J recombination-activating protein 1, ZnC2 domain [PF26101] (709-771)
  IPR058558 V(D)J recombination-activating protein 1, RING finger, HC subclass [cd16530] (270-315)